Protein AF-0000000074208676 (afdb_homodimer)

Radius of gyration: 27.22 Å; Cα contacts (8 Å, |Δi|>4): 2082; chains: 2; bounding box: 69×77×70 Å

Foldseek 3Di:
DKFFQDFAFFPDPRQWDWDDFPNKIWIWHQFFQAEIEIEIEDPPFQKKKKKKKFQAFQLNADVLQHQLQVLLQVQLCQDFPVGGNVRLVCLQVVQPKDWHWDGDLTMIMTMMMGGQVSVLVRLLSSLRSLLTGPLDQVVSVVVLVVLVVVVVVLVVDLQSVLVLVVLCQQQPPRSNNADRSHDNVSSVRRHSVSSVVVSVVTSANLRIYMYMYYNDDRVVSVVSNVVSNVVSVHDRHSRDTRDDAFAQAADRVRGDQAAEEAEAADADFKKKKKKWHKAHAPQDLLVLLVLLLQLQDFVDCNHPLNCPQPVPPNFFDDWGKDKAHHRNIIMTIIITIGGPVCVVVSVVSSLVSLVCCLVVFDDPVSLVVSLVVVLVVLVVQVVDRVSVRVLVVCCVRPHSMDDHNVRSSVSNVPDDSVSNNVSSNVRSPGRMYMYMYYNDDD/DKFFQDFAFFPDPRQWDWDDFPNKIWIWHQFFQAEIEIEIEDPPFQKKKKKKKFQAFQLNADVLQHQLQVLLQVQLCQDFPVGGNVRLVCLQVVQPKDWHWDGDLTMIMTMMMGGQVSVLVRLLSSLRSLLTGPLDQVVSVVVLVVLVVVVVVLVVDLQSVLVLVVLCQQQPPRSNNADRSHDNVSSVRRHSVSSVVVSVVTSANLRIYMFMYYNDDRVVSVVSNVVSNVVSVHDRHSRDTRDDAFAQAADRVRGDQAAEEAEAADADFKKKKKKWHKAHAPQPLLVLLVLLLQLQDFVDCNHPLNCPQPVPPNFFDDWGKDKAHHRNIIMTIIITIGGPVCVVVSVVSSLVSLVCCLVVFDDPVSLVVSLVVVLVVLVVQVVDRVSVRVLVVCCVRPHSMDDHNVRSSVSNVPDDSVSNNVSSNVRSPGRMYMYMYYNDDD

InterPro domains:
  IPR001431 Peptidase M16, zinc-binding site [PS00143] (57-80)
  IPR007863 Peptidase M16, C-terminal [PF05193] (190-373)
  IPR011249 Metalloenzyme, LuxS/M16 peptidase-like [SSF63411] (24-229)
  IPR011249 Metalloenzyme, LuxS/M16 peptidase-like [SSF63411] (260-441)
  IPR011765 Peptidase M16, N-terminal [PF00675] (36-183)
  IPR050361 Mitochondrial Processing Peptidase/Ubiquinol-cytochrome c Reductase Complex [PTHR11851] (26-440)

Sequence (884 aa):
MTWHLPLVPSGEPGAELTAGQDGATIRRSVLPGGVRVLTENMPGQLSATVGAWIGVGSRDETDGHFGSTHFLEHLLFKGTARRSAMDIAEAFDAVGGEANAATGKEHTCYYARVLDTDLPMAVDVIADMVTSARLDADELETERGVILEELAMNDDDPTDVVHEQFSAVVLGDHALGRPIGGTPETINAVPRDAVWDHYRWNYRPETLVVTAAGGIDHDKLVQQVTQALTDGGWDLDAATAPRDRRPSTEDRAGVPEAGAELTVKRPVEQANIIVGSTGISATDDRRFALSVLNAVLGGGMSSRLFQEIREKRGLAYSTYSFASAHGGLGTFGLYAGCASAKADQVTELLVEELEKLAHDGITEAELKRSVGQLSGGTVLGLEDSGSRMSRLGRAELVYGDLLSLAESLERIQAVTAADVQELAQDLAARPRSVVRVGPFDNMTWHLPLVPSGEPGAELTAGQDGATIRRSVLPGGVRVLTENMPGQLSATVGAWIGVGSRDETDGHFGSTHFLEHLLFKGTARRSAMDIAEAFDAVGGEANAATGKEHTCYYARVLDTDLPMAVDVIADMVTSARLDADELETERGVILEELAMNDDDPTDVVHEQFSAVVLGDHALGRPIGGTPETINAVPRDAVWDHYRWNYRPETLVVTAAGGIDHDKLVQQVTQALTDGGWDLDAATAPRDRRPSTEDRAGVPEAGAELTVKRPVEQANIIVGSTGISATDDRRFALSVLNAVLGGGMSSRLFQEIREKRGLAYSTYSFASAHGGLGTFGLYAGCASAKADQVTELLVEELEKLAHDGITEAELKRSVGQLSGGTVLGLEDSGSRMSRLGRAELVYGDLLSLAESLERIQAVTAADVQELAQDLAARPRSVVRVGPFDN

Organism: NCBI:txid88382

Solvent-accessible surface area (backbone atoms only — not comparable to full-atom values): 42890 Å² total; per-residue (Å²): 105,74,40,77,55,62,74,41,22,28,87,40,89,60,14,60,46,78,43,80,50,98,84,23,43,34,38,35,38,29,35,45,13,10,23,34,40,37,32,35,28,34,79,90,42,64,34,27,18,39,33,44,33,33,78,48,15,35,37,69,48,48,94,73,25,44,31,28,58,42,49,47,63,56,38,37,54,58,15,30,87,88,35,47,34,63,52,53,32,40,59,34,37,30,47,24,26,47,72,53,65,48,76,36,56,55,31,29,35,44,34,35,41,28,41,32,89,45,42,67,57,50,50,44,52,54,37,33,26,65,52,30,44,59,67,47,66,69,56,48,56,35,44,47,43,21,51,51,37,43,52,30,54,45,64,39,30,57,69,53,41,36,53,53,52,40,42,33,63,49,26,38,72,17,49,80,25,49,56,49,78,41,45,75,67,38,51,71,64,43,47,68,66,38,36,50,50,53,45,66,75,53,62,44,48,26,41,34,35,37,21,27,12,13,40,57,56,61,71,59,47,51,52,51,50,54,51,29,40,48,73,34,66,56,75,56,45,44,78,33,40,30,57,80,64,70,61,69,63,71,65,63,70,48,38,55,82,64,45,50,77,46,77,45,74,37,98,43,61,37,21,27,38,38,44,30,28,63,39,60,26,58,78,41,85,59,52,49,31,47,52,42,42,34,33,43,42,16,57,44,71,63,6,49,45,25,36,62,39,28,68,74,58,16,55,23,58,49,53,33,42,51,73,48,60,34,74,20,33,21,34,29,37,36,39,38,38,21,43,57,91,46,44,67,63,53,51,50,51,56,52,47,56,48,49,44,31,29,73,73,34,63,54,71,66,54,50,54,31,27,42,28,20,52,48,28,36,52,58,59,45,62,74,36,33,60,53,46,16,50,52,53,46,44,21,64,55,67,65,35,38,43,68,33,72,67,44,50,46,49,52,45,65,65,53,45,57,64,53,32,18,53,51,31,38,54,54,64,68,42,48,55,26,40,31,38,29,16,58,60,80,130,104,76,40,77,55,63,74,38,22,30,87,41,89,60,15,60,46,77,44,81,50,96,86,23,43,34,38,35,39,29,36,47,13,9,24,34,40,37,32,33,27,33,79,89,42,65,34,25,17,40,31,44,33,33,79,48,16,35,39,69,48,47,93,73,26,45,32,29,58,43,48,46,64,56,36,35,56,59,17,31,87,85,34,48,34,62,52,54,32,40,61,33,38,30,48,24,25,49,70,53,63,48,76,35,58,56,30,28,36,44,32,35,39,29,43,33,89,44,42,68,59,52,51,42,51,53,36,34,26,64,53,29,44,58,68,46,65,69,56,49,57,36,44,47,43,21,51,50,37,44,52,32,52,46,64,38,30,58,70,53,42,37,54,53,51,39,42,31,64,49,26,36,72,16,50,79,24,49,56,48,77,41,46,75,66,38,52,71,62,41,48,68,65,36,36,49,49,54,44,66,75,52,62,45,48,27,42,34,36,37,19,27,13,13,40,58,56,63,71,59,48,53,52,51,51,52,50,30,40,49,74,33,65,55,75,56,44,45,79,34,39,30,58,80,63,71,59,68,62,74,64,62,70,51,39,55,83,63,44,51,80,45,78,44,72,38,97,45,59,36,22,28,37,37,43,32,27,63,38,59,27,59,80,42,85,60,51,48,30,47,53,41,43,34,33,43,41,14,58,45,70,63,6,50,45,24,38,62,37,27,68,75,59,16,56,24,57,48,55,32,42,50,73,48,60,33,74,20,34,21,34,31,37,35,40,38,38,21,44,58,91,46,42,67,62,52,52,51,51,56,52,46,56,47,48,44,31,29,74,71,35,64,53,70,66,51,50,53,30,27,42,28,18,53,47,29,36,51,58,62,46,63,72,36,35,60,53,45,18,50,52,53,46,45,21,64,54,68,66,36,40,42,68,34,70,68,43,50,45,47,52,44,66,65,53,46,55,65,54,31,18,53,52,31,39,54,55,65,69,42,48,55,27,40,28,38,29,16,58,60,81,130

Secondary structure (DSSP, 8-state):
-PEE-----TTSTTSEEEEEETTEEEEEEEPGGG-EEEEEE-TT-SEEEEEEEES--GGG--TT-TTHHHHHHHHTTSBBSS-BHHHHHHHHHTTT-EEEEEE-SS-EEEEEEEEGGGHHHHHHHHHHHHHHB---HHHHHHHHHHHHHHHHHHHT-HHHHHHHHHHHHHHTTSGGGS-TT--HHHHHH--HHHHHHHHHHH-SGGGEEEEEEES--HHHHHHHHHHHHHHTT----TTPPPPPPPP-S---TT--SS--EEEEE---SEEEEEEEEEE--TT-TTHHHHHHHHHHHHSSTTSHHIIIIIITT--EEEEEEEEEE-SS-EEEEEEEEEEGGGHHHHHHHHHHHHHHHHHH---HHHHHHHHHHHHHHHHHHTT-HHHHHHHHHHIIIIISEE--HHHHHHHHHT--HHHHHHHHHHHHHSPPEEEEEE----/-PEE-----TTSTTSEEEEEETTEEEEEEEPGGG-EEEEEE-TT-SEEEEEEEES--GGG--TT-TTHHHHHHHHTTSBBSS-BHHHHHHHHHTTT-EEEEEE-SS-EEEEEEEEGGGHHHHHHHHHHHHHHB---HHHHHHHHHHHHHHHHHHHT-HHHHHHHHHHHHHHTTSGGGS-TT--HHHHHH--HHHHHHHHHHH-SGGGEEEEEEES--HHHHHHHHHHHHHHTT----TTPPPPPPPP-S---TT--SS--EEEEE---SEEEEEEEEEE--TT-TTHHHHHHHHHHHHSSTTSHHIIIIIITT--EEEEEEEEEE-SS-EEEEEEEEEEGGGHHHHHHHHHHHHHHHHHH---HHHHHHHHHHHHHHHHHHTT-HHHHHHHHHHIIIIISEE--HHHHHHHHHT--HHHHHHHHHHHHHSPPEEEEEE----

pLDDT: mean 95.35, std 5.3, range [49.09, 98.88]

Nearest PDB structures (foldseek):
  8ab7-assembly1_A  TM=8.848E-01  e=9.089E-39  Yarrowia lipolytica
  1hr8-assembly2_D  TM=8.895E-01  e=1.390E-37  Saccharomyces cerevisiae
  1hr6-assembly4_H  TM=8.774E-01  e=7.341E-38  Saccharomyces cerevisiae
  1bcc-assembly1_A  TM=9.014E-01  e=1.819E-35  Gallus gallus
  8pw5-assembly1_L  TM=8.900E-01  e=3.249E-35  Mus musculus

Structure (mmCIF, N/CA/C/O backbone):
data_AF-0000000074208676-model_v1
#
loop_
_entity.id
_entity.type
_entity.pdbx_description
1 polymer 'Putative Zn-dependent peptidase'
#
loop_
_atom_site.group_PDB
_atom_site.id
_atom_site.type_symbol
_atom_site.label_atom_id
_atom_site.label_alt_id
_atom_site.label_comp_id
_atom_site.label_asym_id
_atom_site.label_entity_id
_atom_site.label_seq_id
_atom_site.pdbx_PDB_ins_code
_atom_site.Cartn_x
_atom_site.Cartn_y
_atom_site.Cartn_z
_atom_site.occupancy
_at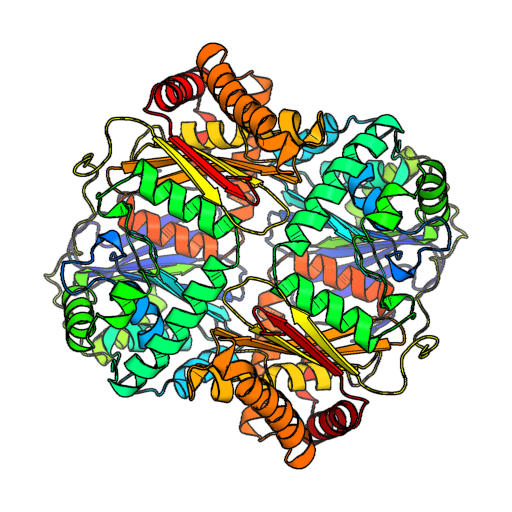om_site.B_iso_or_equiv
_atom_site.auth_seq_id
_atom_site.auth_comp_id
_atom_site.auth_asym_id
_atom_site.auth_atom_id
_atom_site.pdbx_PDB_model_num
ATOM 1 N N . MET A 1 1 ? -11.68 2.494 29.812 1 68.88 1 MET A N 1
ATOM 2 C CA . MET A 1 1 ? -11.688 3.852 30.359 1 68.88 1 MET A CA 1
ATOM 3 C C . MET A 1 1 ? -11.188 4.852 29.328 1 68.88 1 MET A C 1
ATOM 5 O O . MET A 1 1 ? -10.164 4.621 28.672 1 68.88 1 MET A O 1
ATOM 9 N N . THR A 1 2 ? -12 5.836 29.062 1 84 2 THR A N 1
ATOM 10 C CA . THR A 1 2 ? -11.625 6.945 28.188 1 84 2 THR A CA 1
ATOM 11 C C . THR A 1 2 ? -10.727 7.934 28.922 1 84 2 THR A C 1
ATOM 13 O O . THR A 1 2 ? -11.023 8.328 30.047 1 84 2 THR A O 1
ATOM 16 N N . TRP A 1 3 ? -9.617 8.203 28.328 1 87.88 3 TRP A N 1
ATOM 17 C CA . TRP A 1 3 ? -8.68 9.141 28.938 1 87.88 3 TRP A CA 1
ATOM 18 C C . TRP A 1 3 ? -8.812 10.523 28.297 1 87.88 3 TRP A C 1
ATOM 20 O O . TRP A 1 3 ? -8.594 10.68 27.094 1 87.88 3 TRP A O 1
ATOM 30 N N . HIS A 1 4 ? -9.086 11.469 29.156 1 91.44 4 HIS A N 1
ATOM 31 C CA . HIS A 1 4 ? -9.109 12.844 28.688 1 91.44 4 HIS A CA 1
ATOM 32 C C . HIS A 1 4 ? -7.699 13.406 28.531 1 91.44 4 HIS A C 1
ATOM 34 O O . HIS A 1 4 ? -6.82 13.102 29.344 1 91.44 4 HIS A O 1
ATOM 40 N N . LEU A 1 5 ? -7.52 14.195 27.5 1 94.75 5 LEU A N 1
ATOM 41 C CA . LEU A 1 5 ? -6.223 14.797 27.203 1 94.75 5 LEU A CA 1
ATOM 42 C C . LEU A 1 5 ? -6.285 16.312 27.344 1 94.75 5 LEU A C 1
ATOM 44 O O . LEU A 1 5 ? -6.293 17.031 26.344 1 94.75 5 LEU A O 1
ATOM 48 N N . PRO A 1 6 ? -6.234 16.75 28.562 1 94.38 6 PRO A N 1
ATOM 49 C CA . PRO A 1 6 ? -6.398 18.188 28.766 1 94.38 6 PRO A CA 1
ATOM 50 C C . PRO A 1 6 ? -5.227 19 28.219 1 94.38 6 PRO A C 1
ATOM 52 O O . PRO A 1 6 ? -4.09 18.531 28.219 1 94.38 6 PRO A O 1
ATOM 55 N N . LEU A 1 7 ? -5.512 20.203 27.766 1 96.19 7 LEU A N 1
ATOM 56 C CA . LEU A 1 7 ? -4.492 21.109 27.266 1 96.19 7 LEU A CA 1
ATOM 57 C C . LEU A 1 7 ? -4.043 22.078 28.359 1 96.19 7 LEU A C 1
ATOM 59 O O . LEU A 1 7 ? -4.496 23.219 28.406 1 96.19 7 LEU A O 1
ATOM 63 N N . VAL A 1 8 ? -3.141 21.594 29.188 1 96 8 VAL A N 1
ATOM 64 C CA . VAL A 1 8 ? -2.629 22.375 30.312 1 96 8 VAL A CA 1
ATOM 65 C C . VAL A 1 8 ? -1.111 22.5 30.188 1 96 8 VAL A C 1
ATOM 67 O O . VAL A 1 8 ? -0.458 21.688 29.531 1 96 8 VAL A O 1
ATOM 70 N N . PRO A 1 9 ? -0.547 23.5 30.766 1 95.81 9 PRO A N 1
ATOM 71 C CA . PRO A 1 9 ? 0.91 23.656 30.734 1 95.81 9 PRO A CA 1
ATOM 72 C C . PRO A 1 9 ? 1.631 22.531 31.469 1 95.81 9 PRO A C 1
ATOM 74 O O . PRO A 1 9 ? 1.009 21.781 32.25 1 95.81 9 PRO A O 1
ATOM 77 N N . SER A 1 10 ? 2.881 22.453 31.156 1 94.75 10 SER A N 1
ATOM 78 C CA . SER A 1 10 ? 3.732 21.484 31.812 1 94.75 10 SER A CA 1
ATOM 79 C C . SER A 1 10 ? 3.697 21.656 33.344 1 94.75 10 SER A C 1
ATOM 81 O O . SER A 1 10 ? 3.699 22.781 33.844 1 94.75 10 SER A O 1
ATOM 83 N N . GLY A 1 11 ? 3.635 20.547 34.031 1 91.69 11 GLY A N 1
ATOM 84 C CA . GLY A 1 11 ? 3.691 20.594 35.469 1 91.69 11 GLY A CA 1
ATOM 85 C C . GLY A 1 11 ? 2.324 20.688 36.125 1 91.69 11 GLY A C 1
ATOM 86 O O . GLY A 1 11 ? 2.184 20.469 37.344 1 91.69 11 GLY A O 1
ATOM 87 N N . GLU A 1 12 ? 1.377 21.047 35.438 1 93.12 12 GLU A N 1
ATOM 88 C CA . GLU A 1 12 ? 0.019 21.141 35.969 1 93.12 12 GLU A CA 1
ATOM 89 C C . GLU A 1 12 ? -0.651 19.766 36 1 93.12 12 GLU A C 1
ATOM 91 O O . GLU A 1 12 ? -0.229 18.844 35.312 1 93.12 12 GLU A O 1
ATOM 96 N N . PRO A 1 13 ? -1.647 19.688 36.844 1 90.62 13 PRO A N 1
ATOM 97 C CA . PRO A 1 13 ? -2.398 18.438 36.875 1 90.62 13 PRO A CA 1
ATOM 98 C C . PRO A 1 13 ? -2.98 18.078 35.5 1 90.62 13 PRO A C 1
ATOM 100 O O . PRO A 1 13 ? -3.539 18.938 34.812 1 90.62 13 PRO A O 1
ATOM 103 N N . GLY A 1 14 ? -2.719 16.859 35.094 1 90.44 14 GLY A N 1
ATOM 104 C CA . GLY A 1 14 ? -3.23 16.406 33.781 1 90.44 14 GLY A CA 1
ATOM 105 C C . GLY A 1 14 ? -2.189 16.453 32.688 1 90.44 14 GLY A C 1
ATOM 106 O O . GLY A 1 14 ? -2.422 15.945 31.594 1 90.44 14 GLY A O 1
ATOM 107 N N . ALA A 1 15 ? -1.084 17.016 33 1 92.81 15 ALA A N 1
ATOM 108 C CA . ALA A 1 15 ? -0.018 17.125 32 1 92.81 15 ALA A CA 1
ATOM 109 C C . ALA A 1 15 ? 0.672 15.781 31.797 1 92.81 15 ALA A C 1
ATOM 111 O O . ALA A 1 15 ? 1.381 15.594 30.797 1 92.81 15 ALA A O 1
ATOM 112 N N . GLU A 1 16 ? 0.538 14.93 32.719 1 93.88 16 GLU A N 1
ATOM 113 C CA . GLU A 1 16 ? 1.08 13.578 32.656 1 93.88 16 GLU A CA 1
ATOM 114 C C . GLU A 1 16 ? -0.026 12.531 32.75 1 93.88 16 GLU A C 1
ATOM 116 O O . GLU A 1 16 ? -0.906 12.648 33.625 1 93.88 16 GLU A O 1
ATOM 121 N N . LEU A 1 17 ? 0.012 11.672 31.797 1 92.38 17 LEU A N 1
ATOM 122 C CA . LEU A 1 17 ? -0.969 10.586 31.812 1 92.38 17 LEU A CA 1
ATOM 123 C C . LEU A 1 17 ? -0.3 9.242 31.547 1 92.38 17 LEU A C 1
ATOM 125 O O . LEU A 1 17 ? 0.606 9.148 30.719 1 92.38 17 LEU A O 1
ATOM 129 N N . THR A 1 18 ? -0.652 8.211 32.25 1 91.12 18 THR A N 1
ATOM 130 C CA . THR A 1 18 ? -0.232 6.828 32.031 1 91.12 18 THR A CA 1
ATOM 131 C C . THR A 1 18 ? -1.439 5.895 32 1 91.12 18 THR A C 1
ATOM 133 O O . THR A 1 18 ? -2.332 5.992 32.844 1 91.12 18 THR A O 1
ATOM 136 N N . ALA A 1 19 ? -1.42 5.207 30.922 1 84.56 19 ALA A N 1
ATOM 137 C CA . ALA A 1 19 ? -2.506 4.238 30.797 1 84.56 19 ALA A CA 1
ATOM 138 C C . ALA A 1 19 ? -1.981 2.891 30.312 1 84.56 19 ALA A C 1
ATOM 140 O O . ALA A 1 19 ? -1.011 2.83 29.547 1 84.56 19 ALA A O 1
ATOM 141 N N . GLY A 1 20 ? -2.479 1.798 30.953 1 75.94 20 GLY A N 1
ATOM 142 C CA . GLY A 1 20 ? -2.139 0.458 30.5 1 75.94 20 GLY A CA 1
ATOM 143 C C . GLY A 1 20 ? -3.209 -0.165 29.625 1 75.94 20 GLY A C 1
ATOM 144 O O . GLY A 1 20 ? -4.402 0.07 29.828 1 75.94 20 GLY A O 1
ATOM 145 N N . GLN A 1 21 ? -2.842 -0.708 28.5 1 66.19 21 GLN A N 1
ATOM 146 C CA . GLN A 1 21 ? -3.768 -1.45 27.656 1 66.19 21 GLN A CA 1
ATOM 147 C C . GLN A 1 21 ? -3.107 -2.701 27.078 1 66.19 21 GLN A C 1
ATOM 149 O O . GLN A 1 21 ? -2.107 -2.611 26.359 1 66.19 21 GLN A O 1
ATOM 154 N N . ASP A 1 22 ? -3.775 -3.855 27.266 1 59.88 22 ASP A N 1
ATOM 155 C CA . ASP A 1 22 ? -3.434 -5.113 26.609 1 59.88 22 ASP A CA 1
ATOM 156 C C . ASP A 1 22 ? -1.922 -5.316 26.562 1 59.88 22 ASP A C 1
ATOM 158 O O . ASP A 1 22 ? -1.362 -5.621 25.516 1 59.88 22 ASP A O 1
ATOM 162 N N . GLY A 1 23 ? -1.234 -5.035 27.672 1 64.62 23 GLY A N 1
ATOM 163 C CA . GLY A 1 23 ? 0.195 -5.301 27.719 1 64.62 23 GLY A CA 1
ATOM 164 C C . GLY A 1 23 ? 1.031 -4.133 27.219 1 64.62 23 GLY A C 1
ATOM 165 O O . GLY A 1 23 ? 2.26 -4.156 27.328 1 64.62 23 GLY A O 1
ATOM 166 N N . ALA A 1 24 ? 0.344 -3.172 26.594 1 76.75 24 ALA A N 1
ATOM 167 C CA . ALA A 1 24 ? 1.045 -1.963 26.172 1 76.75 24 ALA A CA 1
ATOM 168 C C . ALA A 1 24 ? 0.778 -0.806 27.125 1 76.75 24 ALA A C 1
ATOM 170 O O . ALA A 1 24 ? -0.25 -0.781 27.812 1 76.75 24 ALA A O 1
ATOM 171 N N . THR A 1 25 ? 1.76 -0.037 27.328 1 89.75 25 THR A N 1
ATOM 172 C CA . THR A 1 25 ? 1.631 1.137 28.172 1 89.75 25 THR A CA 1
ATOM 173 C C . THR A 1 25 ? 1.639 2.416 27.344 1 89.75 25 THR A C 1
ATOM 175 O O . THR A 1 25 ? 2.521 2.613 26.516 1 89.75 25 THR A O 1
ATOM 178 N N . ILE A 1 26 ? 0.594 3.174 27.516 1 94.06 26 ILE A N 1
ATOM 179 C CA . ILE A 1 26 ? 0.515 4.477 26.859 1 94.06 26 ILE A CA 1
ATOM 180 C C . ILE A 1 26 ? 0.831 5.578 27.875 1 94.06 26 ILE A C 1
ATOM 182 O O . ILE A 1 26 ? 0.331 5.562 29 1 94.06 26 ILE A O 1
ATOM 186 N N . ARG A 1 27 ? 1.686 6.434 27.484 1 96.75 27 ARG A N 1
ATOM 187 C CA . ARG A 1 27 ? 2.021 7.574 28.328 1 96.75 27 ARG A CA 1
ATOM 188 C C . ARG A 1 27 ? 1.941 8.883 27.547 1 96.75 27 ARG A C 1
ATOM 190 O O . ARG A 1 27 ? 2.164 8.898 26.328 1 96.75 27 ARG A O 1
ATOM 197 N N . ARG A 1 28 ? 1.562 9.898 28.219 1 97.56 28 ARG A N 1
ATOM 198 C CA . ARG A 1 28 ? 1.505 11.25 27.672 1 97.56 28 ARG A CA 1
ATOM 199 C C . ARG A 1 28 ? 2.184 12.25 28.594 1 97.56 28 ARG A C 1
ATOM 201 O O . ARG A 1 28 ? 2.031 12.172 29.812 1 97.56 28 ARG A O 1
ATOM 208 N N . SER A 1 29 ? 2.941 13.156 28.078 1 98.12 29 SER A N 1
ATOM 209 C CA . SER A 1 29 ? 3.533 14.273 28.797 1 98.12 29 SER A CA 1
ATOM 210 C C . SER A 1 29 ? 3.346 15.586 28.031 1 98.12 29 SER A C 1
ATOM 212 O O . SER A 1 29 ? 3.508 15.625 26.812 1 98.12 29 SER A O 1
ATOM 214 N N . VAL A 1 30 ? 2.891 16.594 28.734 1 98.19 30 VAL A N 1
ATOM 215 C CA . VAL A 1 30 ? 2.996 17.953 28.203 1 98.19 30 VAL A CA 1
ATOM 216 C C . VAL A 1 30 ? 4.312 18.578 28.656 1 98.19 30 VAL A C 1
ATOM 218 O O . VAL A 1 30 ? 4.551 18.75 29.859 1 98.19 30 VAL A O 1
ATOM 221 N N . LEU A 1 31 ? 5.145 18.891 27.719 1 98.12 31 LEU A N 1
ATOM 222 C CA . LEU A 1 31 ? 6.465 19.469 28 1 98.12 31 LEU A CA 1
ATOM 223 C C . LEU A 1 31 ? 6.402 20.984 28.031 1 98.12 31 LEU A C 1
ATOM 225 O O . LEU A 1 31 ? 5.414 21.578 27.609 1 98.12 31 LEU A O 1
ATOM 229 N N . PRO A 1 32 ? 7.5 21.641 28.625 1 97.19 32 PRO A N 1
ATOM 230 C CA . PRO A 1 32 ? 7.574 23.109 28.484 1 97.19 32 PRO A CA 1
ATOM 231 C C . PRO A 1 32 ? 7.422 23.578 27.047 1 97.19 32 PRO A C 1
ATOM 233 O O . PRO A 1 32 ? 7.898 22.906 26.125 1 97.19 32 PRO A O 1
ATOM 236 N N . GLY A 1 33 ? 6.77 24.703 26.875 1 97.56 33 GLY A N 1
ATOM 237 C CA . GLY A 1 33 ? 6.457 25.203 25.547 1 97.56 33 GLY A CA 1
ATOM 238 C C . GLY A 1 33 ? 5.129 24.703 25.016 1 97.56 33 GLY A C 1
ATOM 239 O O . GLY A 1 33 ? 4.672 25.125 23.953 1 97.56 33 GLY A O 1
ATOM 240 N N . GLY A 1 34 ? 4.512 23.766 25.797 1 97.88 34 GLY A N 1
ATOM 241 C CA . GLY A 1 34 ? 3.232 23.203 25.391 1 97.88 34 GLY A CA 1
ATOM 242 C C . GLY A 1 34 ? 3.365 22.031 24.453 1 97.88 34 GLY A C 1
ATOM 243 O O . GLY A 1 34 ? 2.383 21.594 23.844 1 97.88 34 GLY A O 1
ATOM 244 N N . VAL A 1 35 ? 4.574 21.5 24.281 1 98.44 35 VAL A N 1
ATOM 245 C CA . VAL A 1 35 ? 4.812 20.328 23.438 1 98.44 35 VAL A CA 1
ATOM 246 C C . VAL A 1 35 ? 4.18 19.094 24.078 1 98.44 35 VAL A C 1
ATOM 248 O O . VAL A 1 35 ? 4.289 18.875 25.281 1 98.44 35 VAL A O 1
ATOM 251 N N . ARG A 1 36 ? 3.453 18.312 23.297 1 98.5 36 ARG A N 1
ATOM 252 C CA . ARG A 1 36 ? 2.871 17.078 23.812 1 98.5 36 ARG A CA 1
ATOM 253 C C . ARG A 1 36 ? 3.613 15.859 23.281 1 98.5 36 ARG A C 1
ATOM 255 O O . ARG A 1 36 ? 3.902 15.781 22.078 1 98.5 36 ARG A O 1
ATOM 262 N N . VAL A 1 37 ? 3.936 14.906 24.094 1 98.69 37 VAL A N 1
ATOM 263 C CA . VAL A 1 37 ? 4.574 13.648 23.719 1 98.69 37 VAL A CA 1
ATOM 264 C C . VAL A 1 37 ? 3.719 12.477 24.203 1 98.69 37 VAL A C 1
ATOM 266 O O . VAL A 1 37 ? 3.371 12.391 25.375 1 98.69 37 VAL A O 1
ATOM 269 N N . LEU A 1 38 ? 3.309 11.664 23.281 1 98.12 38 LEU A N 1
ATOM 270 C CA . LEU A 1 38 ? 2.58 10.445 23.594 1 98.12 38 LEU A CA 1
ATOM 271 C C . LEU A 1 38 ? 3.326 9.219 23.094 1 98.12 38 LEU A C 1
ATOM 273 O O . LEU A 1 38 ? 3.828 9.211 21.969 1 98.12 38 LEU A O 1
ATOM 277 N N . THR A 1 39 ? 3.41 8.172 23.906 1 97.56 39 THR A N 1
ATOM 278 C CA . THR A 1 39 ? 4.086 6.945 23.5 1 97.56 39 THR A CA 1
ATOM 279 C C . THR A 1 39 ? 3.232 5.723 23.812 1 97.56 39 THR A C 1
ATOM 281 O O . THR A 1 39 ? 2.414 5.762 24.734 1 97.56 39 THR A O 1
ATOM 284 N N . GLU A 1 40 ? 3.316 4.805 23.016 1 95.12 40 GLU A N 1
ATOM 285 C CA . GLU A 1 40 ? 2.809 3.467 23.297 1 95.12 40 GLU A CA 1
ATOM 286 C C . GLU A 1 40 ? 3.92 2.424 23.219 1 95.12 40 GLU A C 1
ATOM 288 O O . GLU A 1 40 ? 4.422 2.133 22.125 1 95.12 40 GLU A O 1
ATOM 293 N N . ASN A 1 41 ? 4.23 1.905 24.375 1 94.5 41 ASN A N 1
ATOM 294 C CA . ASN A 1 41 ? 5.227 0.841 24.422 1 94.5 41 ASN A CA 1
ATOM 295 C C . ASN A 1 41 ? 4.637 -0.5 24 1 94.5 41 ASN A C 1
ATOM 297 O O . ASN A 1 41 ? 3.639 -0.952 24.562 1 94.5 41 ASN A O 1
ATOM 301 N N . MET A 1 42 ? 5.184 -1.098 22.922 1 86.94 42 MET A N 1
ATOM 302 C CA . MET A 1 42 ? 4.77 -2.396 22.391 1 86.94 42 MET A CA 1
ATOM 303 C C . MET A 1 42 ? 5.82 -3.461 22.703 1 86.94 42 MET A C 1
ATOM 305 O O . MET A 1 42 ? 6.773 -3.631 21.938 1 86.94 42 MET A O 1
ATOM 309 N N . PRO A 1 43 ? 5.551 -4.191 23.688 1 80.75 43 PRO A N 1
ATOM 310 C CA . PRO A 1 43 ? 6.562 -5.176 24.078 1 80.75 43 PRO A CA 1
ATOM 311 C C . PRO A 1 43 ? 6.891 -6.164 22.969 1 80.75 43 PRO A C 1
ATOM 313 O O . PRO A 1 43 ? 5.992 -6.609 22.25 1 80.75 43 PRO A O 1
ATOM 316 N N . GLY A 1 44 ? 8.211 -6.43 22.781 1 75.5 44 GLY A N 1
ATOM 317 C CA . GLY A 1 44 ? 8.656 -7.434 21.812 1 75.5 44 GLY A CA 1
ATOM 318 C C . GLY A 1 44 ? 8.93 -6.863 20.438 1 75.5 44 GLY A C 1
ATOM 319 O O . GLY A 1 44 ? 9.5 -7.539 19.578 1 75.5 44 GLY A O 1
ATOM 320 N N . GLN A 1 45 ? 8.422 -5.676 20.203 1 83.38 45 GLN A N 1
ATOM 321 C CA . GLN A 1 45 ? 8.719 -5.055 18.922 1 83.38 45 GLN A CA 1
ATOM 322 C C . GLN A 1 45 ? 10.172 -4.594 18.844 1 83.38 45 GLN A C 1
ATOM 324 O O . GLN A 1 45 ? 10.711 -4.078 19.828 1 83.38 45 GLN A O 1
ATOM 329 N N . LEU A 1 46 ? 10.773 -4.84 17.703 1 85.25 46 LEU A N 1
ATOM 330 C CA . LEU A 1 46 ? 12.164 -4.438 17.5 1 85.25 46 LEU A CA 1
ATOM 331 C C . LEU A 1 46 ? 12.242 -3.059 16.859 1 85.25 46 LEU A C 1
ATOM 333 O O . LEU A 1 46 ? 13.297 -2.428 16.859 1 85.25 46 LEU A O 1
ATOM 337 N N . SER A 1 47 ? 11.148 -2.621 16.375 1 92.38 47 SER A N 1
ATOM 338 C CA . SER A 1 47 ? 11.109 -1.349 15.664 1 92.38 47 SER A CA 1
ATOM 339 C C . SER A 1 47 ? 10.266 -0.322 16.406 1 92.38 47 SER A C 1
ATOM 341 O O . SER A 1 47 ? 9.586 -0.656 17.375 1 92.38 47 SER A O 1
ATOM 343 N N . ALA A 1 48 ? 10.445 0.872 16.031 1 95.56 48 ALA A N 1
ATOM 344 C CA . ALA A 1 48 ? 9.633 1.98 16.531 1 95.56 48 ALA A CA 1
ATOM 345 C C . ALA A 1 48 ? 9.289 2.953 15.406 1 95.56 48 ALA A C 1
ATOM 347 O O . ALA A 1 48 ? 10.07 3.135 14.469 1 95.56 48 ALA A O 1
ATOM 348 N N . THR A 1 49 ? 8.102 3.449 15.508 1 97.56 49 THR A N 1
ATOM 349 C CA . THR A 1 49 ? 7.66 4.516 14.609 1 97.56 49 THR A CA 1
ATOM 350 C C . THR A 1 49 ? 7.441 5.812 15.391 1 97.56 49 THR A C 1
ATOM 352 O O . THR A 1 49 ? 6.781 5.816 16.422 1 97.56 49 THR A O 1
ATOM 355 N N . VAL A 1 50 ? 8.055 6.855 14.914 1 98.62 50 VAL A N 1
ATOM 356 C CA . VAL A 1 50 ? 7.902 8.164 15.547 1 98.62 50 VAL A CA 1
ATOM 357 C C . VAL A 1 50 ? 7.363 9.172 14.531 1 98.62 50 VAL A C 1
ATOM 359 O O . VAL A 1 50 ? 7.715 9.117 13.352 1 98.62 50 VAL A O 1
ATOM 362 N N . GLY A 1 51 ? 6.469 9.992 15.039 1 98.75 51 GLY A N 1
ATOM 363 C CA . GLY A 1 51 ? 5.906 11.031 14.195 1 98.75 51 GLY A CA 1
ATOM 364 C C . GLY A 1 51 ? 5.832 12.383 14.875 1 98.75 51 GLY A C 1
ATOM 365 O O . GLY A 1 51 ? 5.52 12.469 16.062 1 98.75 51 GLY A O 1
ATOM 366 N N . ALA A 1 52 ? 6.238 13.414 14.195 1 98.88 52 ALA A N 1
ATOM 367 C CA . ALA A 1 52 ? 6.023 14.797 14.586 1 98.88 52 ALA A CA 1
ATOM 368 C C . ALA A 1 52 ? 4.824 15.398 13.852 1 98.88 52 ALA A C 1
ATOM 370 O O . ALA A 1 52 ? 4.867 15.594 12.641 1 98.88 52 ALA A O 1
ATOM 371 N N . TRP A 1 53 ? 3.822 15.711 14.656 1 98.62 53 TRP A N 1
ATOM 372 C CA . TRP A 1 53 ? 2.568 16.203 14.102 1 98.62 53 TRP A CA 1
ATOM 373 C C . TRP A 1 53 ? 2.439 17.719 14.305 1 98.62 53 TRP A C 1
ATOM 375 O O . TRP A 1 53 ? 2.695 18.219 15.398 1 98.62 53 TRP A O 1
ATOM 385 N N . ILE A 1 54 ? 2.076 18.391 13.219 1 97.94 54 ILE A N 1
ATOM 386 C CA . ILE A 1 54 ? 1.682 19.797 13.266 1 97.94 54 ILE A CA 1
ATOM 387 C C . ILE A 1 54 ? 0.213 19.922 12.867 1 97.94 54 ILE A C 1
ATOM 389 O O . ILE A 1 54 ? -0.193 19.469 11.797 1 97.94 54 ILE A O 1
ATOM 393 N N . GLY A 1 55 ? -0.626 20.531 13.719 1 95.94 55 GLY A N 1
ATOM 394 C CA . GLY A 1 55 ? -2.051 20.672 13.477 1 95.94 55 GLY A CA 1
ATOM 395 C C . GLY A 1 55 ? -2.365 21.703 12.398 1 95.94 55 GLY A C 1
ATOM 396 O O . GLY A 1 55 ? -3.184 22.594 12.609 1 95.94 55 GLY A O 1
ATOM 397 N N . VAL A 1 56 ? -1.683 21.625 11.281 1 95.81 56 VAL A N 1
ATOM 398 C CA . VAL A 1 56 ? -1.892 22.5 10.141 1 95.81 56 VAL A CA 1
ATOM 399 C C . VAL A 1 56 ? -1.965 21.688 8.859 1 95.81 56 VAL A C 1
ATOM 401 O O . VAL A 1 56 ? -1.174 20.75 8.656 1 95.81 56 VAL A O 1
ATOM 404 N N . GLY A 1 57 ? -2.967 21.859 8.031 1 96.62 57 GLY A N 1
ATOM 405 C CA . GLY A 1 57 ? -3.139 21.234 6.73 1 96.62 57 GLY A CA 1
ATOM 406 C C . GLY A 1 57 ? -3.574 22.219 5.652 1 96.62 57 GLY A C 1
ATOM 407 O O . GLY A 1 57 ? -3.436 23.422 5.812 1 96.62 57 GLY A O 1
ATOM 408 N N . SER A 1 58 ? -4.004 21.766 4.57 1 96.62 58 SER A N 1
ATOM 409 C CA . SER A 1 58 ? -4.348 22.609 3.424 1 96.62 58 SER A CA 1
ATOM 410 C C . SER A 1 58 ? -5.477 23.562 3.762 1 96.62 58 SER A C 1
ATOM 412 O O . SER A 1 58 ? -5.527 24.688 3.236 1 96.62 58 SER A O 1
ATOM 414 N N . ARG A 1 59 ? -6.363 23.188 4.652 1 95.06 59 ARG A N 1
ATOM 415 C CA . ARG A 1 59 ? -7.5 24.047 4.965 1 95.06 59 ARG A CA 1
ATOM 416 C C . ARG A 1 59 ? -7.059 25.281 5.742 1 95.06 59 ARG A C 1
ATOM 418 O O . ARG A 1 59 ? -7.781 26.266 5.805 1 95.06 59 ARG A O 1
ATOM 425 N N . ASP A 1 60 ? -5.875 25.25 6.305 1 95.62 60 ASP A N 1
ATOM 426 C CA . ASP A 1 60 ? -5.398 26.312 7.176 1 95.62 60 ASP A CA 1
ATOM 427 C C . ASP A 1 60 ? -4.629 27.359 6.383 1 95.62 60 ASP A C 1
ATOM 429 O O . ASP A 1 60 ? -4.195 28.375 6.941 1 95.62 60 ASP A O 1
ATOM 433 N N . GLU A 1 61 ? -4.461 27.125 5.148 1 96.38 61 GLU A N 1
ATOM 434 C CA . GLU A 1 61 ? -3.773 28.094 4.301 1 96.38 61 GLU A CA 1
ATOM 435 C C . GLU A 1 61 ? -4.629 29.344 4.082 1 96.38 61 GLU A C 1
ATOM 437 O O . GLU A 1 61 ? -5.855 29.25 4.004 1 96.38 61 GLU A O 1
ATOM 442 N N . THR A 1 62 ? -3.949 30.484 3.953 1 93.31 62 THR A N 1
ATOM 443 C CA . THR A 1 62 ? -4.637 31.75 3.736 1 93.31 62 THR A CA 1
ATOM 444 C C . THR A 1 62 ? -4.289 32.312 2.365 1 93.31 62 THR A C 1
ATOM 446 O O . THR A 1 62 ? -3.41 31.812 1.674 1 93.31 62 THR A O 1
ATOM 449 N N . ASP A 1 63 ? -5 33.406 2.051 1 92 63 ASP A N 1
ATOM 450 C CA . ASP A 1 63 ? -4.77 34.031 0.762 1 92 63 ASP A CA 1
ATOM 451 C C . ASP A 1 63 ? -3.311 34.469 0.608 1 92 63 ASP A C 1
ATOM 453 O O . ASP A 1 63 ? -2.721 35.031 1.531 1 92 63 ASP A O 1
ATOM 457 N N . GLY A 1 64 ? -2.785 34.094 -0.464 1 93.25 64 GLY A N 1
ATOM 458 C CA . GLY A 1 64 ? -1.385 34.375 -0.732 1 93.25 64 GLY A CA 1
ATOM 459 C C . GLY A 1 64 ? -0.453 33.281 -0.285 1 93.25 64 GLY A C 1
ATOM 460 O O . GLY A 1 64 ? 0.735 33.281 -0.614 1 93.25 64 GLY A O 1
ATOM 461 N N . HIS A 1 65 ? -1.002 32.281 0.41 1 95.75 65 HIS A N 1
ATOM 462 C CA . HIS A 1 65 ? -0.162 31.234 0.973 1 95.75 65 HIS A CA 1
ATOM 463 C C . HIS A 1 65 ? -0.615 29.859 0.503 1 95.75 65 HIS A C 1
ATOM 465 O O . HIS A 1 65 ? -0.199 28.844 1.06 1 95.75 65 HIS A O 1
ATOM 471 N N . PHE A 1 66 ? -1.489 29.828 -0.491 1 96.62 66 PHE A N 1
ATOM 472 C CA . PHE A 1 66 ? -1.989 28.547 -0.969 1 96.62 66 PHE A CA 1
ATOM 473 C C . PHE A 1 66 ? -0.855 27.703 -1.54 1 96.62 66 PHE A C 1
ATOM 475 O O . PHE A 1 66 ? -0.048 28.188 -2.332 1 96.62 66 PHE A O 1
ATOM 482 N N . GLY A 1 67 ? -0.788 26.422 -1.096 1 96.44 67 GLY A N 1
ATOM 483 C CA . GLY A 1 67 ? 0.269 25.516 -1.505 1 96.44 67 GLY A CA 1
ATOM 484 C C . GLY A 1 67 ? 1.396 25.406 -0.495 1 96.44 67 GLY A C 1
ATOM 485 O O . GLY A 1 67 ? 2.219 24.5 -0.562 1 96.44 67 GLY A O 1
ATOM 486 N N . SER A 1 68 ? 1.377 26.25 0.501 1 97.75 68 SER A N 1
ATOM 487 C CA . SER A 1 68 ? 2.492 26.359 1.438 1 97.75 68 SER A CA 1
ATOM 488 C C . SER A 1 68 ? 2.646 25.078 2.264 1 97.75 68 SER A C 1
ATOM 490 O O . SER A 1 68 ? 3.766 24.641 2.537 1 97.75 68 SER A O 1
ATOM 492 N N . THR A 1 69 ? 1.547 24.484 2.701 1 97.56 69 THR A N 1
ATOM 493 C CA . THR A 1 69 ? 1.628 23.281 3.527 1 97.56 69 THR A CA 1
ATOM 494 C C . THR A 1 69 ? 2.32 22.156 2.773 1 97.56 69 THR A C 1
ATOM 496 O O . THR A 1 69 ? 3.164 21.453 3.334 1 97.56 69 THR A O 1
ATOM 499 N N . HIS A 1 70 ? 1.912 22 1.553 1 97.06 70 HIS A N 1
ATOM 500 C CA . HIS A 1 70 ? 2.518 20.953 0.731 1 97.06 70 HIS A CA 1
ATOM 501 C C . HIS A 1 70 ? 3.986 21.25 0.453 1 97.06 70 HIS A C 1
ATOM 503 O O . HIS A 1 70 ? 4.824 20.344 0.467 1 97.06 70 HIS A O 1
ATOM 509 N N . PHE A 1 71 ? 4.316 22.531 0.153 1 97.88 71 PHE A N 1
ATOM 510 C CA . PHE A 1 71 ? 5.711 22.922 -0.014 1 97.88 71 PHE A CA 1
ATOM 511 C C . PHE A 1 71 ? 6.527 22.562 1.221 1 97.88 71 PHE A C 1
ATOM 513 O O . PHE A 1 71 ? 7.641 22.047 1.105 1 97.88 71 PHE A O 1
ATOM 520 N N . LEU A 1 72 ? 5.996 22.875 2.359 1 98.31 72 LEU A N 1
ATOM 521 C CA . LEU A 1 72 ? 6.723 22.594 3.592 1 98.31 72 LEU A CA 1
ATOM 522 C C . LEU A 1 72 ? 6.973 21.094 3.748 1 98.31 72 LEU A C 1
ATOM 524 O O . LEU A 1 72 ? 8.047 20.688 4.191 1 98.31 72 LEU A O 1
ATOM 528 N N . GLU A 1 73 ? 5.965 20.266 3.436 1 97.69 73 GLU A N 1
ATOM 529 C CA . GLU A 1 73 ? 6.133 18.812 3.492 1 97.69 73 GLU A CA 1
ATOM 530 C C . GLU A 1 73 ? 7.383 18.375 2.736 1 97.69 73 GLU A C 1
ATOM 532 O O . GLU A 1 73 ? 8.125 17.516 3.203 1 97.69 73 GLU A O 1
ATOM 537 N N . HIS A 1 74 ? 7.629 18.984 1.598 1 97.25 74 HIS A N 1
ATOM 538 C CA . HIS A 1 74 ? 8.797 18.672 0.78 1 97.25 74 HIS A CA 1
ATOM 539 C C . HIS A 1 74 ? 10.055 19.344 1.33 1 97.25 74 HIS A C 1
ATOM 541 O O . HIS A 1 74 ? 11.094 18.703 1.463 1 97.25 74 HIS A O 1
ATOM 547 N N . LEU A 1 75 ? 9.992 20.625 1.663 1 98.12 75 LEU A N 1
ATOM 548 C CA . LEU A 1 75 ? 11.148 21.469 1.916 1 98.12 75 LEU A CA 1
ATOM 549 C C . LEU A 1 75 ? 11.805 21.125 3.246 1 98.12 75 LEU A C 1
ATOM 551 O O . LEU A 1 75 ? 13 21.359 3.438 1 98.12 75 LEU A O 1
ATOM 555 N N . LEU A 1 76 ? 11.039 20.516 4.156 1 98.38 76 LEU A N 1
ATOM 556 C CA . LEU A 1 76 ? 11.641 20.156 5.438 1 98.38 76 LEU A CA 1
ATOM 557 C C . LEU A 1 76 ? 12.641 19.031 5.27 1 98.38 76 LEU A C 1
ATOM 559 O O . LEU A 1 76 ? 13.469 18.797 6.152 1 98.38 76 LEU A O 1
ATOM 563 N N . PHE A 1 77 ? 12.594 18.328 4.164 1 97.62 77 PHE A N 1
ATOM 564 C CA . PHE A 1 77 ? 13.555 17.281 3.873 1 97.62 77 PHE A CA 1
ATOM 565 C C . PHE A 1 77 ? 14.773 17.844 3.145 1 97.62 77 PHE A C 1
ATOM 567 O O . PHE A 1 77 ? 15.727 17.125 2.869 1 97.62 77 PHE A O 1
ATOM 574 N N . LYS A 1 78 ? 14.742 19.125 2.848 1 97.12 78 LYS A N 1
ATOM 575 C CA . LYS A 1 78 ? 15.742 19.672 1.934 1 97.12 78 LYS A CA 1
ATOM 576 C C . LYS A 1 78 ? 16.875 20.344 2.699 1 97.12 78 LYS A C 1
ATOM 578 O O . LYS A 1 78 ? 17.75 20.984 2.1 1 97.12 78 LYS A O 1
ATOM 583 N N . GLY A 1 79 ? 16.891 20.234 3.988 1 96.62 79 GLY A N 1
ATOM 584 C CA . GLY A 1 79 ? 18.062 20.672 4.746 1 96.62 79 GLY A CA 1
ATOM 585 C C . GLY A 1 79 ? 17.703 21.562 5.926 1 96.62 79 GLY A C 1
ATOM 586 O O . GLY A 1 79 ? 16.641 22.188 5.938 1 96.62 79 GLY A O 1
ATOM 587 N N . THR A 1 80 ? 18.531 21.516 6.887 1 97.62 80 THR A N 1
ATOM 588 C CA . THR A 1 80 ? 18.469 22.328 8.102 1 97.62 80 THR A CA 1
ATOM 589 C C . THR A 1 80 ? 19.766 23.094 8.305 1 97.62 80 THR A C 1
ATOM 591 O O . THR A 1 80 ? 20.641 23.109 7.426 1 97.62 80 THR A O 1
ATOM 594 N N . ALA A 1 81 ? 19.875 23.812 9.398 1 95.19 81 ALA A N 1
ATOM 595 C CA . ALA A 1 81 ? 21.109 24.5 9.734 1 95.19 81 ALA A CA 1
ATOM 596 C C . ALA A 1 81 ? 22.25 23.5 9.961 1 95.19 81 ALA A C 1
ATOM 598 O O . ALA A 1 81 ? 23.406 23.797 9.672 1 95.19 81 ALA A O 1
ATOM 599 N N . ARG A 1 82 ? 21.922 22.281 10.289 1 96.62 82 ARG A N 1
ATOM 600 C CA . ARG A 1 82 ? 22.922 21.297 10.688 1 96.62 82 ARG A CA 1
ATOM 601 C C . ARG A 1 82 ? 23.094 20.234 9.602 1 96.62 82 ARG A C 1
ATOM 603 O O . ARG A 1 82 ? 24.109 19.516 9.586 1 96.62 82 ARG A O 1
ATOM 610 N N . ARG A 1 83 ? 22.125 20.062 8.773 1 97.69 83 ARG A N 1
ATOM 611 C CA . ARG A 1 83 ? 22.109 18.922 7.867 1 97.69 83 ARG A CA 1
ATOM 612 C C . ARG A 1 83 ? 21.734 19.359 6.453 1 97.69 83 ARG A C 1
ATOM 614 O O . ARG A 1 83 ? 20.844 20.188 6.273 1 97.69 83 ARG A O 1
ATOM 621 N N . SER A 1 84 ? 22.422 18.781 5.453 1 96.94 84 SER A N 1
ATOM 622 C CA . SER A 1 84 ? 21.969 18.891 4.066 1 96.94 84 SER A CA 1
ATOM 623 C C . SER A 1 84 ? 20.859 17.891 3.771 1 96.94 84 SER A C 1
ATOM 625 O O . SER A 1 84 ? 20.547 17.016 4.598 1 96.94 84 SER A O 1
ATOM 627 N N . ALA A 1 85 ? 20.234 18.094 2.613 1 95.75 85 ALA A N 1
ATOM 628 C CA . ALA A 1 85 ? 19.234 17.109 2.172 1 95.75 85 ALA A CA 1
ATOM 629 C C . ALA A 1 85 ? 19.828 15.711 2.127 1 95.75 85 ALA A C 1
ATOM 631 O O . ALA A 1 85 ? 19.188 14.742 2.547 1 95.75 85 ALA A O 1
ATOM 632 N N . MET A 1 86 ? 21.016 15.578 1.674 1 95.75 86 MET A N 1
ATOM 633 C CA . MET A 1 86 ? 21.688 14.289 1.58 1 95.75 86 MET A CA 1
ATOM 634 C C . MET A 1 86 ? 21.953 13.711 2.967 1 95.75 86 MET A C 1
ATOM 636 O O . MET A 1 86 ? 21.797 12.508 3.178 1 95.75 86 MET A O 1
ATOM 640 N N . ASP A 1 87 ? 22.344 14.562 3.893 1 96.81 87 ASP A N 1
ATOM 641 C CA . ASP A 1 87 ? 22.562 14.109 5.266 1 96.81 87 ASP A CA 1
ATOM 642 C C . ASP A 1 87 ? 21.281 13.492 5.84 1 96.81 87 ASP A C 1
ATOM 644 O O . ASP A 1 87 ? 21.344 12.453 6.496 1 96.81 87 ASP A O 1
ATOM 648 N N . ILE A 1 88 ? 20.188 14.141 5.625 1 96.88 88 ILE A N 1
ATOM 649 C CA . ILE A 1 88 ? 18.891 13.672 6.133 1 96.88 88 ILE A CA 1
ATOM 650 C C . ILE A 1 88 ? 18.547 12.328 5.496 1 96.88 88 ILE A C 1
ATOM 652 O O . ILE A 1 88 ? 18.203 11.375 6.195 1 96.88 88 ILE A O 1
ATOM 656 N N . ALA A 1 89 ? 18.656 12.219 4.195 1 95.62 89 ALA A N 1
ATOM 657 C CA . ALA A 1 89 ? 18.359 10.992 3.463 1 95.62 89 ALA A CA 1
ATOM 658 C C . ALA A 1 89 ? 19.234 9.836 3.938 1 95.62 89 ALA A C 1
ATOM 660 O O . ALA A 1 89 ? 18.734 8.734 4.188 1 95.62 89 ALA A O 1
ATOM 661 N N . GLU A 1 90 ? 20.5 10.086 4.086 1 96.31 90 GLU A N 1
ATOM 662 C CA . GLU A 1 90 ? 21.469 9.055 4.449 1 96.31 90 GLU A CA 1
ATOM 663 C C . GLU A 1 90 ? 21.25 8.562 5.871 1 96.31 90 GLU A C 1
ATOM 665 O O . GLU A 1 90 ? 21.469 7.383 6.164 1 96.31 90 GLU A O 1
ATOM 670 N N . ALA A 1 91 ? 20.828 9.477 6.699 1 96.69 91 ALA A N 1
ATOM 671 C CA . ALA A 1 91 ? 20.609 9.102 8.094 1 96.69 91 ALA A CA 1
ATOM 672 C C . ALA A 1 91 ? 19.594 7.957 8.203 1 96.69 91 ALA A C 1
ATOM 674 O O . ALA A 1 91 ? 19.844 6.98 8.922 1 96.69 91 ALA A O 1
ATOM 675 N N . PHE A 1 92 ? 18.547 8.039 7.504 1 96.25 92 PHE A N 1
ATOM 676 C CA . PHE A 1 92 ? 17.5 7.023 7.59 1 96.25 92 PHE A CA 1
ATOM 677 C C . PHE A 1 92 ? 17.844 5.805 6.746 1 96.25 92 PHE A C 1
ATOM 679 O O . PHE A 1 92 ? 17.672 4.668 7.188 1 96.25 92 PHE A O 1
ATOM 686 N N . ASP A 1 93 ? 18.375 6.02 5.543 1 95.25 93 ASP A N 1
ATOM 687 C CA . ASP A 1 93 ? 18.719 4.91 4.656 1 95.25 93 ASP A CA 1
ATOM 688 C C . ASP A 1 93 ? 19.766 4.004 5.297 1 95.25 93 ASP A C 1
ATOM 690 O O . ASP A 1 93 ? 19.688 2.777 5.199 1 95.25 93 ASP A O 1
ATOM 694 N N . ALA A 1 94 ? 20.703 4.547 5.969 1 94.94 94 ALA A N 1
ATOM 695 C CA . ALA A 1 94 ? 21.859 3.82 6.508 1 94.94 94 ALA A CA 1
ATOM 696 C C . ALA A 1 94 ? 21.406 2.807 7.562 1 94.94 94 ALA A C 1
ATOM 698 O O . ALA A 1 94 ? 22.078 1.786 7.766 1 94.94 94 ALA A O 1
ATOM 699 N N . VAL A 1 95 ? 20.281 3.033 8.141 1 94.06 95 VAL A N 1
ATOM 700 C CA . VAL A 1 95 ? 19.844 2.135 9.203 1 94.06 95 VAL A CA 1
ATOM 701 C C . VAL A 1 95 ? 18.641 1.313 8.727 1 94.06 95 VAL A C 1
ATOM 703 O O . VAL A 1 95 ? 18 0.631 9.523 1 94.06 95 VAL A O 1
ATOM 706 N N . GLY A 1 96 ? 18.344 1.459 7.484 1 93.75 96 GLY A N 1
ATOM 707 C CA . GLY A 1 96 ? 17.234 0.719 6.914 1 93.75 96 GLY A CA 1
ATOM 708 C C . GLY A 1 96 ? 15.883 1.252 7.344 1 93.75 96 GLY A C 1
ATOM 709 O O . GLY A 1 96 ? 14.875 0.554 7.238 1 93.75 96 GLY A O 1
ATOM 710 N N . GLY A 1 97 ? 15.938 2.445 7.871 1 94.25 97 GLY A N 1
ATOM 711 C CA . GLY A 1 97 ? 14.695 3.098 8.273 1 94.25 97 GLY A CA 1
ATOM 712 C C . GLY A 1 97 ? 13.977 3.773 7.121 1 94.25 97 GLY A C 1
ATOM 713 O O . GLY A 1 97 ? 14.523 3.881 6.02 1 94.25 97 GLY A O 1
ATOM 714 N N . GLU A 1 98 ? 12.742 4.043 7.367 1 94.19 98 GLU A N 1
ATOM 715 C CA . GLU A 1 98 ? 11.922 4.809 6.438 1 94.19 98 GLU A CA 1
ATOM 716 C C . GLU A 1 98 ? 11.469 6.129 7.055 1 94.19 98 GLU A C 1
ATOM 718 O O . GLU A 1 98 ? 11.086 6.172 8.227 1 94.19 98 GLU A O 1
ATOM 723 N N . ALA A 1 99 ? 11.664 7.129 6.332 1 96.19 99 ALA A N 1
ATOM 724 C CA . ALA A 1 99 ? 11.148 8.438 6.719 1 96.19 99 ALA A CA 1
ATOM 725 C C . ALA A 1 99 ? 10.258 9.023 5.625 1 96.19 99 ALA A C 1
ATOM 727 O O . ALA A 1 99 ? 10.547 8.875 4.438 1 96.19 99 ALA A O 1
ATOM 728 N N . ASN A 1 100 ? 9.242 9.555 6.09 1 96.94 100 ASN A N 1
ATOM 729 C CA . ASN A 1 100 ? 8.273 10.148 5.168 1 96.94 100 ASN A CA 1
ATOM 730 C C . ASN A 1 100 ? 7.449 11.234 5.84 1 96.94 100 ASN A C 1
ATOM 732 O O . ASN A 1 100 ? 7.738 11.633 6.973 1 96.94 100 ASN A O 1
ATOM 736 N N . ALA A 1 101 ? 6.672 11.859 5.09 1 97.81 101 ALA A N 1
ATOM 737 C CA . ALA A 1 101 ? 5.719 12.836 5.609 1 97.81 101 ALA A CA 1
ATOM 738 C C . ALA A 1 101 ? 4.355 12.68 4.941 1 97.81 101 ALA A C 1
ATOM 740 O O . ALA A 1 101 ? 4.25 12.094 3.861 1 97.81 101 ALA A O 1
ATOM 741 N N . ALA A 1 102 ? 3.375 13.047 5.645 1 97.25 102 ALA A N 1
ATOM 742 C CA . ALA A 1 102 ? 2.01 13.055 5.129 1 97.25 102 ALA A CA 1
ATOM 743 C C . ALA A 1 102 ? 1.298 14.359 5.469 1 97.25 102 ALA A C 1
ATOM 745 O O . ALA A 1 102 ? 1.229 14.75 6.637 1 97.25 102 ALA A O 1
ATOM 746 N N . THR A 1 103 ? 0.782 15.008 4.422 1 97.25 103 THR A N 1
ATOM 747 C CA . THR A 1 103 ? -0.01 16.219 4.594 1 97.25 103 THR A CA 1
ATOM 748 C C . THR A 1 103 ? -1.497 15.922 4.422 1 97.25 103 THR A C 1
ATOM 750 O O . THR A 1 103 ? -1.894 15.25 3.469 1 97.25 103 THR A O 1
ATOM 753 N N . GLY A 1 104 ? -2.289 16.312 5.375 1 97.06 104 GLY A N 1
ATOM 754 C CA . GLY A 1 104 ? -3.736 16.219 5.285 1 97.06 104 GLY A CA 1
ATOM 755 C C . GLY A 1 104 ? -4.426 17.562 5.242 1 97.06 104 GLY A C 1
ATOM 756 O O . GLY A 1 104 ? -3.785 18.594 4.996 1 97.06 104 GLY A O 1
ATOM 757 N N . LYS A 1 105 ? -5.754 17.578 5.383 1 96.94 105 LYS A N 1
ATOM 758 C CA . LYS A 1 105 ? -6.555 18.797 5.387 1 96.94 105 LYS A CA 1
ATOM 759 C C . LYS A 1 105 ? -6.348 19.594 6.672 1 96.94 105 LYS A C 1
ATOM 761 O O . LYS A 1 105 ? -6.492 20.812 6.68 1 96.94 105 LYS A O 1
ATOM 766 N N . GLU A 1 106 ? -5.887 18.828 7.73 1 96.12 106 GLU A N 1
ATOM 767 C CA . GLU A 1 106 ? -5.898 19.531 9.016 1 96.12 106 GLU A CA 1
ATOM 768 C C . GLU A 1 106 ? -4.598 19.297 9.781 1 96.12 106 GLU A C 1
ATOM 770 O O . GLU A 1 106 ? -4.387 19.875 10.844 1 96.12 106 GLU A O 1
ATOM 775 N N . HIS A 1 107 ? -3.752 18.453 9.297 1 96.62 107 HIS A N 1
ATOM 776 C CA . HIS A 1 107 ? -2.486 18.203 9.977 1 96.62 107 HIS A CA 1
ATOM 777 C C . HIS A 1 107 ? -1.431 17.688 9.008 1 96.62 107 HIS A C 1
ATOM 779 O O . HIS A 1 107 ? -1.764 17.172 7.945 1 96.62 107 HIS A O 1
ATOM 785 N N . THR A 1 108 ? -0.242 17.922 9.305 1 98.12 108 THR A N 1
ATOM 786 C CA . THR A 1 108 ? 0.944 17.406 8.633 1 98.12 108 THR A CA 1
ATOM 787 C C . THR A 1 108 ? 1.803 16.578 9.594 1 98.12 108 THR A C 1
ATOM 789 O O . THR A 1 108 ? 2.02 17 10.734 1 98.12 108 THR A O 1
ATOM 792 N N . CYS A 1 109 ? 2.205 15.391 9.219 1 98.62 109 CYS A N 1
ATOM 793 C CA . CYS A 1 109 ? 3 14.508 10.07 1 98.62 109 CYS A CA 1
ATOM 794 C C . CYS A 1 109 ? 4.312 14.141 9.391 1 98.62 109 CYS A C 1
ATOM 796 O O . CYS A 1 109 ? 4.32 13.695 8.242 1 98.62 109 CYS A O 1
ATOM 798 N N . TYR A 1 110 ? 5.445 14.414 10.016 1 98.69 110 TYR A N 1
ATOM 799 C CA . TYR A 1 110 ? 6.754 13.891 9.641 1 98.69 110 TYR A CA 1
ATOM 800 C C . TYR A 1 110 ? 7.125 12.68 10.492 1 98.69 110 TYR A C 1
ATOM 802 O O . TYR A 1 110 ? 7.219 12.781 11.719 1 98.69 110 TYR A O 1
ATOM 810 N N . TYR A 1 111 ? 7.301 11.562 9.836 1 98.5 111 TYR A N 1
ATOM 811 C CA . TYR A 1 111 ? 7.438 10.352 10.641 1 98.5 111 TYR A CA 1
ATOM 812 C C . TYR A 1 111 ? 8.555 9.461 10.102 1 98.5 111 TYR A C 1
ATOM 814 O O . TYR A 1 111 ? 9.031 9.664 8.984 1 98.5 111 TYR A O 1
ATOM 822 N N . ALA A 1 112 ? 8.969 8.547 10.977 1 98.12 112 ALA A N 1
ATOM 823 C CA . ALA A 1 112 ? 10 7.574 10.633 1 98.12 112 ALA A CA 1
ATOM 824 C C . ALA A 1 112 ? 9.773 6.25 11.352 1 98.12 112 ALA A C 1
ATOM 826 O O . ALA A 1 112 ? 9.312 6.23 12.5 1 98.12 112 ALA A O 1
ATOM 827 N N . ARG A 1 113 ? 9.961 5.227 10.688 1 97.06 113 ARG A N 1
ATOM 828 C CA . ARG A 1 113 ? 10.023 3.887 11.258 1 97.06 113 ARG A CA 1
ATOM 829 C C . ARG A 1 113 ? 11.445 3.344 11.219 1 97.06 113 ARG A C 1
ATOM 831 O O . ARG A 1 113 ? 12.055 3.25 10.148 1 97.06 113 ARG A O 1
ATOM 838 N N . VAL A 1 114 ? 12.039 2.998 12.375 1 97.25 114 VAL A N 1
ATOM 839 C CA . VAL A 1 114 ? 13.422 2.547 12.5 1 97.25 114 VAL A CA 1
ATOM 840 C C . VAL A 1 114 ? 13.516 1.44 13.555 1 97.25 114 VAL A C 1
ATOM 842 O O . VAL A 1 114 ? 12.539 1.162 14.25 1 97.25 114 VAL A O 1
ATOM 845 N N . LEU A 1 115 ? 14.672 0.77 13.531 1 94.5 115 LEU A N 1
ATOM 846 C CA . LEU A 1 115 ? 14.945 -0.074 14.695 1 94.5 115 LEU A CA 1
ATOM 847 C C . LEU A 1 115 ? 14.938 0.748 15.977 1 94.5 115 LEU A C 1
ATOM 849 O O . LEU A 1 115 ? 15.312 1.922 15.969 1 94.5 115 LEU A O 1
ATOM 853 N N . ASP A 1 116 ? 14.5 0.096 17.016 1 93.69 116 ASP A N 1
ATOM 854 C CA . ASP A 1 116 ? 14.375 0.819 18.281 1 93.69 116 ASP A CA 1
ATOM 855 C C . ASP A 1 116 ? 15.719 1.406 18.719 1 93.69 116 ASP A C 1
ATOM 857 O O . ASP A 1 116 ? 15.773 2.48 19.312 1 93.69 116 ASP A O 1
ATOM 861 N N . THR A 1 117 ? 16.859 0.811 18.328 1 94.5 117 THR A N 1
ATOM 862 C CA . THR A 1 117 ? 18.203 1.281 18.656 1 94.5 117 THR A CA 1
ATOM 863 C C . THR A 1 117 ? 18.516 2.574 17.922 1 94.5 117 THR A C 1
ATOM 865 O O . THR A 1 117 ? 19.422 3.316 18.328 1 94.5 117 THR A O 1
ATOM 868 N N . ASP A 1 118 ? 17.781 2.83 16.859 1 96.81 118 ASP A N 1
ATOM 869 C CA . ASP A 1 118 ? 18.078 3.998 16.031 1 96.81 118 ASP A CA 1
ATOM 870 C C . ASP A 1 118 ? 17.062 5.109 16.281 1 96.81 118 ASP A C 1
ATOM 872 O O . ASP A 1 118 ? 17.078 6.137 15.594 1 96.81 118 ASP A O 1
ATOM 876 N N . LEU A 1 119 ? 16.203 4.934 17.266 1 96.75 119 LEU A N 1
ATOM 877 C CA . LEU A 1 119 ? 15.148 5.902 17.562 1 96.75 119 LEU A CA 1
ATOM 878 C C . LEU A 1 119 ? 15.75 7.258 17.922 1 96.75 119 LEU A C 1
ATOM 880 O O . LEU A 1 119 ? 15.266 8.297 17.469 1 96.75 119 LEU A O 1
ATOM 884 N N . PRO A 1 120 ? 16.891 7.312 18.734 1 97.69 120 PRO A N 1
ATOM 885 C CA . PRO A 1 120 ? 17.469 8.617 19.047 1 97.69 120 PRO A CA 1
ATOM 886 C C . PRO A 1 120 ? 17.875 9.398 17.812 1 97.69 120 PRO A C 1
ATOM 888 O O . PRO A 1 120 ? 17.641 10.609 17.719 1 97.69 120 PRO A O 1
ATOM 891 N N . MET A 1 121 ? 18.422 8.688 16.875 1 97.62 121 MET A N 1
ATOM 892 C CA . MET A 1 121 ? 18.797 9.328 15.617 1 97.62 121 MET A CA 1
ATOM 893 C C . MET A 1 121 ? 17.578 9.867 14.883 1 97.62 121 MET A C 1
ATOM 895 O O . MET A 1 121 ? 17.578 11.008 14.414 1 97.62 121 MET A O 1
ATOM 899 N N . ALA A 1 122 ? 16.5 9.086 14.805 1 98.31 122 ALA A N 1
ATOM 900 C CA . ALA A 1 122 ? 15.289 9.477 14.109 1 98.31 122 ALA A CA 1
ATOM 901 C C . ALA A 1 122 ? 14.664 10.711 14.75 1 98.31 122 ALA A C 1
ATOM 903 O O . ALA A 1 122 ? 14.25 11.641 14.055 1 98.31 122 ALA A O 1
ATOM 904 N N . VAL A 1 123 ? 14.656 10.719 16.062 1 98.38 123 VAL A N 1
ATOM 905 C CA . VAL A 1 123 ? 14.086 11.836 16.797 1 98.38 123 VAL A CA 1
ATOM 906 C C . VAL A 1 123 ? 14.906 13.102 16.531 1 98.38 123 VAL A C 1
ATOM 908 O O . VAL A 1 123 ? 14.344 14.172 16.281 1 98.38 123 VAL A O 1
ATOM 911 N N . ASP A 1 124 ? 16.188 12.953 16.578 1 98.44 124 ASP A N 1
ATOM 912 C CA . ASP A 1 124 ? 17.062 14.094 16.344 1 98.44 124 ASP A CA 1
ATOM 913 C C . ASP A 1 124 ? 16.875 14.672 14.945 1 98.44 124 ASP A C 1
ATOM 915 O O . ASP A 1 124 ? 16.734 15.891 14.789 1 98.44 124 ASP A O 1
ATOM 919 N N . VAL A 1 125 ? 16.797 13.812 13.945 1 98.44 125 VAL A N 1
ATOM 920 C CA . VAL A 1 125 ? 16.672 14.266 12.562 1 98.44 125 VAL A CA 1
ATOM 921 C C . VAL A 1 125 ? 15.305 14.906 12.344 1 98.44 125 VAL A C 1
ATOM 923 O O . VAL A 1 125 ? 15.211 16.016 11.805 1 98.44 125 VAL A O 1
ATOM 926 N N . ILE A 1 126 ? 14.234 14.281 12.773 1 98.56 126 ILE A N 1
ATOM 927 C CA . ILE A 1 126 ? 12.883 14.781 12.555 1 98.56 126 ILE A CA 1
ATOM 928 C C . ILE A 1 126 ? 12.695 16.109 13.297 1 98.56 126 ILE A C 1
ATOM 930 O O . ILE A 1 126 ? 12.133 17.062 12.742 1 98.56 126 ILE A O 1
ATOM 934 N N . ALA A 1 127 ? 13.195 16.141 14.539 1 98.38 127 ALA A N 1
ATOM 935 C CA . ALA A 1 127 ? 13.078 17.391 15.297 1 98.38 127 ALA A CA 1
ATOM 936 C C . ALA A 1 127 ? 13.875 18.5 14.641 1 98.38 127 ALA A C 1
ATOM 938 O O . ALA A 1 127 ? 13.422 19.656 14.594 1 98.38 127 ALA A O 1
ATOM 939 N N . ASP A 1 128 ? 15.055 18.156 14.18 1 98.44 128 ASP A N 1
ATOM 940 C CA . ASP A 1 128 ? 15.875 19.141 13.477 1 98.44 128 ASP A CA 1
ATOM 941 C C . ASP A 1 128 ? 15.156 19.672 12.242 1 98.44 128 ASP A C 1
ATOM 943 O O . ASP A 1 128 ? 15.172 20.875 11.984 1 98.44 128 ASP A O 1
ATOM 947 N N . MET A 1 129 ? 14.5 18.828 11.508 1 98.38 129 MET A N 1
ATOM 948 C CA . MET A 1 129 ? 13.727 19.203 10.32 1 98.38 129 MET A CA 1
ATOM 949 C C . MET A 1 129 ? 12.602 20.156 10.695 1 98.38 129 MET A C 1
ATOM 951 O O . MET A 1 129 ? 12.414 21.188 10.055 1 98.38 129 MET A O 1
ATOM 955 N N . VAL A 1 130 ? 11.953 19.859 11.773 1 98.19 130 VAL A N 1
ATOM 956 C CA . VAL A 1 130 ? 10.75 20.594 12.164 1 98.19 130 VAL A CA 1
ATOM 957 C C . VAL A 1 130 ? 11.141 21.938 12.75 1 98.19 130 VAL A C 1
ATOM 959 O O . VAL A 1 130 ? 10.445 22.938 12.539 1 98.19 130 VAL A O 1
ATOM 962 N N . THR A 1 131 ? 12.312 22.078 13.422 1 98.06 131 THR A N 1
ATOM 963 C CA . THR A 1 131 ? 12.648 23.281 14.188 1 98.06 131 THR A CA 1
ATOM 964 C C . THR A 1 131 ? 13.539 24.203 13.367 1 98.06 131 THR A C 1
ATOM 966 O O . THR A 1 131 ? 13.562 25.422 13.602 1 98.06 131 THR A O 1
ATOM 969 N N . SER A 1 132 ? 14.258 23.625 12.414 1 97.81 132 SER A N 1
ATOM 970 C CA . SER A 1 132 ? 15.367 24.406 11.883 1 97.81 132 SER A CA 1
ATOM 971 C C . SER A 1 132 ? 15.469 24.266 10.367 1 97.81 132 SER A C 1
ATOM 973 O O . SER A 1 132 ? 16.578 24.266 9.812 1 97.81 132 SER A O 1
ATOM 975 N N . ALA A 1 133 ? 14.383 24.062 9.727 1 97.56 133 ALA A N 1
ATOM 976 C CA . ALA A 1 133 ? 14.406 23.953 8.266 1 97.56 133 ALA A CA 1
ATOM 977 C C . ALA A 1 133 ? 14.922 25.25 7.637 1 97.56 133 ALA A C 1
ATOM 979 O O . ALA A 1 133 ? 14.578 26.344 8.094 1 97.56 133 ALA A O 1
ATOM 980 N N . ARG A 1 134 ? 15.711 25.156 6.586 1 96.88 134 ARG A N 1
ATOM 981 C CA . ARG A 1 134 ? 16.328 26.312 5.969 1 96.88 134 ARG A CA 1
ATOM 982 C C . ARG A 1 134 ? 15.383 26.969 4.965 1 96.88 134 ARG A C 1
ATOM 984 O O . ARG A 1 134 ? 15.406 28.188 4.781 1 96.88 134 ARG A O 1
ATOM 991 N N . LEU A 1 135 ? 14.555 26.203 4.293 1 97.62 135 LEU A N 1
ATOM 992 C CA . LEU A 1 135 ? 13.672 26.641 3.217 1 97.62 135 LEU A CA 1
ATOM 993 C C . LEU A 1 135 ? 14.43 27.484 2.201 1 97.62 135 LEU A C 1
ATOM 995 O O . LEU A 1 135 ? 14 28.594 1.873 1 97.62 135 LEU A O 1
ATOM 999 N N . ASP A 1 136 ? 15.523 26.969 1.709 1 96.81 136 ASP A N 1
ATOM 1000 C CA . ASP A 1 136 ? 16.375 27.656 0.74 1 96.81 136 ASP A CA 1
ATOM 1001 C C . ASP A 1 136 ? 15.594 27.969 -0.539 1 96.81 136 ASP A C 1
ATOM 1003 O O . ASP A 1 136 ? 14.844 27.125 -1.038 1 96.81 136 ASP A O 1
ATOM 1007 N N . ALA A 1 137 ? 15.812 29.172 -1.068 1 96.56 137 ALA A N 1
ATOM 1008 C CA . ALA A 1 137 ? 15.062 29.625 -2.236 1 96.56 137 ALA A CA 1
ATOM 1009 C C . ALA A 1 137 ? 15.32 28.734 -3.439 1 96.56 137 ALA A C 1
ATOM 1011 O O . ALA A 1 137 ? 14.398 28.391 -4.18 1 96.56 137 ALA A O 1
ATOM 1012 N N . ASP A 1 138 ? 16.531 28.422 -3.65 1 96.25 138 ASP A N 1
ATOM 1013 C CA . ASP A 1 138 ? 16.875 27.562 -4.781 1 96.25 138 ASP A CA 1
ATOM 1014 C C . ASP A 1 138 ? 16.25 26.172 -4.625 1 96.25 138 ASP A C 1
ATOM 1016 O O . ASP A 1 138 ? 15.781 25.594 -5.602 1 96.25 138 ASP A O 1
ATOM 1020 N N . GLU A 1 139 ? 16.297 25.688 -3.391 1 96.19 139 GLU A N 1
ATOM 1021 C CA . GLU A 1 139 ? 15.672 24.391 -3.119 1 96.19 139 GLU A CA 1
ATOM 1022 C C . GLU A 1 139 ? 14.164 24.438 -3.348 1 96.19 139 GLU A C 1
ATOM 1024 O O . GLU A 1 139 ? 13.57 23.484 -3.828 1 96.19 139 GLU A O 1
ATOM 1029 N N . LEU A 1 140 ? 13.578 25.547 -2.963 1 97.25 140 LEU A N 1
ATOM 1030 C CA . LEU A 1 140 ? 12.148 25.703 -3.188 1 97.25 140 LEU A CA 1
ATOM 1031 C C . LEU A 1 140 ? 11.812 25.625 -4.676 1 97.25 140 LEU A C 1
ATOM 1033 O O . LEU A 1 140 ? 10.859 24.953 -5.066 1 97.25 140 LEU A O 1
ATOM 1037 N N . GLU A 1 141 ? 12.594 26.312 -5.48 1 97.06 141 GLU A N 1
ATOM 1038 C CA . GLU A 1 141 ? 12.32 26.297 -6.918 1 97.06 141 GLU A CA 1
ATOM 1039 C C . GLU A 1 141 ? 12.508 24.891 -7.5 1 97.06 141 GLU A C 1
ATOM 1041 O O . GLU A 1 141 ? 11.734 24.469 -8.359 1 97.06 141 GLU A O 1
ATOM 1046 N N . THR A 1 142 ? 13.523 24.203 -7.043 1 96.62 142 THR A N 1
ATOM 1047 C CA . THR A 1 142 ? 13.703 22.812 -7.465 1 96.62 142 THR A CA 1
ATOM 1048 C C . THR A 1 142 ? 12.5 21.969 -7.074 1 96.62 142 THR A C 1
ATOM 1050 O O . THR A 1 142 ? 11.984 21.203 -7.891 1 96.62 142 THR A O 1
ATOM 1053 N N . GLU A 1 143 ? 12.055 22.156 -5.852 1 97.12 143 GLU A N 1
ATOM 1054 C CA . GLU A 1 143 ? 10.945 21.359 -5.34 1 97.12 143 GLU A CA 1
ATOM 1055 C C . GLU A 1 143 ? 9.633 21.734 -6.027 1 97.12 143 GLU A C 1
ATOM 1057 O O . GLU A 1 143 ? 8.734 20.906 -6.16 1 97.12 143 GLU A O 1
ATOM 1062 N N . ARG A 1 144 ? 9.531 23.031 -6.441 1 97.5 144 ARG A N 1
ATOM 1063 C CA . ARG A 1 144 ? 8.367 23.438 -7.23 1 97.5 144 ARG A CA 1
ATOM 1064 C C . ARG A 1 144 ? 8.18 22.516 -8.43 1 97.5 144 ARG A C 1
ATOM 1066 O O . ARG A 1 144 ? 7.07 22.047 -8.695 1 97.5 144 ARG A O 1
ATOM 1073 N N . GLY A 1 145 ? 9.305 22.234 -9.109 1 96.19 145 GLY A N 1
ATOM 1074 C CA . GLY A 1 145 ? 9.258 21.312 -10.227 1 96.19 145 GLY A CA 1
ATOM 1075 C C . GLY A 1 145 ? 8.812 19.906 -9.82 1 96.19 145 GLY A C 1
ATOM 1076 O O . GLY A 1 145 ? 7.996 19.297 -10.508 1 96.19 145 GLY A O 1
ATOM 1077 N N . VAL A 1 146 ? 9.297 19.406 -8.711 1 97.44 146 VAL A N 1
ATOM 1078 C CA . VAL A 1 146 ? 8.977 18.078 -8.219 1 97.44 146 VAL A CA 1
ATOM 1079 C C . VAL A 1 146 ? 7.488 18 -7.879 1 97.44 146 VAL A C 1
ATOM 1081 O O . VAL A 1 146 ? 6.82 17.016 -8.219 1 97.44 146 VAL A O 1
ATOM 1084 N N . ILE A 1 147 ? 6.992 19.047 -7.176 1 97.75 147 ILE A N 1
ATOM 1085 C CA . ILE A 1 147 ? 5.59 19.078 -6.77 1 97.75 147 ILE A CA 1
ATOM 1086 C C . ILE A 1 147 ? 4.695 19.094 -8.008 1 97.75 147 ILE A C 1
ATOM 1088 O O . ILE A 1 147 ? 3.67 18.406 -8.039 1 97.75 147 ILE A O 1
ATOM 1092 N N . LEU A 1 148 ? 5.09 19.844 -9.016 1 97.19 148 LEU A N 1
ATOM 1093 C CA . LEU A 1 148 ? 4.305 19.906 -10.242 1 97.19 148 LEU A CA 1
ATOM 1094 C C . LEU A 1 148 ? 4.277 18.547 -10.938 1 97.19 148 LEU A C 1
ATOM 1096 O O . LEU A 1 148 ? 3.252 18.156 -11.5 1 97.19 148 LEU A O 1
ATOM 1100 N N . GLU A 1 149 ? 5.398 17.828 -10.898 1 96.25 149 GLU A N 1
ATOM 1101 C CA . GLU A 1 149 ? 5.422 16.469 -11.438 1 96.25 149 GLU A CA 1
ATOM 1102 C C . GLU A 1 149 ? 4.504 15.547 -10.641 1 96.25 149 GLU A C 1
ATOM 1104 O O . GLU A 1 149 ? 3.838 14.68 -11.219 1 96.25 149 GLU A O 1
ATOM 1109 N N . GLU A 1 150 ? 4.484 15.68 -9.359 1 96.44 150 GLU A N 1
ATOM 1110 C CA . GLU A 1 150 ? 3.594 14.906 -8.5 1 96.44 150 GLU A CA 1
ATOM 1111 C C . GLU A 1 150 ? 2.131 15.172 -8.836 1 96.44 150 GLU A C 1
ATOM 1113 O O . GLU A 1 150 ? 1.327 14.242 -8.914 1 96.44 150 GLU A O 1
ATOM 1118 N N . LEU A 1 151 ? 1.81 16.453 -8.961 1 97 151 LEU A N 1
ATOM 1119 C CA . LEU A 1 151 ? 0.447 16.828 -9.328 1 97 151 LEU A CA 1
ATOM 1120 C C . LEU A 1 151 ? 0.067 16.219 -10.68 1 97 151 LEU A C 1
ATOM 1122 O O . LEU A 1 151 ? -1.049 15.727 -10.852 1 97 151 LEU A O 1
ATOM 1126 N N . ALA A 1 152 ? 0.995 16.219 -11.594 1 95.88 152 ALA A N 1
ATOM 1127 C CA . ALA A 1 152 ? 0.766 15.633 -12.906 1 95.88 152 ALA A CA 1
ATOM 1128 C C . ALA A 1 152 ? 0.548 14.125 -12.805 1 95.88 152 ALA A C 1
ATOM 1130 O O . ALA A 1 152 ? -0.309 13.57 -13.492 1 95.88 152 ALA A O 1
ATOM 1131 N N . MET A 1 153 ? 1.342 13.531 -11.984 1 94.88 153 MET A N 1
ATOM 1132 C CA . MET A 1 153 ? 1.196 12.094 -11.742 1 94.88 153 MET A CA 1
ATOM 1133 C C . MET A 1 153 ? -0.194 11.773 -11.211 1 94.88 153 MET A C 1
ATOM 1135 O O . MET A 1 153 ? -0.846 10.836 -11.68 1 94.88 153 MET A O 1
ATOM 1139 N N . ASN A 1 154 ? -0.649 12.516 -10.242 1 95.31 154 ASN A N 1
ATOM 1140 C CA . ASN A 1 154 ? -1.975 12.328 -9.664 1 95.31 154 ASN A CA 1
ATOM 1141 C C . ASN A 1 154 ? -3.076 12.578 -10.695 1 95.31 154 ASN A C 1
ATOM 1143 O O . ASN A 1 154 ? -4.094 11.883 -10.695 1 95.31 154 ASN A O 1
ATOM 1147 N N . ASP A 1 155 ? -2.877 13.547 -11.562 1 95.19 155 ASP A N 1
ATOM 1148 C CA . ASP A 1 155 ? -3.848 13.891 -12.594 1 95.19 155 ASP A CA 1
ATOM 1149 C C . ASP A 1 155 ? -3.959 12.773 -13.633 1 95.19 155 ASP A C 1
ATOM 1151 O O . ASP A 1 155 ? -4.973 12.664 -14.328 1 95.19 155 ASP A O 1
ATOM 1155 N N . ASP A 1 156 ? -2.941 11.977 -13.703 1 95.38 156 ASP A N 1
ATOM 1156 C CA . ASP A 1 156 ? -2.939 10.875 -14.664 1 95.38 156 ASP A CA 1
ATOM 1157 C C . ASP A 1 156 ? -3.709 9.672 -14.125 1 95.38 156 ASP A C 1
ATOM 1159 O O . ASP A 1 156 ? -3.98 8.719 -14.852 1 95.38 156 ASP A O 1
ATOM 1163 N N . ASP A 1 157 ? -4.078 9.625 -12.891 1 96 157 ASP A N 1
ATOM 1164 C CA . ASP A 1 157 ? -4.875 8.57 -12.281 1 96 157 ASP A CA 1
ATOM 1165 C C . ASP A 1 157 ? -6.344 8.969 -12.188 1 96 157 ASP A C 1
ATOM 1167 O O . ASP A 1 157 ? -6.715 9.805 -11.352 1 96 157 ASP A O 1
ATOM 1171 N N . PRO A 1 158 ? -7.191 8.32 -12.938 1 96.38 158 PRO A N 1
ATOM 1172 C CA . PRO A 1 158 ? -8.594 8.734 -12.953 1 96.38 158 PRO A CA 1
ATOM 1173 C C . PRO A 1 158 ? -9.281 8.562 -11.602 1 96.38 158 PRO A C 1
ATOM 1175 O O . PRO A 1 158 ? -10.211 9.305 -11.281 1 96.38 158 PRO A O 1
ATOM 1178 N N . THR A 1 159 ? -8.836 7.582 -10.836 1 96.94 159 THR A N 1
ATOM 1179 C CA . THR A 1 159 ? -9.406 7.41 -9.508 1 96.94 159 THR A CA 1
ATOM 1180 C C . THR A 1 159 ? -9.086 8.617 -8.617 1 96.94 159 THR A C 1
ATOM 1182 O O . THR A 1 159 ? -9.938 9.078 -7.863 1 96.94 159 THR A O 1
ATOM 1185 N N . ASP A 1 160 ? -7.871 9.141 -8.742 1 96.81 160 ASP A N 1
ATOM 1186 C CA . ASP A 1 160 ? -7.512 10.344 -7.992 1 96.81 160 ASP A CA 1
ATOM 1187 C C . ASP A 1 160 ? -8.328 11.547 -8.469 1 96.81 160 ASP A C 1
ATOM 1189 O O . ASP A 1 160 ? -8.781 12.352 -7.66 1 96.81 160 ASP A O 1
ATOM 1193 N N . VAL A 1 161 ? -8.492 11.648 -9.734 1 97.25 161 VAL A N 1
ATOM 1194 C CA . VAL A 1 161 ? -9.188 12.781 -10.32 1 97.25 161 VAL A CA 1
ATOM 1195 C C . VAL A 1 161 ? -10.641 12.805 -9.852 1 97.25 161 VAL A C 1
ATOM 1197 O O . VAL A 1 161 ? -11.156 13.852 -9.453 1 97.25 161 VAL A O 1
ATOM 1200 N N . VAL A 1 162 ? -11.297 11.664 -9.867 1 98.31 162 VAL A N 1
ATOM 1201 C CA . VAL A 1 162 ? -12.711 11.633 -9.516 1 98.31 162 VAL A CA 1
ATOM 1202 C C . VAL A 1 162 ? -12.883 12 -8.039 1 98.31 162 VAL A C 1
ATOM 1204 O O . VAL A 1 162 ? -13.852 12.672 -7.672 1 98.31 162 VAL A O 1
ATOM 1207 N N . HIS A 1 163 ? -12.008 11.57 -7.195 1 98.25 163 HIS A N 1
ATOM 1208 C CA . HIS A 1 163 ? -12.094 11.898 -5.777 1 98.25 163 HIS A CA 1
ATOM 1209 C C . HIS A 1 163 ? -11.859 13.383 -5.543 1 98.25 163 HIS A C 1
ATOM 1211 O O . HIS A 1 163 ? -12.547 14.008 -4.727 1 98.25 163 HIS A O 1
ATOM 1217 N N . GLU A 1 164 ? -10.906 13.969 -6.219 1 97.25 164 GLU A N 1
ATOM 1218 C CA . GLU A 1 164 ? -10.641 15.398 -6.086 1 97.25 164 GLU A CA 1
ATOM 1219 C C . GLU A 1 164 ? -11.828 16.234 -6.562 1 97.25 164 GLU A C 1
ATOM 1221 O O . GLU A 1 164 ? -12.219 17.203 -5.906 1 97.25 164 GLU A O 1
ATOM 1226 N N . GLN A 1 165 ? -12.352 15.859 -7.703 1 97.81 165 GLN A N 1
ATOM 1227 C CA . GLN A 1 165 ? -13.508 16.562 -8.242 1 97.81 165 GLN A CA 1
ATOM 1228 C C . GLN A 1 165 ? -14.719 16.422 -7.324 1 97.81 165 GLN A C 1
ATOM 1230 O O . GLN A 1 165 ? -15.492 17.359 -7.156 1 97.81 165 GLN A O 1
ATOM 1235 N N . PHE A 1 166 ? -14.859 15.289 -6.758 1 98.38 166 PHE A N 1
ATOM 1236 C CA . PHE A 1 166 ? -15.953 15.047 -5.82 1 98.38 166 PHE A CA 1
ATOM 1237 C C . PHE A 1 166 ? -15.859 15.992 -4.629 1 98.38 166 PHE A C 1
ATOM 1239 O O . PHE A 1 166 ? -16.844 16.641 -4.258 1 98.38 166 PHE A O 1
ATOM 1246 N N . SER A 1 167 ? -14.711 16.047 -4.051 1 97.44 167 SER A N 1
ATOM 1247 C CA . SER A 1 167 ? -14.5 16.953 -2.926 1 97.44 167 SER A CA 1
ATOM 1248 C C . SER A 1 167 ? -14.805 18.406 -3.314 1 97.44 167 SER A C 1
ATOM 1250 O O . SER A 1 167 ? -15.438 19.141 -2.555 1 97.44 167 SER A O 1
ATOM 1252 N N . ALA A 1 168 ? -14.391 18.797 -4.469 1 96.56 168 ALA A N 1
ATOM 1253 C CA . ALA A 1 168 ? -14.594 20.156 -4.945 1 96.56 168 ALA A CA 1
ATOM 1254 C C . ALA A 1 168 ? -16.078 20.469 -5.125 1 96.56 168 ALA A C 1
ATOM 1256 O O . ALA A 1 168 ? -16.531 21.562 -4.789 1 96.56 168 ALA A O 1
ATOM 1257 N N . VAL A 1 169 ? -16.766 19.453 -5.625 1 97.62 169 VAL A N 1
ATOM 1258 C CA . VAL A 1 169 ? -18.188 19.656 -5.934 1 97.62 169 VAL A CA 1
ATOM 1259 C C . VAL A 1 169 ? -19 19.688 -4.637 1 97.62 169 VAL A C 1
ATOM 1261 O O . VAL A 1 169 ? -19.906 20.5 -4.496 1 97.62 169 VAL A O 1
ATOM 1264 N N . VAL A 1 170 ? -18.688 18.891 -3.68 1 98.19 170 VAL A N 1
ATOM 1265 C CA . VAL A 1 170 ? -19.469 18.719 -2.461 1 98.19 170 VAL A CA 1
ATOM 1266 C C . VAL A 1 170 ? -19.141 19.844 -1.478 1 98.19 170 VAL A C 1
ATOM 1268 O O . VAL A 1 170 ? -20.031 20.344 -0.786 1 98.19 170 VAL A O 1
ATOM 1271 N N . LEU A 1 171 ? -17.875 20.297 -1.467 1 97.62 171 LEU A N 1
ATOM 1272 C CA . LEU A 1 171 ? -17.453 21.25 -0.438 1 97.62 171 LEU A CA 1
ATOM 1273 C C . LEU A 1 171 ? -17.344 22.656 -1.001 1 97.62 171 LEU A C 1
ATOM 1275 O O . LEU A 1 171 ? -17.281 23.625 -0.244 1 97.62 171 LEU A O 1
ATOM 1279 N N . GLY A 1 172 ? -17.391 22.797 -2.361 1 96.31 172 GLY A N 1
ATOM 1280 C CA . GLY A 1 172 ? -17.391 24.094 -3.002 1 96.31 172 GLY A CA 1
ATOM 1281 C C . GLY A 1 172 ? -16.234 24.984 -2.574 1 96.31 172 GLY A C 1
ATOM 1282 O O . GLY A 1 172 ? -15.078 24.547 -2.623 1 96.31 172 GLY A O 1
ATOM 1283 N N . ASP A 1 173 ? -16.516 26.109 -2.023 1 95 173 ASP A N 1
ATOM 1284 C CA . ASP A 1 173 ? -15.5 27.094 -1.678 1 95 173 ASP A CA 1
ATOM 1285 C C . ASP A 1 173 ? -15.062 26.953 -0.224 1 95 173 ASP A C 1
ATOM 1287 O O . ASP A 1 173 ? -14.258 27.75 0.273 1 95 173 ASP A O 1
ATOM 1291 N N . HIS A 1 174 ? -15.648 26.016 0.449 1 95.81 174 HIS A N 1
ATOM 1292 C CA . HIS A 1 174 ? -15.188 25.75 1.811 1 95.81 174 HIS A CA 1
ATOM 1293 C C . HIS A 1 174 ? -13.703 25.422 1.841 1 95.81 174 HIS A C 1
ATOM 1295 O O . HIS A 1 174 ? -13.188 24.781 0.922 1 95.81 174 HIS A O 1
ATOM 1301 N N . ALA A 1 175 ? -12.992 25.781 2.889 1 95 175 ALA A N 1
ATOM 1302 C CA . ALA A 1 175 ? -11.547 25.594 3.006 1 95 175 ALA A CA 1
ATOM 1303 C C . ALA A 1 175 ? -11.188 24.109 2.877 1 95 175 ALA A C 1
ATOM 1305 O O . ALA A 1 175 ? -10.125 23.766 2.352 1 95 175 ALA A O 1
ATOM 1306 N N . LEU A 1 176 ? -12.047 23.219 3.328 1 95.56 176 LEU A N 1
ATOM 1307 C CA . LEU A 1 176 ? -11.812 21.766 3.25 1 95.56 176 LEU A CA 1
ATOM 1308 C C . LEU A 1 176 ? -11.852 21.297 1.804 1 95.56 176 LEU A C 1
ATOM 1310 O O . LEU A 1 176 ? -11.414 20.188 1.502 1 95.56 176 LEU A O 1
ATOM 1314 N N . GLY A 1 177 ? -12.398 22.094 0.939 1 95.25 177 GLY A N 1
ATOM 1315 C CA . GLY A 1 177 ? -12.477 21.734 -0.467 1 95.25 177 GLY A CA 1
ATOM 1316 C C . GLY A 1 177 ? -11.18 21.953 -1.217 1 95.25 177 GLY A C 1
ATOM 1317 O O . GLY A 1 177 ? -11.008 21.453 -2.332 1 95.25 177 GLY A O 1
ATOM 1318 N N . ARG A 1 178 ? -10.258 22.688 -0.646 1 94.69 178 ARG A N 1
ATOM 1319 C CA . ARG A 1 178 ? -8.977 22.938 -1.29 1 94.69 178 ARG A CA 1
ATOM 1320 C C . ARG A 1 178 ? -8.133 21.672 -1.368 1 94.69 178 ARG A C 1
ATOM 1322 O O . ARG A 1 178 ? -7.988 20.953 -0.375 1 94.69 178 ARG A O 1
ATOM 1329 N N . PRO A 1 179 ? -7.594 21.375 -2.557 1 95.94 179 PRO A N 1
ATOM 1330 C CA . PRO A 1 179 ? -6.758 20.172 -2.666 1 95.94 179 PRO A CA 1
ATOM 1331 C C . PRO A 1 179 ? -5.531 20.219 -1.761 1 95.94 179 PRO A C 1
ATOM 1333 O O . PRO A 1 179 ? -4.906 21.281 -1.624 1 95.94 179 PRO A O 1
ATOM 1336 N N . ILE A 1 180 ? -5.156 19.125 -1.149 1 96.25 180 ILE A N 1
ATOM 1337 C CA . ILE A 1 180 ? -4.027 19.031 -0.235 1 96.25 180 ILE A CA 1
ATOM 1338 C C . ILE A 1 180 ? -2.74 19.406 -0.963 1 96.25 180 ILE A C 1
ATOM 1340 O O . ILE A 1 180 ? -1.913 20.156 -0.427 1 96.25 180 ILE A O 1
ATOM 1344 N N . GLY A 1 181 ? -2.586 19 -2.221 1 95.06 181 GLY A N 1
ATOM 1345 C CA . GLY A 1 181 ? -1.374 19.25 -2.982 1 95.06 181 GLY A CA 1
ATOM 1346 C C . GLY A 1 181 ? -1.343 20.625 -3.613 1 95.06 181 GLY A C 1
ATOM 1347 O O . GLY A 1 181 ? -0.309 21.047 -4.133 1 95.06 181 GLY A O 1
ATOM 1348 N N . GLY A 1 182 ? -2.43 21.391 -3.562 1 95.19 182 GLY A N 1
ATOM 1349 C CA . GLY A 1 182 ? -2.553 22.641 -4.316 1 95.19 182 GLY A CA 1
ATOM 1350 C C . GLY A 1 182 ? -2.895 22.406 -5.777 1 95.19 182 GLY A C 1
ATOM 1351 O O . GLY A 1 182 ? -3.266 21.312 -6.172 1 95.19 182 GLY A O 1
ATOM 1352 N N . THR A 1 183 ? -2.965 23.484 -6.484 1 95.81 183 THR A N 1
ATOM 1353 C CA . THR A 1 183 ? -3.133 23.469 -7.934 1 95.81 183 THR A CA 1
ATOM 1354 C C . THR A 1 183 ? -1.868 23.969 -8.633 1 95.81 183 THR A C 1
ATOM 1356 O O . THR A 1 183 ? -1.038 24.641 -8.016 1 95.81 183 THR A O 1
ATOM 1359 N N . PRO A 1 184 ? -1.707 23.516 -9.875 1 96.62 184 PRO A N 1
ATOM 1360 C CA . PRO A 1 184 ? -0.549 24.062 -10.594 1 96.62 184 PRO A CA 1
ATOM 1361 C C . PRO A 1 184 ? -0.471 25.578 -10.523 1 96.62 184 PRO A C 1
ATOM 1363 O O . PRO A 1 184 ? 0.617 26.141 -10.375 1 96.62 184 PRO A O 1
ATOM 1366 N N . GLU A 1 185 ? -1.565 26.25 -10.539 1 96.81 185 GLU A N 1
ATOM 1367 C CA . GLU A 1 185 ? -1.611 27.719 -10.477 1 96.81 185 GLU A CA 1
ATOM 1368 C C . GLU A 1 185 ? -1.096 28.219 -9.133 1 96.81 185 GLU A C 1
ATOM 1370 O O . GLU A 1 185 ? -0.253 29.125 -9.086 1 96.81 185 GLU A O 1
ATOM 1375 N N . THR A 1 186 ? -1.603 27.656 -8.07 1 96.25 186 THR A N 1
ATOM 1376 C CA . THR A 1 186 ? -1.211 28.125 -6.75 1 96.25 186 THR A CA 1
ATOM 1377 C C . THR A 1 186 ? 0.248 27.781 -6.461 1 96.25 186 THR A C 1
ATOM 1379 O O . THR A 1 186 ? 0.959 28.562 -5.824 1 96.25 186 THR A O 1
ATOM 1382 N N . ILE A 1 187 ? 0.714 26.625 -6.914 1 97.06 187 ILE A N 1
ATOM 1383 C CA . ILE A 1 187 ? 2.09 26.203 -6.691 1 97.06 187 ILE A CA 1
ATOM 1384 C C . ILE A 1 187 ? 3.047 27.125 -7.449 1 97.06 187 ILE A C 1
ATOM 1386 O O . ILE A 1 187 ? 4.109 27.484 -6.934 1 97.06 187 ILE A O 1
ATOM 1390 N N . ASN A 1 188 ? 2.674 27.5 -8.617 1 97 188 ASN A N 1
ATOM 1391 C CA . ASN A 1 188 ? 3.518 28.391 -9.406 1 97 188 ASN A CA 1
ATOM 1392 C C . ASN A 1 188 ? 3.516 29.812 -8.828 1 97 188 ASN A C 1
ATOM 1394 O O . ASN A 1 188 ? 4.504 30.531 -8.961 1 97 188 ASN A O 1
ATOM 1398 N N . ALA A 1 189 ? 2.516 30.141 -8.148 1 96.56 189 ALA A N 1
ATOM 1399 C CA . ALA A 1 189 ? 2.322 31.531 -7.727 1 96.56 189 ALA A CA 1
ATOM 1400 C C . ALA A 1 189 ? 2.939 31.766 -6.348 1 96.56 189 ALA A C 1
ATOM 1402 O O . ALA A 1 189 ? 3.359 32.875 -6.039 1 96.56 189 ALA A O 1
ATOM 1403 N N . VAL A 1 190 ? 2.986 30.797 -5.484 1 96.5 190 VAL A N 1
ATOM 1404 C CA . VAL A 1 190 ? 3.322 31.016 -4.082 1 96.5 190 VAL A CA 1
ATOM 1405 C C . VAL A 1 190 ? 4.812 31.328 -3.947 1 96.5 190 VAL A C 1
ATOM 1407 O O . VAL A 1 190 ? 5.656 30.547 -4.375 1 96.5 190 VAL A O 1
ATOM 1410 N N . PRO A 1 191 ? 5.148 32.438 -3.383 1 96.56 191 PRO A N 1
ATOM 1411 C CA . PRO A 1 191 ? 6.562 32.781 -3.209 1 96.56 191 PRO A CA 1
ATOM 1412 C C . PRO A 1 191 ? 7.176 32.156 -1.957 1 96.56 191 PRO A C 1
ATOM 1414 O O . PRO A 1 191 ? 6.453 31.812 -1.019 1 96.56 191 PRO A O 1
ATOM 1417 N N . ARG A 1 192 ? 8.477 32.062 -1.965 1 97.56 192 ARG A N 1
ATOM 1418 C CA . ARG A 1 192 ? 9.219 31.469 -0.847 1 97.56 192 ARG A CA 1
ATOM 1419 C C . ARG A 1 192 ? 8.867 32.188 0.461 1 97.56 192 ARG A C 1
ATOM 1421 O O . ARG A 1 192 ? 8.75 31.531 1.506 1 97.56 192 ARG A O 1
ATOM 1428 N N . ASP A 1 193 ? 8.688 33.469 0.403 1 97.75 193 ASP A N 1
ATOM 1429 C CA . ASP A 1 193 ? 8.406 34.25 1.609 1 97.75 193 ASP A CA 1
ATOM 1430 C C . ASP A 1 193 ? 7.07 33.844 2.227 1 97.75 193 ASP A C 1
ATOM 1432 O O . ASP A 1 193 ? 6.926 33.812 3.451 1 97.75 193 ASP A O 1
ATOM 1436 N N . ALA A 1 194 ? 6.117 33.594 1.432 1 97.94 194 ALA A N 1
ATOM 1437 C CA . ALA A 1 194 ? 4.82 33.156 1.934 1 97.94 194 ALA A CA 1
ATOM 1438 C C . ALA A 1 194 ? 4.941 31.781 2.629 1 97.94 194 ALA A C 1
ATOM 1440 O O . ALA A 1 194 ? 4.316 31.562 3.666 1 97.94 194 ALA A O 1
ATOM 1441 N N . VAL A 1 195 ? 5.746 30.906 2.045 1 98.25 195 VAL A N 1
ATOM 1442 C CA . VAL A 1 195 ? 5.973 29.594 2.65 1 98.25 195 VAL A CA 1
ATOM 1443 C C . VAL A 1 195 ? 6.695 29.75 3.984 1 98.25 195 VAL A C 1
ATOM 1445 O O . VAL A 1 195 ? 6.359 29.094 4.969 1 98.25 195 VAL A O 1
ATOM 1448 N N . TRP A 1 196 ? 7.648 30.641 3.984 1 98 196 TRP A N 1
ATOM 1449 C CA . TRP A 1 196 ? 8.398 30.938 5.203 1 98 196 TRP A CA 1
ATOM 1450 C C . TRP A 1 196 ? 7.473 31.469 6.297 1 98 196 TRP A C 1
ATOM 1452 O O . TRP A 1 196 ? 7.566 31.047 7.453 1 98 196 TRP A O 1
ATOM 1462 N N . ASP A 1 197 ? 6.605 32.375 5.906 1 98 197 ASP A N 1
ATOM 1463 C CA . ASP A 1 197 ? 5.637 32.906 6.855 1 98 197 ASP A CA 1
ATOM 1464 C C . ASP A 1 197 ? 4.754 31.797 7.426 1 98 197 ASP A C 1
ATOM 1466 O O . ASP A 1 197 ? 4.547 31.719 8.641 1 98 197 ASP A O 1
ATOM 1470 N N . HIS A 1 198 ? 4.25 31.016 6.531 1 98 198 HIS A N 1
ATOM 1471 C CA . HIS A 1 198 ? 3.402 29.906 6.941 1 98 198 HIS A CA 1
ATOM 1472 C C . HIS A 1 198 ? 4.129 28.984 7.918 1 98 198 HIS A C 1
ATOM 1474 O O . HIS A 1 198 ? 3.549 28.531 8.906 1 98 198 HIS A O 1
ATOM 1480 N N . TYR A 1 199 ? 5.414 28.734 7.695 1 97.94 199 TYR A N 1
ATOM 1481 C CA . TYR A 1 199 ? 6.266 27.922 8.57 1 97.94 199 TYR A CA 1
ATOM 1482 C C . TYR A 1 199 ? 6.398 28.578 9.945 1 97.94 199 TYR A C 1
ATOM 1484 O O . TYR A 1 199 ? 6.125 27.953 10.969 1 97.94 199 TYR A O 1
ATOM 1492 N N . ARG A 1 200 ? 6.664 29.797 9.945 1 96.88 200 ARG A N 1
ATOM 1493 C CA . ARG A 1 200 ? 6.902 30.531 11.188 1 96.88 200 ARG A CA 1
ATOM 1494 C C . ARG A 1 200 ? 5.629 30.625 12.016 1 96.88 200 ARG A C 1
ATOM 1496 O O . ARG A 1 200 ? 5.676 30.578 13.25 1 96.88 200 ARG A O 1
ATOM 1503 N N . TRP A 1 201 ? 4.527 30.75 11.32 1 96.56 201 TRP A N 1
ATOM 1504 C CA . TRP A 1 201 ? 3.252 30.906 12.008 1 96.56 201 TRP A CA 1
ATOM 1505 C C . TRP A 1 201 ? 2.828 29.625 12.695 1 96.56 201 TRP A C 1
ATOM 1507 O O . TRP A 1 201 ? 2.189 29.641 13.75 1 96.56 201 TRP A O 1
ATOM 1517 N N . ASN A 1 202 ? 3.215 28.469 12.125 1 96.81 202 ASN A N 1
ATOM 1518 C CA . ASN A 1 202 ? 2.529 27.25 12.516 1 96.81 202 ASN A CA 1
ATOM 1519 C C . ASN A 1 202 ? 3.486 26.25 13.164 1 96.81 202 ASN A C 1
ATOM 1521 O O . ASN A 1 202 ? 3.059 25.359 13.906 1 96.81 202 ASN A O 1
ATOM 1525 N N . TYR A 1 203 ? 4.707 26.266 12.875 1 97.75 203 TYR A N 1
ATOM 1526 C CA . TYR A 1 203 ? 5.684 25.328 13.445 1 97.75 203 TYR A CA 1
ATOM 1527 C C . TYR A 1 203 ? 6.324 25.922 14.695 1 97.75 203 TYR A C 1
ATOM 1529 O O . TYR A 1 203 ? 7.426 26.469 14.633 1 97.75 203 TYR A O 1
ATOM 1537 N N . ARG A 1 204 ? 5.629 25.75 15.773 1 97.44 204 ARG A N 1
ATOM 1538 C CA . ARG A 1 204 ? 5.965 26.266 17.094 1 97.44 204 ARG A CA 1
ATOM 1539 C C . ARG A 1 204 ? 5.801 25.188 18.156 1 97.44 204 ARG A C 1
ATOM 1541 O O . ARG A 1 204 ? 5.113 24.188 17.938 1 97.44 204 ARG A O 1
ATOM 1548 N N . PRO A 1 205 ? 6.426 25.422 19.328 1 97.88 205 PRO A N 1
ATOM 1549 C CA . PRO A 1 205 ? 6.363 24.391 20.359 1 97.88 205 PRO A CA 1
ATOM 1550 C C . PRO A 1 205 ? 4.93 24.031 20.734 1 97.88 205 PRO A C 1
ATOM 1552 O O . PRO A 1 205 ? 4.59 22.844 20.812 1 97.88 205 PRO A O 1
ATOM 1555 N N . GLU A 1 206 ? 4.039 25 20.875 1 97.56 206 GLU A N 1
ATOM 1556 C CA . GLU A 1 206 ? 2.695 24.75 21.391 1 97.56 206 GLU A CA 1
ATOM 1557 C C . GLU A 1 206 ? 1.839 24.031 20.344 1 97.56 206 GLU A C 1
ATOM 1559 O O . GLU A 1 206 ? 0.75 23.547 20.656 1 97.56 206 GLU A O 1
ATOM 1564 N N . THR A 1 207 ? 2.33 23.922 19.109 1 97.38 207 THR A N 1
ATOM 1565 C CA . THR A 1 207 ? 1.586 23.25 18.047 1 97.38 207 THR A CA 1
ATOM 1566 C C . THR A 1 207 ? 2.102 21.828 17.828 1 97.38 207 THR A C 1
ATOM 1568 O O . THR A 1 207 ? 1.456 21.031 17.156 1 97.38 207 THR A O 1
ATOM 1571 N N . LEU A 1 208 ? 3.205 21.438 18.422 1 98.44 208 LEU A N 1
ATOM 1572 C CA . LEU A 1 208 ? 3.887 20.188 18.109 1 98.44 208 LEU A CA 1
ATOM 1573 C C . LEU A 1 208 ? 3.361 19.062 18.984 1 98.44 208 LEU A C 1
ATOM 1575 O O . LEU A 1 208 ? 3.262 19.203 20.203 1 98.44 208 LEU A O 1
ATOM 1579 N N . VAL A 1 209 ? 2.992 17.969 18.375 1 98.69 209 VAL A N 1
ATOM 1580 C CA . VAL A 1 209 ? 2.693 16.703 19.031 1 98.69 209 VAL A CA 1
ATOM 1581 C C . VAL A 1 209 ? 3.652 15.625 18.531 1 98.69 209 VAL A C 1
ATOM 1583 O O . VAL A 1 209 ? 3.744 15.383 17.328 1 98.69 209 VAL A O 1
ATOM 1586 N N . VAL A 1 210 ? 4.398 15.008 19.391 1 98.88 210 VAL A N 1
ATOM 1587 C CA . VAL A 1 210 ? 5.273 13.891 19.047 1 98.88 210 VAL A CA 1
ATOM 1588 C C . VAL A 1 210 ? 4.676 12.586 19.562 1 98.88 210 VAL A C 1
ATOM 1590 O O . VAL A 1 210 ? 4.387 12.461 20.766 1 98.88 210 VAL A O 1
ATOM 1593 N N . THR A 1 211 ? 4.434 11.695 18.656 1 98.75 211 THR A N 1
ATOM 1594 C CA . THR A 1 211 ? 3.936 10.383 19.047 1 98.75 211 THR A CA 1
ATOM 1595 C C . THR A 1 211 ? 4.906 9.289 18.609 1 98.75 211 THR A C 1
ATOM 1597 O O . THR A 1 211 ? 5.613 9.43 17.609 1 98.75 211 THR A O 1
ATOM 1600 N N . ALA A 1 212 ? 4.941 8.219 19.344 1 98.44 212 ALA A N 1
ATOM 1601 C CA . ALA A 1 212 ? 5.789 7.078 19.016 1 98.44 212 ALA A CA 1
ATOM 1602 C C . ALA A 1 212 ? 5.191 5.777 19.547 1 98.44 212 ALA A C 1
ATOM 1604 O O . ALA A 1 212 ? 4.562 5.762 20.609 1 98.44 212 ALA A O 1
ATOM 1605 N N . ALA A 1 213 ? 5.336 4.785 18.766 1 96.38 213 ALA A N 1
ATOM 1606 C CA . ALA A 1 213 ? 4.879 3.453 19.172 1 96.38 213 ALA A CA 1
ATOM 1607 C C . ALA A 1 213 ? 5.898 2.387 18.781 1 96.38 213 ALA A C 1
ATOM 1609 O O . ALA A 1 213 ? 6.551 2.494 17.734 1 96.38 213 ALA A O 1
ATOM 1610 N N . GLY A 1 214 ? 6.055 1.339 19.5 1 93.88 214 GLY A N 1
ATOM 1611 C CA . GLY A 1 214 ? 7.012 0.266 19.297 1 93.88 214 GLY A CA 1
ATOM 1612 C C . GLY A 1 214 ? 7.883 0.004 20.516 1 93.88 214 GLY A C 1
ATOM 1613 O O . GLY A 1 214 ? 7.406 0.044 21.641 1 93.88 214 GLY A O 1
ATOM 1614 N N . GLY A 1 215 ? 9.148 -0.423 20.328 1 92.38 215 GLY A N 1
ATOM 1615 C CA . GLY A 1 215 ? 10.109 -0.555 21.406 1 92.38 215 GLY A CA 1
ATOM 1616 C C . GLY A 1 215 ? 10.625 0.779 21.906 1 92.38 215 GLY A C 1
ATOM 1617 O O . GLY A 1 215 ? 11.766 1.159 21.609 1 92.38 215 GLY A O 1
ATOM 1618 N N . ILE A 1 216 ? 9.789 1.379 22.734 1 94.5 216 ILE A N 1
ATOM 1619 C CA . ILE A 1 216 ? 10.086 2.766 23.078 1 94.5 216 ILE A CA 1
ATOM 1620 C C . ILE A 1 216 ? 10.031 2.945 24.594 1 94.5 216 ILE A C 1
ATOM 1622 O O . ILE A 1 216 ? 9.211 2.312 25.266 1 94.5 216 ILE A O 1
ATOM 1626 N N . ASP A 1 217 ? 10.914 3.699 25.156 1 95.31 217 ASP A N 1
ATOM 1627 C CA . ASP A 1 217 ? 10.875 4.215 26.516 1 95.31 217 ASP A CA 1
ATOM 1628 C C . ASP A 1 217 ? 10.414 5.672 26.531 1 95.31 217 ASP A C 1
ATOM 1630 O O . ASP A 1 217 ? 11.078 6.547 25.984 1 95.31 217 ASP A O 1
ATOM 1634 N N . HIS A 1 218 ? 9.32 5.91 27.266 1 97.12 218 HIS A N 1
ATOM 1635 C CA . HIS A 1 218 ? 8.688 7.223 27.25 1 97.12 218 HIS A CA 1
ATOM 1636 C C . HIS A 1 218 ? 9.625 8.289 27.812 1 97.12 218 HIS A C 1
ATOM 1638 O O . HIS A 1 218 ? 9.781 9.359 27.203 1 97.12 218 HIS A O 1
ATOM 1644 N N . ASP A 1 219 ? 10.266 8.023 28.922 1 97.88 219 ASP A N 1
ATOM 1645 C CA . ASP A 1 219 ? 11.102 9.023 29.578 1 97.88 219 ASP A CA 1
ATOM 1646 C C . ASP A 1 219 ? 12.32 9.367 28.719 1 97.88 219 ASP A C 1
ATOM 1648 O O . ASP A 1 219 ? 12.703 10.531 28.625 1 97.88 219 ASP A O 1
ATOM 1652 N N . LYS A 1 220 ? 12.836 8.344 28.094 1 98 220 LYS A N 1
ATOM 1653 C CA . LYS A 1 220 ? 13.953 8.586 27.203 1 98 220 LYS A CA 1
ATOM 1654 C C . LYS A 1 220 ? 13.531 9.43 26 1 98 220 LYS A C 1
ATOM 1656 O O . LYS A 1 220 ? 14.25 10.344 25.594 1 98 220 LYS A O 1
ATOM 1661 N N . LEU A 1 221 ? 12.383 9.125 25.484 1 98.38 221 LEU A N 1
ATOM 1662 C CA . LEU A 1 221 ? 11.891 9.891 24.344 1 98.38 221 LEU A CA 1
ATOM 1663 C C . LEU A 1 221 ? 11.656 11.352 24.719 1 98.38 221 LEU A C 1
ATOM 1665 O O . LEU A 1 221 ? 12.008 12.258 23.969 1 98.38 221 LEU A O 1
ATOM 1669 N N . VAL A 1 222 ? 11.086 11.578 25.891 1 98.31 222 VAL A N 1
ATOM 1670 C CA . VAL A 1 222 ? 10.812 12.93 26.375 1 98.31 222 VAL A CA 1
ATOM 1671 C C . VAL A 1 222 ? 12.125 13.711 26.469 1 98.31 222 VAL A C 1
ATOM 1673 O O . VAL A 1 222 ? 12.195 14.867 26.047 1 98.31 222 VAL A O 1
ATOM 1676 N N . GLN A 1 223 ? 13.117 13.07 26.984 1 98.38 223 GLN A N 1
ATOM 1677 C CA . GLN A 1 223 ? 14.422 13.711 27.109 1 98.38 223 GLN A CA 1
ATOM 1678 C C . GLN A 1 223 ? 15 14.047 25.734 1 98.38 223 GLN A C 1
ATOM 1680 O O . GLN A 1 223 ? 15.523 15.148 25.531 1 98.38 223 GLN A O 1
ATOM 1685 N N . GLN A 1 224 ? 14.898 13.102 24.844 1 98.25 224 GLN A N 1
ATOM 1686 C CA . GLN A 1 224 ? 15.422 13.281 23.5 1 98.25 224 GLN A CA 1
ATOM 1687 C C . GLN A 1 224 ? 14.703 14.422 22.781 1 98.25 224 GLN A C 1
ATOM 1689 O O . GLN A 1 224 ? 15.336 15.266 22.141 1 98.25 224 GLN A O 1
ATOM 1694 N N . VAL A 1 225 ? 13.398 14.453 22.891 1 98.56 225 VAL A N 1
ATOM 1695 C CA . VAL A 1 225 ? 12.594 15.484 22.234 1 98.56 225 VAL A CA 1
ATOM 1696 C C . VAL A 1 225 ? 12.93 16.844 22.828 1 98.56 225 VAL A C 1
ATOM 1698 O O . VAL A 1 225 ? 13.156 17.812 22.078 1 98.56 225 VAL A O 1
ATOM 1701 N N . THR A 1 226 ? 13.008 16.922 24.156 1 98.12 226 THR A N 1
ATOM 1702 C CA . THR A 1 226 ? 13.312 18.188 24.828 1 98.12 226 THR A CA 1
ATOM 1703 C C . THR A 1 226 ? 14.672 18.719 24.391 1 98.12 226 THR A C 1
ATOM 1705 O O . THR A 1 226 ? 14.805 19.891 24.031 1 98.12 226 THR A O 1
ATOM 1708 N N . GLN A 1 227 ? 15.617 17.844 24.359 1 97.94 227 GLN A N 1
ATOM 1709 C CA . GLN A 1 227 ? 16.953 18.234 23.953 1 97.94 227 GLN A CA 1
ATOM 1710 C C . GLN A 1 227 ? 16.969 18.703 22.484 1 97.94 227 GLN A C 1
ATOM 1712 O O . GLN A 1 227 ? 17.578 19.719 22.172 1 97.94 227 GLN A O 1
ATOM 1717 N N . ALA A 1 228 ? 16.328 17.953 21.641 1 97.62 228 ALA A N 1
ATOM 1718 C CA . ALA A 1 228 ? 16.328 18.25 20.203 1 97.62 228 ALA A CA 1
ATOM 1719 C C . ALA A 1 228 ? 15.656 19.594 19.938 1 97.62 228 ALA A C 1
ATOM 1721 O O . ALA A 1 228 ? 16.125 20.359 19.094 1 97.62 228 ALA A O 1
ATOM 1722 N N . LEU A 1 229 ? 14.562 19.875 20.625 1 97.94 229 LEU A N 1
ATOM 1723 C CA . LEU A 1 229 ? 13.844 21.125 20.422 1 97.94 229 LEU A CA 1
ATOM 1724 C C . LEU A 1 229 ? 14.656 22.312 20.938 1 97.94 229 LEU A C 1
ATOM 1726 O O . LEU A 1 229 ? 14.672 23.375 20.312 1 97.94 229 LEU A O 1
ATOM 1730 N N . THR A 1 230 ? 15.328 22.078 22.062 1 97.19 230 THR A N 1
ATOM 1731 C CA . THR A 1 230 ? 16.219 23.109 22.594 1 97.19 230 THR A CA 1
ATOM 1732 C C . THR A 1 230 ? 17.375 23.391 21.641 1 97.19 230 THR A C 1
ATOM 1734 O O . THR A 1 230 ? 17.672 24.547 21.344 1 97.19 230 THR A O 1
ATOM 1737 N N . ASP A 1 231 ? 17.906 22.328 21.156 1 96.69 231 ASP A N 1
ATOM 1738 C CA . ASP A 1 231 ? 18.984 22.453 20.188 1 96.69 231 ASP A CA 1
ATOM 1739 C C . ASP A 1 231 ? 18.516 23.188 18.922 1 96.69 231 ASP A C 1
ATOM 1741 O O . ASP A 1 231 ? 19.312 23.875 18.281 1 96.69 231 ASP A O 1
ATOM 1745 N N . GLY A 1 232 ? 17.266 23.047 18.641 1 96.31 232 GLY A N 1
ATOM 1746 C CA . GLY A 1 232 ? 16.703 23.688 17.469 1 96.31 232 GLY A CA 1
ATOM 1747 C C . GLY A 1 232 ? 16.359 25.141 17.688 1 96.31 232 GLY A C 1
ATOM 1748 O O . GLY A 1 232 ? 15.953 25.844 16.75 1 96.31 232 GLY A O 1
ATOM 1749 N N . GLY A 1 233 ? 16.5 25.594 18.891 1 95.88 233 GLY A N 1
ATOM 1750 C CA . GLY A 1 233 ? 16.344 27 19.188 1 95.88 233 GLY A CA 1
ATOM 1751 C C . GLY A 1 233 ? 14.945 27.375 19.625 1 95.88 233 GLY A C 1
ATOM 1752 O O . GLY A 1 233 ? 14.602 28.562 19.656 1 95.88 233 GLY A O 1
ATOM 1753 N N . TRP A 1 234 ? 14.078 26.391 19.859 1 96.94 234 TRP A N 1
ATOM 1754 C CA . TRP A 1 234 ? 12.719 26.719 20.266 1 96.94 234 TRP A CA 1
ATOM 1755 C C . TRP A 1 234 ? 12.688 27.188 21.719 1 96.94 234 TRP A C 1
ATOM 1757 O O . TRP A 1 234 ? 13.422 26.656 22.562 1 96.94 234 TRP A O 1
ATOM 1767 N N . ASP A 1 235 ? 11.891 28.188 21.969 1 94.31 235 ASP A N 1
ATOM 1768 C CA . ASP A 1 235 ? 11.648 28.656 23.328 1 94.31 235 ASP A CA 1
ATOM 1769 C C . ASP A 1 235 ? 10.625 27.766 24.047 1 94.31 235 ASP A C 1
ATOM 1771 O O . ASP A 1 235 ? 9.445 27.75 23.672 1 94.31 235 ASP A O 1
ATOM 1775 N N . LEU A 1 236 ? 11.062 27.125 25.094 1 96.56 236 LEU A N 1
ATOM 1776 C CA . LEU A 1 236 ? 10.211 26.188 25.812 1 96.56 236 LEU A CA 1
ATOM 1777 C C . LEU A 1 236 ? 9.789 26.75 27.156 1 96.56 236 LEU A C 1
ATOM 1779 O O . LEU A 1 236 ? 10.141 26.203 28.203 1 96.56 236 LEU A O 1
ATOM 1783 N N . ASP A 1 237 ? 8.938 27.719 27.109 1 95.75 237 ASP A N 1
ATOM 1784 C CA . ASP A 1 237 ? 8.398 28.328 28.328 1 95.75 237 ASP A CA 1
ATOM 1785 C C . ASP A 1 237 ? 7.422 27.375 29.016 1 95.75 237 ASP A C 1
ATOM 1787 O O . ASP A 1 237 ? 6.387 27.016 28.453 1 95.75 237 ASP A O 1
ATOM 1791 N N . ALA A 1 238 ? 7.68 27.125 30.234 1 93.19 238 ALA A N 1
ATOM 1792 C CA . ALA A 1 238 ? 6.891 26.141 31 1 93.19 238 ALA A CA 1
ATOM 1793 C C . ALA A 1 238 ? 5.461 26.641 31.188 1 93.19 238 ALA A C 1
ATOM 1795 O O . ALA A 1 238 ? 4.555 25.828 31.453 1 93.19 238 ALA A O 1
ATOM 1796 N N . ALA A 1 239 ? 5.266 27.875 31.031 1 94.81 239 ALA A N 1
ATOM 1797 C CA . ALA A 1 239 ? 3.941 28.438 31.266 1 94.81 239 ALA A CA 1
ATOM 1798 C C . ALA A 1 239 ? 3.057 28.312 30.031 1 94.81 239 ALA A C 1
ATOM 1800 O O . ALA A 1 239 ? 1.84 28.5 30.109 1 94.81 239 ALA A O 1
ATOM 1801 N N . THR A 1 240 ? 3.637 28 28.969 1 96.25 240 THR A N 1
ATOM 1802 C CA . THR A 1 240 ? 2.887 27.922 27.719 1 96.25 240 THR A CA 1
ATOM 1803 C C . THR A 1 240 ? 2.07 26.641 27.656 1 96.25 240 THR A C 1
ATOM 1805 O O . THR A 1 240 ? 2.604 25.547 27.859 1 96.25 240 THR A O 1
ATOM 1808 N N . ALA A 1 241 ? 0.784 26.766 27.422 1 97 241 ALA A N 1
ATOM 1809 C CA . ALA A 1 241 ? -0.096 25.609 27.203 1 97 241 ALA A CA 1
ATOM 1810 C C . ALA A 1 241 ? -0.108 25.203 25.734 1 97 241 ALA A C 1
ATOM 1812 O O . ALA A 1 241 ? 0.227 26 24.859 1 97 241 ALA A O 1
ATOM 1813 N N . PRO A 1 242 ? -0.427 23.891 25.469 1 97.38 242 PRO A N 1
ATOM 1814 C CA . PRO A 1 242 ? -0.608 23.484 24.062 1 97.38 242 PRO A CA 1
ATOM 1815 C C . PRO A 1 242 ? -1.663 24.312 23.344 1 97.38 242 PRO A C 1
ATOM 1817 O O . PRO A 1 242 ? -2.609 24.797 23.969 1 97.38 242 PRO A O 1
ATOM 1820 N N . ARG A 1 243 ? -1.464 24.5 22.062 1 96.12 243 ARG A N 1
ATOM 1821 C CA . ARG A 1 243 ? -2.473 25.188 21.25 1 96.12 243 ARG A CA 1
ATOM 1822 C C . ARG A 1 243 ? -3.801 24.438 21.297 1 96.12 243 ARG A C 1
ATOM 1824 O O . ARG A 1 243 ? -3.826 23.203 21.297 1 96.12 243 ARG A O 1
ATOM 1831 N N . ASP A 1 244 ? -4.895 25.188 21.188 1 94.81 244 ASP A N 1
ATOM 1832 C CA . ASP A 1 244 ? -6.234 24.609 21.219 1 94.81 244 ASP A CA 1
ATOM 1833 C C . ASP A 1 244 ? -6.461 23.703 20 1 94.81 244 ASP A C 1
ATOM 1835 O O . ASP A 1 244 ? -5.895 23.922 18.938 1 94.81 244 ASP A O 1
ATOM 1839 N N . ARG A 1 245 ? -7.34 22.703 20.219 1 93.69 245 ARG A N 1
ATOM 1840 C CA . ARG A 1 245 ? -7.812 21.875 19.125 1 93.69 245 ARG A CA 1
ATOM 1841 C C . ARG A 1 245 ? -8.82 22.625 18.266 1 93.69 245 ARG A C 1
ATOM 1843 O O . ARG A 1 245 ? -9.367 23.641 18.688 1 93.69 245 ARG A O 1
ATOM 1850 N N . ARG A 1 246 ? -9 22.109 17.047 1 90.5 246 ARG A N 1
ATOM 1851 C CA . ARG A 1 246 ? -10.016 22.688 16.188 1 90.5 246 ARG A CA 1
ATOM 1852 C C . ARG A 1 246 ? -11.406 22.547 16.797 1 90.5 246 ARG A C 1
ATOM 1854 O O . ARG A 1 246 ? -11.734 21.516 17.375 1 90.5 246 ARG A O 1
ATOM 1861 N N . PRO A 1 247 ? -12.188 23.594 16.594 1 85.69 247 PRO A N 1
ATOM 1862 C CA . PRO A 1 247 ? -13.547 23.5 17.125 1 85.69 247 PRO A CA 1
ATOM 1863 C C . PRO A 1 247 ? -14.367 22.391 16.453 1 85.69 247 PRO A C 1
ATOM 1865 O O . PRO A 1 247 ? -14.211 22.141 15.258 1 85.69 247 PRO A O 1
ATOM 1868 N N . SER A 1 248 ? -15.242 21.844 17.188 1 85.5 248 SER A N 1
ATOM 1869 C CA . SER A 1 248 ? -16.109 20.781 16.719 1 85.5 248 SER A CA 1
ATOM 1870 C C . SER A 1 248 ? -17.375 21.344 16.062 1 85.5 248 SER A C 1
ATOM 1872 O O . SER A 1 248 ? -18.125 20.609 15.422 1 85.5 248 SER A O 1
ATOM 1874 N N . THR A 1 249 ? -17.547 22.625 16.172 1 88 249 THR A N 1
ATOM 1875 C CA . THR A 1 249 ? -18.75 23.25 15.641 1 88 249 THR A CA 1
ATOM 1876 C C . THR A 1 249 ? -18.766 23.188 14.117 1 88 249 THR A C 1
ATOM 1878 O O . THR A 1 249 ? -17.734 23.391 13.469 1 88 249 THR A O 1
ATOM 1881 N N . GLU A 1 250 ? -19.953 22.891 13.68 1 89.75 250 GLU A N 1
ATOM 1882 C CA . GLU A 1 250 ? -20.109 22.781 12.234 1 89.75 250 GLU A CA 1
ATOM 1883 C C . GLU A 1 250 ? -19.906 24.125 11.555 1 89.75 250 GLU A C 1
ATOM 1885 O O . GLU A 1 250 ? -20.406 25.156 12.039 1 89.75 250 GLU A O 1
ATOM 1890 N N . ASP A 1 251 ? -19.094 24.094 10.539 1 87.94 251 ASP A N 1
ATOM 1891 C CA . ASP A 1 251 ? -18.906 25.234 9.656 1 87.94 251 ASP A CA 1
ATOM 1892 C C . ASP A 1 251 ? -19.234 24.875 8.211 1 87.94 251 ASP A C 1
ATOM 1894 O O . ASP A 1 251 ? -18.516 24.094 7.582 1 87.94 251 ASP A O 1
ATOM 1898 N N . ARG A 1 252 ? -20.297 25.5 7.688 1 91.38 252 ARG A N 1
ATOM 1899 C CA . ARG A 1 252 ? -20.734 25.156 6.336 1 91.38 252 ARG A CA 1
ATOM 1900 C C . ARG A 1 252 ? -20.547 26.344 5.395 1 91.38 252 ARG A C 1
ATOM 1902 O O . ARG A 1 252 ? -21.125 26.375 4.305 1 91.38 252 ARG A O 1
ATOM 1909 N N . ALA A 1 253 ? -19.844 27.281 5.844 1 90.81 253 ALA A N 1
ATOM 1910 C CA . ALA A 1 253 ? -19.609 28.438 4.969 1 90.81 253 ALA A CA 1
ATOM 1911 C C . ALA A 1 253 ? -18.906 28 3.686 1 90.81 253 ALA A C 1
ATOM 1913 O O . ALA A 1 253 ? -17.828 27.391 3.732 1 90.81 253 ALA A O 1
ATOM 1914 N N . GLY A 1 254 ? -19.562 28.266 2.584 1 94.25 254 GLY A N 1
ATOM 1915 C CA . GLY A 1 254 ? -18.969 27.922 1.299 1 94.25 254 GLY A CA 1
ATOM 1916 C C . GLY A 1 254 ? -19.438 26.594 0.757 1 94.25 254 GLY A C 1
ATOM 1917 O O . GLY A 1 254 ? -19.141 26.234 -0.386 1 94.25 254 GLY A O 1
ATOM 1918 N N . VAL A 1 255 ? -20.156 25.797 1.542 1 97.25 255 VAL A N 1
ATOM 1919 C CA . VAL A 1 255 ? -20.641 24.484 1.113 1 97.25 255 VAL A CA 1
ATOM 1920 C C . VAL A 1 255 ? -21.922 24.656 0.302 1 97.25 255 VAL A C 1
ATOM 1922 O O . VAL A 1 255 ? -22.875 25.312 0.751 1 97.25 255 VAL A O 1
ATOM 1925 N N . PRO A 1 256 ? -21.984 24.078 -0.852 1 97.06 256 PRO A N 1
ATOM 1926 C CA . PRO A 1 256 ? -23.203 24.188 -1.662 1 97.06 256 PRO A CA 1
ATOM 1927 C C . PRO A 1 256 ? -24.422 23.594 -0.973 1 97.06 256 PRO A C 1
ATOM 1929 O O . PRO A 1 256 ? -24.312 22.562 -0.294 1 97.06 256 PRO A O 1
ATOM 1932 N N . GLU A 1 257 ? -25.547 24.219 -1.214 1 95.5 257 GLU A N 1
ATOM 1933 C CA . GLU A 1 257 ? -26.797 23.75 -0.606 1 95.5 257 GLU A CA 1
ATOM 1934 C C . GLU A 1 257 ? -27.422 22.625 -1.427 1 95.5 257 GLU A C 1
ATOM 1936 O O . GLU A 1 257 ? -28.141 21.781 -0.885 1 95.5 257 GLU A O 1
ATOM 1941 N N . ALA A 1 258 ? -27.141 22.688 -2.707 1 96.56 258 ALA A N 1
ATOM 1942 C CA . ALA A 1 258 ? -27.703 21.688 -3.605 1 96.56 258 ALA A CA 1
ATOM 1943 C C . ALA A 1 258 ? -26.625 20.734 -4.121 1 96.56 258 ALA A C 1
ATOM 1945 O O . ALA A 1 258 ? -25.453 21.109 -4.223 1 96.56 258 ALA A O 1
ATOM 1946 N N . GLY A 1 259 ? -27.062 19.516 -4.352 1 97.25 259 GLY A N 1
ATOM 1947 C CA . GLY A 1 259 ? -26.188 18.594 -5.039 1 97.25 259 GLY A CA 1
ATOM 1948 C C . GLY A 1 259 ? -25.938 18.969 -6.484 1 97.25 259 GLY A C 1
ATOM 1949 O O . GLY A 1 259 ? -26.656 19.781 -7.055 1 97.25 259 GLY A O 1
ATOM 1950 N N . ALA A 1 260 ? -24.875 18.375 -7.039 1 97.44 260 ALA A N 1
ATOM 1951 C CA . ALA A 1 260 ? -24.531 18.672 -8.43 1 97.44 260 ALA A CA 1
ATOM 1952 C C . ALA A 1 260 ? -24.078 17.406 -9.164 1 97.44 260 ALA A C 1
ATOM 1954 O O . ALA A 1 260 ? -23.641 16.438 -8.531 1 97.44 260 ALA A O 1
ATOM 1955 N N . GLU A 1 261 ? -24.25 17.453 -10.461 1 97.69 261 GLU A N 1
ATOM 1956 C CA . GLU A 1 261 ? -23.688 16.438 -11.344 1 97.69 261 GLU A CA 1
ATOM 1957 C C . GLU A 1 261 ? -22.547 17 -12.188 1 97.69 261 GLU A C 1
ATOM 1959 O O . GLU A 1 261 ? -22.688 18.062 -12.797 1 97.69 261 GLU A O 1
ATOM 1964 N N . LEU A 1 262 ? -21.438 16.328 -12.109 1 97.88 262 LEU A N 1
ATOM 1965 C CA . LEU A 1 262 ? -20.281 16.734 -12.891 1 97.88 262 LEU A CA 1
ATOM 1966 C C . LEU A 1 262 ? -19.719 15.555 -13.688 1 97.88 262 LEU A C 1
ATOM 1968 O O . LEU A 1 262 ? -19.516 14.477 -13.133 1 97.88 262 LEU A O 1
ATOM 1972 N N . THR A 1 263 ? -19.547 15.719 -14.969 1 97.25 263 THR A N 1
ATOM 1973 C CA . THR A 1 263 ? -18.891 14.75 -15.836 1 97.25 263 THR A CA 1
ATOM 1974 C C . THR A 1 263 ? -17.609 15.336 -16.422 1 97.25 263 THR A C 1
ATOM 1976 O O . THR A 1 263 ? -17.656 16.359 -17.109 1 97.25 263 THR A O 1
ATOM 1979 N N . VAL A 1 264 ? -16.547 14.703 -16.078 1 96.12 264 VAL A N 1
ATOM 1980 C CA . VAL A 1 264 ? -15.25 15.086 -16.641 1 96.12 264 VAL A CA 1
ATOM 1981 C C . VAL A 1 264 ? -14.836 14.086 -17.703 1 96.12 264 VAL A C 1
ATOM 1983 O O . VAL A 1 264 ? -14.641 12.898 -17.422 1 96.12 264 VAL A O 1
ATOM 1986 N N . LYS A 1 265 ? -14.625 14.562 -18.906 1 95.06 265 LYS A N 1
ATOM 1987 C CA . LYS A 1 265 ? -14.227 13.695 -20 1 95.06 265 LYS A CA 1
ATOM 1988 C C . LYS A 1 265 ? -12.711 13.469 -20 1 95.06 265 LYS A C 1
ATOM 1990 O O . LYS A 1 265 ? -11.938 14.422 -19.938 1 95.06 265 LYS A O 1
ATOM 1995 N N . ARG A 1 266 ? -12.352 12.219 -19.969 1 93 266 ARG A N 1
ATOM 1996 C CA . ARG A 1 266 ? -10.961 11.781 -20.078 1 93 266 ARG A CA 1
ATOM 1997 C C . ARG A 1 266 ? -10.844 10.555 -20.969 1 93 266 ARG A C 1
ATOM 1999 O O . ARG A 1 266 ? -11.719 9.688 -20.953 1 93 266 ARG A O 1
ATOM 2006 N N . PRO A 1 267 ? -9.758 10.492 -21.75 1 91.19 267 PRO A N 1
ATOM 2007 C CA . PRO A 1 267 ? -9.57 9.344 -22.641 1 91.19 267 PRO A CA 1
ATOM 2008 C C . PRO A 1 267 ? -9.016 8.117 -21.922 1 91.19 267 PRO A C 1
ATOM 2010 O O . PRO A 1 267 ? -7.93 7.641 -22.25 1 91.19 267 PRO A O 1
ATOM 2013 N N . VAL A 1 268 ? -9.75 7.539 -21 1 93.44 268 VAL A N 1
ATOM 2014 C CA . VAL A 1 268 ? -9.383 6.367 -20.219 1 93.44 268 VAL A CA 1
ATOM 2015 C C . VAL A 1 268 ? -10.32 5.207 -20.562 1 93.44 268 VAL A C 1
ATOM 2017 O O . VAL A 1 268 ? -11.305 5.387 -21.281 1 93.44 268 VAL A O 1
ATOM 2020 N N . GLU A 1 269 ? -9.984 4.094 -20.078 1 92.88 269 GLU A N 1
ATOM 2021 C CA . GLU A 1 269 ? -10.75 2.891 -20.391 1 92.88 269 GLU A CA 1
ATOM 2022 C C . GLU A 1 269 ? -11.984 2.787 -19.5 1 92.88 269 GLU A C 1
ATOM 2024 O O . GLU A 1 269 ? -13.047 2.354 -19.969 1 92.88 269 GLU A O 1
ATOM 2029 N N . GLN A 1 270 ? -11.875 3.178 -18.25 1 96.06 270 GLN A N 1
ATOM 2030 C CA . GLN A 1 270 ? -12.969 2.994 -17.312 1 96.06 270 GLN A CA 1
ATOM 2031 C C . GLN A 1 270 ? -13.641 4.324 -16.984 1 96.06 270 GLN A C 1
ATOM 2033 O O . GLN A 1 270 ? -13.023 5.383 -17.094 1 96.06 270 GLN A O 1
ATOM 2038 N N . ALA A 1 271 ? -14.891 4.191 -16.656 1 97.88 271 ALA A N 1
ATOM 2039 C CA . ALA A 1 271 ? -15.586 5.266 -15.953 1 97.88 271 ALA A CA 1
ATOM 2040 C C . ALA A 1 271 ? -15.406 5.148 -14.438 1 97.88 271 ALA A C 1
ATOM 2042 O O . ALA A 1 271 ? -15.586 4.066 -13.875 1 97.88 271 ALA A O 1
ATOM 2043 N N . ASN A 1 272 ? -15.008 6.195 -13.836 1 98.62 272 ASN A N 1
ATOM 2044 C CA . ASN A 1 272 ? -14.93 6.305 -12.391 1 98.62 272 ASN A CA 1
ATOM 2045 C C . ASN A 1 272 ? -16.047 7.184 -11.828 1 98.62 272 ASN A C 1
ATOM 2047 O O . ASN A 1 272 ? -16.188 8.336 -12.227 1 98.62 272 ASN A O 1
ATOM 2051 N N . ILE A 1 273 ? -16.781 6.645 -10.875 1 98.81 273 ILE A N 1
ATOM 2052 C CA . ILE A 1 273 ? -18 7.309 -10.438 1 98.81 273 ILE A CA 1
ATOM 2053 C C . ILE A 1 273 ? -18 7.434 -8.914 1 98.81 273 ILE A C 1
ATOM 2055 O O . ILE A 1 273 ? -17.672 6.477 -8.203 1 98.81 273 ILE A O 1
ATOM 2059 N N . ILE A 1 274 ? -18.344 8.586 -8.398 1 98.88 274 ILE A N 1
ATOM 2060 C CA . ILE A 1 274 ? -18.641 8.773 -6.98 1 98.88 274 ILE A CA 1
ATOM 2061 C C . ILE A 1 274 ? -20.016 9.398 -6.809 1 98.88 274 ILE A C 1
ATOM 2063 O O . ILE A 1 274 ? -20.344 10.383 -7.469 1 98.88 274 ILE A O 1
ATOM 2067 N N . VAL A 1 275 ? -20.812 8.781 -6.066 1 98.81 275 VAL A N 1
ATOM 2068 C CA . VAL A 1 275 ? -22.062 9.336 -5.559 1 98.81 275 VAL A CA 1
ATOM 2069 C C . VAL A 1 275 ? -21.922 9.664 -4.074 1 98.81 275 VAL A C 1
ATOM 2071 O O . VAL A 1 275 ? -21.547 8.797 -3.275 1 98.81 275 VAL A O 1
ATOM 2074 N N . GLY A 1 276 ? -22.188 10.891 -3.721 1 98.56 276 GLY A N 1
ATOM 2075 C CA . GLY A 1 276 ? -22.016 11.172 -2.305 1 98.56 276 GLY A CA 1
ATOM 2076 C C . GLY A 1 276 ? -22.469 12.555 -1.903 1 98.56 276 GLY A C 1
ATOM 2077 O O . GLY A 1 276 ? -23.25 13.188 -2.623 1 98.56 276 GLY A O 1
ATOM 2078 N N . SER A 1 277 ? -22.172 12.992 -0.711 1 98.5 277 SER A N 1
ATOM 2079 C CA . SER A 1 277 ? -22.609 14.227 -0.077 1 98.5 277 SER A CA 1
ATOM 2080 C C . SER A 1 277 ? -21.672 14.633 1.054 1 98.5 277 SER A C 1
ATOM 2082 O O . SER A 1 277 ? -20.594 14.031 1.222 1 98.5 277 SER A O 1
ATOM 2084 N N . THR A 1 278 ? -22.016 15.68 1.734 1 98.06 278 THR A N 1
ATOM 2085 C CA . THR A 1 278 ? -21.359 15.945 3.014 1 98.06 278 THR A CA 1
ATOM 2086 C C . THR A 1 278 ? -21.625 14.805 3.994 1 98.06 278 THR A C 1
ATOM 2088 O O . THR A 1 278 ? -22.547 14.016 3.816 1 98.06 278 THR A O 1
ATOM 2091 N N . GLY A 1 279 ? -20.703 14.633 4.898 1 97.31 279 GLY A N 1
ATOM 2092 C CA . GLY A 1 279 ? -20.797 13.625 5.945 1 97.31 279 GLY A CA 1
ATOM 2093 C C . GLY A 1 279 ? -20.781 14.219 7.344 1 97.31 279 GLY A C 1
ATOM 2094 O O . GLY A 1 279 ? -21.094 15.391 7.531 1 97.31 279 GLY A O 1
ATOM 2095 N N . ILE A 1 280 ? -20.5 13.383 8.281 1 96.44 280 ILE A N 1
ATOM 2096 C CA . ILE A 1 280 ? -20.5 13.844 9.672 1 96.44 280 ILE A CA 1
ATOM 2097 C C . ILE A 1 280 ? -19.078 14.25 10.078 1 96.44 280 ILE A C 1
ATOM 2099 O O . ILE A 1 280 ? -18.109 13.828 9.461 1 96.44 280 ILE A O 1
ATOM 2103 N N . SER A 1 281 ? -19 15.109 11.086 1 95.5 281 SER A N 1
ATOM 2104 C CA . SER A 1 281 ? -17.719 15.602 11.562 1 95.5 281 SER A CA 1
ATOM 2105 C C . SER A 1 281 ? -16.953 14.516 12.32 1 95.5 281 SER A C 1
ATOM 2107 O O . SER A 1 281 ? -17.531 13.492 12.688 1 95.5 281 SER A O 1
ATOM 2109 N N . ALA A 1 282 ? -15.695 14.711 12.539 1 94.38 282 ALA A N 1
ATOM 2110 C CA . ALA A 1 282 ? -14.797 13.75 13.172 1 94.38 282 ALA A CA 1
ATOM 2111 C C . ALA A 1 282 ? -15.203 13.5 14.625 1 94.38 282 ALA A C 1
ATOM 2113 O O . ALA A 1 282 ? -14.969 12.422 15.164 1 94.38 282 ALA A O 1
ATOM 2114 N N . THR A 1 283 ? -15.828 14.438 15.266 1 93.19 283 THR A N 1
ATOM 2115 C CA . THR A 1 283 ? -16.141 14.32 16.688 1 93.19 283 THR A CA 1
ATOM 2116 C C . THR A 1 283 ? -17.625 13.984 16.891 1 93.19 283 THR A C 1
ATOM 2118 O O . THR A 1 283 ? -18.125 14.047 18.016 1 93.19 283 THR A O 1
ATOM 2121 N N . ASP A 1 284 ? -18.344 13.797 15.766 1 95.12 284 ASP A N 1
ATOM 2122 C CA . ASP A 1 284 ? -19.734 13.375 15.867 1 95.12 284 ASP A CA 1
ATOM 2123 C C . ASP A 1 284 ? -19.859 12.023 16.578 1 95.12 284 ASP A C 1
ATOM 2125 O O . ASP A 1 284 ? -19.109 11.094 16.281 1 95.12 284 ASP A O 1
ATOM 2129 N N . ASP A 1 285 ? -20.766 11.875 17.516 1 93.5 285 ASP A N 1
ATOM 2130 C CA . ASP A 1 285 ? -20.938 10.656 18.297 1 93.5 285 ASP A CA 1
ATOM 2131 C C . ASP A 1 285 ? -21.359 9.484 17.422 1 93.5 285 ASP A C 1
ATOM 2133 O O . ASP A 1 285 ? -21.172 8.328 17.797 1 93.5 285 ASP A O 1
ATOM 2137 N N . ARG A 1 286 ? -21.906 9.781 16.312 1 97.31 286 ARG A N 1
ATOM 2138 C CA . ARG A 1 286 ? -22.391 8.75 15.414 1 97.31 286 ARG A CA 1
ATOM 2139 C C . ARG A 1 286 ? -21.25 8.125 14.617 1 97.31 286 ARG A C 1
ATOM 2141 O O . ARG A 1 286 ? -21.484 7.324 13.711 1 97.31 286 ARG A O 1
ATOM 2148 N N . ARG A 1 287 ? -19.953 8.422 14.938 1 96.62 287 ARG A N 1
ATOM 2149 C CA . ARG A 1 287 ? -18.812 7.949 14.172 1 96.62 287 ARG A CA 1
ATOM 2150 C C . ARG A 1 287 ? -18.703 6.43 14.234 1 96.62 287 ARG A C 1
ATOM 2152 O O . ARG A 1 287 ? -18.25 5.797 13.273 1 96.62 287 ARG A O 1
ATOM 2159 N N . PHE A 1 288 ? -19.109 5.797 15.289 1 97.31 288 PHE A N 1
ATOM 2160 C CA . PHE A 1 288 ? -19.062 4.34 15.391 1 97.31 288 PHE A CA 1
ATOM 2161 C C . PHE A 1 288 ? -20.141 3.713 14.516 1 97.31 288 PHE A C 1
ATOM 2163 O O . PHE A 1 288 ? -19.906 2.688 13.867 1 97.31 288 PHE A O 1
ATOM 2170 N N . ALA A 1 289 ? -21.312 4.324 14.461 1 98.5 289 ALA A N 1
ATOM 2171 C CA . ALA A 1 289 ? -22.359 3.881 13.539 1 98.5 289 ALA A CA 1
ATOM 2172 C C . ALA A 1 289 ? -21.906 4.02 12.094 1 98.5 289 ALA A C 1
ATOM 2174 O O . ALA A 1 289 ? -22.25 3.182 11.25 1 98.5 289 ALA A O 1
ATOM 2175 N N . LEU A 1 290 ? -21.203 5.086 11.836 1 98.44 290 LEU A N 1
ATOM 2176 C CA . LEU A 1 290 ? -20.672 5.289 10.492 1 98.44 290 LEU A CA 1
ATOM 2177 C C . LEU A 1 290 ? -19.719 4.16 10.109 1 98.44 290 LEU A C 1
ATOM 2179 O O . LEU A 1 290 ? -19.719 3.705 8.961 1 98.44 290 LEU A O 1
ATOM 2183 N N . SER A 1 291 ? -18.859 3.756 11.062 1 97.69 291 SER A N 1
ATOM 2184 C CA . SER A 1 291 ? -17.953 2.646 10.797 1 97.69 291 SER A CA 1
ATOM 2185 C C . SER A 1 291 ? -18.719 1.382 10.422 1 97.69 291 SER A C 1
ATOM 2187 O O . SER A 1 291 ? -18.344 0.687 9.477 1 97.69 291 SER A O 1
ATOM 2189 N N . VAL A 1 292 ? -19.75 1.099 11.148 1 98.31 292 VAL A N 1
ATOM 2190 C CA . VAL A 1 292 ? -20.562 -0.08 10.867 1 98.31 292 VAL A CA 1
ATOM 2191 C C . VAL A 1 292 ? -21.281 0.088 9.531 1 98.31 292 VAL A C 1
ATOM 2193 O O . VAL A 1 292 ? -21.312 -0.841 8.719 1 98.31 292 VAL A O 1
ATOM 2196 N N . LEU A 1 293 ? -21.828 1.29 9.336 1 98.75 293 LEU A N 1
ATOM 2197 C CA . LEU A 1 293 ? -22.5 1.59 8.07 1 98.75 293 LEU A CA 1
ATOM 2198 C C . LEU A 1 293 ? -21.562 1.353 6.891 1 98.75 293 LEU A C 1
ATOM 2200 O O . LEU A 1 293 ? -21.938 0.708 5.91 1 98.75 293 LEU A O 1
ATOM 2204 N N . ASN A 1 294 ? -20.375 1.85 6.992 1 98.19 294 ASN A N 1
ATOM 2205 C CA . ASN A 1 294 ? -19.375 1.677 5.934 1 98.19 294 ASN A CA 1
ATOM 2206 C C . ASN A 1 294 ? -19.031 0.206 5.727 1 98.19 294 ASN A C 1
ATOM 2208 O O . ASN A 1 294 ? -18.812 -0.233 4.598 1 98.19 294 ASN A O 1
ATOM 2212 N N . ALA A 1 295 ? -18.891 -0.514 6.828 1 97.69 295 ALA A N 1
ATOM 2213 C CA . ALA A 1 295 ? -18.594 -1.941 6.738 1 97.69 295 ALA A CA 1
ATOM 2214 C C . ALA A 1 295 ? -19.688 -2.686 5.98 1 97.69 295 ALA A C 1
ATOM 2216 O O . ALA A 1 295 ? -19.406 -3.543 5.141 1 97.69 295 ALA A O 1
ATOM 2217 N N . VAL A 1 296 ? -20.953 -2.342 6.207 1 98.19 296 VAL A N 1
ATOM 2218 C CA . VAL A 1 296 ? -22.094 -3.004 5.594 1 98.19 296 VAL A CA 1
ATOM 2219 C C . VAL A 1 296 ? -22.203 -2.607 4.121 1 98.19 296 VAL A C 1
ATOM 2221 O O . VAL A 1 296 ? -22.453 -3.453 3.258 1 98.19 296 VAL A O 1
ATOM 2224 N N . LEU A 1 297 ? -21.953 -1.386 3.834 1 98.06 297 LEU A N 1
ATOM 2225 C CA . LEU A 1 297 ? -22.234 -0.824 2.52 1 98.06 297 LEU A CA 1
ATOM 2226 C C . LEU A 1 297 ? -21.125 -1.138 1.534 1 98.06 297 LEU A C 1
ATOM 2228 O O . LEU A 1 297 ? -21.375 -1.603 0.421 1 98.06 297 LEU A O 1
ATOM 2232 N N . GLY A 1 298 ? -19.922 -0.877 2.004 1 96.81 298 GLY A N 1
ATOM 2233 C CA . GLY A 1 298 ? -18.828 -1.036 1.055 1 96.81 298 GLY A CA 1
ATOM 2234 C C . GLY A 1 298 ? -17.5 -1.391 1.713 1 96.81 298 GLY A C 1
ATOM 2235 O O . GLY A 1 298 ? -16.438 -1.029 1.211 1 96.81 298 GLY A O 1
ATOM 2236 N N . GLY A 1 299 ? -17.406 -2.051 2.863 1 92.44 299 GLY A N 1
ATOM 2237 C CA . GLY A 1 299 ? -16.203 -2.24 3.654 1 92.44 299 GLY A CA 1
ATOM 2238 C C . GLY A 1 299 ? -15.516 -3.561 3.377 1 92.44 299 GLY A C 1
ATOM 2239 O O . GLY A 1 299 ? -14.469 -3.852 3.961 1 92.44 299 GLY A O 1
ATOM 2240 N N . GLY A 1 300 ? -15.992 -4.398 2.51 1 91.94 300 GLY A N 1
ATOM 2241 C CA . GLY A 1 300 ? -15.383 -5.688 2.244 1 91.94 300 GLY A CA 1
ATOM 2242 C C . GLY A 1 300 ? -16.094 -6.48 1.168 1 91.94 300 GLY A C 1
ATOM 2243 O O . GLY A 1 300 ? -16.953 -5.941 0.46 1 91.94 300 GLY A O 1
ATOM 2244 N N . MET A 1 301 ? -15.711 -7.719 1.128 1 94.12 301 MET A N 1
ATOM 2245 C CA . MET A 1 301 ? -16.219 -8.555 0.042 1 94.12 301 MET A CA 1
ATOM 2246 C C . MET A 1 301 ? -17.672 -8.938 0.289 1 94.12 301 MET A C 1
ATOM 2248 O O . MET A 1 301 ? -18.391 -9.297 -0.645 1 94.12 301 MET A O 1
ATOM 2252 N N . SER A 1 302 ? -18.109 -8.961 1.541 1 96 302 SER A N 1
ATOM 2253 C CA . SER A 1 302 ? -19.484 -9.336 1.856 1 96 302 SER A CA 1
ATOM 2254 C C . SER A 1 302 ? -20.406 -8.117 1.88 1 96 302 SER A C 1
ATOM 2256 O O . SER A 1 302 ? -21.594 -8.234 2.162 1 96 302 SER A O 1
ATOM 2258 N N . SER A 1 303 ? -19.859 -6.945 1.624 1 97.75 303 SER A N 1
ATOM 2259 C CA . SER A 1 303 ? -20.641 -5.707 1.673 1 97.75 303 SER A CA 1
ATOM 2260 C C . SER A 1 303 ? -21.672 -5.656 0.551 1 97.75 303 SER A C 1
ATOM 2262 O O . SER A 1 303 ? -21.547 -6.375 -0.442 1 97.75 303 SER A O 1
ATOM 2264 N N . ARG A 1 304 ? -22.609 -4.793 0.687 1 98.56 304 ARG A N 1
ATOM 2265 C CA . ARG A 1 304 ? -23.734 -4.699 -0.256 1 98.56 304 ARG A CA 1
ATOM 2266 C C . ARG A 1 304 ? -23.25 -4.242 -1.628 1 98.56 304 ARG A C 1
ATOM 2268 O O . ARG A 1 304 ? -23.625 -4.812 -2.65 1 98.56 304 ARG A O 1
ATOM 2275 N N . LEU A 1 305 ? -22.422 -3.207 -1.655 1 98.62 305 LEU A N 1
ATOM 2276 C CA . LEU A 1 305 ? -21.922 -2.707 -2.936 1 98.62 305 LEU A CA 1
ATOM 2277 C C . LEU A 1 305 ? -21.125 -3.777 -3.666 1 98.62 305 LEU A C 1
ATOM 2279 O O . LEU A 1 305 ? -21.297 -3.984 -4.867 1 98.62 305 LEU A O 1
ATOM 2283 N N . PHE A 1 306 ? -20.25 -4.465 -2.936 1 97.88 306 PHE A N 1
ATOM 2284 C CA . PHE A 1 306 ? -19.453 -5.523 -3.551 1 97.88 306 PHE A CA 1
ATOM 2285 C C . PHE A 1 306 ? -20.359 -6.625 -4.094 1 97.88 306 PHE A C 1
ATOM 2287 O O . PHE A 1 306 ? -20.172 -7.078 -5.227 1 97.88 306 PHE A O 1
ATOM 2294 N N . GLN A 1 307 ? -21.297 -7.062 -3.305 1 97.44 307 GLN A N 1
ATOM 2295 C CA . GLN A 1 307 ? -22.188 -8.156 -3.691 1 97.44 307 GLN A CA 1
ATOM 2296 C C . GLN A 1 307 ? -23.047 -7.766 -4.887 1 97.44 307 GLN A C 1
ATOM 2298 O O . GLN A 1 307 ? -23.109 -8.492 -5.879 1 97.44 307 GLN A O 1
ATOM 2303 N N . GLU A 1 308 ? -23.609 -6.594 -4.863 1 98 308 GLU A N 1
ATOM 2304 C CA . GLU A 1 308 ? -24.609 -6.207 -5.859 1 98 308 GLU A CA 1
ATOM 2305 C C . GLU A 1 308 ? -23.953 -5.758 -7.156 1 98 308 GLU A C 1
ATOM 2307 O O . GLU A 1 308 ? -24.484 -5.977 -8.242 1 98 308 GLU A O 1
ATOM 2312 N N . ILE A 1 309 ? -22.781 -5.145 -7.062 1 98.25 309 ILE A N 1
ATOM 2313 C CA . ILE A 1 309 ? -22.188 -4.523 -8.25 1 98.25 309 ILE A CA 1
ATOM 2314 C C . ILE A 1 309 ? -21.125 -5.445 -8.844 1 98.25 309 ILE A C 1
ATOM 2316 O O . ILE A 1 309 ? -21.078 -5.637 -10.062 1 98.25 309 ILE A O 1
ATOM 2320 N N . ARG A 1 310 ? -20.344 -6.062 -8.062 1 96.88 310 ARG A N 1
ATOM 2321 C CA . ARG A 1 310 ? -19.219 -6.84 -8.57 1 96.88 310 ARG A CA 1
ATOM 2322 C C . ARG A 1 310 ? -19.516 -8.336 -8.547 1 96.88 310 ARG A C 1
ATOM 2324 O O . ARG A 1 310 ? -19.453 -9 -9.586 1 96.88 310 ARG A O 1
ATOM 2331 N N . GLU A 1 311 ? -19.969 -8.867 -7.422 1 95.19 311 GLU A N 1
ATOM 2332 C CA . GLU A 1 311 ? -20.109 -10.312 -7.258 1 95.19 311 GLU A CA 1
ATOM 2333 C C . GLU A 1 311 ? -21.25 -10.859 -8.109 1 95.19 311 GLU A C 1
ATOM 2335 O O . GLU A 1 311 ? -21.047 -11.781 -8.906 1 95.19 311 GLU A O 1
ATOM 2340 N N . LYS A 1 312 ? -22.422 -10.328 -8.008 1 95.69 312 LYS A N 1
ATOM 2341 C CA . LYS A 1 312 ? -23.609 -10.852 -8.664 1 95.69 312 LYS A CA 1
ATOM 2342 C C . LYS A 1 312 ? -23.672 -10.43 -10.133 1 95.69 312 LYS A C 1
ATOM 2344 O O . LYS A 1 312 ? -24.109 -11.203 -10.992 1 95.69 312 LYS A O 1
ATOM 2349 N N . ARG A 1 313 ? -23.141 -9.172 -10.414 1 96.75 313 ARG A N 1
ATOM 2350 C CA . ARG A 1 313 ? -23.422 -8.625 -11.742 1 96.75 313 ARG A CA 1
ATOM 2351 C C . ARG A 1 313 ? -22.141 -8.453 -12.547 1 96.75 313 ARG A C 1
ATOM 2353 O O . ARG A 1 313 ? -22.188 -8.219 -13.758 1 96.75 313 ARG A O 1
ATOM 2360 N N . GLY A 1 314 ? -21 -8.492 -11.898 1 96.31 314 GLY A N 1
ATOM 2361 C CA . GLY A 1 314 ? -19.719 -8.375 -12.594 1 96.31 314 GLY A CA 1
ATOM 2362 C C . GLY A 1 314 ? -19.531 -7.035 -13.281 1 96.31 314 GLY A C 1
ATOM 2363 O O . GLY A 1 314 ? -18.891 -6.949 -14.328 1 96.31 314 GLY A O 1
ATOM 2364 N N . LEU A 1 315 ? -20.047 -5.938 -12.711 1 97.06 315 LEU A N 1
ATOM 2365 C CA . LEU A 1 315 ? -20.094 -4.648 -13.398 1 97.06 315 LEU A CA 1
ATOM 2366 C C . LEU A 1 315 ? -18.844 -3.838 -13.133 1 97.06 315 LEU A C 1
ATOM 2368 O O . LEU A 1 315 ? -18.531 -2.895 -13.867 1 97.06 315 LEU A O 1
ATOM 2372 N N . ALA A 1 316 ? -18.141 -4.129 -12.031 1 96.25 316 ALA A N 1
ATOM 2373 C CA . ALA A 1 316 ? -16.969 -3.346 -11.633 1 96.25 316 ALA A CA 1
ATOM 2374 C C . ALA A 1 316 ? -15.938 -4.227 -10.93 1 96.25 316 ALA A C 1
ATOM 2376 O O . ALA A 1 316 ? -16.297 -5.234 -10.312 1 96.25 316 ALA A O 1
ATOM 2377 N N . TYR A 1 317 ? -14.742 -3.828 -11.102 1 92.44 317 TYR A N 1
ATOM 2378 C CA . TYR A 1 317 ? -13.695 -4.469 -10.312 1 92.44 317 TYR A CA 1
ATOM 2379 C C . TYR A 1 317 ? -13.57 -3.82 -8.945 1 92.44 317 TYR A C 1
ATOM 2381 O O . TYR A 1 317 ? -13.445 -4.512 -7.93 1 92.44 317 TYR A O 1
ATOM 2389 N N . SER A 1 318 ? -13.562 -2.537 -8.938 1 96.94 318 SER A N 1
ATOM 2390 C CA . SER A 1 318 ? -13.445 -1.812 -7.676 1 96.94 318 SER A CA 1
ATOM 2391 C C . SER A 1 318 ? -14.734 -1.087 -7.324 1 96.94 318 SER A C 1
ATOM 2393 O O . SER A 1 318 ? -15.266 -0.323 -8.133 1 96.94 318 SER A O 1
ATOM 2395 N N . THR A 1 319 ? -15.234 -1.272 -6.117 1 98.25 319 THR A N 1
ATOM 2396 C CA . THR A 1 319 ? -16.391 -0.575 -5.559 1 98.25 319 THR A CA 1
ATOM 2397 C C . THR A 1 319 ? -16.328 -0.557 -4.035 1 98.25 319 THR A C 1
ATOM 2399 O O . THR A 1 319 ? -15.93 -1.546 -3.414 1 98.25 319 THR A O 1
ATOM 2402 N N . TYR A 1 320 ? -16.578 0.616 -3.475 1 98.44 320 TYR A N 1
ATOM 2403 C CA . TYR A 1 320 ? -16.531 0.755 -2.025 1 98.44 320 TYR A CA 1
ATOM 2404 C C . TYR A 1 320 ? -17.234 2.031 -1.571 1 98.44 320 TYR A C 1
ATOM 2406 O O . TYR A 1 320 ? -17.609 2.867 -2.396 1 98.44 320 TYR A O 1
ATOM 2414 N N . SER A 1 321 ? -17.469 2.084 -0.301 1 98.69 321 SER A N 1
ATOM 2415 C CA . SER A 1 321 ? -17.906 3.32 0.346 1 98.69 321 SER A CA 1
ATOM 2416 C C . SER A 1 321 ? -16.766 3.934 1.163 1 98.69 321 SER A C 1
ATOM 2418 O O . SER A 1 321 ? -15.852 3.229 1.594 1 98.69 321 SER A O 1
ATOM 2420 N N . PHE A 1 322 ? -16.828 5.219 1.235 1 98.25 322 PHE A N 1
ATOM 2421 C CA . PHE A 1 322 ? -15.797 5.898 2.01 1 98.25 322 PHE A CA 1
ATOM 2422 C C . PHE A 1 322 ? -16.375 7.113 2.73 1 98.25 322 PHE A C 1
ATOM 2424 O O . PHE A 1 322 ? -17.453 7.602 2.375 1 98.25 322 PHE A O 1
ATOM 2431 N N . ALA A 1 323 ? -15.633 7.5 3.791 1 97.88 323 ALA A N 1
ATOM 2432 C CA . ALA A 1 323 ? -15.953 8.703 4.547 1 97.88 323 ALA A CA 1
ATOM 2433 C C . ALA A 1 323 ? -14.688 9.438 4.977 1 97.88 323 ALA A C 1
ATOM 2435 O O . ALA A 1 323 ? -13.688 8.805 5.316 1 97.88 323 ALA A O 1
ATOM 2436 N N . SER A 1 324 ? -14.727 10.688 4.863 1 96.31 324 SER A N 1
ATOM 2437 C CA . SER A 1 324 ? -13.688 11.57 5.379 1 96.31 324 SER A CA 1
ATOM 2438 C C . SER A 1 324 ? -14.25 12.539 6.414 1 96.31 324 SER A C 1
ATOM 2440 O O . SER A 1 324 ? -15.141 13.336 6.105 1 96.31 324 SER A O 1
ATOM 2442 N N . ALA A 1 325 ? -13.703 12.469 7.598 1 95 325 ALA A N 1
ATOM 2443 C CA . ALA A 1 325 ? -14.234 13.289 8.688 1 95 325 ALA A CA 1
ATOM 2444 C C . ALA A 1 325 ? -13.195 14.305 9.156 1 95 325 ALA A C 1
ATOM 2446 O O . ALA A 1 325 ? -12.016 13.977 9.305 1 95 325 ALA A O 1
ATOM 2447 N N . HIS A 1 326 ? -13.625 15.539 9.336 1 94.5 326 HIS A N 1
ATOM 2448 C CA . HIS A 1 326 ? -12.805 16.656 9.805 1 94.5 326 HIS A CA 1
ATOM 2449 C C . HIS A 1 326 ? -13.523 17.453 10.875 1 94.5 326 HIS A C 1
ATOM 2451 O O . HIS A 1 326 ? -14.609 17.078 11.32 1 94.5 326 HIS A O 1
ATOM 2457 N N . GLY A 1 327 ? -12.742 18.438 11.375 1 91.62 327 GLY A N 1
ATOM 2458 C CA . GLY A 1 327 ? -13.391 19.328 12.328 1 91.62 327 GLY A CA 1
ATOM 2459 C C . GLY A 1 327 ? -14.594 20.031 11.75 1 91.62 327 GLY A C 1
ATOM 2460 O O . GLY A 1 327 ? -14.469 20.781 10.781 1 91.62 327 GLY A O 1
ATOM 2461 N N . GLY A 1 328 ? -15.781 19.734 12.258 1 91.38 328 GLY A N 1
ATOM 2462 C CA . GLY A 1 328 ? -17.016 20.469 11.953 1 91.38 328 GLY A CA 1
ATOM 2463 C C . GLY A 1 328 ? -17.719 19.953 10.719 1 91.38 328 GLY A C 1
ATOM 2464 O O . GLY A 1 328 ? -18.859 20.328 10.445 1 91.38 328 GLY A O 1
ATOM 2465 N N . LEU A 1 329 ? -17 19.188 9.922 1 94.31 329 LEU A N 1
ATOM 2466 C CA . LEU A 1 329 ? -17.594 18.766 8.664 1 94.31 329 LEU A CA 1
ATOM 2467 C C . LEU A 1 329 ? -16.922 17.5 8.125 1 94.31 329 LEU A C 1
ATOM 2469 O O . LEU A 1 329 ? -15.781 17.203 8.492 1 94.31 329 LEU A O 1
ATOM 2473 N N . GLY A 1 330 ? -17.625 16.703 7.383 1 95.88 330 GLY A N 1
ATOM 2474 C CA . GLY A 1 330 ? -17.094 15.547 6.684 1 95.88 330 GLY A CA 1
ATOM 2475 C C . GLY A 1 330 ? -17.734 15.32 5.328 1 95.88 330 GLY A C 1
ATOM 2476 O O . GLY A 1 330 ? -18.578 16.094 4.898 1 95.88 330 GLY A O 1
ATOM 2477 N N . THR A 1 331 ? -17.203 14.398 4.574 1 98.06 331 THR A N 1
ATOM 2478 C CA . THR A 1 331 ? -17.812 13.945 3.328 1 98.06 331 THR A CA 1
ATOM 2479 C C . THR A 1 331 ? -18.062 12.438 3.371 1 98.06 331 THR A C 1
ATOM 2481 O O . THR A 1 331 ? -17.438 11.719 4.16 1 98.06 331 THR A O 1
ATOM 2484 N N . PHE A 1 332 ? -19.031 12 2.688 1 98.5 332 PHE A N 1
ATOM 2485 C CA . PHE A 1 332 ? -19.391 10.602 2.516 1 98.5 332 PHE A CA 1
ATOM 2486 C C . PHE A 1 332 ? -19.672 10.281 1.05 1 98.5 332 PHE A C 1
ATOM 2488 O O . PHE A 1 332 ? -20.297 11.078 0.345 1 98.5 332 PHE A O 1
ATOM 2495 N N . GLY A 1 333 ? -19.078 9.086 0.589 1 98.75 333 GLY A N 1
ATOM 2496 C CA . GLY A 1 333 ? -19.297 8.781 -0.817 1 98.75 333 GLY A CA 1
ATOM 2497 C C . GLY A 1 333 ? -19.234 7.293 -1.118 1 98.75 333 GLY A C 1
ATOM 2498 O O . GLY A 1 333 ? -18.766 6.504 -0.298 1 98.75 333 GLY A O 1
ATOM 2499 N N . LEU A 1 334 ? -19.828 6.914 -2.246 1 98.88 334 LEU A N 1
ATOM 2500 C CA . LEU A 1 334 ? -19.797 5.586 -2.846 1 98.88 334 LEU A CA 1
ATOM 2501 C C . LEU A 1 334 ? -19.062 5.605 -4.184 1 98.88 334 LEU A C 1
ATOM 2503 O O . LEU A 1 334 ? -19.375 6.426 -5.051 1 98.88 334 LEU A O 1
ATOM 2507 N N . TYR A 1 335 ? -18.141 4.723 -4.324 1 98.81 335 TYR A N 1
ATOM 2508 C CA . TYR A 1 335 ? -17.297 4.707 -5.516 1 98.81 335 TYR A CA 1
ATOM 2509 C C . TYR A 1 335 ? -17.484 3.408 -6.293 1 98.81 335 TYR A C 1
ATOM 2511 O O . TYR A 1 335 ? -17.672 2.342 -5.703 1 98.81 335 TYR A O 1
ATOM 2519 N N . ALA A 1 336 ? -17.359 3.545 -7.648 1 98.75 336 ALA A N 1
ATOM 2520 C CA . ALA A 1 336 ? -17.188 2.375 -8.508 1 98.75 336 ALA A CA 1
ATOM 2521 C C . ALA A 1 336 ? -16.422 2.729 -9.773 1 98.75 336 ALA A C 1
ATOM 2523 O O . ALA A 1 336 ? -16.625 3.803 -10.352 1 98.75 336 ALA A O 1
ATOM 2524 N N . GLY A 1 337 ? -15.516 1.923 -10.172 1 98.19 337 GLY A N 1
ATOM 2525 C CA . GLY A 1 337 ? -14.891 1.965 -11.484 1 98.19 337 GLY A CA 1
ATOM 2526 C C . GLY A 1 337 ? -15.414 0.896 -12.43 1 98.19 337 GLY A C 1
ATOM 2527 O O . GLY A 1 337 ? -15.375 -0.293 -12.109 1 98.19 337 GLY A O 1
ATOM 2528 N N . CYS A 1 338 ? -15.969 1.274 -13.609 1 98 338 CYS A N 1
ATOM 2529 C CA . CYS A 1 338 ? -16.594 0.329 -14.523 1 98 338 CYS A CA 1
ATOM 2530 C C . CYS A 1 338 ? -16.453 0.79 -15.969 1 98 338 CYS A C 1
ATOM 2532 O O . CYS A 1 338 ? -15.945 1.88 -16.234 1 98 338 CYS A O 1
ATOM 2534 N N . ALA A 1 339 ? -16.859 -0.077 -16.859 1 96.38 339 ALA A N 1
ATOM 2535 C CA . ALA A 1 339 ? -16.938 0.325 -18.266 1 96.38 339 ALA A CA 1
ATOM 2536 C C . ALA A 1 339 ? -17.922 1.473 -18.453 1 96.38 339 ALA A C 1
ATOM 2538 O O . ALA A 1 339 ? -18.953 1.528 -17.781 1 96.38 339 ALA A O 1
ATOM 2539 N N . SER A 1 340 ? -17.562 2.281 -19.422 1 95.44 340 SER A N 1
ATOM 2540 C CA . SER A 1 340 ? -18.375 3.473 -19.641 1 95.44 340 SER A CA 1
ATOM 2541 C C . SER A 1 340 ? -19.812 3.105 -20 1 95.44 340 SER A C 1
ATOM 2543 O O . SER A 1 340 ? -20.75 3.814 -19.625 1 95.44 340 SER A O 1
ATOM 2545 N N . ALA A 1 341 ? -19.984 2.008 -20.656 1 94.94 341 ALA A N 1
ATOM 2546 C CA . ALA A 1 341 ? -21.297 1.564 -21.094 1 94.94 341 ALA A CA 1
ATOM 2547 C C . ALA A 1 341 ? -22.172 1.174 -19.891 1 94.94 341 ALA A C 1
ATOM 2549 O O . ALA A 1 341 ? -23.391 1.149 -20 1 94.94 341 ALA A O 1
ATOM 2550 N N . LYS A 1 342 ? -21.547 0.881 -18.797 1 96.75 342 LYS A N 1
ATOM 2551 C CA . LYS A 1 342 ? -22.266 0.415 -17.625 1 96.75 342 LYS A CA 1
ATOM 2552 C C . LYS A 1 342 ? -22.422 1.533 -16.594 1 96.75 342 LYS A C 1
ATOM 2554 O O . LYS A 1 342 ? -23 1.327 -15.523 1 96.75 342 LYS A O 1
ATOM 2559 N N . ALA A 1 343 ? -21.969 2.693 -16.875 1 97.44 343 ALA A N 1
ATOM 2560 C CA . ALA A 1 343 ? -21.859 3.783 -15.906 1 97.44 343 ALA A CA 1
ATOM 2561 C C . ALA A 1 343 ? -23.219 4.141 -15.312 1 97.44 343 ALA A C 1
ATOM 2563 O O . ALA A 1 343 ? -23.328 4.328 -14.094 1 97.44 343 ALA A O 1
ATOM 2564 N N . ASP A 1 344 ? -24.234 4.227 -16.125 1 97.56 344 ASP A N 1
ATOM 2565 C CA . ASP A 1 344 ? -25.562 4.605 -15.648 1 97.56 344 ASP A CA 1
ATOM 2566 C C . ASP A 1 344 ? -26.125 3.543 -14.711 1 97.56 344 ASP A C 1
ATOM 2568 O O . ASP A 1 344 ? -26.656 3.863 -13.641 1 97.56 344 ASP A O 1
ATOM 2572 N N . GLN A 1 345 ? -26.016 2.342 -15.156 1 98.31 345 GLN A N 1
ATOM 2573 C CA . GLN A 1 345 ? -26.516 1.242 -14.336 1 98.31 345 GLN A CA 1
ATOM 2574 C C . GLN A 1 345 ? -25.812 1.2 -12.984 1 98.31 345 GLN A C 1
ATOM 2576 O O . GLN A 1 345 ? -26.453 1.028 -11.945 1 98.31 345 GLN A O 1
ATOM 2581 N N . VAL A 1 346 ? -24.516 1.313 -12.977 1 98.62 346 VAL A N 1
ATOM 2582 C CA . VAL A 1 346 ? -23.703 1.263 -11.758 1 98.62 346 VAL A CA 1
ATOM 2583 C C . VAL A 1 346 ? -24.078 2.438 -10.852 1 98.62 346 VAL A C 1
ATOM 2585 O O . VAL A 1 346 ? -24.203 2.273 -9.633 1 98.62 346 VAL A O 1
ATOM 2588 N N . THR A 1 347 ? -24.234 3.629 -11.453 1 98.62 347 THR A N 1
ATOM 2589 C CA . THR A 1 347 ? -24.641 4.797 -10.672 1 98.62 347 THR A CA 1
ATOM 2590 C C . THR A 1 347 ? -25.969 4.547 -9.961 1 98.62 347 THR A C 1
ATOM 2592 O O . THR A 1 347 ? -26.094 4.852 -8.773 1 98.62 347 THR A O 1
ATOM 2595 N N . GLU A 1 348 ? -26.891 3.986 -10.664 1 98.62 348 GLU A N 1
ATOM 2596 C CA . GLU A 1 348 ? -28.203 3.68 -10.094 1 98.62 348 GLU A CA 1
ATOM 2597 C C . GLU A 1 348 ? -28.078 2.689 -8.938 1 98.62 348 GLU A C 1
ATOM 2599 O O . GLU A 1 348 ? -28.75 2.838 -7.914 1 98.62 348 GLU A O 1
ATOM 2604 N N . LEU A 1 349 ? -27.234 1.714 -9.117 1 98.69 349 LEU A N 1
ATOM 2605 C CA . LEU A 1 349 ? -27.047 0.699 -8.078 1 98.69 349 LEU A CA 1
ATOM 2606 C C . LEU A 1 349 ? -26.422 1.301 -6.832 1 98.69 349 LEU A C 1
ATOM 2608 O O . LEU A 1 349 ? -26.766 0.921 -5.711 1 98.69 349 LEU A O 1
ATOM 2612 N N . LEU A 1 350 ? -25.453 2.213 -7.02 1 98.81 350 LEU A N 1
ATOM 2613 C CA . LEU A 1 350 ? -24.859 2.908 -5.883 1 98.81 350 LEU A CA 1
ATOM 2614 C C . LEU A 1 350 ? -25.922 3.637 -5.07 1 98.81 350 LEU A C 1
ATOM 2616 O O . LEU A 1 350 ? -26 3.484 -3.85 1 98.81 350 LEU A O 1
ATOM 2620 N N . VAL A 1 351 ? -26.75 4.371 -5.77 1 98.69 351 VAL A N 1
ATOM 2621 C CA . VAL A 1 351 ? -27.812 5.145 -5.121 1 98.69 351 VAL A CA 1
ATOM 2622 C C . VAL A 1 351 ? -28.812 4.203 -4.461 1 98.69 351 VAL A C 1
ATOM 2624 O O . VAL A 1 351 ? -29.203 4.41 -3.312 1 98.69 351 VAL A O 1
ATOM 2627 N N . GLU A 1 352 ? -29.156 3.191 -5.164 1 98.69 352 GLU A N 1
ATOM 2628 C CA . GLU A 1 352 ? -30.172 2.242 -4.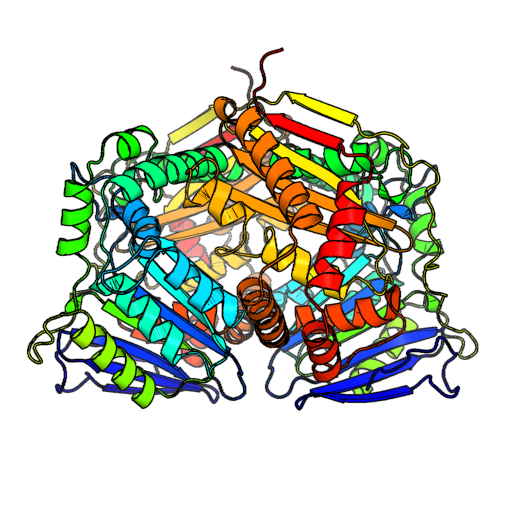691 1 98.69 352 GLU A CA 1
ATOM 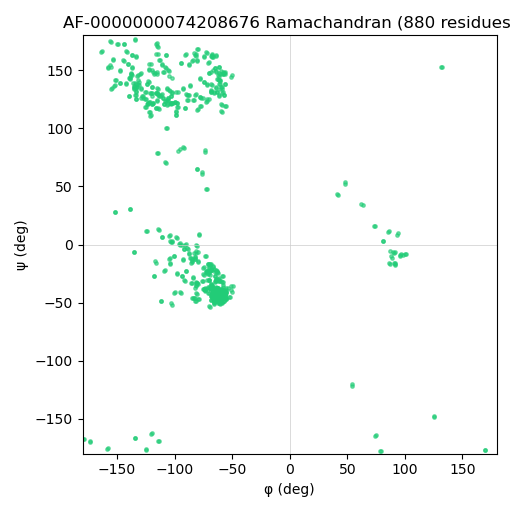2629 C C . GLU A 1 352 ? -29.734 1.591 -3.379 1 98.69 352 GLU A C 1
ATOM 2631 O O . GLU A 1 352 ? -30.547 1.432 -2.467 1 98.69 352 GLU A O 1
ATOM 2636 N N . GLU A 1 353 ? -28.516 1.178 -3.26 1 98.62 353 GLU A N 1
ATOM 2637 C CA . GLU A 1 353 ? -28.062 0.487 -2.059 1 98.62 353 GLU A CA 1
ATOM 2638 C C . GLU A 1 353 ? -28.047 1.42 -0.852 1 98.62 353 GLU A C 1
ATOM 2640 O O . GLU A 1 353 ? -28.328 0.993 0.27 1 98.62 353 GLU A O 1
ATOM 2645 N N . LEU A 1 354 ? -27.703 2.689 -1.073 1 98.56 354 LEU A N 1
ATOM 2646 C CA . LEU A 1 354 ? -27.781 3.654 0.017 1 98.56 354 LEU A CA 1
ATOM 2647 C C . LEU A 1 354 ? -29.234 3.877 0.436 1 98.56 354 LEU A C 1
ATOM 2649 O O . LEU A 1 354 ? -29.547 3.916 1.63 1 98.56 354 LEU A O 1
ATOM 2653 N N . GLU A 1 355 ? -30.156 4.004 -0.523 1 98.62 355 GLU A N 1
ATOM 2654 C CA . GLU A 1 355 ? -31.578 4.23 -0.241 1 98.62 355 GLU A CA 1
ATOM 2655 C C . GLU A 1 355 ? -32.188 3.023 0.45 1 98.62 355 GLU A C 1
ATOM 2657 O O . GLU A 1 355 ? -33.031 3.178 1.345 1 98.62 355 GLU A O 1
ATOM 2662 N N . LYS A 1 356 ? -31.781 1.85 -0.004 1 98.62 356 LYS A N 1
ATOM 2663 C CA . LYS A 1 356 ? -32.25 0.63 0.644 1 98.62 356 LYS A CA 1
ATOM 2664 C C . LYS A 1 356 ? -31.828 0.583 2.107 1 98.62 356 LYS A C 1
ATOM 2666 O O . LYS A 1 356 ? -32.594 0.176 2.975 1 98.62 356 LYS A O 1
ATOM 2671 N N . LEU A 1 357 ? -30.625 0.939 2.346 1 98.44 357 LEU A N 1
ATOM 2672 C CA . LEU A 1 357 ? -30.109 0.96 3.715 1 98.44 357 LEU A CA 1
ATOM 2673 C C . LEU A 1 357 ? -30.891 1.971 4.559 1 98.44 357 LEU A C 1
ATOM 2675 O O . LEU A 1 357 ? -31.203 1.704 5.723 1 98.44 357 LEU A O 1
ATOM 2679 N N . ALA A 1 358 ? -31.156 3.139 3.994 1 98.56 358 ALA A N 1
ATOM 2680 C CA . ALA A 1 358 ? -31.906 4.188 4.691 1 98.56 358 ALA A CA 1
ATOM 2681 C C . ALA A 1 358 ? -33.344 3.752 4.973 1 98.56 358 ALA A C 1
ATOM 2683 O O . ALA A 1 358 ? -33.875 4.008 6.055 1 98.56 358 ALA A O 1
ATOM 2684 N N . HIS A 1 359 ? -33.938 3.107 4.027 1 98.38 359 HIS A N 1
ATOM 2685 C CA . HIS A 1 359 ? -35.344 2.76 4.113 1 98.38 359 HIS A CA 1
ATOM 2686 C C . HIS A 1 359 ? -35.562 1.484 4.922 1 98.38 359 HIS A C 1
ATOM 2688 O O . HIS A 1 359 ? -36.438 1.438 5.809 1 98.38 359 HIS A O 1
ATOM 2694 N N . ASP A 1 360 ? -34.719 0.405 4.637 1 98.31 360 ASP A N 1
ATOM 2695 C CA . ASP A 1 360 ? -35 -0.927 5.176 1 98.31 360 ASP A CA 1
ATOM 2696 C C . ASP A 1 360 ? -34.062 -1.248 6.332 1 98.31 360 ASP A C 1
ATOM 2698 O O . ASP A 1 360 ? -34.281 -2.193 7.086 1 98.31 360 ASP A O 1
ATOM 2702 N N . GLY A 1 361 ? -32.969 -0.499 6.473 1 98.31 361 GLY A N 1
ATOM 2703 C CA . GLY A 1 361 ? -31.984 -0.788 7.5 1 98.31 361 GLY A CA 1
ATOM 2704 C C . GLY A 1 361 ? -31.125 -1.992 7.172 1 98.31 361 GLY A C 1
ATOM 2705 O O . GLY A 1 361 ? -30.969 -2.352 6.004 1 98.31 361 GLY A O 1
ATOM 2706 N N . ILE A 1 362 ? -30.453 -2.484 8.203 1 98.38 362 ILE A N 1
ATOM 2707 C CA . ILE A 1 362 ? -29.594 -3.646 8.023 1 98.38 362 ILE A CA 1
ATOM 2708 C C . ILE A 1 362 ? -30.156 -4.832 8.797 1 98.38 362 ILE A C 1
ATOM 2710 O O . ILE A 1 362 ? -30.969 -4.66 9.703 1 98.38 362 ILE A O 1
ATOM 2714 N N . THR A 1 363 ? -29.781 -6.016 8.414 1 97.62 363 THR A N 1
ATOM 2715 C CA . THR A 1 363 ? -30.203 -7.234 9.102 1 97.62 363 THR A CA 1
ATOM 2716 C C . THR A 1 363 ? -29.312 -7.496 10.32 1 97.62 363 THR A C 1
ATOM 2718 O O . THR A 1 363 ? -28.234 -6.926 10.445 1 97.62 363 THR A O 1
ATOM 2721 N N . GLU A 1 364 ? -29.781 -8.367 11.188 1 97.06 364 GLU A N 1
ATOM 2722 C CA . GLU A 1 364 ? -29 -8.773 12.352 1 97.06 364 GLU A CA 1
ATOM 2723 C C . GLU A 1 364 ? -27.703 -9.477 11.922 1 97.06 364 GLU A C 1
ATOM 2725 O O . GLU A 1 364 ? -26.672 -9.312 12.562 1 97.06 364 GLU A O 1
ATOM 2730 N N . ALA A 1 365 ? -27.828 -10.219 10.922 1 96.38 365 ALA A N 1
ATOM 2731 C CA . ALA A 1 365 ? -26.656 -10.914 10.406 1 96.38 365 ALA A CA 1
ATOM 2732 C C . ALA A 1 365 ? -25.609 -9.93 9.898 1 96.38 365 ALA A C 1
ATOM 2734 O O . ALA A 1 365 ? -24.406 -10.102 10.148 1 96.38 365 ALA A O 1
ATOM 2735 N N . GLU A 1 366 ? -26.047 -8.914 9.195 1 97.56 366 GLU A N 1
ATOM 2736 C CA . GLU A 1 366 ? -25.141 -7.871 8.719 1 97.56 366 GLU A CA 1
ATOM 2737 C C . GLU A 1 366 ? -24.484 -7.129 9.883 1 97.56 366 GLU A C 1
ATOM 2739 O O . GLU A 1 366 ? -23.297 -6.82 9.844 1 97.56 366 GLU A O 1
ATOM 2744 N N . LEU A 1 367 ? -25.281 -6.828 10.867 1 98.12 367 LEU A N 1
ATOM 2745 C CA . LEU A 1 367 ? -24.75 -6.133 12.039 1 98.12 367 LEU A CA 1
ATOM 2746 C C . LEU A 1 367 ? -23.688 -6.973 12.734 1 98.12 367 LEU A C 1
ATOM 2748 O O . LEU A 1 367 ? -22.594 -6.48 13.016 1 98.12 367 LEU A O 1
ATOM 2752 N N . LYS A 1 368 ? -24.047 -8.219 12.969 1 96.81 368 LYS A N 1
ATOM 2753 C CA . LYS A 1 368 ? -23.109 -9.117 13.656 1 96.81 368 LYS A CA 1
ATOM 2754 C C . LYS A 1 368 ? -21.812 -9.258 12.875 1 96.81 368 LYS A C 1
ATOM 2756 O O . LYS A 1 368 ? -20.719 -9.188 13.453 1 96.81 368 LYS A O 1
ATOM 2761 N N . ARG A 1 369 ? -21.922 -9.43 11.641 1 96.38 369 ARG A N 1
ATOM 2762 C CA . ARG A 1 369 ? -20.75 -9.578 10.773 1 96.38 369 ARG A CA 1
ATOM 2763 C C . ARG A 1 369 ? -19.906 -8.305 10.773 1 96.38 369 ARG A C 1
ATOM 2765 O O . ARG A 1 369 ? -18.688 -8.367 10.852 1 96.38 369 ARG A O 1
ATOM 2772 N N . SER A 1 370 ? -20.531 -7.184 10.617 1 97.31 370 SER A N 1
ATOM 2773 C CA . SER A 1 370 ? -19.828 -5.91 10.555 1 97.31 370 SER A CA 1
ATOM 2774 C C . SER A 1 370 ? -19.125 -5.598 11.867 1 97.31 370 SER A C 1
ATOM 2776 O O . SER A 1 370 ? -18.016 -5.078 11.875 1 97.31 370 SER A O 1
ATOM 2778 N N . VAL A 1 371 ? -19.797 -5.883 12.953 1 97 371 VAL A N 1
ATOM 2779 C CA . VAL A 1 371 ? -19.188 -5.688 14.258 1 97 371 VAL A CA 1
ATOM 2780 C C . VAL A 1 371 ? -17.969 -6.605 14.406 1 97 371 VAL A C 1
ATOM 2782 O O . VAL A 1 371 ? -16.922 -6.184 14.898 1 97 371 VAL A O 1
ATOM 2785 N N . GLY A 1 372 ? -18.141 -7.844 14.023 1 94.81 372 GLY A N 1
ATOM 2786 C CA . GLY A 1 372 ? -17.016 -8.758 14.016 1 94.81 372 GLY A CA 1
ATOM 2787 C C . GLY A 1 372 ? -15.859 -8.266 13.156 1 94.81 372 GLY A C 1
ATOM 2788 O O . GLY A 1 372 ? -14.695 -8.328 13.57 1 94.81 372 GLY A O 1
ATOM 2789 N N . GLN A 1 373 ? -16.203 -7.773 11.969 1 96.06 373 GLN A N 1
ATOM 2790 C CA . GLN A 1 373 ? -15.211 -7.242 11.031 1 96.06 373 GLN A CA 1
ATOM 2791 C C . GLN A 1 373 ? -14.43 -6.086 11.648 1 96.06 373 GLN A C 1
ATOM 2793 O O . GLN A 1 373 ? -13.203 -6.078 11.617 1 96.06 373 GLN A O 1
ATOM 2798 N N . LEU A 1 374 ? -15.133 -5.16 12.203 1 96.38 374 LEU A N 1
ATOM 2799 C CA . LEU A 1 374 ? -14.508 -3.971 12.781 1 96.38 374 LEU A CA 1
ATOM 2800 C C . LEU A 1 374 ? -13.703 -4.324 14.023 1 96.38 374 LEU A C 1
ATOM 2802 O O . LEU A 1 374 ? -12.609 -3.789 14.234 1 96.38 374 LEU A O 1
ATOM 2806 N N . SER A 1 375 ? -14.227 -5.254 14.797 1 94.06 375 SER A N 1
ATOM 2807 C CA . SER A 1 375 ? -13.516 -5.688 15.992 1 94.06 375 SER A CA 1
ATOM 2808 C C . SER A 1 375 ? -12.219 -6.402 15.648 1 94.06 375 SER A C 1
ATOM 2810 O O . SER A 1 375 ? -11.156 -6.074 16.188 1 94.06 375 SER A O 1
ATOM 2812 N N . GLY A 1 376 ? -12.312 -7.352 14.766 1 91.38 376 GLY A N 1
ATOM 2813 C CA . GLY A 1 376 ? -11.117 -8.039 14.32 1 91.38 376 GLY A CA 1
ATOM 2814 C C . GLY A 1 376 ? -10.109 -7.109 13.656 1 91.38 376 GLY A C 1
ATOM 2815 O O . GLY A 1 376 ? -8.906 -7.188 13.938 1 91.38 376 GLY A O 1
ATOM 2816 N N . GLY A 1 377 ? -10.617 -6.234 12.773 1 92.25 377 GLY A N 1
ATOM 2817 C CA . GLY A 1 377 ? -9.766 -5.273 12.102 1 92.25 377 GLY A CA 1
ATOM 2818 C C . GLY A 1 377 ? -9.023 -4.355 13.055 1 92.25 377 GLY A C 1
ATOM 2819 O O . GLY A 1 377 ? -7.871 -3.998 12.82 1 92.25 377 GLY A O 1
ATOM 2820 N N . THR A 1 378 ? -9.688 -3.988 14.07 1 88.94 378 THR A N 1
ATOM 2821 C CA . THR A 1 378 ? -9.078 -3.131 15.078 1 88.94 378 THR A CA 1
ATOM 2822 C C . THR A 1 378 ? -7.914 -3.846 15.766 1 88.94 378 THR A C 1
ATOM 2824 O O . THR A 1 378 ? -6.836 -3.27 15.938 1 88.94 378 THR A O 1
ATOM 2827 N N . VAL A 1 379 ? -8.094 -5.066 16.047 1 83.44 379 VAL A N 1
ATOM 2828 C CA . VAL A 1 379 ? -7.062 -5.84 16.734 1 83.44 379 VAL A CA 1
ATOM 2829 C C . VAL A 1 379 ? -5.887 -6.082 15.789 1 83.44 379 VAL A C 1
ATOM 2831 O O . VAL A 1 379 ? -4.727 -5.918 16.172 1 83.44 379 VAL A O 1
ATOM 2834 N N . LEU A 1 380 ? -6.145 -6.395 14.57 1 85.69 380 LEU A N 1
ATOM 2835 C CA . LEU A 1 380 ? -5.102 -6.641 13.586 1 85.69 380 LEU A CA 1
ATOM 2836 C C . LEU A 1 380 ? -4.297 -5.375 13.312 1 85.69 380 LEU A C 1
ATOM 2838 O O . LEU A 1 380 ? -3.078 -5.434 13.133 1 85.69 380 LEU A O 1
ATOM 2842 N N . GLY A 1 381 ? -4.973 -4.262 13.219 1 83.19 381 GLY A N 1
ATOM 2843 C CA . GLY A 1 381 ? -4.316 -2.986 12.977 1 83.19 381 GLY A CA 1
ATOM 2844 C C . GLY A 1 381 ? -3.363 -2.582 14.086 1 83.19 381 GLY A C 1
ATOM 2845 O O . GLY A 1 381 ? -2.391 -1.863 13.844 1 83.19 381 GLY A O 1
ATOM 2846 N N . LEU A 1 382 ? -3.574 -3.078 15.25 1 77.12 382 LEU A N 1
ATOM 2847 C CA . LEU A 1 382 ? -2.807 -2.666 16.422 1 77.12 382 LEU A CA 1
ATOM 2848 C C . LEU A 1 382 ? -1.463 -3.387 16.469 1 77.12 382 LEU A C 1
ATOM 2850 O O . LEU A 1 382 ? -0.608 -3.059 17.297 1 77.12 382 LEU A O 1
ATOM 2854 N N . GLU A 1 383 ? -1.185 -4.219 15.531 1 81.44 383 GLU A N 1
ATOM 2855 C CA . GLU A 1 383 ? 0.119 -4.871 15.469 1 81.44 383 GLU A CA 1
ATOM 2856 C C . GLU A 1 383 ? 1.134 -4.008 14.727 1 81.44 383 GLU A C 1
ATOM 2858 O O . GLU A 1 383 ? 2.34 -4.25 14.805 1 81.44 383 GLU A O 1
ATOM 2863 N N . ASP A 1 384 ? 0.687 -3.021 14.094 1 87.12 384 ASP A N 1
ATOM 2864 C CA . ASP A 1 384 ? 1.525 -2.117 13.32 1 87.12 384 ASP A CA 1
ATOM 2865 C C . ASP A 1 384 ? 1.867 -0.86 14.117 1 87.12 384 ASP A C 1
ATOM 2867 O O . ASP A 1 384 ? 0.977 -0.094 14.484 1 87.12 384 ASP A O 1
ATOM 2871 N N . SER A 1 385 ? 3.146 -0.624 14.297 1 91.56 385 SER A N 1
ATOM 2872 C CA . SER A 1 385 ? 3.574 0.507 15.109 1 91.56 385 SER A CA 1
ATOM 2873 C C . SER A 1 385 ? 3.172 1.833 14.477 1 91.56 385 SER A C 1
ATOM 2875 O O . SER A 1 385 ? 2.912 2.812 15.18 1 91.56 385 SER A O 1
ATOM 2877 N N . GLY A 1 386 ? 3.131 1.895 13.133 1 94.38 386 GLY A N 1
ATOM 2878 C CA . GLY A 1 386 ? 2.686 3.104 12.453 1 94.38 386 GLY A CA 1
ATOM 2879 C C . GLY A 1 386 ? 1.236 3.447 12.742 1 94.38 386 GLY A C 1
ATOM 2880 O O . GLY A 1 386 ? 0.904 4.613 12.977 1 94.38 386 GLY A O 1
ATOM 2881 N N . SER A 1 387 ? 0.386 2.443 12.727 1 92.69 387 SER A N 1
ATOM 2882 C CA . SER A 1 387 ? -1.026 2.646 13.031 1 92.69 387 SER A CA 1
ATOM 2883 C C . SER A 1 387 ? -1.22 3.117 14.469 1 92.69 387 SER A C 1
ATOM 2885 O O . SER A 1 387 ? -2.039 4 14.734 1 92.69 387 SER A O 1
ATOM 2887 N N . ARG A 1 388 ? -0.458 2.533 15.383 1 92.75 388 ARG A N 1
ATOM 2888 C CA . ARG A 1 388 ? -0.558 2.924 16.781 1 92.75 388 ARG A CA 1
ATOM 2889 C C . ARG A 1 388 ? -0.061 4.352 16.984 1 92.75 388 ARG A C 1
ATOM 2891 O O . ARG A 1 388 ? -0.684 5.133 17.719 1 92.75 388 ARG A O 1
ATOM 2898 N N . MET A 1 389 ? 1.062 4.629 16.375 1 96.56 389 MET A N 1
ATOM 2899 C CA . MET A 1 389 ? 1.608 5.98 16.453 1 96.56 389 MET A CA 1
ATOM 2900 C C . MET A 1 389 ? 0.604 7.004 15.93 1 96.56 389 MET A C 1
ATOM 2902 O O . MET A 1 389 ? 0.385 8.039 16.562 1 96.56 389 MET A O 1
ATOM 2906 N N . SER A 1 390 ? -0.078 6.707 14.828 1 96.25 390 SER A N 1
ATOM 2907 C CA . SER A 1 390 ? -1.028 7.625 14.203 1 96.25 390 SER A CA 1
ATOM 2908 C C . SER A 1 390 ? -2.283 7.777 15.055 1 96.25 390 SER A C 1
ATOM 2910 O O . SER A 1 390 ? -2.867 8.859 15.117 1 96.25 390 SER A O 1
ATOM 2912 N N . ARG A 1 391 ? -2.699 6.695 15.672 1 93.62 391 ARG A N 1
ATOM 2913 C CA . ARG A 1 391 ? -3.848 6.742 16.578 1 93.62 391 ARG A CA 1
ATOM 2914 C C . ARG A 1 391 ? -3.619 7.734 17.703 1 93.62 391 ARG A C 1
ATOM 2916 O O . ARG A 1 391 ? -4.52 8.5 18.062 1 93.62 391 ARG A O 1
ATOM 2923 N N . LEU A 1 392 ? -2.432 7.746 18.281 1 96.06 392 LEU A N 1
ATOM 2924 C CA . LEU A 1 392 ? -2.09 8.68 19.344 1 96.06 392 LEU A CA 1
ATOM 2925 C C . LEU A 1 392 ? -2.15 10.117 18.859 1 96.06 392 LEU A C 1
ATOM 2927 O O . LEU A 1 392 ? -2.67 11 19.547 1 96.06 392 LEU A O 1
ATOM 2931 N N . GLY A 1 393 ? -1.614 10.312 17.656 1 97.19 393 GLY A N 1
ATOM 2932 C CA . GLY A 1 393 ? -1.628 11.648 17.078 1 97.19 393 GLY A CA 1
ATOM 2933 C C . GLY A 1 393 ? -3.029 12.188 16.859 1 97.19 393 GLY A C 1
ATOM 2934 O O . GLY A 1 393 ? -3.324 13.328 17.219 1 97.19 393 GLY A O 1
ATOM 2935 N N . ARG A 1 394 ? -3.889 11.383 16.359 1 94.62 394 ARG A N 1
ATOM 2936 C CA . ARG A 1 394 ? -5.266 11.797 16.109 1 94.62 394 ARG A CA 1
ATOM 2937 C C . ARG A 1 394 ? -6.012 12.055 17.406 1 94.62 394 ARG A C 1
ATOM 2939 O O . ARG A 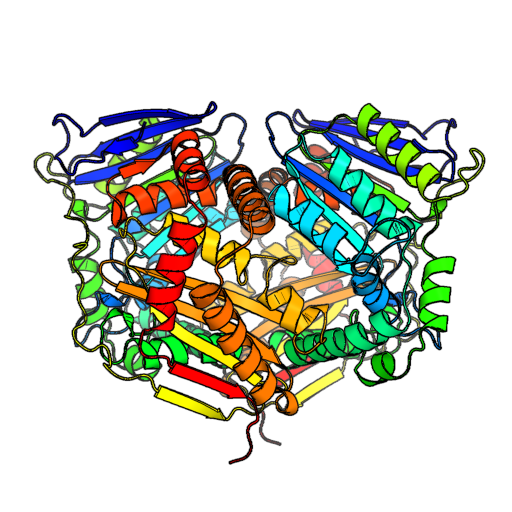1 394 ? -6.789 13.008 17.516 1 94.62 394 ARG A O 1
ATOM 2946 N N . ALA A 1 395 ? -5.809 11.188 18.359 1 94.56 395 ALA A N 1
ATOM 2947 C CA . ALA A 1 395 ? -6.441 11.383 19.672 1 94.56 395 ALA A CA 1
ATOM 2948 C C . ALA A 1 395 ? -6.09 12.75 20.25 1 94.56 395 ALA A C 1
ATOM 2950 O O . ALA A 1 395 ? -6.957 13.445 20.781 1 94.56 395 ALA A O 1
ATOM 2951 N N . GLU A 1 396 ? -4.848 13.133 20.109 1 96.31 396 GLU A N 1
ATOM 2952 C CA . GLU A 1 396 ? -4.363 14.375 20.703 1 96.31 396 GLU A CA 1
ATOM 2953 C C . GLU A 1 396 ? -4.848 15.586 19.906 1 96.31 396 GLU A C 1
ATOM 2955 O O . GLU A 1 396 ? -5.23 16.609 20.484 1 96.31 396 GLU A O 1
ATOM 2960 N N . LEU A 1 397 ? -4.875 15.461 18.578 1 95.69 397 LEU A N 1
ATOM 2961 C CA . LEU A 1 397 ? -5.09 16.641 17.75 1 95.69 397 LEU A CA 1
ATOM 2962 C C . LEU A 1 397 ? -6.574 16.812 17.422 1 95.69 397 LEU A C 1
ATOM 2964 O O . LEU A 1 397 ? -7.039 17.938 17.219 1 95.69 397 LEU A O 1
ATOM 2968 N N . VAL A 1 398 ? -7.289 15.703 17.406 1 93.19 398 VAL A N 1
ATOM 2969 C CA . VAL A 1 398 ? -8.648 15.773 16.875 1 93.19 398 VAL A CA 1
ATOM 2970 C C . VAL A 1 398 ? -9.648 15.562 18.016 1 93.19 398 VAL A C 1
ATOM 2972 O O . VAL A 1 398 ? -10.523 16.406 18.234 1 93.19 398 VAL A O 1
ATOM 2975 N N . TYR A 1 399 ? -9.492 14.57 18.828 1 92.75 399 TYR A N 1
ATOM 2976 C CA . TYR A 1 399 ? -10.562 14.133 19.719 1 92.75 399 TYR A CA 1
ATOM 2977 C C . TYR A 1 399 ? -10.422 14.773 21.094 1 92.75 399 TYR A C 1
ATOM 2979 O O . TYR A 1 399 ? -11.422 15.117 21.734 1 92.75 399 TYR A O 1
ATOM 2987 N N . GLY A 1 400 ? -9.219 14.836 21.562 1 93.69 400 GLY A N 1
ATOM 2988 C CA . GLY A 1 400 ? -8.984 15.273 22.938 1 93.69 400 GLY A CA 1
ATOM 2989 C C . GLY A 1 400 ? -9.203 14.18 23.969 1 93.69 400 GLY A C 1
ATOM 2990 O O . GLY A 1 400 ? -9.117 14.43 25.172 1 93.69 400 GLY A O 1
ATOM 2991 N N . ASP A 1 401 ? -9.508 13.008 23.469 1 93.38 401 ASP A N 1
ATOM 2992 C CA . ASP A 1 401 ? -9.688 11.812 24.281 1 93.38 401 ASP A CA 1
ATOM 2993 C C . ASP A 1 401 ? -9.023 10.602 23.625 1 93.38 401 ASP A C 1
ATOM 2995 O O . ASP A 1 401 ? -8.938 10.523 22.391 1 93.38 401 ASP A O 1
ATOM 2999 N N . LEU A 1 402 ? -8.523 9.766 24.453 1 92.44 402 LEU A N 1
ATOM 3000 C CA . LEU A 1 402 ? -7.961 8.5 24 1 92.44 402 LEU A CA 1
ATOM 3001 C C . LEU A 1 402 ? -8.789 7.324 24.5 1 92.44 402 LEU A C 1
ATOM 3003 O O . LEU A 1 402 ? -8.945 7.152 25.719 1 92.44 402 LEU A O 1
ATOM 3007 N N . LEU A 1 403 ? -9.359 6.598 23.562 1 90.56 403 LEU A N 1
ATOM 3008 C CA . LEU A 1 403 ? -10.102 5.395 23.938 1 90.56 403 LEU A CA 1
ATOM 3009 C C . LEU A 1 403 ? -9.164 4.195 24.031 1 90.56 403 LEU A C 1
ATOM 3011 O O . LEU A 1 403 ? -8.273 4.027 23.203 1 90.56 403 LEU A O 1
ATOM 3015 N N . SER A 1 404 ? -9.383 3.43 25.078 1 87.12 404 SER A N 1
ATOM 3016 C CA . SER A 1 404 ? -8.711 2.137 25.109 1 87.12 404 SER A CA 1
ATOM 3017 C C . SER A 1 404 ? -9.25 1.209 24.016 1 87.12 404 SER A C 1
ATOM 3019 O O . SER A 1 404 ? -10.312 1.459 23.453 1 87.12 404 SER A O 1
ATOM 3021 N N . LEU A 1 405 ? -8.453 0.208 23.734 1 83.69 405 LEU A N 1
ATOM 3022 C CA . LEU A 1 405 ? -8.938 -0.78 22.766 1 83.69 405 LEU A CA 1
ATOM 3023 C C . LEU A 1 405 ? -10.266 -1.371 23.219 1 83.69 405 LEU A C 1
ATOM 3025 O O . LEU A 1 405 ? -11.195 -1.509 22.422 1 83.69 405 LEU A O 1
ATOM 3029 N N . ALA A 1 406 ? -10.344 -1.684 24.5 1 86.94 406 ALA A N 1
ATOM 3030 C CA . ALA A 1 406 ? -11.562 -2.27 25.047 1 86.94 406 ALA A CA 1
ATOM 3031 C C . ALA A 1 406 ? -12.742 -1.318 24.906 1 86.94 406 ALA A C 1
ATOM 3033 O O . ALA A 1 406 ? -13.844 -1.741 24.531 1 86.94 406 ALA A O 1
ATOM 3034 N N . GLU A 1 407 ? -12.5 -0.101 25.156 1 90.44 407 GLU A N 1
ATOM 3035 C CA . GLU A 1 407 ? -13.57 0.888 25.031 1 90.44 407 GLU A CA 1
ATOM 3036 C C . GLU A 1 407 ? -13.984 1.072 23.578 1 90.44 407 GLU A C 1
ATOM 3038 O O . GLU A 1 407 ? -15.172 1.216 23.281 1 90.44 407 GLU A O 1
ATOM 3043 N N . SER A 1 408 ? -12.977 1.157 22.75 1 90.38 408 SER A N 1
ATOM 3044 C CA . SER A 1 408 ? -13.289 1.266 21.328 1 90.38 408 SER A CA 1
ATOM 3045 C C . SER A 1 408 ? -14.148 0.1 20.859 1 90.38 408 SER A C 1
ATOM 3047 O O . SER A 1 408 ? -15.125 0.297 20.125 1 90.38 408 SER A O 1
ATOM 3049 N N . LEU A 1 409 ? -13.812 -1.074 21.312 1 91.94 409 LEU A N 1
ATOM 3050 C CA . LEU A 1 409 ? -14.562 -2.271 20.938 1 91.94 409 LEU A CA 1
ATOM 3051 C C . LEU A 1 409 ? -15.961 -2.252 21.531 1 91.94 409 LEU A C 1
ATOM 3053 O O . LEU A 1 409 ? -16.922 -2.656 20.891 1 91.94 409 LEU A O 1
ATOM 3057 N N . GLU A 1 410 ? -16.078 -1.752 22.703 1 95.12 410 GLU A N 1
ATOM 3058 C CA . GLU A 1 410 ? -17.391 -1.629 23.359 1 95.12 410 GLU A CA 1
ATOM 3059 C C . GLU A 1 410 ? -18.297 -0.669 22.594 1 95.12 410 GLU A C 1
ATOM 3061 O O . GLU A 1 410 ? -19.5 -0.92 22.453 1 95.12 410 GLU A O 1
ATOM 3066 N N . ARG A 1 411 ? -17.688 0.404 22.141 1 95.69 411 ARG A N 1
ATOM 3067 C CA . ARG A 1 411 ? -18.453 1.387 21.391 1 95.69 411 ARG A CA 1
ATOM 3068 C C . ARG A 1 411 ? -18.953 0.799 20.078 1 95.69 411 ARG A C 1
ATOM 3070 O O . ARG A 1 411 ? -20.078 1.095 19.641 1 95.69 411 ARG A O 1
ATOM 3077 N N . ILE A 1 412 ? -18.172 0.051 19.438 1 96.06 412 ILE A N 1
ATOM 3078 C CA . ILE A 1 412 ? -18.562 -0.598 18.188 1 96.06 412 ILE A CA 1
ATOM 3079 C C . ILE A 1 412 ? -19.656 -1.624 18.453 1 96.06 412 ILE A C 1
ATOM 3081 O O . ILE A 1 412 ? -20.656 -1.69 17.734 1 96.06 412 ILE A O 1
ATOM 3085 N N . GLN A 1 413 ? -19.531 -2.393 19.531 1 96.69 413 GLN A N 1
ATOM 3086 C CA . GLN A 1 413 ? -20.484 -3.445 19.875 1 96.69 413 GLN A CA 1
ATOM 3087 C C . GLN A 1 413 ? -21.812 -2.857 20.312 1 96.69 413 GLN A C 1
ATOM 3089 O O . GLN A 1 413 ? -22.844 -3.521 20.219 1 96.69 413 GLN A O 1
ATOM 3094 N N . ALA A 1 414 ? -21.766 -1.659 20.734 1 97.62 414 ALA A N 1
ATOM 3095 C CA . ALA A 1 414 ? -22.969 -1.01 21.25 1 97.62 414 ALA A CA 1
ATOM 3096 C C . ALA A 1 414 ? -23.828 -0.455 20.109 1 97.62 414 ALA A C 1
ATOM 3098 O O . ALA A 1 414 ? -24.984 -0.095 20.312 1 97.62 414 ALA A O 1
ATOM 3099 N N . VAL A 1 415 ? -23.297 -0.39 18.922 1 98.38 415 VAL A N 1
ATOM 3100 C CA . VAL A 1 415 ? -24.031 0.129 17.781 1 98.38 415 VAL A CA 1
ATOM 3101 C C . VAL A 1 415 ? -25.234 -0.782 17.484 1 98.38 415 VAL A C 1
ATOM 3103 O O . VAL A 1 415 ? -25.094 -2.008 17.516 1 98.38 415 VAL A O 1
ATOM 3106 N N . THR A 1 416 ? -26.406 -0.218 17.25 1 98.38 416 THR A N 1
ATOM 3107 C CA . THR A 1 416 ? -27.609 -0.977 16.906 1 98.38 416 THR A CA 1
ATOM 3108 C C . THR A 1 416 ? -27.969 -0.792 15.438 1 98.38 416 THR A C 1
ATOM 3110 O O . THR A 1 416 ? -27.484 0.143 14.789 1 98.38 416 THR A O 1
ATOM 3113 N N . ALA A 1 417 ? -28.797 -1.699 14.977 1 98.56 417 ALA A N 1
ATOM 3114 C CA . ALA A 1 417 ? -29.312 -1.562 13.609 1 98.56 417 ALA A CA 1
ATOM 3115 C C . ALA A 1 417 ? -30.047 -0.236 13.43 1 98.56 417 ALA A C 1
ATOM 3117 O O . ALA A 1 417 ? -29.969 0.375 12.359 1 98.56 417 ALA A O 1
ATOM 3118 N N . ALA A 1 418 ? -30.688 0.159 14.477 1 98.56 418 ALA A N 1
ATOM 3119 C CA . ALA A 1 418 ? -31.422 1.421 14.422 1 98.56 418 ALA A CA 1
ATOM 3120 C C . ALA A 1 418 ? -30.469 2.604 14.273 1 98.56 418 ALA A C 1
ATOM 3122 O O . ALA A 1 418 ? -30.766 3.559 13.555 1 98.56 418 ALA A O 1
ATOM 3123 N N . ASP A 1 419 ? -29.312 2.592 15.008 1 98.62 419 ASP A N 1
ATOM 3124 C CA . ASP A 1 419 ? -28.297 3.637 14.875 1 98.62 419 ASP A CA 1
ATOM 3125 C C . ASP A 1 419 ? -27.828 3.762 13.43 1 98.62 419 ASP A C 1
ATOM 3127 O O . ASP A 1 419 ? -27.703 4.871 12.906 1 98.62 419 ASP A O 1
ATOM 3131 N N . VAL A 1 420 ? -27.594 2.633 12.805 1 98.75 420 VAL A N 1
ATOM 3132 C CA . VAL A 1 420 ? -27.078 2.588 11.445 1 98.75 420 VAL A CA 1
ATOM 3133 C C . VAL A 1 420 ? -28.125 3.113 10.469 1 98.75 420 VAL A C 1
ATOM 3135 O O . VAL A 1 420 ? -27.812 3.898 9.57 1 98.75 420 VAL A O 1
ATOM 3138 N N . GLN A 1 421 ? -29.344 2.697 10.633 1 98.75 421 GLN A N 1
ATOM 3139 C CA . GLN A 1 421 ? -30.406 3.137 9.742 1 98.75 421 GLN A CA 1
ATOM 3140 C C . GLN A 1 421 ? -30.656 4.641 9.867 1 98.75 421 GLN A C 1
ATOM 3142 O O . GLN A 1 421 ? -30.859 5.328 8.867 1 98.75 421 GLN A O 1
ATOM 3147 N N . GLU A 1 422 ? -30.656 5.121 11.078 1 98.69 422 GLU A N 1
ATOM 3148 C CA . GLU A 1 422 ? -30.844 6.551 11.305 1 98.69 422 GLU A CA 1
ATOM 3149 C C . GLU A 1 422 ? -29.781 7.367 10.586 1 98.69 422 GLU A C 1
ATOM 3151 O O . GLU A 1 422 ? -30.078 8.383 9.961 1 98.69 422 GLU A O 1
ATOM 3156 N N . LEU A 1 423 ? -28.547 6.93 10.727 1 98.75 423 LEU A N 1
ATOM 3157 C CA . LEU A 1 423 ? -27.453 7.629 10.055 1 98.75 423 LEU A CA 1
ATOM 3158 C C . LE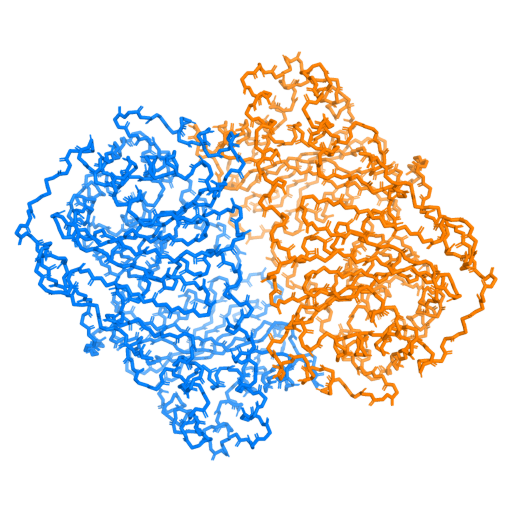U A 1 423 ? -27.594 7.523 8.539 1 98.75 423 LEU A C 1
ATOM 3160 O O . LEU A 1 423 ? -27.344 8.492 7.816 1 98.75 423 LEU A O 1
ATOM 3164 N N . ALA A 1 424 ? -27.969 6.352 8.047 1 98.81 424 ALA A N 1
ATOM 3165 C CA . ALA A 1 424 ? -28.188 6.172 6.617 1 98.81 424 ALA A CA 1
ATOM 3166 C C . ALA A 1 424 ? -29.266 7.121 6.102 1 98.81 424 ALA A C 1
ATOM 3168 O O . ALA A 1 424 ? -29.141 7.676 5.008 1 98.81 424 ALA A O 1
ATOM 3169 N N . GLN A 1 425 ? -30.344 7.266 6.855 1 98.81 425 GLN A N 1
ATOM 3170 C CA . GLN A 1 425 ? -31.422 8.188 6.492 1 98.81 425 GLN A CA 1
ATOM 3171 C C . GLN A 1 425 ? -30.906 9.625 6.402 1 98.81 425 GLN A C 1
ATOM 3173 O O . GLN A 1 425 ? -31.25 10.352 5.469 1 98.81 425 GLN A O 1
ATOM 3178 N N . ASP A 1 426 ? -30.109 9.969 7.359 1 98.62 426 ASP A N 1
ATOM 3179 C CA . ASP A 1 426 ? -29.531 11.305 7.359 1 98.62 426 ASP A CA 1
ATOM 3180 C C . ASP A 1 426 ? -28.656 11.523 6.121 1 98.62 426 ASP A C 1
ATOM 3182 O O . ASP A 1 426 ? -28.828 12.523 5.414 1 98.62 426 ASP A O 1
ATOM 3186 N N . LEU A 1 427 ? -27.734 10.602 5.824 1 98.5 427 LEU A N 1
ATOM 3187 C CA . LEU A 1 427 ? -26.828 10.719 4.699 1 98.5 427 LEU A CA 1
ATOM 3188 C C . LEU A 1 427 ? -27.578 10.711 3.377 1 98.5 427 LEU A C 1
ATOM 3190 O O . LEU A 1 427 ? -27.266 11.477 2.467 1 98.5 427 LEU A O 1
ATOM 3194 N N . ALA A 1 428 ? -28.641 9.867 3.275 1 98.38 428 ALA A N 1
ATOM 3195 C CA . ALA A 1 428 ? -29.422 9.742 2.043 1 98.38 428 ALA A CA 1
ATOM 3196 C C . ALA A 1 428 ? -30.234 11 1.778 1 98.38 428 ALA A C 1
ATOM 3198 O O . ALA A 1 428 ? -30.578 11.297 0.629 1 98.38 428 ALA A O 1
ATOM 3199 N N . ALA A 1 429 ? -30.562 11.719 2.801 1 97.94 429 ALA A N 1
ATOM 3200 C CA . ALA A 1 429 ? -31.422 12.883 2.68 1 97.94 429 ALA A CA 1
ATOM 3201 C C . ALA A 1 429 ? -30.625 14.125 2.305 1 97.94 429 ALA A C 1
ATOM 3203 O O . ALA A 1 429 ? -31.188 15.141 1.897 1 97.94 429 ALA A O 1
ATOM 3204 N N . ARG A 1 430 ? -29.312 14.07 2.447 1 97.75 430 ARG A N 1
ATOM 3205 C CA . ARG A 1 430 ? -28.453 15.219 2.145 1 97.75 430 ARG A CA 1
ATOM 3206 C C . ARG A 1 430 ? -28.406 15.477 0.643 1 97.75 430 ARG A C 1
ATOM 3208 O O . ARG A 1 430 ? -28.656 14.57 -0.156 1 97.75 430 ARG A O 1
ATOM 3215 N N . PRO A 1 431 ? -28.078 16.734 0.253 1 97.81 431 PRO A N 1
ATOM 3216 C CA . PRO A 1 431 ? -27.922 17.016 -1.176 1 97.81 431 PRO A CA 1
ATOM 3217 C C . PRO A 1 431 ? -26.891 16.094 -1.841 1 97.81 431 PRO A C 1
ATOM 3219 O O . PRO A 1 431 ? -25.703 16.141 -1.493 1 97.81 431 PRO A O 1
ATOM 3222 N N . ARG A 1 432 ? -27.312 15.367 -2.77 1 98.31 432 ARG A N 1
ATOM 3223 C CA . ARG A 1 432 ? -26.5 14.344 -3.404 1 98.31 432 ARG A CA 1
ATOM 3224 C C . ARG A 1 432 ? -25.797 14.891 -4.641 1 98.31 432 ARG A C 1
ATOM 3226 O O . ARG A 1 432 ? -26.406 15.578 -5.457 1 98.31 432 ARG A O 1
ATOM 3233 N N . SER A 1 433 ? -24.531 14.602 -4.742 1 98.81 433 SER A N 1
ATOM 3234 C CA . SER A 1 433 ? -23.75 14.93 -5.938 1 98.81 433 SER A CA 1
ATOM 3235 C C . SER A 1 433 ? -23.266 13.672 -6.645 1 98.81 433 SER A C 1
ATOM 3237 O O . SER A 1 433 ? -23.047 12.641 -6.008 1 98.81 433 SER A O 1
ATOM 3239 N N . VAL A 1 434 ? -23.156 13.68 -7.961 1 98.75 434 VAL A N 1
ATOM 3240 C CA . VAL A 1 434 ? -22.625 12.602 -8.789 1 98.75 434 VAL A CA 1
ATOM 3241 C C . VAL A 1 434 ? -21.484 13.133 -9.664 1 98.75 434 VAL A C 1
ATOM 3243 O O . VAL A 1 434 ? -21.688 14.062 -10.445 1 98.75 434 VAL A O 1
ATOM 3246 N N . VAL A 1 435 ? -20.328 12.555 -9.43 1 98.69 435 VAL A N 1
ATOM 3247 C CA . VAL A 1 435 ? -19.172 12.922 -10.234 1 98.69 435 VAL A CA 1
ATOM 3248 C C . VAL A 1 435 ? -18.703 11.727 -11.055 1 98.69 435 VAL A C 1
ATOM 3250 O O . VAL A 1 435 ? -18.562 10.625 -10.516 1 98.69 435 VAL A O 1
ATOM 3253 N N . ARG A 1 436 ? -18.5 11.898 -12.359 1 98.25 436 ARG A N 1
ATOM 3254 C CA . ARG A 1 436 ? -18.031 10.867 -13.289 1 98.25 436 ARG A CA 1
ATOM 3255 C C . ARG A 1 436 ? -16.781 11.336 -14.039 1 98.25 436 ARG A C 1
ATOM 3257 O O . ARG A 1 436 ? -16.719 12.477 -14.5 1 98.25 436 ARG A O 1
ATOM 3264 N N . VAL A 1 437 ? -15.812 10.469 -14.039 1 97.88 437 VAL A N 1
ATOM 3265 C CA . VAL A 1 437 ? -14.602 10.688 -14.836 1 97.88 437 VAL A CA 1
ATOM 3266 C C . VAL A 1 437 ? -14.398 9.516 -15.797 1 97.88 437 VAL A C 1
ATOM 3268 O O . VAL A 1 437 ? -14.297 8.367 -15.367 1 97.88 437 VAL A O 1
ATOM 3271 N N . GLY A 1 438 ? -14.344 9.695 -17.047 1 95.81 438 GLY A N 1
ATOM 3272 C CA . GLY A 1 438 ? -14.156 8.609 -18 1 95.81 438 GLY A CA 1
ATOM 3273 C C . GLY A 1 438 ? -14.383 9.031 -19.438 1 95.81 438 GLY A C 1
ATOM 3274 O O . GLY A 1 438 ? -14.445 10.227 -19.75 1 95.81 438 GLY A O 1
ATOM 3275 N N . PRO A 1 439 ? -14.297 8.078 -20.359 1 93.06 439 PRO A N 1
ATOM 3276 C CA . PRO A 1 439 ? -14.398 8.359 -21.781 1 93.06 439 PRO A CA 1
ATOM 3277 C C . PRO A 1 439 ? -15.836 8.609 -22.234 1 93.06 439 PRO A C 1
ATOM 3279 O O . PRO A 1 439 ? -16.359 7.871 -23.078 1 93.06 439 PRO A O 1
ATOM 3282 N N . PHE A 1 440 ? -16.453 9.633 -21.719 1 88.19 440 PHE A N 1
ATOM 3283 C CA . PHE A 1 440 ? -17.844 9.922 -22.031 1 88.19 440 PHE A CA 1
ATOM 3284 C C . PHE A 1 440 ? -17.938 10.828 -23.266 1 88.19 440 PHE A C 1
ATOM 3286 O O . PHE A 1 440 ? -17.062 11.656 -23.5 1 88.19 440 PHE A O 1
ATOM 3293 N N . ASP A 1 441 ? -18.719 10.383 -24.359 1 69.75 441 ASP A N 1
ATOM 3294 C CA . ASP A 1 441 ? -18.922 11.188 -25.547 1 69.75 441 ASP A CA 1
ATOM 3295 C C . ASP A 1 441 ? -19.625 12.5 -25.219 1 69.75 441 ASP A C 1
ATOM 3297 O O . ASP A 1 441 ? -20.422 12.562 -24.266 1 69.75 441 ASP A O 1
ATOM 3301 N N . ASN A 1 442 ? -19 13.633 -25.688 1 49.12 442 ASN A N 1
ATOM 3302 C CA 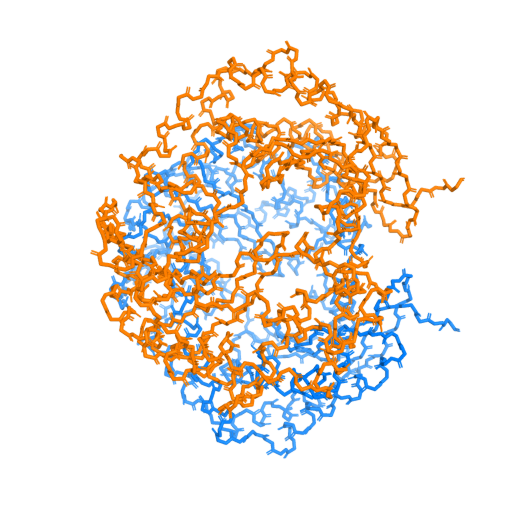. ASN A 1 442 ? -19.781 14.867 -25.625 1 49.12 442 ASN A CA 1
ATOM 3303 C C . ASN A 1 442 ? -21.141 14.695 -26.281 1 49.12 442 ASN A C 1
ATOM 3305 O O . ASN A 1 442 ? -21.281 13.977 -27.266 1 49.12 442 ASN A O 1
ATOM 3309 N N . MET B 1 1 ? 22.984 -20.703 9.758 1 68.88 1 MET B N 1
ATOM 3310 C CA . MET B 1 1 ? 22.953 -22.016 9.102 1 68.88 1 MET B CA 1
ATOM 3311 C C . MET B 1 1 ? 21.844 -22.062 8.047 1 68.88 1 MET B C 1
ATOM 3313 O O . MET B 1 1 ? 20.719 -21.656 8.297 1 68.88 1 MET B O 1
ATOM 3317 N N . THR B 1 2 ? 22.25 -22.391 6.844 1 83.94 2 THR B N 1
ATOM 3318 C CA . THR B 1 2 ? 21.328 -22.594 5.738 1 83.94 2 THR B CA 1
ATOM 3319 C C . THR B 1 2 ? 20.656 -23.969 5.848 1 83.94 2 THR B C 1
ATOM 3321 O O . THR B 1 2 ? 21.328 -24.969 6.074 1 83.94 2 THR B O 1
ATOM 3324 N N . TRP B 1 3 ? 19.359 -23.922 5.793 1 88.06 3 TRP B N 1
ATOM 3325 C CA . TRP B 1 3 ? 18.609 -25.172 5.879 1 88.06 3 TRP B CA 1
ATOM 3326 C C . TRP B 1 3 ? 18.172 -25.641 4.496 1 88.06 3 TRP B C 1
ATOM 3328 O O . TRP B 1 3 ? 17.422 -24.938 3.803 1 88.06 3 TRP B O 1
ATOM 3338 N N . HIS B 1 4 ? 18.609 -26.844 4.199 1 91.56 4 HIS B N 1
ATOM 3339 C CA . HIS B 1 4 ? 18.156 -27.438 2.949 1 91.56 4 HIS B CA 1
ATOM 3340 C C . HIS B 1 4 ? 16.734 -27.984 3.078 1 91.56 4 HIS B C 1
ATOM 3342 O O . HIS B 1 4 ? 16.375 -28.516 4.125 1 91.56 4 HIS B O 1
ATOM 3348 N N . LEU B 1 5 ? 15.984 -27.828 2.006 1 94.75 5 LEU B N 1
ATOM 3349 C CA . LEU B 1 5 ? 14.602 -28.297 1.975 1 94.75 5 LEU B CA 1
ATOM 3350 C C . LEU B 1 5 ? 14.414 -29.406 0.946 1 94.75 5 LEU B C 1
ATOM 3352 O O . LEU B 1 5 ? 13.859 -29.172 -0.128 1 94.75 5 LEU B O 1
ATOM 3356 N N . PRO B 1 6 ? 14.82 -30.562 1.338 1 94.44 6 PRO B N 1
ATOM 3357 C CA . PRO B 1 6 ? 14.766 -31.656 0.362 1 94.44 6 PRO B CA 1
ATOM 3358 C C . PRO B 1 6 ? 13.344 -32.031 -0.016 1 94.44 6 PRO B C 1
ATOM 3360 O O . PRO B 1 6 ? 12.43 -31.938 0.809 1 94.44 6 PRO B O 1
ATOM 3363 N N . LEU B 1 7 ? 13.156 -32.5 -1.233 1 96.12 7 LEU B N 1
ATOM 3364 C CA . LEU B 1 7 ? 11.867 -32.969 -1.727 1 96.12 7 LEU B CA 1
ATOM 3365 C C . LEU B 1 7 ? 11.75 -34.469 -1.604 1 96.12 7 LEU B C 1
ATOM 3367 O O . LEU B 1 7 ? 11.945 -35.188 -2.584 1 96.12 7 LEU B O 1
ATOM 3371 N N . VAL B 1 8 ? 11.422 -34.906 -0.403 1 96.06 8 VAL B N 1
ATOM 3372 C CA . VAL B 1 8 ? 11.297 -36.312 -0.103 1 96.06 8 VAL B CA 1
ATOM 3373 C C . VAL B 1 8 ? 9.883 -36.625 0.393 1 96.06 8 VAL B C 1
ATOM 3375 O O . VAL B 1 8 ? 9.188 -35.75 0.89 1 96.06 8 VAL B O 1
ATOM 3378 N N . PRO B 1 9 ? 9.438 -37.812 0.249 1 95.88 9 PRO B N 1
ATOM 3379 C CA . PRO B 1 9 ? 8.109 -38.188 0.76 1 95.88 9 PRO B CA 1
ATOM 3380 C C . PRO B 1 9 ? 8.016 -38.094 2.279 1 95.88 9 PRO B C 1
ATOM 3382 O O . PRO B 1 9 ? 9.039 -38 2.963 1 95.88 9 PRO B O 1
ATOM 3385 N N . SER B 1 10 ? 6.793 -38.062 2.678 1 94.81 10 SER B N 1
ATOM 3386 C CA . SER B 1 10 ? 6.523 -38.031 4.109 1 94.81 10 SER B CA 1
ATOM 3387 C C . SER B 1 10 ? 7.172 -39.219 4.82 1 94.81 10 SER B C 1
ATOM 3389 O O . SER B 1 10 ? 7.16 -40.344 4.305 1 94.81 10 SER B O 1
ATOM 3391 N N . GLY B 1 11 ? 7.742 -38.938 5.953 1 91.75 11 GLY B N 1
ATOM 3392 C CA . GLY B 1 11 ? 8.312 -40 6.766 1 91.75 11 GLY B CA 1
ATOM 3393 C C . GLY B 1 11 ? 9.773 -40.281 6.465 1 91.75 11 GLY B C 1
ATOM 3394 O O . GLY B 1 11 ? 10.461 -40.938 7.234 1 91.75 11 GLY B O 1
ATOM 3395 N N . GLU B 1 12 ? 10.242 -39.844 5.414 1 93.19 12 GLU B N 1
ATOM 3396 C CA . GLU B 1 12 ? 11.648 -40 5.059 1 93.19 12 GLU B CA 1
ATOM 3397 C C . GLU B 1 12 ? 12.523 -38.969 5.754 1 93.19 12 GLU B C 1
ATOM 3399 O O . GLU B 1 12 ? 12.039 -37.938 6.191 1 93.19 12 GLU B O 1
ATOM 3404 N N . PRO B 1 13 ? 13.781 -39.312 5.855 1 90.56 13 PRO B N 1
ATOM 3405 C CA . PRO B 1 13 ? 14.703 -38.344 6.422 1 90.56 13 PRO B CA 1
ATOM 3406 C C . PRO B 1 13 ? 14.695 -37 5.652 1 90.56 13 PRO B C 1
ATOM 3408 O O . PRO B 1 13 ? 14.719 -37 4.418 1 90.56 13 PRO B O 1
ATOM 3411 N N . GLY B 1 14 ? 14.523 -35.938 6.406 1 90.38 14 GLY B N 1
ATOM 3412 C CA . GLY B 1 14 ? 14.508 -34.625 5.777 1 90.38 14 GLY B CA 1
ATOM 3413 C C . GLY B 1 14 ? 13.109 -34.062 5.582 1 90.38 14 GLY B C 1
ATOM 3414 O O . GLY B 1 14 ? 12.938 -32.906 5.219 1 90.38 14 GLY B O 1
ATOM 3415 N N . ALA B 1 15 ? 12.156 -34.906 5.844 1 92.75 15 ALA B N 1
ATOM 3416 C CA . ALA B 1 15 ? 10.773 -34.469 5.668 1 92.75 15 ALA B CA 1
ATOM 3417 C C . ALA B 1 15 ? 10.336 -33.531 6.785 1 92.75 15 ALA B C 1
ATOM 3419 O O . ALA B 1 15 ? 9.328 -32.844 6.664 1 92.75 15 ALA B O 1
ATOM 3420 N N . GLU B 1 16 ? 11.023 -33.562 7.848 1 93.75 16 GLU B N 1
ATOM 3421 C CA . GLU B 1 16 ? 10.773 -32.688 8.984 1 93.75 16 GLU B CA 1
ATOM 3422 C C . GLU B 1 16 ? 12 -31.844 9.305 1 93.75 16 GLU B C 1
ATOM 3424 O O . GLU B 1 16 ? 13.133 -32.344 9.281 1 93.75 16 GLU B O 1
ATOM 3429 N N . LEU B 1 17 ? 11.727 -30.594 9.43 1 92.12 17 LEU B N 1
ATOM 3430 C CA . LEU B 1 17 ? 12.789 -29.656 9.773 1 92.12 17 LEU B CA 1
ATOM 3431 C C . LEU B 1 17 ? 12.344 -28.703 10.883 1 92.12 17 LEU B C 1
ATOM 3433 O O . LEU B 1 17 ? 11.195 -28.25 10.891 1 92.12 17 LEU B O 1
ATOM 3437 N N . THR B 1 18 ? 13.148 -28.453 11.875 1 91.12 18 THR B N 1
ATOM 3438 C CA . THR B 1 18 ? 12.953 -27.438 12.914 1 91.12 18 THR B CA 1
ATOM 3439 C C . THR B 1 18 ? 14.18 -26.547 13.031 1 91.12 18 THR B C 1
ATOM 3441 O O . THR B 1 18 ? 15.312 -27.031 13.055 1 91.12 18 THR B O 1
ATOM 3444 N N . ALA B 1 19 ? 13.836 -25.312 12.922 1 84.81 19 ALA B N 1
ATOM 3445 C CA . ALA B 1 19 ? 14.922 -24.344 13.055 1 84.81 19 ALA B CA 1
ATOM 3446 C C . ALA B 1 19 ? 14.516 -23.188 13.953 1 84.81 19 ALA B C 1
ATOM 3448 O O . ALA B 1 19 ? 13.344 -22.797 13.992 1 84.81 19 ALA B O 1
ATOM 3449 N N . GLY B 1 20 ? 15.445 -22.797 14.867 1 76.12 20 GLY B N 1
ATOM 3450 C CA . GLY B 1 20 ? 15.219 -21.625 15.688 1 76.12 20 GLY B CA 1
ATOM 3451 C C . GLY B 1 20 ? 15.891 -20.375 15.148 1 76.12 20 GLY B C 1
ATOM 3452 O O . GLY B 1 20 ? 16.984 -20.453 14.586 1 76.12 20 GLY B O 1
ATOM 3453 N N . GLN B 1 21 ? 15.18 -19.297 15.055 1 66.19 21 GLN B N 1
ATOM 3454 C CA . GLN B 1 21 ? 15.758 -18.016 14.656 1 66.19 21 GLN B CA 1
ATOM 3455 C C . GLN B 1 21 ? 15.18 -16.875 15.477 1 66.19 21 GLN B C 1
ATOM 3457 O O . GLN B 1 21 ? 13.977 -16.625 15.453 1 66.19 21 GLN B O 1
ATOM 3462 N N . ASP B 1 22 ? 16.094 -16.062 16.078 1 60.12 22 ASP B N 1
ATOM 3463 C CA . ASP B 1 22 ? 15.75 -14.797 16.703 1 60.12 22 ASP B CA 1
ATOM 3464 C C . ASP B 1 22 ? 14.461 -14.906 17.516 1 60.12 22 ASP B C 1
ATOM 3466 O O . ASP B 1 22 ? 13.562 -14.078 17.375 1 60.12 22 ASP B O 1
ATOM 3470 N N . GLY B 1 23 ? 14.305 -15.992 18.266 1 64.44 23 GLY B N 1
ATOM 3471 C CA . GLY B 1 23 ? 13.133 -16.109 19.125 1 64.44 23 GLY B CA 1
ATOM 3472 C C . GLY B 1 23 ? 11.938 -16.734 18.422 1 64.44 23 GLY B C 1
ATOM 3473 O O . GLY B 1 23 ? 10.914 -17.016 19.062 1 64.44 23 GLY B O 1
ATOM 3474 N N . ALA B 1 24 ? 12.086 -16.875 17.094 1 77.06 24 ALA B N 1
ATOM 3475 C CA . ALA B 1 24 ? 11.031 -17.547 16.344 1 77.06 24 ALA B CA 1
ATOM 3476 C C . ALA B 1 24 ? 11.453 -18.953 15.953 1 77.06 24 ALA B C 1
ATOM 3478 O O . ALA B 1 24 ? 12.641 -19.266 15.867 1 77.06 24 ALA B O 1
ATOM 3479 N N . THR B 1 25 ? 10.523 -19.812 15.945 1 89.88 25 THR B N 1
ATOM 3480 C CA . THR B 1 25 ? 10.773 -21.188 15.547 1 89.88 25 THR B CA 1
ATOM 3481 C C . THR B 1 25 ? 10.156 -21.484 14.18 1 89.88 25 THR B C 1
ATOM 3483 O O . THR B 1 25 ? 8.977 -21.188 13.953 1 89.88 25 THR B O 1
ATOM 3486 N N . ILE B 1 26 ? 11 -21.922 13.289 1 94.25 26 ILE B N 1
ATOM 3487 C CA . ILE B 1 26 ? 10.531 -22.328 11.969 1 94.25 26 ILE B CA 1
ATOM 3488 C C . ILE B 1 26 ? 10.469 -23.859 11.891 1 94.25 26 ILE B C 1
ATOM 3490 O O . ILE B 1 26 ? 11.391 -24.547 12.328 1 94.25 26 ILE B O 1
ATOM 3494 N N . ARG B 1 27 ? 9.383 -24.328 11.445 1 96.81 27 ARG B N 1
ATOM 3495 C CA . ARG B 1 27 ? 9.234 -25.766 11.258 1 96.81 27 ARG B CA 1
ATOM 3496 C C . ARG B 1 27 ? 8.711 -26.078 9.859 1 96.81 27 ARG B C 1
ATOM 3498 O O . ARG B 1 27 ? 7.996 -25.281 9.258 1 96.81 27 ARG B O 1
ATOM 3505 N N . ARG B 1 28 ? 9.133 -27.188 9.359 1 97.62 28 ARG B N 1
ATOM 3506 C CA . ARG B 1 28 ? 8.68 -27.703 8.07 1 97.62 28 ARG B CA 1
ATOM 3507 C C . ARG B 1 28 ? 8.289 -29.172 8.172 1 97.62 28 ARG B C 1
ATOM 3509 O O . ARG B 1 28 ? 8.969 -29.953 8.844 1 97.62 28 ARG B O 1
ATOM 3516 N N . SER B 1 29 ? 7.223 -29.562 7.562 1 98.19 29 SER B N 1
ATOM 3517 C CA . SER B 1 29 ? 6.793 -30.953 7.426 1 98.19 29 SER B CA 1
ATOM 3518 C C . SER B 1 29 ? 6.375 -31.266 5.992 1 98.19 29 SER B C 1
ATOM 3520 O O . SER B 1 29 ? 5.707 -30.453 5.348 1 98.19 29 SER B O 1
ATOM 3522 N N . VAL B 1 30 ? 6.879 -32.375 5.477 1 98.19 30 VAL B N 1
ATOM 3523 C CA . VAL B 1 30 ? 6.297 -32.938 4.266 1 98.19 30 VAL B CA 1
ATOM 3524 C C . VAL B 1 30 ? 5.207 -33.938 4.645 1 98.19 30 VAL B C 1
ATOM 3526 O O . VAL B 1 30 ? 5.484 -34.938 5.297 1 98.19 30 VAL B O 1
ATOM 3529 N N . LEU B 1 31 ? 4.012 -33.656 4.254 1 98.19 31 LEU B N 1
ATOM 3530 C CA . LEU B 1 31 ? 2.857 -34.5 4.574 1 98.19 31 LEU B CA 1
ATOM 3531 C C . LEU B 1 31 ? 2.631 -35.531 3.492 1 98.19 31 LEU B C 1
ATOM 3533 O O . LEU B 1 31 ? 3.199 -35.438 2.402 1 98.19 31 LEU B O 1
ATOM 3537 N N . PRO B 1 32 ? 1.798 -36.625 3.826 1 97.25 32 PRO B N 1
ATOM 3538 C CA . PRO B 1 32 ? 1.391 -37.531 2.752 1 97.25 32 PRO B CA 1
ATOM 3539 C C . PRO B 1 32 ? 0.811 -36.781 1.545 1 97.25 32 PRO B C 1
ATOM 3541 O O . PRO B 1 32 ? 0.125 -35.781 1.705 1 97.25 32 PRO B O 1
ATOM 3544 N N . GLY B 1 33 ? 1.084 -37.344 0.373 1 97.62 33 GLY B N 1
ATOM 3545 C CA . GLY B 1 33 ? 0.691 -36.688 -0.861 1 97.62 33 GLY B CA 1
ATOM 3546 C C . GLY B 1 33 ? 1.731 -35.688 -1.372 1 97.62 33 GLY B C 1
ATOM 3547 O O . GLY B 1 33 ? 1.592 -35.156 -2.469 1 97.62 33 GLY B O 1
ATOM 3548 N N . GLY B 1 34 ? 2.797 -35.469 -0.543 1 97.94 34 GLY B N 1
ATOM 3549 C CA . GLY B 1 34 ? 3.857 -34.562 -0.932 1 97.94 34 GLY B CA 1
ATOM 3550 C C . GLY B 1 34 ? 3.564 -33.125 -0.569 1 97.94 34 GLY B C 1
ATOM 3551 O O . GLY B 1 34 ? 4.246 -32.219 -1.038 1 97.94 34 GLY B O 1
ATOM 3552 N N . VAL B 1 35 ? 2.527 -32.875 0.246 1 98.5 35 VAL B N 1
ATOM 3553 C CA . VAL B 1 35 ? 2.18 -31.547 0.7 1 98.5 35 VAL B CA 1
ATOM 3554 C C . VAL B 1 35 ? 3.254 -31.031 1.653 1 98.5 35 VAL B C 1
ATOM 3556 O O . VAL B 1 35 ? 3.725 -31.75 2.527 1 98.5 35 VAL B O 1
ATOM 3559 N N . ARG B 1 36 ? 3.711 -29.797 1.447 1 98.5 36 ARG B N 1
ATOM 3560 C CA . ARG B 1 36 ? 4.688 -29.203 2.355 1 98.5 36 ARG B CA 1
ATOM 3561 C C . ARG B 1 36 ? 4.039 -28.141 3.236 1 98.5 36 ARG B C 1
ATOM 3563 O O . ARG B 1 36 ? 3.283 -27.297 2.75 1 98.5 36 ARG B O 1
ATOM 3570 N N . VAL B 1 37 ? 4.289 -28.141 4.512 1 98.69 37 VAL B N 1
ATOM 3571 C CA . VAL B 1 37 ? 3.814 -27.141 5.477 1 98.69 37 VAL B CA 1
ATOM 3572 C C . VAL B 1 37 ? 5 -26.516 6.203 1 98.69 37 VAL B C 1
ATOM 3574 O O . VAL B 1 37 ? 5.836 -27.234 6.77 1 98.69 37 VAL B O 1
ATOM 3577 N N . LEU B 1 38 ? 5.125 -25.234 6.082 1 98.12 38 LEU B N 1
ATOM 3578 C CA . LEU B 1 38 ? 6.145 -24.484 6.816 1 98.12 38 LEU B CA 1
ATOM 3579 C C . LEU B 1 38 ? 5.504 -23.438 7.719 1 98.12 38 LEU B C 1
ATOM 3581 O O . LEU B 1 38 ? 4.574 -22.734 7.309 1 98.12 38 LEU B O 1
ATOM 3585 N N . THR B 1 39 ? 5.977 -23.328 8.953 1 97.62 39 THR B N 1
ATOM 3586 C CA . THR B 1 39 ? 5.441 -22.328 9.883 1 97.62 39 THR B CA 1
ATOM 3587 C C . THR B 1 39 ? 6.574 -21.562 10.555 1 97.62 39 THR B C 1
ATOM 3589 O O . THR B 1 39 ? 7.688 -22.078 10.688 1 97.62 39 THR B O 1
ATOM 3592 N N . GLU B 1 40 ? 6.336 -20.391 10.789 1 95.19 40 GLU B N 1
ATOM 3593 C CA . GLU B 1 40 ? 7.172 -19.578 11.672 1 95.19 40 GLU B CA 1
ATOM 3594 C C . GLU B 1 40 ? 6.363 -19.016 12.836 1 95.19 40 GLU B C 1
ATOM 3596 O O . GLU B 1 40 ? 5.512 -18.156 12.648 1 95.19 40 GLU B O 1
ATOM 3601 N N . ASN B 1 41 ? 6.68 -19.547 13.992 1 94.56 41 ASN B N 1
ATOM 3602 C CA . ASN B 1 41 ? 6.035 -19.047 15.203 1 94.56 41 ASN B CA 1
ATOM 3603 C C . ASN B 1 41 ? 6.637 -17.719 15.648 1 94.56 41 ASN B C 1
ATOM 3605 O O . ASN B 1 41 ? 7.852 -17.625 15.852 1 94.56 41 ASN B O 1
ATOM 3609 N N . MET B 1 42 ? 5.82 -16.656 15.703 1 87 42 MET B N 1
ATOM 3610 C CA . MET B 1 42 ? 6.215 -15.328 16.141 1 87 42 MET B CA 1
ATOM 3611 C C . MET B 1 42 ? 5.633 -15.008 17.516 1 87 42 MET B C 1
ATOM 3613 O O . MET B 1 42 ? 4.496 -14.547 17.625 1 87 42 MET B O 1
ATOM 3617 N N . PRO B 1 43 ? 6.438 -15.156 18.469 1 80.69 43 PRO B N 1
ATOM 3618 C CA . PRO B 1 43 ? 5.918 -14.961 19.812 1 80.69 43 PRO B CA 1
ATOM 3619 C C . PRO B 1 43 ? 5.336 -13.562 20.031 1 80.69 43 PRO B C 1
ATOM 3621 O O . PRO B 1 43 ? 5.895 -12.578 19.547 1 80.69 43 PRO B O 1
ATOM 3624 N N . GLY B 1 44 ? 4.133 -13.5 20.688 1 75.5 44 GLY B N 1
ATOM 3625 C CA . GLY B 1 44 ? 3.521 -12.234 21.047 1 75.5 44 GLY B CA 1
ATOM 3626 C C . GLY B 1 44 ? 2.574 -11.703 19.984 1 75.5 44 GLY B C 1
ATOM 3627 O O . GLY B 1 44 ? 1.828 -10.758 20.219 1 75.5 44 GLY B O 1
ATOM 3628 N N . GLN B 1 45 ? 2.691 -12.258 18.797 1 83.44 45 GLN B N 1
ATOM 3629 C CA . GLN B 1 45 ? 1.753 -11.836 17.75 1 83.44 45 GLN B CA 1
ATOM 3630 C C . GLN B 1 45 ? 0.355 -12.391 18.031 1 83.44 45 GLN B C 1
ATOM 3632 O O . GLN B 1 45 ? 0.206 -13.531 18.453 1 83.44 45 GLN B O 1
ATOM 3637 N N . LEU B 1 46 ? -0.619 -11.531 17.828 1 85.25 46 LEU B N 1
ATOM 3638 C CA . LEU B 1 46 ? -2.006 -11.938 18.031 1 85.25 46 LEU B CA 1
ATOM 3639 C C . LEU B 1 46 ? -2.625 -12.43 16.734 1 85.25 46 LEU B C 1
ATOM 3641 O O . LEU B 1 46 ? -3.684 -13.062 16.75 1 85.25 46 LEU B O 1
ATOM 3645 N N . SER B 1 47 ? -1.96 -12.188 15.688 1 92.44 47 SER B N 1
ATOM 3646 C CA . SER B 1 47 ? -2.49 -12.539 14.375 1 92.44 47 SER B CA 1
ATOM 3647 C C . SER B 1 47 ? -1.624 -13.594 13.695 1 92.44 47 SER B C 1
ATOM 3649 O O . SER B 1 47 ? -0.54 -13.922 14.188 1 92.44 47 SER B O 1
ATOM 3651 N N . ALA B 1 48 ? -2.186 -14.18 12.719 1 95.62 48 ALA B N 1
ATOM 3652 C CA . ALA B 1 48 ? -1.476 -15.133 11.859 1 95.62 48 ALA B CA 1
ATOM 3653 C C . ALA B 1 48 ? -1.844 -14.93 10.398 1 95.62 48 ALA B C 1
ATOM 3655 O O . ALA B 1 48 ? -2.975 -14.547 10.078 1 95.62 48 ALA B O 1
ATOM 3656 N N . THR B 1 49 ? -0.845 -15.102 9.594 1 97.56 49 THR B N 1
ATOM 3657 C CA . THR B 1 49 ? -1.052 -15.109 8.148 1 97.56 49 THR B CA 1
ATOM 3658 C C . THR B 1 49 ? -0.776 -16.5 7.574 1 97.56 49 THR B C 1
ATOM 3660 O O . THR B 1 49 ? 0.253 -17.109 7.871 1 97.56 49 THR B O 1
ATOM 3663 N N . VAL B 1 50 ? -1.727 -16.984 6.832 1 98.62 50 VAL B N 1
ATOM 3664 C CA . VAL B 1 50 ? -1.573 -18.297 6.203 1 98.62 50 VAL B CA 1
ATOM 3665 C C . VAL B 1 50 ? -1.733 -18.156 4.688 1 98.62 50 VAL B C 1
ATOM 3667 O O . VAL B 1 50 ? -2.543 -17.359 4.215 1 98.62 50 VAL B O 1
ATOM 3670 N N . GLY B 1 51 ? -0.885 -18.906 4.004 1 98.75 51 GLY B N 1
ATOM 3671 C CA . GLY B 1 51 ? -0.955 -18.891 2.553 1 98.75 51 GLY B CA 1
ATOM 3672 C C . GLY B 1 51 ? -0.864 -20.281 1.948 1 98.75 51 GLY B C 1
ATOM 3673 O O . GLY B 1 51 ? -0.093 -21.125 2.42 1 98.75 51 GLY B O 1
ATOM 3674 N N . ALA B 1 52 ? -1.711 -20.578 1.013 1 98.88 52 ALA B N 1
ATOM 3675 C CA . ALA B 1 52 ? -1.625 -21.766 0.158 1 98.88 52 ALA B CA 1
ATOM 3676 C C . ALA B 1 52 ? -1.003 -21.422 -1.192 1 98.88 52 ALA B C 1
ATOM 3678 O O . ALA B 1 52 ? -1.607 -20.703 -1.997 1 98.88 52 ALA B O 1
ATOM 3679 N N . TRP B 1 53 ? 0.167 -22 -1.397 1 98.69 53 TRP B N 1
ATOM 3680 C CA . TRP B 1 53 ? 0.932 -21.688 -2.602 1 98.69 53 TRP B CA 1
ATOM 3681 C C . TRP B 1 53 ? 0.839 -22.844 -3.607 1 98.69 53 TRP B C 1
ATOM 3683 O O . TRP B 1 53 ? 0.986 -24 -3.242 1 98.69 53 TRP B O 1
ATOM 3693 N N . ILE B 1 54 ? 0.566 -22.469 -4.844 1 97.94 54 ILE B N 1
ATOM 3694 C CA . ILE B 1 54 ? 0.656 -23.375 -5.98 1 97.94 54 ILE B CA 1
ATOM 3695 C C . ILE B 1 54 ? 1.753 -22.906 -6.934 1 97.94 54 ILE B C 1
ATOM 3697 O O . ILE B 1 54 ? 1.742 -21.75 -7.383 1 97.94 54 ILE B O 1
ATOM 3701 N N . GLY B 1 55 ? 2.738 -23.75 -7.242 1 96 55 GLY B N 1
ATOM 3702 C CA . GLY B 1 55 ? 3.857 -23.406 -8.102 1 96 55 GLY B CA 1
ATOM 3703 C C . GLY B 1 55 ? 3.467 -23.281 -9.562 1 96 55 GLY B C 1
ATOM 3704 O O . GLY B 1 55 ? 4.102 -23.891 -10.438 1 96 55 GLY B O 1
ATOM 3705 N N . VAL B 1 56 ? 2.408 -22.562 -9.836 1 95.81 56 VAL B N 1
ATOM 3706 C CA . VAL B 1 56 ? 1.922 -22.328 -11.188 1 95.81 56 VAL B CA 1
ATOM 3707 C C . VAL B 1 56 ? 1.592 -20.844 -11.359 1 95.81 56 VAL B C 1
ATOM 3709 O O . VAL B 1 56 ? 0.986 -20.234 -10.477 1 95.81 56 VAL B O 1
ATOM 3712 N N . GLY B 1 57 ? 2.088 -20.188 -12.383 1 96.62 57 GLY B N 1
ATOM 3713 C CA . GLY B 1 57 ? 1.799 -18.812 -12.75 1 96.62 57 GLY B CA 1
ATOM 3714 C C . GLY B 1 57 ? 1.521 -18.641 -14.227 1 96.62 57 GLY B C 1
ATOM 3715 O O . GLY B 1 57 ? 1.227 -19.609 -14.93 1 96.62 57 GLY B O 1
ATOM 3716 N N . SER B 1 58 ? 1.51 -17.484 -14.711 1 96.62 58 SER B N 1
ATOM 3717 C CA . SER B 1 58 ? 1.149 -17.188 -16.094 1 96.62 58 SER B CA 1
ATOM 3718 C C . SER B 1 58 ? 2.104 -17.859 -17.078 1 96.62 58 SER B C 1
ATOM 3720 O O . SER B 1 58 ? 1.702 -18.234 -18.172 1 96.62 58 SER B O 1
ATOM 3722 N N . ARG B 1 59 ? 3.357 -18.047 -16.688 1 95.06 59 ARG B N 1
ATOM 3723 C CA . ARG B 1 59 ? 4.324 -18.625 -17.609 1 95.06 59 ARG B CA 1
ATOM 3724 C C . ARG B 1 59 ? 4.031 -20.094 -17.844 1 95.06 59 ARG B C 1
ATOM 3726 O O . ARG B 1 59 ? 4.504 -20.688 -18.828 1 95.06 59 ARG B O 1
ATOM 3733 N N . ASP B 1 60 ? 3.236 -20.719 -17 1 95.62 60 ASP B N 1
ATOM 3734 C CA . ASP B 1 60 ? 2.984 -22.156 -17.062 1 95.62 60 ASP B CA 1
ATOM 3735 C C . ASP B 1 60 ? 1.762 -22.453 -17.922 1 95.62 60 ASP B C 1
ATOM 3737 O O . ASP B 1 60 ? 1.423 -23.625 -18.125 1 95.62 60 ASP B O 1
ATOM 3741 N N . GLU B 1 61 ? 1.125 -21.453 -18.375 1 96.38 61 GLU B N 1
ATOM 3742 C CA . GLU B 1 61 ? -0.036 -21.641 -19.234 1 96.38 61 GLU B CA 1
ATOM 3743 C C . GLU B 1 61 ? 0.381 -22.172 -20.609 1 96.38 61 GLU B C 1
ATOM 3745 O O . GLU B 1 61 ? 1.452 -21.828 -21.109 1 96.38 61 GLU B O 1
ATOM 3750 N N . THR B 1 62 ? -0.495 -22.969 -21.188 1 93.12 62 THR B N 1
ATOM 3751 C CA . THR B 1 62 ? -0.232 -23.547 -22.5 1 93.12 62 THR B CA 1
ATOM 3752 C C . THR B 1 62 ? -1.246 -23.047 -23.531 1 93.12 62 THR B C 1
ATOM 3754 O O . THR B 1 62 ? -2.217 -22.375 -23.172 1 93.12 62 THR B O 1
ATOM 3757 N N . ASP B 1 63 ? -0.963 -23.422 -24.766 1 91.88 63 ASP B N 1
ATOM 3758 C CA . ASP B 1 63 ? -1.849 -22.984 -25.844 1 91.88 63 ASP B CA 1
ATOM 3759 C C . ASP B 1 63 ? -3.281 -23.453 -25.594 1 91.88 63 ASP B C 1
ATOM 3761 O O . ASP B 1 63 ? -3.514 -24.609 -25.234 1 91.88 63 ASP B O 1
ATOM 3765 N N . GLY B 1 64 ? -4.133 -22.547 -25.719 1 93.12 64 GLY B N 1
ATOM 3766 C CA . GLY B 1 64 ? -5.539 -22.812 -25.453 1 93.12 64 GLY B CA 1
ATOM 3767 C C . GLY B 1 64 ? -5.949 -22.562 -24.016 1 93.12 64 GLY B C 1
ATOM 3768 O O . GLY B 1 64 ? -7.137 -22.578 -23.703 1 93.12 64 GLY B O 1
ATOM 3769 N N . HIS B 1 65 ? -4.977 -22.281 -23.172 1 95.75 65 HIS B N 1
ATOM 3770 C CA . HIS B 1 65 ? -5.266 -22.125 -21.75 1 95.75 65 HIS B CA 1
ATOM 3771 C C . HIS B 1 65 ? -4.801 -20.766 -21.234 1 95.75 65 HIS B C 1
ATOM 3773 O O . HIS B 1 65 ? -4.727 -20.547 -20.016 1 95.75 65 HIS B O 1
ATOM 3779 N N . PHE B 1 66 ? -4.457 -19.875 -22.141 1 96.56 66 PHE B N 1
ATOM 3780 C CA . PHE B 1 66 ? -3.971 -18.578 -21.719 1 96.56 66 PHE B CA 1
ATOM 3781 C C . PHE B 1 66 ? -5.051 -17.812 -20.953 1 96.56 66 PHE B C 1
ATOM 3783 O O . PHE B 1 66 ? -6.199 -17.75 -21.391 1 96.56 66 PHE B O 1
ATOM 3790 N N . GLY B 1 67 ? -4.656 -17.266 -19.781 1 96.38 67 GLY B N 1
ATOM 3791 C CA . GLY B 1 67 ? -5.582 -16.562 -18.906 1 96.38 67 GLY B CA 1
ATOM 3792 C C . GLY B 1 67 ? -6.125 -17.438 -17.781 1 96.38 67 GLY B C 1
ATOM 3793 O O . GLY B 1 67 ? -6.699 -16.922 -16.828 1 96.38 67 GLY B O 1
ATOM 3794 N N . SER B 1 68 ? -5.844 -18.703 -17.828 1 97.69 68 SER B N 1
ATOM 3795 C CA . SER B 1 68 ? -6.449 -19.641 -16.906 1 97.69 68 SER B CA 1
ATOM 3796 C C . SER B 1 68 ? -5.98 -19.391 -15.469 1 97.69 68 SER B C 1
ATOM 3798 O O . SER B 1 68 ? -6.766 -19.516 -14.523 1 97.69 68 SER B O 1
ATOM 3800 N N . THR B 1 69 ? -4.707 -19.094 -15.273 1 97.56 69 THR B N 1
ATOM 3801 C CA . THR B 1 69 ? -4.188 -18.875 -13.93 1 97.56 69 THR B CA 1
ATOM 3802 C C . THR B 1 69 ? -4.898 -17.703 -13.258 1 97.56 69 THR B C 1
ATOM 3804 O O . THR B 1 69 ? -5.266 -17.797 -12.078 1 97.56 69 THR B O 1
ATOM 3807 N N . HIS B 1 70 ? -5.031 -16.656 -14 1 97.06 70 HIS B N 1
ATOM 3808 C CA . HIS B 1 70 ? -5.711 -15.477 -13.461 1 97.06 70 HIS B CA 1
ATOM 3809 C C . HIS B 1 70 ? -7.188 -15.766 -13.203 1 97.06 70 HIS B C 1
ATOM 3811 O O . HIS B 1 70 ? -7.738 -15.32 -12.195 1 97.06 70 HIS B O 1
ATOM 3817 N N . PHE B 1 71 ? -7.855 -16.5 -14.125 1 97.81 71 PHE B N 1
ATOM 3818 C CA . PHE B 1 71 ? -9.234 -16.922 -13.898 1 97.81 71 PHE B CA 1
ATOM 3819 C C . PHE B 1 71 ? -9.352 -17.703 -12.602 1 97.81 71 PHE B C 1
ATOM 3821 O O . PHE B 1 71 ? -10.281 -17.484 -11.812 1 97.81 71 PHE B O 1
ATOM 3828 N N . LEU B 1 72 ? -8.461 -18.609 -12.414 1 98.31 72 LEU B N 1
ATOM 3829 C CA . LEU B 1 72 ? -8.516 -19.438 -11.211 1 98.31 72 LEU B CA 1
ATOM 3830 C C . LEU B 1 72 ? -8.375 -18.578 -9.953 1 98.31 72 LEU B C 1
ATOM 3832 O O . LEU B 1 72 ? -9.055 -18.812 -8.953 1 98.31 72 LEU B O 1
ATOM 3836 N N . GLU B 1 73 ? -7.457 -17.594 -9.977 1 97.62 73 GLU B N 1
ATOM 3837 C CA . GLU B 1 73 ? -7.293 -16.688 -8.844 1 97.62 73 GLU B CA 1
ATOM 3838 C C . GLU B 1 73 ? -8.633 -16.094 -8.422 1 97.62 73 GLU B C 1
ATOM 3840 O O . GLU B 1 73 ? -8.914 -15.961 -7.227 1 97.62 73 GLU B O 1
ATOM 3845 N N . HIS B 1 74 ? -9.461 -15.766 -9.375 1 97.25 74 HIS B N 1
ATOM 3846 C CA . HIS B 1 74 ? -10.781 -15.195 -9.109 1 97.25 74 HIS B CA 1
ATOM 3847 C C . HIS B 1 74 ? -11.781 -16.281 -8.734 1 97.25 74 HIS B C 1
ATOM 3849 O O . HIS B 1 74 ? -12.516 -16.141 -7.754 1 97.25 74 HIS B O 1
ATOM 3855 N N . LEU B 1 75 ? -11.836 -17.375 -9.477 1 98.12 75 LEU B N 1
ATOM 3856 C CA . LEU B 1 75 ? -12.914 -18.359 -9.438 1 98.12 75 LEU B CA 1
ATOM 3857 C C . LEU B 1 75 ? -12.852 -19.188 -8.156 1 98.12 75 LEU B C 1
ATOM 3859 O O . LEU B 1 75 ? -13.867 -19.703 -7.707 1 98.12 75 LEU B O 1
ATOM 3863 N N . LEU B 1 76 ? -11.672 -19.266 -7.559 1 98.38 76 LEU B N 1
ATOM 3864 C CA . LEU B 1 76 ? -11.578 -20.047 -6.328 1 98.38 76 LEU B CA 1
ATOM 3865 C C . LEU B 1 76 ? -12.32 -19.359 -5.188 1 98.38 76 LEU B C 1
ATOM 3867 O O . LEU B 1 76 ? -12.625 -19.984 -4.172 1 98.38 76 LEU B O 1
ATOM 3871 N N . PHE B 1 77 ? -12.609 -18.094 -5.336 1 97.62 77 PHE B N 1
ATOM 3872 C CA . PHE B 1 77 ? -13.375 -17.359 -4.34 1 97.62 77 PHE B CA 1
ATOM 3873 C C . PHE B 1 77 ? -14.867 -17.469 -4.621 1 97.62 77 PHE B C 1
ATOM 3875 O O . PHE B 1 77 ? -15.695 -16.969 -3.848 1 97.62 77 PHE B O 1
ATOM 3882 N N . LYS B 1 78 ? -15.227 -18.109 -5.711 1 97.12 78 LYS B N 1
ATOM 3883 C CA . LYS B 1 78 ? -16.609 -18.031 -6.18 1 97.12 78 LYS B CA 1
ATOM 3884 C C . LYS B 1 78 ? -17.406 -19.25 -5.723 1 97.12 78 LYS B C 1
ATOM 3886 O O . LYS B 1 78 ? -18.562 -19.422 -6.121 1 97.12 78 LYS B O 1
ATOM 3891 N N . GLY B 1 79 ? -16.828 -20.094 -4.934 1 96.62 79 GLY B N 1
ATOM 3892 C CA . GLY B 1 79 ? -17.625 -21.156 -4.312 1 96.62 79 GLY B CA 1
ATOM 3893 C C . GLY B 1 79 ? -16.969 -22.516 -4.43 1 96.62 79 GLY B C 1
ATOM 3894 O O . GLY B 1 79 ? -16.172 -22.766 -5.332 1 96.62 79 GLY B O 1
ATOM 3895 N N . THR B 1 80 ? -17.281 -23.328 -3.508 1 97.62 80 THR B N 1
ATOM 3896 C CA . THR B 1 80 ? -16.859 -24.734 -3.428 1 97.62 80 THR B CA 1
ATOM 3897 C C . THR B 1 80 ? -18.078 -25.656 -3.293 1 97.62 80 THR B C 1
ATOM 3899 O O . THR B 1 80 ? -19.219 -25.203 -3.42 1 97.62 80 THR B O 1
ATOM 3902 N N . ALA B 1 81 ? -17.828 -26.938 -3.135 1 95.12 81 ALA B N 1
ATOM 3903 C CA . ALA B 1 81 ? -18.906 -27.875 -2.891 1 95.12 81 ALA B CA 1
ATOM 3904 C C . ALA B 1 81 ? -19.609 -27.578 -1.57 1 95.12 81 ALA B C 1
ATOM 3906 O O . ALA B 1 81 ? -20.828 -27.797 -1.438 1 95.12 81 ALA B O 1
ATOM 3907 N N . ARG B 1 82 ? -18.938 -26.922 -0.667 1 96.69 82 ARG B N 1
ATOM 3908 C CA . ARG B 1 82 ? -19.453 -26.719 0.686 1 96.69 82 ARG B CA 1
ATOM 3909 C C . ARG B 1 82 ? -19.875 -25.266 0.903 1 96.69 82 ARG B C 1
ATOM 3911 O O . ARG B 1 82 ? -20.609 -24.969 1.836 1 96.69 82 ARG B O 1
ATOM 3918 N N . ARG B 1 83 ? -19.359 -24.375 0.137 1 97.69 83 ARG B N 1
ATOM 3919 C CA . ARG B 1 83 ? -19.516 -22.953 0.428 1 97.69 83 ARG B CA 1
ATOM 3920 C C . ARG B 1 83 ? -19.859 -22.172 -0.833 1 97.69 83 ARG B C 1
ATOM 3922 O O . ARG B 1 83 ? -19.312 -22.438 -1.907 1 97.69 83 ARG B O 1
ATOM 3929 N N . SER B 1 84 ? -20.781 -21.219 -0.698 1 96.94 84 SER B N 1
ATOM 3930 C CA . SER B 1 84 ? -21 -20.219 -1.74 1 96.94 84 SER B CA 1
ATOM 3931 C C . SER B 1 84 ? -19.953 -19.109 -1.683 1 96.94 84 SER B C 1
ATOM 3933 O O . SER B 1 84 ? -19.156 -19.047 -0.736 1 96.94 84 SER B O 1
ATOM 3935 N N . ALA B 1 85 ? -19.953 -18.312 -2.734 1 95.75 85 ALA B N 1
ATOM 3936 C CA . ALA B 1 85 ? -19.078 -17.141 -2.727 1 95.75 85 ALA B CA 1
ATOM 3937 C C . ALA B 1 85 ? -19.328 -16.266 -1.503 1 95.75 85 ALA B C 1
ATOM 3939 O O . ALA B 1 85 ? -18.391 -15.781 -0.863 1 95.75 85 ALA B O 1
ATOM 3940 N N . MET B 1 86 ? -20.547 -16.094 -1.151 1 95.75 86 MET B N 1
ATOM 3941 C CA . MET B 1 86 ? -20.938 -15.281 0 1 95.75 86 MET B CA 1
ATOM 3942 C C . MET B 1 86 ? -20.453 -15.914 1.3 1 95.75 86 MET B C 1
ATOM 3944 O O . MET B 1 86 ? -20 -15.219 2.203 1 95.75 86 MET B O 1
ATOM 3948 N N . ASP B 1 87 ? -20.562 -17.234 1.387 1 96.88 87 ASP B N 1
ATOM 3949 C CA . ASP B 1 87 ? -20.078 -17.938 2.564 1 96.88 87 ASP B CA 1
ATOM 3950 C C . ASP B 1 87 ? -18.578 -17.672 2.777 1 96.88 87 ASP B C 1
ATOM 3952 O O . ASP B 1 87 ? -18.141 -17.438 3.904 1 96.88 87 ASP B O 1
ATOM 3956 N N . ILE B 1 88 ? -17.828 -17.75 1.719 1 96.88 88 ILE B N 1
ATOM 3957 C CA . ILE B 1 88 ? -16.391 -17.531 1.78 1 96.88 88 ILE B CA 1
ATOM 3958 C C . ILE B 1 88 ? -16.094 -16.109 2.227 1 96.88 88 ILE B C 1
ATOM 3960 O O . ILE B 1 88 ? -15.312 -15.883 3.148 1 96.88 88 ILE B O 1
ATOM 3964 N N . ALA B 1 89 ? -16.734 -15.133 1.622 1 95.75 89 ALA B N 1
ATOM 3965 C CA . ALA B 1 89 ? -16.547 -13.719 1.945 1 95.75 89 ALA B CA 1
ATOM 3966 C C . ALA B 1 89 ? -16.891 -13.438 3.406 1 95.75 89 ALA B C 1
ATOM 3968 O O . ALA B 1 89 ? -16.125 -12.773 4.109 1 95.75 89 ALA B O 1
ATOM 3969 N N . GLU B 1 90 ? -17.984 -13.969 3.863 1 96.38 90 GLU B N 1
ATOM 3970 C CA . GLU B 1 90 ? -18.484 -13.711 5.211 1 96.38 90 GLU B CA 1
ATOM 3971 C C . GLU B 1 90 ? -17.578 -14.336 6.262 1 96.38 90 GLU B C 1
ATOM 3973 O O . GLU B 1 90 ? -17.406 -13.789 7.355 1 96.38 90 GLU B O 1
ATOM 3978 N N . ALA B 1 91 ? -17.031 -15.461 5.898 1 96.75 91 ALA B N 1
ATOM 3979 C CA . ALA B 1 91 ? -16.156 -16.156 6.848 1 96.75 91 ALA B CA 1
ATOM 3980 C C . ALA B 1 91 ? -15 -15.258 7.285 1 96.75 91 ALA B C 1
ATOM 3982 O O . ALA B 1 91 ? -14.711 -15.148 8.477 1 96.75 91 ALA B O 1
ATOM 3983 N N . PHE B 1 92 ? -14.383 -14.609 6.383 1 96.25 92 PHE B N 1
ATOM 3984 C CA . PHE B 1 92 ? -13.227 -13.773 6.691 1 96.25 92 PHE B CA 1
ATOM 3985 C C . PHE B 1 92 ? -13.664 -12.422 7.234 1 96.25 92 PHE B C 1
ATOM 3987 O O . PHE B 1 92 ? -13.102 -11.922 8.211 1 96.25 92 PHE B O 1
ATOM 3994 N N . ASP B 1 93 ? -14.695 -11.812 6.633 1 95.31 93 ASP B N 1
ATOM 3995 C CA . ASP B 1 93 ? -15.164 -10.5 7.066 1 95.31 93 ASP B CA 1
ATOM 3996 C C . ASP B 1 93 ? -15.633 -10.547 8.523 1 95.31 93 ASP B C 1
ATOM 3998 O O . ASP B 1 93 ? -15.359 -9.625 9.297 1 95.31 93 ASP B O 1
ATOM 4002 N N . ALA B 1 94 ? -16.281 -11.57 8.922 1 95 94 ALA B N 1
ATOM 4003 C CA . ALA B 1 94 ? -16.906 -11.68 10.234 1 95 94 ALA B CA 1
ATOM 4004 C C . ALA B 1 94 ? -15.867 -11.656 11.352 1 95 94 ALA B C 1
ATOM 4006 O O . ALA B 1 94 ? -16.156 -11.234 12.469 1 95 94 ALA B O 1
ATOM 4007 N N . VAL B 1 95 ? -14.664 -11.992 11.023 1 94.06 95 VAL B N 1
ATOM 4008 C CA . VAL B 1 95 ? -13.648 -12.055 12.062 1 94.06 95 VAL B CA 1
ATOM 4009 C C . VAL B 1 95 ? -12.641 -10.93 11.867 1 94.06 95 VAL B C 1
ATOM 4011 O O . VAL B 1 95 ? -11.586 -10.898 12.516 1 94.06 95 VAL B O 1
ATOM 4014 N N . GLY B 1 96 ? -12.938 -10.086 10.938 1 93.69 96 GLY B N 1
ATOM 4015 C CA . GLY B 1 96 ? -12.055 -8.961 10.656 1 93.69 96 GLY B CA 1
ATOM 4016 C C . GLY B 1 96 ? -10.789 -9.367 9.938 1 93.69 96 GLY B C 1
ATOM 4017 O O . GLY B 1 96 ? -9.805 -8.625 9.93 1 93.69 96 GLY B O 1
ATOM 4018 N N . GLY B 1 97 ? -10.844 -10.562 9.414 1 94.19 97 GLY B N 1
ATOM 4019 C CA . GLY B 1 97 ? -9.719 -11.047 8.641 1 94.19 97 GLY B CA 1
ATOM 4020 C C . GLY B 1 97 ? -9.711 -10.547 7.207 1 94.19 97 GLY B C 1
ATOM 4021 O O . GLY B 1 97 ? -10.68 -9.945 6.754 1 94.19 97 GLY B O 1
ATOM 4022 N N . GLU B 1 98 ? -8.57 -10.664 6.621 1 94.25 98 GLU B N 1
ATOM 4023 C CA . GLU B 1 98 ? -8.398 -10.367 5.203 1 94.25 98 GLU B CA 1
ATOM 4024 C C . GLU B 1 98 ? -7.988 -11.609 4.422 1 94.25 98 GLU B C 1
ATOM 4026 O O . GLU B 1 98 ? -7.16 -12.391 4.887 1 94.25 98 GLU B O 1
ATOM 4031 N N . ALA B 1 99 ? -8.664 -11.82 3.387 1 96.25 99 ALA B N 1
ATOM 4032 C CA . ALA B 1 99 ? -8.297 -12.883 2.455 1 96.25 99 ALA B CA 1
ATOM 4033 C C . ALA B 1 99 ? -8.094 -12.336 1.046 1 96.25 99 ALA B C 1
ATOM 4035 O O . ALA B 1 99 ? -8.836 -11.453 0.607 1 96.25 99 ALA B O 1
ATOM 4036 N N . ASN B 1 100 ? -7.117 -12.836 0.492 1 97 100 ASN B N 1
ATOM 4037 C CA . ASN B 1 100 ? -6.781 -12.398 -0.859 1 97 100 ASN B CA 1
ATOM 4038 C C . ASN B 1 100 ? -5.969 -13.453 -1.605 1 97 100 ASN B C 1
ATOM 4040 O O . ASN B 1 100 ? -5.797 -14.57 -1.115 1 97 100 ASN B O 1
ATOM 4044 N N . ALA B 1 101 ? -5.727 -13.195 -2.805 1 97.81 101 ALA B N 1
ATOM 4045 C CA . ALA B 1 101 ? -4.852 -14.039 -3.617 1 97.81 101 ALA B CA 1
ATOM 4046 C C . ALA B 1 101 ? -3.91 -13.188 -4.465 1 97.81 101 ALA B C 1
ATOM 4048 O O . ALA B 1 101 ? -4.168 -12.008 -4.699 1 97.81 101 ALA B O 1
ATOM 4049 N N . ALA B 1 102 ? -2.816 -13.75 -4.758 1 97.25 102 ALA B N 1
ATOM 4050 C CA . ALA B 1 102 ? -1.839 -13.117 -5.641 1 97.25 102 ALA B CA 1
ATOM 4051 C C . ALA B 1 102 ? -1.321 -14.102 -6.68 1 97.25 102 ALA B C 1
ATOM 4053 O O . ALA B 1 102 ? -0.825 -15.18 -6.332 1 97.25 102 ALA B O 1
ATOM 4054 N N . THR B 1 103 ? -1.445 -13.711 -7.949 1 97.19 103 THR B N 1
ATOM 4055 C CA . THR B 1 103 ? -0.912 -14.5 -9.055 1 97.19 103 THR B CA 1
ATOM 4056 C C . THR B 1 103 ? 0.381 -13.883 -9.586 1 97.19 103 THR B C 1
ATOM 4058 O O . THR B 1 103 ? 0.456 -12.672 -9.797 1 97.19 103 THR B O 1
ATOM 4061 N N . GLY B 1 104 ? 1.407 -14.68 -9.672 1 97.06 104 GLY B N 1
ATOM 4062 C CA . GLY B 1 104 ? 2.664 -14.266 -10.273 1 97.06 104 GLY B CA 1
ATOM 4063 C C . GLY B 1 104 ? 2.996 -15.016 -11.547 1 97.06 104 GLY B C 1
ATOM 4064 O O . GLY B 1 104 ? 2.127 -15.672 -12.133 1 97.06 104 GLY B O 1
ATOM 4065 N N . LYS B 1 105 ? 4.227 -14.859 -12.039 1 96.94 105 LYS B N 1
ATOM 4066 C CA . LYS B 1 105 ? 4.699 -15.531 -13.25 1 96.94 105 LYS B CA 1
ATOM 4067 C C . LYS B 1 105 ? 4.918 -17.016 -13 1 96.94 105 LYS B C 1
ATOM 4069 O O . LYS B 1 105 ? 4.816 -17.828 -13.922 1 96.94 105 LYS B O 1
ATOM 4074 N N . GLU B 1 106 ? 5.121 -17.344 -11.672 1 96.12 106 GLU B N 1
ATOM 4075 C CA . GLU B 1 106 ? 5.551 -18.719 -11.445 1 96.12 106 GLU B CA 1
ATOM 4076 C C . GLU B 1 106 ? 4.781 -19.359 -10.289 1 96.12 106 GLU B C 1
ATOM 4078 O O . GLU B 1 106 ? 4.918 -20.547 -10.031 1 96.12 106 GLU B O 1
ATOM 4083 N N . HIS B 1 107 ? 3.992 -18.609 -9.602 1 96.62 107 HIS B N 1
ATOM 4084 C CA . HIS B 1 107 ? 3.221 -19.188 -8.5 1 96.62 107 HIS B CA 1
ATOM 4085 C C . HIS B 1 107 ? 1.978 -18.344 -8.219 1 96.62 107 HIS B C 1
ATOM 4087 O O . HIS B 1 107 ? 1.919 -17.172 -8.578 1 96.62 107 HIS B O 1
ATOM 4093 N N . THR B 1 108 ? 1.012 -18.922 -7.699 1 98.12 108 THR B N 1
ATOM 4094 C CA . THR B 1 108 ? -0.223 -18.328 -7.203 1 98.12 108 THR B CA 1
ATOM 4095 C C . THR B 1 108 ? -0.407 -18.625 -5.719 1 98.12 108 THR B C 1
ATOM 4097 O O . THR B 1 108 ? -0.187 -19.75 -5.273 1 98.12 108 THR B O 1
ATOM 4100 N N . CYS B 1 109 ? -0.689 -17.625 -4.902 1 98.62 109 CYS B N 1
ATOM 4101 C CA . CYS B 1 109 ? -0.851 -17.781 -3.463 1 98.62 109 CYS B CA 1
ATOM 4102 C C . CYS B 1 109 ? -2.229 -17.312 -3.014 1 98.62 109 CYS B C 1
ATOM 4104 O O . CYS B 1 109 ? -2.643 -16.188 -3.338 1 98.62 109 CYS B O 1
ATOM 4106 N N . TYR B 1 110 ? -3.008 -18.156 -2.373 1 98.69 110 TYR B N 1
ATOM 4107 C CA . TYR B 1 110 ? -4.223 -17.797 -1.65 1 98.69 110 TYR B CA 1
ATOM 4108 C C . TYR B 1 110 ? -3.945 -17.641 -0.16 1 98.69 110 TYR B C 1
ATOM 4110 O O . TYR B 1 110 ? -3.518 -18.594 0.5 1 98.69 110 TYR B O 1
ATOM 4118 N N . TYR B 1 111 ? -4.172 -16.453 0.337 1 98.5 111 TYR B N 1
ATOM 4119 C CA . TYR B 1 111 ? -3.711 -16.219 1.703 1 98.5 111 TYR B CA 1
ATOM 4120 C C . TYR B 1 111 ? -4.754 -15.461 2.512 1 98.5 111 TYR B C 1
ATOM 4122 O O . TYR B 1 111 ? -5.699 -14.906 1.948 1 98.5 111 TYR B O 1
ATOM 4130 N N . ALA B 1 112 ? -4.559 -15.539 3.832 1 98.12 112 ALA B N 1
ATOM 4131 C CA . ALA B 1 112 ? -5.43 -14.836 4.77 1 98.12 112 ALA B CA 1
ATOM 4132 C C . ALA B 1 112 ? -4.66 -14.398 6.012 1 98.12 112 ALA B C 1
ATOM 4134 O O . ALA B 1 112 ? -3.756 -15.102 6.469 1 98.12 112 ALA B O 1
ATOM 4135 N N . ARG B 1 113 ? -4.91 -13.273 6.445 1 97.06 113 ARG B N 1
ATOM 4136 C CA . ARG B 1 113 ? -4.461 -12.781 7.742 1 97.06 113 ARG B CA 1
ATOM 4137 C C . ARG B 1 113 ? -5.625 -12.656 8.719 1 97.06 113 ARG B C 1
ATOM 4139 O O . ARG B 1 113 ? -6.602 -11.953 8.445 1 97.06 113 ARG B O 1
ATOM 4146 N N . VAL B 1 114 ? -5.582 -13.352 9.867 1 97.25 114 VAL B N 1
ATOM 4147 C CA . VAL B 1 114 ? -6.656 -13.406 10.859 1 97.25 114 VAL B CA 1
ATOM 4148 C C . VAL B 1 114 ? -6.066 -13.406 12.266 1 97.25 114 VAL B C 1
ATOM 4150 O O . VAL B 1 114 ? -4.848 -13.523 12.43 1 97.25 114 VAL B O 1
ATOM 4153 N N . LEU B 1 115 ? -6.957 -13.156 13.219 1 94.5 115 LEU B N 1
ATOM 4154 C CA . LEU B 1 115 ? -6.531 -13.453 14.586 1 94.5 115 LEU B CA 1
ATOM 4155 C C . LEU B 1 115 ? -6.133 -14.922 14.719 1 94.5 115 LEU B C 1
ATOM 4157 O O . LEU B 1 115 ? -6.695 -15.789 14.047 1 94.5 115 LEU B O 1
ATOM 4161 N N . ASP B 1 116 ? -5.164 -15.133 15.57 1 93.69 116 ASP B N 1
ATOM 4162 C CA . ASP B 1 116 ? -4.652 -16.5 15.711 1 93.69 116 ASP B CA 1
ATOM 4163 C C . ASP B 1 116 ? -5.758 -17.469 16.125 1 93.69 116 ASP B C 1
ATOM 4165 O O . ASP B 1 116 ? -5.75 -18.625 15.719 1 93.69 116 ASP B O 1
ATOM 4169 N N . THR B 1 117 ? -6.809 -17 16.828 1 94.56 117 THR B N 1
ATOM 4170 C CA . THR B 1 117 ? -7.93 -17.828 17.266 1 94.56 117 THR B CA 1
ATOM 4171 C C . THR B 1 117 ? -8.789 -18.25 16.078 1 94.56 117 THR B C 1
ATOM 4173 O O . THR B 1 117 ? -9.547 -19.219 16.156 1 94.56 117 THR B O 1
ATOM 4176 N N . ASP B 1 118 ? -8.656 -17.531 14.984 1 96.88 118 ASP B N 1
ATOM 4177 C CA . ASP B 1 118 ? -9.492 -17.797 13.82 1 96.88 118 ASP B CA 1
ATOM 4178 C C . ASP B 1 118 ? -8.711 -18.531 12.727 1 96.88 118 ASP B C 1
ATOM 4180 O O . ASP B 1 118 ? -9.227 -18.75 11.633 1 96.88 118 ASP B O 1
ATOM 4184 N N . LEU B 1 119 ? -7.5 -18.953 13.031 1 96.75 119 LEU B N 1
ATOM 4185 C CA . LEU B 1 119 ? -6.641 -19.609 12.055 1 96.75 119 LEU B CA 1
ATOM 4186 C C . LEU B 1 119 ? -7.273 -20.906 11.562 1 96.75 119 LEU B C 1
ATOM 4188 O O . LEU B 1 119 ? -7.25 -21.188 10.359 1 96.75 119 LEU B O 1
ATOM 4192 N N . PRO B 1 120 ? -7.938 -21.734 12.461 1 97.69 120 PRO B N 1
ATOM 4193 C CA . PRO B 1 120 ? -8.57 -22.953 11.969 1 97.69 120 PRO B CA 1
ATOM 4194 C C . PRO B 1 120 ? -9.625 -22.688 10.898 1 97.69 120 PRO B C 1
ATOM 4196 O O . PRO B 1 120 ? -9.695 -23.406 9.898 1 97.69 120 PRO B O 1
ATOM 4199 N N . MET B 1 121 ? -10.359 -21.641 11.117 1 97.62 121 MET B N 1
ATOM 4200 C CA . MET B 1 121 ? -11.359 -21.266 10.125 1 97.62 121 MET B CA 1
ATOM 4201 C C . MET B 1 121 ? -10.703 -20.875 8.805 1 97.62 121 MET B C 1
ATOM 4203 O O . MET B 1 121 ? -11.133 -21.312 7.738 1 97.62 121 MET B O 1
ATOM 4207 N N . ALA B 1 122 ? -9.648 -20.078 8.852 1 98.31 122 ALA B N 1
ATOM 4208 C CA . ALA B 1 122 ? -8.953 -19.625 7.656 1 98.31 122 ALA B CA 1
ATOM 4209 C C . ALA B 1 122 ? -8.367 -20.797 6.875 1 98.31 122 ALA B C 1
ATOM 4211 O O . ALA B 1 122 ? -8.484 -20.844 5.648 1 98.31 122 ALA B O 1
ATOM 4212 N N . VAL B 1 123 ? -7.797 -21.719 7.598 1 98.44 123 VAL B N 1
ATOM 4213 C CA . VAL B 1 123 ? -7.199 -22.891 6.977 1 98.44 123 VAL B CA 1
ATOM 4214 C C . VAL B 1 123 ? -8.281 -23.719 6.289 1 98.44 123 VAL B C 1
ATOM 4216 O O . VAL B 1 123 ? -8.102 -24.156 5.148 1 98.44 123 VAL B O 1
ATOM 4219 N N . ASP B 1 124 ? -9.359 -23.906 6.969 1 98.44 124 ASP B N 1
ATOM 4220 C CA . ASP B 1 124 ? -10.461 -24.688 6.418 1 98.44 124 ASP B CA 1
ATOM 4221 C C . ASP B 1 124 ? -11 -24.047 5.141 1 98.44 124 ASP B C 1
ATOM 4223 O O . ASP B 1 124 ? -11.195 -24.734 4.133 1 98.44 124 ASP B O 1
ATOM 4227 N N . VAL B 1 125 ? -11.203 -22.75 5.152 1 98.44 125 VAL B N 1
ATOM 4228 C CA . VAL B 1 125 ? -11.781 -22.047 4.008 1 98.44 125 VAL B CA 1
ATOM 4229 C C . VAL B 1 125 ? -10.797 -22.062 2.842 1 98.44 125 VAL B C 1
ATOM 4231 O O . VAL B 1 125 ? -11.164 -22.422 1.719 1 98.44 125 VAL B O 1
ATOM 4234 N N . ILE B 1 126 ? -9.547 -21.734 3.059 1 98.56 126 ILE B N 1
ATOM 4235 C CA . ILE B 1 126 ? -8.547 -21.656 1.999 1 98.56 126 ILE B CA 1
ATOM 4236 C C . ILE B 1 126 ? -8.32 -23.031 1.395 1 98.56 126 ILE B C 1
ATOM 4238 O O . ILE B 1 126 ? -8.25 -23.188 0.172 1 98.56 126 ILE B O 1
ATOM 4242 N N . ALA B 1 127 ? -8.234 -24.031 2.279 1 98.38 127 ALA B N 1
ATOM 4243 C CA . ALA B 1 127 ? -8.039 -25.391 1.774 1 98.38 127 ALA B CA 1
ATOM 4244 C C . ALA B 1 127 ? -9.25 -25.844 0.959 1 98.38 127 ALA B C 1
ATOM 4246 O O . ALA B 1 127 ? -9.094 -26.5 -0.078 1 98.38 127 ALA B O 1
ATOM 4247 N N . ASP B 1 128 ? -10.414 -25.516 1.457 1 98.44 128 ASP B N 1
ATOM 4248 C CA . ASP B 1 128 ? -11.633 -25.844 0.725 1 98.44 128 ASP B CA 1
ATOM 4249 C C . ASP B 1 128 ? -11.641 -25.203 -0.658 1 98.44 128 ASP B C 1
ATOM 4251 O O . ASP B 1 128 ? -11.992 -25.844 -1.648 1 98.44 128 ASP B O 1
ATOM 4255 N N . MET B 1 129 ? -11.219 -23.969 -0.751 1 98.38 129 MET B N 1
ATOM 4256 C CA . MET B 1 129 ? -11.125 -23.25 -2.014 1 98.38 129 MET B CA 1
ATOM 4257 C C . MET B 1 129 ? -10.148 -23.938 -2.967 1 98.38 129 MET B C 1
ATOM 4259 O O . MET B 1 129 ? -10.469 -24.141 -4.141 1 98.38 129 MET B O 1
ATOM 4263 N N . VAL B 1 130 ? -9.055 -24.359 -2.438 1 98.19 130 VAL B N 1
ATOM 4264 C CA . VAL B 1 130 ? -7.969 -24.906 -3.256 1 98.19 130 VAL B CA 1
ATOM 4265 C C . VAL B 1 130 ? -8.32 -26.312 -3.715 1 98.19 130 VAL B C 1
ATOM 4267 O O . VAL B 1 130 ? -7.996 -26.703 -4.84 1 98.19 130 VAL B O 1
ATOM 4270 N N . THR B 1 131 ? -9.086 -27.109 -2.93 1 98.12 131 THR B N 1
ATOM 4271 C CA . THR B 1 131 ? -9.289 -28.516 -3.197 1 98.12 131 THR B CA 1
ATOM 4272 C C . THR B 1 131 ? -10.602 -28.75 -3.93 1 98.12 131 THR B C 1
ATOM 4274 O O . THR B 1 131 ? -10.758 -29.75 -4.645 1 98.12 131 THR B O 1
ATOM 4277 N N . SER B 1 132 ? -11.539 -27.812 -3.738 1 97.81 132 SER B N 1
ATOM 4278 C CA . SER B 1 132 ? -12.898 -28.203 -4.117 1 97.81 132 SER B CA 1
ATOM 4279 C C . SER B 1 132 ? -13.617 -27.047 -4.82 1 97.81 132 SER B C 1
ATOM 4281 O O . SER B 1 132 ? -14.828 -26.875 -4.652 1 97.81 132 SER B O 1
ATOM 4283 N N . ALA B 1 133 ? -12.898 -26.25 -5.496 1 97.56 133 ALA B N 1
ATOM 4284 C CA . ALA B 1 133 ? -13.531 -25.156 -6.23 1 97.56 133 ALA B CA 1
ATOM 4285 C C . ALA B 1 133 ? -14.508 -25.688 -7.273 1 97.56 133 ALA B C 1
ATOM 4287 O O . ALA B 1 133 ? -14.219 -26.688 -7.945 1 97.56 133 ALA B O 1
ATOM 4288 N N . ARG B 1 134 ? -15.633 -25.031 -7.457 1 96.81 134 ARG B N 1
ATOM 4289 C CA . ARG B 1 134 ? -16.672 -25.516 -8.367 1 96.81 134 ARG B CA 1
ATOM 4290 C C . ARG B 1 134 ? -16.406 -25.062 -9.797 1 96.81 134 ARG B C 1
ATOM 4292 O O . ARG B 1 134 ? -16.734 -25.766 -10.75 1 96.81 134 ARG B O 1
ATOM 4299 N N . LEU B 1 135 ? -15.828 -23.906 -9.992 1 97.62 135 LEU B N 1
ATOM 4300 C CA . LEU B 1 135 ? -15.602 -23.266 -11.281 1 97.62 135 LEU B CA 1
ATOM 4301 C C . LEU B 1 135 ? -16.875 -23.281 -12.117 1 97.62 135 LEU B C 1
ATOM 4303 O O . LEU B 1 135 ? -16.859 -23.703 -13.273 1 97.62 135 LEU B O 1
ATOM 4307 N N . ASP B 1 136 ? -17.953 -22.781 -11.547 1 96.75 136 ASP B N 1
ATOM 4308 C CA . ASP B 1 136 ? -19.25 -22.734 -12.219 1 96.75 136 ASP B CA 1
ATOM 4309 C C . ASP B 1 136 ? -19.188 -21.891 -13.484 1 96.75 136 ASP B C 1
ATOM 4311 O O . ASP B 1 136 ? -18.562 -20.828 -13.492 1 96.75 136 ASP B O 1
ATOM 4315 N N . ALA B 1 137 ? -19.844 -22.391 -14.547 1 96.56 137 ALA B N 1
ATOM 4316 C CA . ALA B 1 137 ? -19.781 -21.734 -15.844 1 96.56 137 ALA B CA 1
ATOM 4317 C C . ALA B 1 137 ? -20.344 -20.312 -15.773 1 96.56 137 ALA B C 1
ATOM 4319 O O . ALA B 1 137 ? -19.766 -19.391 -16.344 1 96.56 137 ALA B O 1
ATOM 4320 N N . ASP B 1 138 ? -21.422 -20.172 -15.148 1 96.25 138 ASP B N 1
ATOM 4321 C CA . ASP B 1 138 ? -22.031 -18.859 -15.031 1 96.25 138 ASP B CA 1
ATOM 4322 C C . ASP B 1 138 ? -21.141 -17.906 -14.234 1 96.25 138 ASP B C 1
ATOM 4324 O O . ASP B 1 138 ? -21.031 -16.719 -14.57 1 96.25 138 ASP B O 1
ATOM 4328 N N . GLU B 1 139 ? -20.562 -18.469 -13.172 1 96.19 139 GLU B N 1
ATOM 4329 C CA . GLU B 1 139 ? -19.641 -17.672 -12.375 1 96.19 139 GLU B CA 1
ATOM 4330 C C . GLU B 1 139 ? -18.422 -17.25 -13.195 1 96.19 139 GLU B C 1
ATOM 4332 O O . GLU B 1 139 ? -17.906 -16.141 -13.039 1 96.19 139 GLU B O 1
ATOM 4337 N N . LEU B 1 140 ? -17.953 -18.156 -14.008 1 97.31 140 LEU B N 1
ATOM 4338 C CA . LEU B 1 140 ? -16.812 -17.828 -14.867 1 97.31 140 LEU B CA 1
ATOM 4339 C C . LEU B 1 140 ? -17.156 -16.656 -15.789 1 97.31 140 LEU B C 1
ATOM 4341 O O . LEU B 1 140 ? -16.344 -15.742 -15.953 1 97.31 140 LEU B O 1
ATOM 4345 N N . GLU B 1 141 ? -18.312 -16.703 -16.391 1 97.06 141 GLU B N 1
ATOM 4346 C CA . GLU B 1 141 ? -18.688 -15.617 -17.297 1 97.06 141 GLU B CA 1
ATOM 4347 C C . GLU B 1 141 ? -18.828 -14.289 -16.547 1 97.06 141 GLU B C 1
ATOM 4349 O O . GLU B 1 141 ? -18.438 -13.242 -17.062 1 97.06 141 GLU B O 1
ATOM 4354 N N . THR B 1 142 ? -19.391 -14.344 -15.367 1 96.69 142 THR B N 1
ATOM 4355 C CA . THR B 1 142 ? -19.469 -13.141 -14.547 1 96.69 142 THR B CA 1
ATOM 4356 C C . THR B 1 142 ? -18.062 -12.609 -14.25 1 96.69 142 THR B C 1
ATOM 4358 O O . THR B 1 142 ? -17.812 -11.406 -14.391 1 96.69 142 THR B O 1
ATOM 4361 N N . GLU B 1 143 ? -17.188 -13.523 -13.891 1 97.19 143 GLU B N 1
ATOM 4362 C CA . GLU B 1 143 ? -15.836 -13.125 -13.523 1 97.19 143 GLU B CA 1
ATOM 4363 C C . GLU B 1 143 ? -15.055 -12.641 -14.742 1 97.19 143 GLU B C 1
ATOM 4365 O O . GLU B 1 143 ? -14.156 -11.805 -14.617 1 97.19 143 GLU B O 1
ATOM 4370 N N . ARG B 1 144 ? -15.398 -13.211 -15.93 1 97.56 144 ARG B N 1
ATOM 4371 C CA . ARG B 1 144 ? -14.789 -12.688 -17.156 1 97.56 144 ARG B CA 1
ATOM 4372 C C . ARG B 1 144 ? -14.961 -11.18 -17.25 1 97.56 144 ARG B C 1
ATOM 4374 O O . ARG B 1 144 ? -14.008 -10.461 -17.562 1 97.56 144 ARG B O 1
ATOM 4381 N N . GLY B 1 145 ? -16.188 -10.727 -16.953 1 96.31 145 GLY B N 1
ATOM 4382 C CA . GLY B 1 145 ? -16.438 -9.297 -16.938 1 96.31 145 GLY B CA 1
ATOM 4383 C C . GLY B 1 145 ? -15.609 -8.547 -15.914 1 96.31 145 GLY B C 1
ATOM 4384 O O . GLY B 1 145 ? -15.062 -7.48 -16.219 1 96.31 145 GLY B O 1
ATOM 4385 N N . VAL B 1 146 ? -15.453 -9.086 -14.727 1 97.44 146 VAL B N 1
ATOM 4386 C CA . VAL B 1 146 ? -14.703 -8.461 -13.648 1 97.44 146 VAL B CA 1
ATOM 4387 C C . VAL B 1 146 ? -13.227 -8.352 -14.039 1 97.44 146 VAL B C 1
ATOM 4389 O O . VAL B 1 146 ? -12.594 -7.316 -13.828 1 97.44 146 VAL B O 1
ATOM 4392 N N . ILE B 1 147 ? -12.688 -9.469 -14.617 1 97.81 147 ILE B N 1
ATOM 4393 C CA . ILE B 1 147 ? -11.289 -9.508 -15.023 1 97.81 147 ILE B CA 1
ATOM 4394 C C . ILE B 1 147 ? -11.039 -8.461 -16.109 1 97.81 147 ILE B C 1
ATOM 4396 O O . ILE B 1 147 ? -10.016 -7.77 -16.078 1 97.81 147 ILE B O 1
ATOM 4400 N N . LEU B 1 148 ? -11.969 -8.336 -17.031 1 97.31 148 LEU B N 1
ATOM 4401 C CA . LEU B 1 148 ? -11.82 -7.352 -18.109 1 97.31 148 LEU B CA 1
ATOM 4402 C C . LEU B 1 148 ? -11.828 -5.938 -17.547 1 97.31 148 LEU B C 1
ATOM 4404 O O . LEU B 1 148 ? -11.102 -5.066 -18.016 1 97.31 148 LEU B O 1
ATOM 4408 N N . GLU B 1 149 ? -12.672 -5.691 -16.531 1 96.38 149 GLU B N 1
ATOM 4409 C CA . GLU B 1 149 ? -12.656 -4.395 -15.852 1 96.38 149 GLU B CA 1
ATOM 4410 C C . GLU B 1 149 ? -11.328 -4.148 -15.156 1 96.38 149 GLU B C 1
ATOM 4412 O O . GLU B 1 149 ? -10.82 -3.023 -15.156 1 96.38 149 GLU B O 1
ATOM 4417 N N . GLU B 1 150 ? -10.781 -5.148 -14.539 1 96.56 150 GLU B N 1
ATOM 4418 C CA . GLU B 1 150 ? -9.477 -5.051 -13.898 1 96.56 150 GLU B CA 1
ATOM 4419 C C . GLU B 1 150 ? -8.383 -4.707 -14.906 1 96.56 150 GLU B C 1
ATOM 4421 O O . GLU B 1 150 ? -7.531 -3.857 -14.641 1 96.56 150 GLU B O 1
ATOM 4426 N N . LEU B 1 151 ? -8.398 -5.422 -16.031 1 97.06 151 LEU B N 1
ATOM 4427 C CA . LEU B 1 151 ? -7.426 -5.145 -17.078 1 97.06 151 LEU B CA 1
ATOM 4428 C C . LEU B 1 151 ? -7.562 -3.707 -17.578 1 97.06 151 LEU B C 1
ATOM 4430 O O . LEU B 1 151 ? -6.559 -3.029 -17.812 1 97.06 151 LEU B O 1
ATOM 4434 N N . ALA B 1 152 ? -8.781 -3.242 -17.688 1 96 152 ALA B N 1
ATOM 4435 C CA . ALA B 1 152 ? -9.031 -1.866 -18.109 1 96 152 ALA B CA 1
ATOM 4436 C C . ALA B 1 152 ? -8.5 -0.871 -17.078 1 96 152 ALA B C 1
ATOM 4438 O O . ALA B 1 152 ? -7.938 0.164 -17.453 1 96 152 ALA B O 1
ATOM 4439 N N . MET B 1 153 ? -8.719 -1.204 -15.852 1 94.94 153 MET B N 1
ATOM 4440 C CA . MET B 1 153 ? -8.203 -0.371 -14.773 1 94.94 153 MET B CA 1
ATOM 4441 C C . MET B 1 153 ? -6.684 -0.256 -14.844 1 94.94 153 MET B C 1
ATOM 4443 O O . MET B 1 153 ? -6.137 0.841 -14.734 1 94.94 153 MET B O 1
ATOM 4447 N N . ASN B 1 154 ? -6.008 -1.357 -15.039 1 95.31 154 ASN B N 1
ATOM 4448 C CA . ASN B 1 154 ? -4.555 -1.377 -15.156 1 95.31 154 ASN B CA 1
ATOM 4449 C C . ASN B 1 154 ? -4.082 -0.607 -16.391 1 95.31 154 ASN B C 1
ATOM 4451 O O . ASN B 1 154 ? -3.049 0.065 -16.344 1 95.31 154 ASN B O 1
ATOM 4455 N N . ASP B 1 155 ? -4.828 -0.69 -17.469 1 95.25 155 ASP B N 1
ATOM 4456 C CA . ASP B 1 155 ? -4.492 0.002 -18.703 1 95.25 155 ASP B CA 1
ATOM 4457 C C . ASP B 1 155 ? -4.621 1.515 -18.547 1 95.25 155 ASP B C 1
ATOM 4459 O O . ASP B 1 155 ? -4.012 2.279 -19.297 1 95.25 155 ASP B O 1
ATOM 4463 N N . ASP B 1 156 ? -5.395 1.909 -17.578 1 95.44 156 ASP B N 1
ATOM 4464 C CA . ASP B 1 156 ? -5.594 3.334 -17.344 1 95.44 156 ASP B CA 1
ATOM 4465 C C . ASP B 1 156 ? -4.449 3.916 -16.516 1 95.44 156 ASP B C 1
ATOM 4467 O O . ASP B 1 156 ? -4.34 5.137 -16.359 1 95.44 156 ASP B O 1
ATOM 4471 N N . ASP B 1 157 ? -3.588 3.15 -15.953 1 96 157 ASP B N 1
ATOM 4472 C CA . ASP B 1 157 ? -2.416 3.59 -15.203 1 96 157 ASP B CA 1
ATOM 4473 C C . ASP B 1 157 ? -1.157 3.539 -16.062 1 96 157 ASP B C 1
ATOM 4475 O O . ASP B 1 157 ? -0.636 2.459 -16.359 1 96 157 ASP B O 1
ATOM 4479 N N . PRO B 1 158 ? -0.601 4.676 -16.391 1 96.38 158 PRO B N 1
ATOM 4480 C CA . PRO B 1 158 ? 0.547 4.688 -17.297 1 96.38 158 PRO B CA 1
ATOM 4481 C C . PRO B 1 158 ? 1.768 3.979 -16.719 1 96.38 158 PRO B C 1
ATOM 4483 O O . PRO B 1 158 ? 2.58 3.426 -17.469 1 96.38 158 PRO B O 1
ATOM 4486 N N . THR B 1 159 ? 1.898 4.012 -15.406 1 97 159 THR B N 1
ATOM 4487 C CA . THR B 1 159 ? 3.006 3.295 -14.781 1 97 159 THR B CA 1
ATOM 4488 C C . THR B 1 159 ? 2.869 1.791 -14.992 1 97 159 THR B C 1
ATOM 4490 O O . THR B 1 159 ? 3.855 1.105 -15.266 1 97 159 THR B O 1
ATOM 4493 N N . ASP B 1 160 ? 1.646 1.283 -14.914 1 96.88 160 ASP B N 1
ATOM 4494 C CA . ASP B 1 160 ? 1.418 -0.132 -15.188 1 96.88 160 ASP B CA 1
ATOM 4495 C C . ASP B 1 160 ? 1.688 -0.455 -16.656 1 96.88 160 ASP B C 1
ATOM 4497 O O . ASP B 1 160 ? 2.283 -1.488 -16.969 1 96.88 160 ASP B O 1
ATOM 4501 N N . VAL B 1 161 ? 1.275 0.402 -17.516 1 97.25 161 VAL B N 1
ATOM 4502 C CA . VAL B 1 161 ? 1.41 0.181 -18.953 1 97.25 161 VAL B CA 1
ATOM 4503 C C . VAL B 1 161 ? 2.889 0.12 -19.328 1 97.25 161 VAL B C 1
ATOM 4505 O O . VAL B 1 161 ? 3.312 -0.777 -20.062 1 97.25 161 VAL B O 1
ATOM 4508 N N . VAL B 1 162 ? 3.678 1.037 -18.812 1 98.31 162 VAL B N 1
ATOM 4509 C CA . VAL B 1 162 ? 5.082 1.082 -19.203 1 98.31 162 VAL B CA 1
ATOM 4510 C C . VAL B 1 162 ? 5.797 -0.174 -18.703 1 98.31 162 VAL B C 1
ATOM 4512 O O . VAL B 1 162 ? 6.676 -0.704 -19.391 1 98.31 162 VAL B O 1
ATOM 4515 N N . HIS B 1 163 ? 5.477 -0.649 -17.547 1 98.25 163 HIS B N 1
ATOM 4516 C CA . HIS B 1 163 ? 6.102 -1.857 -17.031 1 98.25 163 HIS B CA 1
ATOM 4517 C C . HIS B 1 163 ? 5.703 -3.082 -17.844 1 98.25 163 HIS B C 1
ATOM 4519 O O . HIS B 1 163 ? 6.539 -3.947 -18.125 1 98.25 163 HIS B O 1
ATOM 4525 N N . GLU B 1 164 ? 4.465 -3.188 -18.219 1 97.25 164 GLU B N 1
ATOM 4526 C CA . GLU B 1 164 ? 4.004 -4.309 -19.031 1 97.25 164 GLU B CA 1
ATOM 4527 C C . GLU B 1 164 ? 4.684 -4.309 -20.406 1 97.25 164 GLU B C 1
ATOM 4529 O O . GLU B 1 164 ? 5.125 -5.355 -20.891 1 97.25 164 GLU B O 1
ATOM 4534 N N . GLN B 1 165 ? 4.727 -3.145 -21.016 1 97.81 165 GLN B N 1
ATOM 4535 C CA . GLN B 1 165 ? 5.371 -3.025 -22.312 1 97.81 165 GLN B CA 1
ATOM 4536 C C . GLN B 1 165 ? 6.859 -3.338 -22.219 1 97.81 165 GLN B C 1
ATOM 4538 O O . GLN B 1 165 ? 7.43 -3.949 -23.125 1 97.81 165 GLN B O 1
ATOM 4543 N N . PHE B 1 166 ? 7.457 -2.934 -21.156 1 98.38 166 PHE B N 1
ATOM 4544 C CA . PHE B 1 166 ? 8.867 -3.223 -20.938 1 98.38 166 PHE B CA 1
ATOM 4545 C C . PHE B 1 166 ? 9.109 -4.727 -20.891 1 98.38 166 PHE B C 1
ATOM 4547 O O . PHE B 1 166 ? 10.016 -5.23 -21.562 1 98.38 166 PHE B O 1
ATOM 4554 N N . SER B 1 167 ? 8.336 -5.402 -20.125 1 97.38 167 SER B N 1
ATOM 4555 C CA . SER B 1 167 ? 8.461 -6.852 -20.047 1 97.38 167 SER B CA 1
ATOM 4556 C C . SER B 1 167 ? 8.273 -7.5 -21.406 1 97.38 167 SER B C 1
ATOM 4558 O O . SER B 1 167 ? 9.023 -8.414 -21.781 1 97.38 167 SER B O 1
ATOM 4560 N N . ALA B 1 168 ? 7.34 -7.039 -22.141 1 96.56 168 ALA B N 1
ATOM 4561 C CA . ALA B 1 168 ? 7.043 -7.594 -23.469 1 96.56 168 ALA B CA 1
ATOM 4562 C C . ALA B 1 168 ? 8.211 -7.383 -24.422 1 96.56 168 ALA B C 1
ATOM 4564 O O . ALA B 1 168 ? 8.547 -8.273 -25.203 1 96.56 168 ALA B O 1
ATOM 4565 N N . VAL B 1 169 ? 8.805 -6.207 -24.297 1 97.62 169 VAL B N 1
ATOM 4566 C CA . VAL B 1 169 ? 9.883 -5.844 -25.219 1 97.62 169 VAL B CA 1
ATOM 4567 C C . VAL B 1 169 ? 11.141 -6.633 -24.859 1 97.62 169 VAL B C 1
ATOM 4569 O O . VAL B 1 169 ? 11.852 -7.109 -25.75 1 97.62 169 VAL B O 1
ATOM 4572 N N . VAL B 1 170 ? 11.438 -6.82 -23.625 1 98.19 170 VAL B N 1
ATOM 4573 C CA . VAL B 1 170 ? 12.688 -7.41 -23.172 1 98.19 170 VAL B CA 1
ATOM 4574 C C . VAL B 1 170 ? 12.609 -8.93 -23.266 1 98.19 170 VAL B C 1
ATOM 4576 O O . VAL B 1 170 ? 13.594 -9.594 -23.609 1 98.19 170 VAL B O 1
ATOM 4579 N N . LEU B 1 171 ? 11.406 -9.5 -23.047 1 97.62 171 LEU B N 1
ATOM 4580 C CA . LEU B 1 171 ? 11.297 -10.953 -22.953 1 97.62 171 LEU B CA 1
ATOM 4581 C C . LEU B 1 171 ? 10.688 -11.539 -24.219 1 97.62 171 LEU B C 1
ATOM 4583 O O . LEU B 1 171 ? 10.773 -12.742 -24.453 1 97.62 171 LEU B O 1
ATOM 4587 N N . GLY B 1 172 ? 10.117 -10.672 -25.094 1 96.38 172 GLY B N 1
ATOM 4588 C CA . GLY B 1 172 ? 9.586 -11.102 -26.375 1 96.38 172 GLY B CA 1
ATOM 4589 C C . GLY B 1 172 ? 8.578 -12.234 -26.25 1 96.38 172 GLY B C 1
ATOM 4590 O O . GLY B 1 172 ? 7.621 -12.133 -25.484 1 96.38 172 GLY B O 1
ATOM 4591 N N . ASP B 1 173 ? 8.836 -13.336 -26.875 1 94.94 173 ASP B N 1
ATOM 4592 C CA . ASP B 1 173 ? 7.898 -14.453 -26.938 1 94.94 173 ASP B CA 1
ATOM 4593 C C . ASP B 1 173 ? 8.172 -15.461 -25.828 1 94.94 173 ASP B C 1
ATOM 4595 O O . ASP B 1 173 ? 7.523 -16.516 -25.766 1 94.94 173 ASP B O 1
ATOM 4599 N N . HIS B 1 174 ? 9.164 -15.18 -25.047 1 95.75 174 HIS B N 1
ATOM 4600 C CA . HIS B 1 174 ? 9.398 -16.062 -23.891 1 95.75 174 HIS B CA 1
ATOM 4601 C C . HIS B 1 174 ? 8.172 -16.141 -23 1 95.75 174 HIS B C 1
ATOM 4603 O O . HIS B 1 174 ? 7.441 -15.164 -22.844 1 95.75 174 HIS B O 1
ATOM 4609 N N . ALA B 1 175 ? 7.93 -17.266 -22.359 1 94.94 175 ALA B N 1
ATOM 4610 C CA . ALA B 1 175 ? 6.75 -17.5 -21.531 1 94.94 175 ALA B CA 1
ATOM 4611 C C . ALA B 1 175 ? 6.66 -16.469 -20.406 1 94.94 175 ALA B C 1
ATOM 4613 O O . ALA B 1 175 ? 5.566 -16.078 -20 1 94.94 175 ALA B O 1
ATOM 4614 N N . LEU B 1 176 ? 7.785 -16 -19.906 1 95.56 176 LEU B N 1
ATOM 4615 C CA . LEU B 1 176 ? 7.828 -15.016 -18.828 1 95.56 176 LEU B CA 1
ATOM 4616 C C . LEU B 1 176 ? 7.328 -13.664 -19.312 1 95.56 176 LEU B C 1
ATOM 4618 O O . LEU B 1 176 ? 7.031 -12.781 -18.516 1 95.56 176 LEU B O 1
ATOM 4622 N N . GLY B 1 177 ? 7.277 -13.492 -20.609 1 95.25 177 GLY B N 1
ATOM 4623 C CA . GLY B 1 177 ? 6.812 -12.234 -21.172 1 95.25 177 GLY B CA 1
ATOM 4624 C C . GLY B 1 177 ? 5.301 -12.109 -21.188 1 95.25 177 GLY B C 1
ATOM 4625 O O . GLY B 1 177 ? 4.762 -11.023 -21.391 1 95.25 177 GLY B O 1
ATOM 4626 N N . ARG B 1 178 ? 4.602 -13.195 -20.984 1 94.62 178 ARG B N 1
ATOM 4627 C CA . ARG B 1 178 ? 3.141 -13.164 -20.969 1 94.62 178 ARG B CA 1
ATOM 4628 C C . ARG B 1 178 ? 2.619 -12.406 -19.75 1 94.62 178 ARG B C 1
ATOM 4630 O O . ARG B 1 178 ? 3.059 -12.656 -18.625 1 94.62 178 ARG B O 1
ATOM 4637 N N . PRO B 1 179 ? 1.677 -11.469 -19.969 1 95.94 179 PRO B N 1
ATOM 4638 C CA . PRO B 1 179 ? 1.131 -10.734 -18.812 1 95.94 179 PRO B CA 1
ATOM 4639 C C . PRO B 1 179 ? 0.432 -11.648 -17.812 1 95.94 179 PRO B C 1
ATOM 4641 O O . PRO B 1 179 ? -0.259 -12.594 -18.203 1 95.94 179 PRO B O 1
ATOM 4644 N N . ILE B 1 180 ? 0.581 -11.406 -16.531 1 96.25 180 ILE B N 1
ATOM 4645 C CA . ILE B 1 180 ? -0.002 -12.203 -15.461 1 96.25 180 ILE B CA 1
ATOM 4646 C C . ILE B 1 180 ? -1.524 -12.203 -15.586 1 96.25 180 ILE B C 1
ATOM 4648 O O . ILE B 1 180 ? -2.166 -13.25 -15.445 1 96.25 180 ILE B O 1
ATOM 4652 N N . GLY B 1 181 ? -2.121 -11.062 -15.922 1 95 181 GLY B N 1
ATOM 4653 C CA . GLY B 1 181 ? -3.568 -10.93 -16.016 1 95 181 GLY B CA 1
ATOM 4654 C C . GLY B 1 181 ? -4.137 -11.43 -17.328 1 95 181 GLY B C 1
ATOM 4655 O O . GLY B 1 181 ? -5.352 -11.547 -17.469 1 95 181 GLY B O 1
ATOM 4656 N N . GLY B 1 182 ? -3.301 -11.781 -18.297 1 95.19 182 GLY B N 1
ATOM 4657 C CA . GLY B 1 182 ? -3.758 -12.07 -19.656 1 95.19 182 GLY B CA 1
ATOM 4658 C C . GLY B 1 182 ? -4.039 -10.82 -20.469 1 95.19 182 GLY B C 1
ATOM 4659 O O . GLY B 1 182 ? -3.664 -9.711 -20.062 1 95.19 182 GLY B O 1
ATOM 4660 N N . THR B 1 183 ? -4.496 -11.047 -21.672 1 95.75 183 THR B N 1
ATOM 4661 C CA . THR B 1 183 ? -4.965 -9.977 -22.547 1 95.75 183 THR B CA 1
ATOM 4662 C C . THR B 1 183 ? -6.477 -10.062 -22.734 1 95.75 183 THR B C 1
ATOM 4664 O O . THR B 1 183 ? -7.082 -11.109 -22.516 1 95.75 183 THR B O 1
ATOM 4667 N N . PRO B 1 184 ? -7.062 -8.914 -23.062 1 96.69 184 PRO B N 1
ATOM 4668 C CA . PRO B 1 184 ? -8.5 -9 -23.344 1 96.69 184 PRO B CA 1
ATOM 4669 C C . PRO B 1 184 ? -8.836 -10.094 -24.344 1 96.69 184 PRO B C 1
ATOM 4671 O O . PRO B 1 184 ? -9.844 -10.789 -24.188 1 96.69 184 PRO B O 1
ATOM 4674 N N . GLU B 1 185 ? -8.008 -10.32 -25.297 1 96.81 185 GLU B N 1
ATOM 4675 C CA . GLU B 1 185 ? -8.227 -11.352 -26.312 1 96.81 185 GLU B CA 1
ATOM 4676 C C . GLU B 1 185 ? -8.203 -12.75 -25.703 1 96.81 185 GLU B C 1
ATOM 4678 O O . GLU B 1 185 ? -9.109 -13.555 -25.953 1 96.81 185 GLU B O 1
ATOM 4683 N N . THR B 1 186 ? -7.191 -13.016 -24.922 1 96.25 186 THR B N 1
ATOM 4684 C CA . THR B 1 186 ? -7.062 -14.352 -24.344 1 96.25 186 THR B CA 1
ATOM 4685 C C . THR B 1 186 ? -8.156 -14.602 -23.312 1 96.25 186 THR B C 1
ATOM 4687 O O . THR B 1 186 ? -8.664 -15.719 -23.188 1 96.25 186 THR B O 1
ATOM 4690 N N . ILE B 1 187 ? -8.539 -13.594 -22.531 1 97.06 187 ILE B N 1
ATOM 4691 C CA . ILE B 1 187 ? -9.57 -13.727 -21.516 1 97.06 187 ILE B CA 1
ATOM 4692 C C . ILE B 1 187 ? -10.922 -14 -22.172 1 97.06 187 ILE B C 1
ATOM 4694 O O . ILE B 1 187 ? -11.703 -14.812 -21.688 1 97.06 187 ILE B O 1
ATOM 4698 N N . ASN B 1 188 ? -11.164 -13.344 -23.266 1 97 188 ASN B N 1
ATOM 4699 C CA . ASN B 1 188 ? -12.422 -13.57 -23.984 1 97 188 ASN B CA 1
ATOM 4700 C C . ASN B 1 188 ? -12.453 -14.938 -24.656 1 97 188 ASN B C 1
ATOM 4702 O O . ASN B 1 188 ? -13.516 -15.531 -24.812 1 97 188 ASN B O 1
ATOM 4706 N N . ALA B 1 189 ? -11.344 -15.453 -24.953 1 96.56 189 ALA B N 1
ATOM 4707 C CA . ALA B 1 189 ? -11.266 -16.656 -25.766 1 96.56 189 ALA B CA 1
ATOM 4708 C C . ALA B 1 189 ? -11.266 -17.906 -24.906 1 96.56 189 ALA B C 1
ATOM 4710 O O . ALA B 1 189 ? -11.719 -18.969 -25.328 1 96.56 189 ALA B O 1
ATOM 4711 N N . VAL B 1 190 ? -10.742 -17.875 -23.719 1 96.44 190 VAL B N 1
ATOM 4712 C CA . VAL B 1 190 ? -10.477 -19.094 -22.938 1 96.44 190 VAL B CA 1
ATOM 4713 C C . VAL B 1 190 ? -11.797 -19.688 -22.438 1 96.44 190 VAL B C 1
ATOM 4715 O O . VAL B 1 190 ? -12.57 -19 -21.766 1 96.44 190 VAL B O 1
ATOM 4718 N N . PRO B 1 191 ? -12.062 -20.891 -22.75 1 96.56 191 PRO B N 1
ATOM 4719 C CA . PRO B 1 191 ? -13.297 -21.531 -22.297 1 96.56 191 PRO B CA 1
ATOM 4720 C C . PRO B 1 191 ? -13.18 -22.125 -20.891 1 96.56 191 PRO B C 1
ATOM 4722 O O . PRO B 1 191 ? -12.07 -22.406 -20.422 1 96.56 191 PRO B O 1
ATOM 4725 N N . ARG B 1 192 ? -14.305 -22.297 -20.25 1 97.56 192 ARG B N 1
ATOM 4726 C CA . ARG B 1 192 ? -14.359 -22.844 -18.906 1 97.56 192 ARG B CA 1
ATOM 4727 C C . ARG B 1 192 ? -13.633 -24.172 -18.812 1 97.56 192 ARG B C 1
ATOM 4729 O O . ARG B 1 192 ? -12.953 -24.453 -17.828 1 97.56 192 ARG B O 1
ATOM 4736 N N . ASP B 1 193 ? -13.734 -24.969 -19.844 1 97.75 193 ASP B N 1
ATOM 4737 C CA . ASP B 1 193 ? -13.117 -26.297 -19.844 1 97.75 193 ASP B CA 1
ATOM 4738 C C . ASP B 1 193 ? -11.594 -26.188 -19.766 1 97.75 193 ASP B C 1
ATOM 4740 O O . ASP B 1 193 ? -10.938 -27 -19.125 1 97.75 193 ASP B O 1
ATOM 4744 N N . ALA B 1 194 ? -11.055 -25.266 -20.453 1 97.94 194 ALA B N 1
ATOM 4745 C CA . ALA B 1 194 ? -9.609 -25.078 -20.406 1 97.94 194 ALA B CA 1
ATOM 4746 C C . ALA B 1 194 ? -9.156 -24.656 -19.016 1 97.94 194 ALA B C 1
ATOM 4748 O O . ALA B 1 194 ? -8.109 -25.125 -18.531 1 97.94 194 ALA B O 1
ATOM 4749 N N . VAL B 1 195 ? -9.938 -23.812 -18.359 1 98.19 195 VAL B N 1
ATOM 4750 C CA . VAL B 1 195 ? -9.617 -23.391 -17 1 98.19 195 VAL B CA 1
ATOM 4751 C C . VAL B 1 195 ? -9.719 -24.578 -16.062 1 98.19 195 VAL B C 1
ATOM 4753 O O . VAL B 1 195 ? -8.867 -24.766 -15.188 1 98.19 195 VAL B O 1
ATOM 4756 N N . TRP B 1 196 ? -10.734 -25.375 -16.266 1 98 196 TRP B N 1
ATOM 4757 C CA . TRP B 1 196 ? -10.922 -26.578 -15.469 1 98 196 TRP B CA 1
ATOM 4758 C C . TRP B 1 196 ? -9.742 -27.531 -15.625 1 98 196 TRP B C 1
ATOM 4760 O O . TRP B 1 196 ? -9.242 -28.078 -14.641 1 98 196 TRP B O 1
ATOM 4770 N N . ASP B 1 197 ? -9.328 -27.703 -16.859 1 98 197 ASP B N 1
ATOM 4771 C CA . ASP B 1 197 ? -8.172 -28.547 -17.125 1 98 197 ASP B CA 1
ATOM 4772 C C . ASP B 1 197 ? -6.934 -28.031 -16.391 1 98 197 ASP B C 1
ATOM 4774 O O . ASP B 1 197 ? -6.215 -28.797 -15.75 1 98 197 ASP B O 1
ATOM 4778 N N . HIS B 1 198 ? -6.715 -26.766 -16.578 1 98 198 HIS B N 1
ATOM 4779 C CA . HIS B 1 198 ? -5.57 -26.125 -15.922 1 98 198 HIS B CA 1
ATOM 4780 C C . HIS B 1 198 ? -5.613 -26.328 -14.414 1 98 198 HIS B C 1
ATOM 4782 O O . HIS B 1 198 ? -4.586 -26.625 -13.789 1 98 198 HIS B O 1
ATOM 4788 N N . TYR B 1 199 ? -6.797 -26.266 -13.797 1 97.94 199 TYR B N 1
ATOM 4789 C CA . TYR B 1 199 ? -7.012 -26.5 -12.375 1 97.94 199 TYR B CA 1
ATOM 4790 C C . TYR B 1 199 ? -6.664 -27.938 -12.008 1 97.94 199 TYR B C 1
ATOM 4792 O O . TYR B 1 199 ? -5.863 -28.172 -11.102 1 97.94 199 TYR B O 1
ATOM 4800 N N . ARG B 1 200 ? -7.129 -28.812 -12.742 1 96.81 200 ARG B N 1
ATOM 4801 C CA . ARG B 1 200 ? -6.949 -30.234 -12.461 1 96.81 200 ARG B CA 1
ATOM 4802 C C . ARG B 1 200 ? -5.488 -30.641 -12.617 1 96.81 200 ARG B C 1
ATOM 4804 O O . ARG B 1 200 ? -4.992 -31.484 -11.875 1 96.81 200 ARG B O 1
ATOM 4811 N N . TRP B 1 201 ? -4.844 -30.016 -13.57 1 96.56 201 TRP B N 1
ATOM 4812 C CA . TRP B 1 201 ? -3.459 -30.375 -13.852 1 96.56 201 TRP B CA 1
ATOM 4813 C C . TRP B 1 201 ? -2.535 -29.891 -12.742 1 96.56 201 TRP B C 1
ATOM 4815 O O . TRP B 1 201 ? -1.52 -30.531 -12.445 1 96.56 201 TRP B O 1
ATOM 4825 N N . ASN B 1 202 ? -2.895 -28.781 -12.086 1 96.75 202 ASN B N 1
ATOM 4826 C CA . ASN B 1 202 ? -1.879 -28.094 -11.297 1 96.75 202 ASN B CA 1
ATOM 4827 C C . ASN B 1 202 ? -2.246 -28.062 -9.82 1 96.75 202 ASN B C 1
ATOM 4829 O O . ASN B 1 202 ? -1.375 -27.906 -8.961 1 96.75 202 ASN B O 1
ATOM 4833 N N . TYR B 1 203 ? -3.449 -28.094 -9.461 1 97.75 203 TYR B N 1
ATOM 4834 C CA . TYR B 1 203 ? -3.881 -28.047 -8.062 1 97.75 203 TYR B CA 1
ATOM 4835 C C . TYR B 1 203 ? -4.02 -29.453 -7.5 1 97.75 203 TYR B C 1
ATOM 4837 O O . TYR B 1 203 ? -5.125 -30 -7.445 1 97.75 203 TYR B O 1
ATOM 4845 N N . ARG B 1 204 ? -2.902 -29.969 -7.078 1 97.44 204 ARG B N 1
ATOM 4846 C CA . ARG B 1 204 ? -2.725 -31.312 -6.559 1 97.44 204 ARG B CA 1
ATOM 4847 C C . ARG B 1 204 ? -1.909 -31.312 -5.27 1 97.44 204 ARG B C 1
ATOM 4849 O O . ARG B 1 204 ? -1.207 -30.328 -4.98 1 97.44 204 ARG B O 1
ATOM 4856 N N . PRO B 1 205 ? -2.012 -32.406 -4.52 1 97.88 205 PRO B N 1
ATOM 4857 C CA . PRO B 1 205 ? -1.307 -32.406 -3.234 1 97.88 205 PRO B CA 1
ATOM 4858 C C . PRO B 1 205 ? 0.192 -32.156 -3.381 1 97.88 205 PRO B C 1
ATOM 4860 O O . PRO B 1 205 ? 0.757 -31.344 -2.654 1 97.88 205 PRO B O 1
ATOM 4863 N N . GLU B 1 206 ? 0.841 -32.75 -4.379 1 97.56 206 GLU B N 1
ATOM 4864 C CA . GLU B 1 206 ? 2.295 -32.688 -4.496 1 97.56 206 GLU B CA 1
ATOM 4865 C C . GLU B 1 206 ? 2.744 -31.297 -4.941 1 97.56 206 GLU B C 1
ATOM 4867 O O . GLU B 1 206 ? 3.934 -30.969 -4.895 1 97.56 206 GLU B O 1
ATOM 4872 N N . THR B 1 207 ? 1.797 -30.422 -5.344 1 97.44 207 THR B N 1
ATOM 4873 C CA . THR B 1 207 ? 2.127 -29.078 -5.789 1 97.44 207 THR B CA 1
ATOM 4874 C C . THR B 1 207 ? 1.859 -28.062 -4.68 1 97.44 207 THR B C 1
ATOM 4876 O O . THR B 1 207 ? 2.295 -26.906 -4.762 1 97.44 207 THR B O 1
ATOM 4879 N N . LEU B 1 208 ? 1.22 -28.438 -3.6 1 98.44 208 LEU B N 1
ATOM 4880 C CA . LEU B 1 208 ? 0.729 -27.5 -2.592 1 98.44 208 LEU B CA 1
ATOM 4881 C C . LEU B 1 208 ? 1.788 -27.234 -1.527 1 98.44 208 LEU B C 1
ATOM 4883 O O . LEU B 1 208 ? 2.377 -28.188 -0.989 1 98.44 208 LEU B O 1
ATOM 4887 N N . VAL B 1 209 ? 2.061 -26 -1.267 1 98.69 209 VAL B N 1
ATOM 4888 C CA . VAL B 1 209 ? 2.854 -25.547 -0.131 1 98.69 209 VAL B CA 1
ATOM 4889 C C . VAL B 1 209 ? 2.006 -24.641 0.765 1 98.69 209 VAL B C 1
ATOM 4891 O O . VAL B 1 209 ? 1.459 -23.641 0.305 1 98.69 209 VAL B O 1
ATOM 4894 N N . VAL B 1 210 ? 1.834 -24.969 2.018 1 98.88 210 VAL B N 1
ATOM 4895 C CA . VAL B 1 210 ? 1.131 -24.141 2.99 1 98.88 210 VAL B CA 1
ATOM 4896 C C . VAL B 1 210 ? 2.135 -23.5 3.947 1 98.88 210 VAL B C 1
ATOM 4898 O O . VAL B 1 210 ? 2.93 -24.203 4.578 1 98.88 210 VAL B O 1
ATOM 4901 N N . THR B 1 211 ? 2.137 -22.219 3.955 1 98.75 211 THR B N 1
ATOM 4902 C CA . THR B 1 211 ? 3 -21.484 4.883 1 98.75 211 THR B CA 1
ATOM 4903 C C . THR B 1 211 ? 2.172 -20.625 5.836 1 98.75 211 THR B C 1
ATOM 4905 O O . THR B 1 211 ? 1.091 -20.156 5.477 1 98.75 211 THR B O 1
ATOM 4908 N N . ALA B 1 212 ? 2.658 -20.438 7.02 1 98.44 212 ALA B N 1
ATOM 4909 C CA . ALA B 1 212 ? 1.988 -19.594 8 1 98.44 212 ALA B CA 1
ATOM 4910 C C . ALA B 1 212 ? 2.996 -18.969 8.961 1 98.44 212 ALA B C 1
ATOM 4912 O O . ALA B 1 212 ? 4.008 -19.578 9.297 1 98.44 212 ALA B O 1
ATOM 4913 N N . ALA B 1 213 ? 2.736 -17.766 9.289 1 96.44 213 ALA B N 1
ATOM 4914 C CA . ALA B 1 213 ? 3.568 -17.047 10.258 1 96.44 213 ALA B CA 1
ATOM 4915 C C . ALA B 1 213 ? 2.713 -16.25 11.227 1 96.44 213 ALA B C 1
ATOM 4917 O O . ALA B 1 213 ? 1.667 -15.711 10.852 1 96.44 213 ALA B O 1
ATOM 4918 N N . GLY B 1 214 ? 3.09 -16.078 12.445 1 93.94 214 GLY B N 1
ATOM 4919 C CA . GLY B 1 214 ? 2.367 -15.391 13.5 1 93.94 214 GLY B CA 1
ATOM 4920 C C . GLY B 1 214 ? 2.176 -16.234 14.742 1 93.94 214 GLY B C 1
ATOM 4921 O O . GLY B 1 214 ? 3.084 -16.969 15.148 1 93.94 214 GLY B O 1
ATOM 4922 N N . GLY B 1 215 ? 1.074 -16.062 15.484 1 92.56 215 GLY B N 1
ATOM 4923 C CA . GLY B 1 215 ? 0.721 -16.922 16.594 1 92.56 215 GLY B CA 1
ATOM 4924 C C . GLY B 1 215 ? 0.216 -18.281 16.156 1 92.56 215 GLY B C 1
ATOM 4925 O O . GLY B 1 215 ? -0.987 -18.547 16.203 1 92.56 215 GLY B O 1
ATOM 4926 N N . ILE B 1 216 ? 1.194 -19.125 15.852 1 94.5 216 ILE B N 1
ATOM 4927 C CA . ILE B 1 216 ? 0.811 -20.375 15.195 1 94.5 216 ILE B CA 1
ATOM 4928 C C . ILE B 1 216 ? 1.48 -21.562 15.891 1 94.5 216 ILE B C 1
ATOM 4930 O O . ILE B 1 216 ? 2.613 -21.438 16.359 1 94.5 216 ILE B O 1
ATOM 4934 N N . ASP B 1 217 ? 0.795 -22.641 16.031 1 95.31 217 ASP B N 1
ATOM 4935 C CA . ASP B 1 217 ? 1.318 -23.938 16.422 1 95.31 217 ASP B CA 1
ATOM 4936 C C . ASP B 1 217 ? 1.449 -24.859 15.203 1 95.31 217 ASP B C 1
ATOM 4938 O O . ASP B 1 217 ? 0.453 -25.188 14.555 1 95.31 217 ASP B O 1
ATOM 4942 N N . HIS B 1 218 ? 2.68 -25.328 14.969 1 97.19 218 HIS B N 1
ATOM 4943 C CA . HIS B 1 218 ? 2.973 -26.078 13.758 1 97.19 218 HIS B CA 1
ATOM 4944 C C . HIS B 1 218 ? 2.182 -27.391 13.719 1 97.19 218 HIS B C 1
ATOM 4946 O O . HIS B 1 218 ? 1.573 -27.719 12.703 1 97.19 218 HIS B O 1
ATOM 4952 N N . ASP B 1 219 ? 2.156 -28.109 14.82 1 97.88 219 ASP B N 1
ATOM 4953 C CA . ASP B 1 219 ? 1.504 -29.422 14.844 1 97.88 219 ASP B CA 1
ATOM 4954 C C . ASP B 1 219 ? -0.003 -29.281 14.641 1 97.88 219 ASP B C 1
ATOM 4956 O O . ASP B 1 219 ? -0.613 -30.094 13.93 1 97.88 219 ASP B O 1
ATOM 4960 N N . LYS B 1 220 ? -0.529 -28.25 15.234 1 98 220 LYS B N 1
ATOM 4961 C CA . LYS B 1 220 ? -1.954 -28 15.047 1 98 220 LYS B CA 1
ATOM 4962 C C . LYS B 1 220 ? -2.26 -27.656 13.594 1 98 220 LYS B C 1
ATOM 4964 O O . LYS B 1 220 ? -3.25 -28.125 13.023 1 98 220 LYS B O 1
ATOM 4969 N N . LEU B 1 221 ? -1.42 -26.844 13.016 1 98.38 221 LEU B N 1
ATOM 4970 C CA . LEU B 1 221 ? -1.628 -26.469 11.625 1 98.38 221 LEU B CA 1
ATOM 4971 C C . LEU B 1 221 ? -1.54 -27.688 10.711 1 98.38 221 LEU B C 1
ATOM 4973 O O . LEU B 1 221 ? -2.355 -27.844 9.797 1 98.38 221 LEU B O 1
ATOM 4977 N N . VAL B 1 222 ? -0.575 -28.547 10.961 1 98.31 222 VAL B N 1
ATOM 4978 C CA . VAL B 1 222 ? -0.394 -29.75 10.156 1 98.31 222 VAL B CA 1
ATOM 4979 C C . VAL B 1 222 ? -1.654 -30.609 10.227 1 98.31 222 VAL B C 1
ATOM 4981 O O . VAL B 1 222 ? -2.133 -31.109 9.203 1 98.31 222 VAL B O 1
ATOM 4984 N N . GLN B 1 223 ? -2.188 -30.734 11.391 1 98.44 223 GLN B N 1
ATOM 4985 C CA . GLN B 1 223 ? -3.412 -31.516 11.57 1 98.44 223 GLN B CA 1
ATOM 4986 C C . GLN B 1 223 ? -4.574 -30.875 10.812 1 98.44 223 GLN B C 1
ATOM 4988 O O . GLN B 1 223 ? -5.336 -31.578 10.141 1 98.44 223 GLN B O 1
ATOM 4993 N N . GLN B 1 224 ? -4.688 -29.594 10.938 1 98.31 224 GLN B N 1
ATOM 4994 C CA . GLN B 1 224 ? -5.766 -28.859 10.281 1 98.31 224 GLN B CA 1
ATOM 4995 C C . GLN B 1 224 ? -5.66 -29 8.758 1 98.31 224 GLN B C 1
ATOM 4997 O O . GLN B 1 224 ? -6.66 -29.234 8.086 1 98.31 224 GLN B O 1
ATOM 5002 N N . VAL B 1 225 ? -4.469 -28.844 8.234 1 98.56 225 VAL B N 1
ATOM 5003 C CA . VAL B 1 225 ? -4.246 -28.906 6.797 1 98.56 225 VAL B CA 1
ATOM 5004 C C . VAL B 1 225 ? -4.551 -30.328 6.301 1 98.56 225 VAL B C 1
ATOM 5006 O O . VAL B 1 225 ? -5.262 -30.5 5.305 1 98.56 225 VAL B O 1
ATOM 5009 N N . THR B 1 226 ? -4.066 -31.328 7.031 1 98.19 226 THR B N 1
ATOM 5010 C CA . THR B 1 226 ? -4.289 -32.719 6.645 1 98.19 226 THR B CA 1
ATOM 5011 C C . THR B 1 226 ? -5.781 -33.031 6.605 1 98.19 226 THR B C 1
ATOM 5013 O O . THR B 1 226 ? -6.273 -33.594 5.633 1 98.19 226 THR B O 1
ATOM 5016 N N . GLN B 1 227 ? -6.445 -32.625 7.609 1 98 227 GLN B N 1
ATOM 5017 C CA . GLN B 1 227 ? -7.883 -32.844 7.68 1 98 227 GLN B CA 1
ATOM 5018 C C . GLN B 1 227 ? -8.617 -32.125 6.547 1 98 227 GLN B C 1
ATOM 5020 O O . GLN B 1 227 ? -9.484 -32.719 5.902 1 98 227 GLN B O 1
ATOM 5025 N N . ALA B 1 228 ? -8.281 -30.891 6.336 1 97.69 228 ALA B N 1
ATOM 5026 C CA . ALA B 1 228 ? -8.953 -30.094 5.32 1 97.69 228 ALA B CA 1
ATOM 5027 C C . ALA B 1 228 ? -8.742 -30.672 3.926 1 97.69 228 ALA B C 1
ATOM 5029 O O . ALA B 1 228 ? -9.664 -30.688 3.109 1 97.69 228 ALA B O 1
ATOM 5030 N N . LEU B 1 229 ? -7.535 -31.141 3.637 1 98 229 LEU B N 1
ATOM 5031 C CA . LEU B 1 229 ? -7.238 -31.703 2.326 1 98 229 LEU B CA 1
ATOM 5032 C C . LEU B 1 229 ? -7.965 -33.031 2.127 1 98 229 LEU B C 1
ATOM 5034 O O . LEU B 1 229 ? -8.453 -33.312 1.033 1 98 229 LEU B O 1
ATOM 5038 N N . THR B 1 230 ? -8.023 -33.812 3.219 1 97.25 230 THR B N 1
ATOM 5039 C CA . THR B 1 230 ? -8.773 -35.062 3.168 1 97.25 230 THR B CA 1
ATOM 5040 C C . THR B 1 230 ? -10.258 -34.781 2.936 1 97.25 230 THR B C 1
ATOM 5042 O O . THR B 1 230 ? -10.883 -35.438 2.084 1 97.25 230 THR B O 1
ATOM 5045 N N . ASP B 1 231 ? -10.727 -33.844 3.646 1 96.81 231 ASP B N 1
ATOM 5046 C CA . ASP B 1 231 ? -12.125 -33.438 3.482 1 96.81 231 ASP B CA 1
ATOM 5047 C C . ASP B 1 231 ? -12.398 -32.969 2.062 1 96.81 231 ASP B C 1
ATOM 5049 O O . ASP B 1 231 ? -13.508 -33.125 1.543 1 96.81 231 ASP B O 1
ATOM 5053 N N . GLY B 1 232 ? -11.391 -32.406 1.461 1 96.38 232 GLY B N 1
ATOM 5054 C CA . GLY B 1 232 ? -11.516 -31.906 0.106 1 96.38 232 GLY B CA 1
ATOM 5055 C C . GLY B 1 232 ? -11.406 -33 -0.954 1 96.38 232 GLY B C 1
ATOM 5056 O O . GLY B 1 232 ? -11.594 -32.719 -2.143 1 96.38 232 GLY B O 1
ATOM 5057 N N . GLY B 1 233 ? -11.102 -34.156 -0.539 1 95.94 233 GLY B N 1
ATOM 5058 C CA . GLY B 1 233 ? -11.125 -35.312 -1.438 1 95.94 233 GLY B CA 1
ATOM 5059 C C . GLY B 1 233 ? -9.773 -35.594 -2.062 1 95.94 233 GLY B C 1
ATOM 5060 O O . GLY B 1 233 ? -9.68 -36.344 -3.029 1 95.94 233 GLY B O 1
ATOM 5061 N N . TRP B 1 234 ? -8.703 -34.938 -1.606 1 97 234 TRP B N 1
ATOM 5062 C CA . TRP B 1 234 ? -7.395 -35.188 -2.191 1 97 234 TRP B CA 1
ATOM 5063 C C . TRP B 1 234 ? -6.836 -36.531 -1.72 1 97 234 TRP B C 1
ATOM 5065 O O . TRP B 1 234 ? -7.012 -36.906 -0.559 1 97 234 TRP B O 1
ATOM 5075 N N . ASP B 1 235 ? -6.223 -37.219 -2.617 1 94.44 235 ASP B N 1
ATOM 5076 C CA . ASP B 1 235 ? -5.508 -38.438 -2.297 1 94.44 235 ASP B CA 1
ATOM 5077 C C . ASP B 1 235 ? -4.129 -38.156 -1.719 1 94.44 235 ASP B C 1
ATOM 5079 O O . ASP B 1 235 ? -3.248 -37.656 -2.424 1 94.44 235 ASP B O 1
ATOM 5083 N N . LEU B 1 236 ? -3.934 -38.531 -0.487 1 96.69 236 LEU B N 1
ATOM 5084 C CA . LEU B 1 236 ? -2.691 -38.25 0.219 1 96.69 236 LEU B CA 1
ATOM 5085 C C . LEU B 1 236 ? -1.849 -39.5 0.393 1 96.69 236 LEU B C 1
ATOM 5087 O O . LEU B 1 236 ? -1.589 -39.938 1.521 1 96.69 236 LEU B O 1
ATOM 5091 N N . ASP B 1 237 ? -1.328 -39.969 -0.689 1 95.88 237 ASP B N 1
ATOM 5092 C CA . ASP B 1 237 ? -0.447 -41.125 -0.669 1 95.88 237 ASP B CA 1
ATOM 5093 C C . ASP B 1 237 ? 0.897 -40.781 -0.03 1 95.88 237 ASP B C 1
ATOM 5095 O O . ASP B 1 237 ? 1.633 -39.938 -0.534 1 95.88 237 ASP B O 1
ATOM 5099 N N . ALA B 1 238 ? 1.25 -41.531 0.947 1 93.5 238 ALA B N 1
ATOM 5100 C CA . ALA B 1 238 ? 2.459 -41.25 1.718 1 93.5 238 ALA B CA 1
ATOM 5101 C C . ALA B 1 238 ? 3.711 -41.438 0.867 1 93.5 238 ALA B C 1
ATOM 5103 O O . ALA B 1 238 ? 4.773 -40.906 1.185 1 93.5 238 ALA B O 1
ATOM 5104 N N . ALA B 1 239 ? 3.57 -42.125 -0.187 1 94.94 239 ALA B N 1
ATOM 5105 C CA . ALA B 1 239 ? 4.727 -42.438 -1.029 1 94.94 239 ALA B CA 1
ATOM 5106 C C . ALA B 1 239 ? 4.996 -41.281 -2.014 1 94.94 239 ALA B C 1
ATOM 5108 O O . ALA B 1 239 ? 6.062 -41.25 -2.631 1 94.94 239 ALA B O 1
ATOM 5109 N N . THR B 1 240 ? 4.082 -40.438 -2.15 1 96.31 240 THR B N 1
ATOM 5110 C CA . THR B 1 240 ? 4.219 -39.344 -3.121 1 96.31 240 THR B CA 1
ATOM 5111 C C . THR B 1 240 ? 5.168 -38.281 -2.598 1 96.31 240 THR B C 1
ATOM 5113 O O . THR B 1 240 ? 5.004 -37.781 -1.476 1 96.31 240 THR B O 1
ATOM 5116 N N . ALA B 1 241 ? 6.172 -37.938 -3.371 1 97.06 241 ALA B N 1
ATOM 5117 C CA . ALA B 1 241 ? 7.082 -36.844 -3.059 1 97.06 241 ALA B CA 1
ATOM 5118 C C . ALA B 1 241 ? 6.543 -35.5 -3.588 1 97.06 241 ALA B C 1
ATOM 5120 O O . ALA B 1 241 ? 5.711 -35.5 -4.5 1 97.06 241 ALA B O 1
ATOM 5121 N N . PRO B 1 242 ? 6.965 -34.375 -2.947 1 97.38 242 PRO B N 1
ATOM 5122 C CA . PRO B 1 242 ? 6.605 -33.062 -3.518 1 97.38 242 PRO B CA 1
ATOM 5123 C C . PRO B 1 242 ? 7.059 -32.906 -4.969 1 97.38 242 PRO B C 1
ATOM 5125 O O . PRO B 1 242 ? 8.062 -33.5 -5.371 1 97.38 242 PRO B O 1
ATOM 5128 N N . ARG B 1 243 ? 6.301 -32.188 -5.73 1 96.12 243 ARG B N 1
ATOM 5129 C CA . ARG B 1 243 ? 6.707 -31.859 -7.098 1 96.12 243 ARG B CA 1
ATOM 5130 C C . ARG B 1 243 ? 8.047 -31.125 -7.117 1 96.12 243 ARG B C 1
ATOM 5132 O O . ARG B 1 243 ? 8.305 -30.281 -6.258 1 96.12 243 ARG B O 1
ATOM 5139 N N . ASP B 1 244 ? 8.812 -31.344 -8.188 1 94.75 244 ASP B N 1
ATOM 5140 C CA . ASP B 1 244 ? 10.117 -30.703 -8.336 1 94.75 244 ASP B CA 1
ATOM 5141 C C . ASP B 1 244 ? 9.977 -29.188 -8.469 1 94.75 244 ASP B C 1
ATOM 5143 O O . ASP B 1 244 ? 8.961 -28.703 -8.977 1 94.75 244 ASP B O 1
ATOM 5147 N N . ARG B 1 245 ? 11.031 -28.5 -8.023 1 93.75 245 ARG B N 1
ATOM 5148 C CA . ARG B 1 245 ? 11.133 -27.078 -8.266 1 93.75 245 ARG B CA 1
ATOM 5149 C C . ARG B 1 245 ? 11.5 -26.781 -9.719 1 93.75 245 ARG B C 1
ATOM 5151 O O . ARG B 1 245 ? 11.961 -27.672 -10.43 1 93.75 245 ARG B O 1
ATOM 5158 N N . ARG B 1 246 ? 11.25 -25.531 -10.102 1 90.44 246 ARG B N 1
ATOM 5159 C CA . ARG B 1 246 ? 11.656 -25.125 -11.445 1 90.44 246 ARG B CA 1
ATOM 5160 C C . ARG B 1 246 ? 13.172 -25.188 -11.602 1 90.44 246 ARG B C 1
ATOM 5162 O O . ARG B 1 246 ? 13.906 -24.828 -10.688 1 90.44 246 ARG B O 1
ATOM 5169 N N . PRO B 1 247 ? 13.562 -25.609 -12.773 1 85.56 247 PRO B N 1
ATOM 5170 C CA . PRO B 1 247 ? 15.008 -25.656 -13 1 85.56 247 PRO B CA 1
ATOM 5171 C C . PRO B 1 247 ? 15.656 -24.281 -12.953 1 85.56 247 PRO B C 1
ATOM 5173 O O . PRO B 1 247 ? 15.055 -23.297 -13.383 1 85.56 247 PRO B O 1
ATOM 5176 N N . SER B 1 248 ? 16.844 -24.25 -12.523 1 85.25 248 SER B N 1
ATOM 5177 C CA . SER B 1 248 ? 17.609 -23.016 -12.414 1 85.25 248 SER B CA 1
ATOM 5178 C C . SER B 1 248 ? 18.328 -22.703 -13.719 1 85.25 248 SER B C 1
ATOM 5180 O O . SER B 1 248 ? 18.859 -21.594 -13.891 1 85.25 248 SER B O 1
ATOM 5182 N N . THR B 1 249 ? 18.281 -23.609 -14.641 1 87.81 249 THR B N 1
ATOM 5183 C CA . THR B 1 249 ? 18.984 -23.438 -15.906 1 87.81 249 THR B CA 1
ATOM 5184 C C . THR B 1 249 ? 18.359 -22.297 -16.719 1 87.81 249 THR B C 1
ATOM 5186 O O . THR B 1 249 ? 17.141 -22.188 -16.781 1 87.81 249 THR B O 1
ATOM 5189 N N . GLU B 1 250 ? 19.281 -21.547 -17.266 1 89.62 250 GLU B N 1
ATOM 5190 C CA . GLU B 1 250 ? 18.812 -20.422 -18.078 1 89.62 250 GLU B CA 1
ATOM 5191 C C . GLU B 1 250 ? 18.078 -20.906 -19.328 1 89.62 250 GLU B C 1
ATOM 5193 O O . GLU B 1 250 ? 18.516 -21.844 -19.984 1 89.62 250 GLU B O 1
ATOM 5198 N N . ASP B 1 251 ? 16.922 -20.328 -19.5 1 88 251 ASP B N 1
ATOM 5199 C CA . ASP B 1 251 ? 16.156 -20.516 -20.719 1 88 251 ASP B CA 1
ATOM 5200 C C . ASP B 1 251 ? 15.875 -19.188 -21.422 1 88 251 ASP B C 1
ATOM 5202 O O . ASP B 1 251 ? 15.133 -18.359 -20.906 1 88 251 ASP B O 1
ATOM 5206 N N . ARG B 1 252 ? 16.469 -19.031 -22.609 1 91.31 252 ARG B N 1
ATOM 5207 C CA . ARG B 1 252 ? 16.328 -17.766 -23.328 1 91.31 252 ARG B CA 1
ATOM 5208 C C . ARG B 1 252 ? 15.531 -17.938 -24.609 1 91.31 252 ARG B C 1
ATOM 5210 O O . ARG B 1 252 ? 15.562 -17.078 -25.484 1 91.31 252 ARG B O 1
ATOM 5217 N N . ALA B 1 253 ? 14.922 -19.031 -24.719 1 90.81 253 ALA B N 1
ATOM 5218 C CA . ALA B 1 253 ? 14.109 -19.25 -25.922 1 90.81 253 ALA B CA 1
ATOM 5219 C C . ALA B 1 253 ? 13.023 -18.172 -26.031 1 90.81 253 ALA B C 1
ATOM 5221 O O . ALA B 1 253 ? 12.211 -18.016 -25.125 1 90.81 253 ALA B O 1
ATOM 5222 N N . GLY B 1 254 ? 13.078 -17.453 -27.109 1 94.25 254 GLY B N 1
ATOM 5223 C CA . GLY B 1 254 ? 12.07 -16.438 -27.344 1 94.25 254 GLY B CA 1
ATOM 5224 C C . GLY B 1 254 ? 12.508 -15.047 -26.906 1 94.25 254 GLY B C 1
ATOM 5225 O O . GLY B 1 254 ? 11.828 -14.055 -27.188 1 94.25 254 GLY B O 1
ATOM 5226 N N . VAL B 1 255 ? 13.633 -14.922 -26.219 1 97.19 255 VAL B N 1
ATOM 5227 C CA . VAL B 1 255 ? 14.141 -13.633 -25.75 1 97.19 255 VAL B CA 1
ATOM 5228 C C . VAL B 1 255 ? 14.883 -12.93 -26.891 1 97.19 255 VAL B C 1
ATOM 5230 O O . VAL B 1 255 ? 15.773 -13.516 -27.516 1 97.19 255 VAL B O 1
ATOM 5233 N N . PRO B 1 256 ? 14.562 -11.703 -27.141 1 97.06 256 PRO B N 1
ATOM 5234 C CA . PRO B 1 256 ? 15.25 -10.969 -28.203 1 97.06 256 PRO B CA 1
ATOM 5235 C C . PRO B 1 256 ? 16.75 -10.812 -27.938 1 97.06 256 PRO B C 1
ATOM 5237 O O . PRO B 1 256 ? 17.156 -10.617 -26.797 1 97.06 256 PRO B O 1
ATOM 5240 N N . GLU B 1 257 ? 17.5 -10.844 -29 1 95.44 257 GLU B N 1
ATOM 5241 C CA . GLU B 1 257 ? 18.953 -10.719 -28.875 1 95.44 257 GLU B CA 1
ATOM 5242 C C . GLU B 1 257 ? 19.375 -9.25 -28.812 1 95.44 257 GLU B C 1
ATOM 5244 O O . GLU B 1 257 ? 20.406 -8.922 -28.234 1 95.44 257 GLU B O 1
ATOM 5249 N N . ALA B 1 258 ? 18.547 -8.445 -29.438 1 96.56 258 ALA B N 1
ATOM 5250 C CA . ALA B 1 258 ? 18.859 -7.016 -29.484 1 96.56 258 ALA B CA 1
ATOM 5251 C C . ALA B 1 258 ? 17.875 -6.215 -28.625 1 96.56 258 ALA B C 1
ATOM 5253 O O . ALA B 1 258 ? 16.719 -6.629 -28.453 1 96.56 258 ALA B O 1
ATOM 5254 N N . GLY B 1 259 ? 18.391 -5.145 -28.094 1 97.25 259 GLY B N 1
ATOM 5255 C CA . GLY B 1 259 ? 17.5 -4.203 -27.438 1 97.25 259 GLY B CA 1
ATOM 5256 C C . GLY B 1 259 ? 16.578 -3.484 -28.406 1 97.25 259 GLY B C 1
ATOM 5257 O O . GLY B 1 259 ? 16.812 -3.494 -29.625 1 97.25 259 GLY B O 1
ATOM 5258 N N . ALA B 1 260 ? 15.523 -2.9 -27.844 1 97.44 260 ALA B N 1
ATOM 5259 C CA . ALA B 1 260 ? 14.562 -2.184 -28.688 1 97.44 260 ALA B CA 1
ATOM 5260 C C . ALA B 1 260 ? 14.094 -0.898 -28 1 97.44 260 ALA B C 1
ATOM 5262 O O . ALA B 1 260 ? 14.172 -0.769 -26.781 1 97.44 260 ALA B O 1
ATOM 5263 N N . GLU B 1 261 ? 13.672 0.027 -28.844 1 97.69 261 GLU B N 1
ATOM 5264 C CA . GLU B 1 261 ? 13.008 1.239 -28.375 1 97.69 261 GLU B CA 1
ATOM 5265 C C . GLU B 1 261 ? 11.523 1.229 -28.75 1 97.69 261 GLU B C 1
ATOM 5267 O O . GLU B 1 261 ? 11.172 0.966 -29.891 1 97.69 261 GLU B O 1
ATOM 5272 N N . LEU B 1 262 ? 10.719 1.407 -27.75 1 97.88 262 LEU B N 1
ATOM 5273 C CA . LEU B 1 262 ? 9.273 1.459 -27.969 1 97.88 262 LEU B CA 1
ATOM 5274 C C . LEU B 1 262 ? 8.672 2.715 -27.344 1 97.88 262 LEU B C 1
ATOM 5276 O O . LEU B 1 262 ? 8.945 3.023 -26.188 1 97.88 262 LEU B O 1
ATOM 5280 N N . THR B 1 263 ? 7.93 3.469 -28.109 1 97.25 263 THR B N 1
ATOM 5281 C CA . THR B 1 263 ? 7.168 4.613 -27.625 1 97.25 263 THR B CA 1
ATOM 5282 C C . THR B 1 263 ? 5.672 4.391 -27.812 1 97.25 263 THR B C 1
ATOM 5284 O O . THR B 1 263 ? 5.211 4.164 -28.938 1 97.25 263 THR B O 1
ATOM 5287 N N . VAL B 1 264 ? 5.004 4.371 -26.719 1 96.12 264 VAL B N 1
ATOM 5288 C CA . VAL B 1 264 ? 3.551 4.254 -26.734 1 96.12 264 VAL B CA 1
ATOM 5289 C C . VAL B 1 264 ? 2.916 5.613 -26.453 1 96.12 264 VAL B C 1
ATOM 5291 O O . VAL B 1 264 ? 3.105 6.184 -25.375 1 96.12 264 VAL B O 1
ATOM 5294 N N . LYS B 1 265 ? 2.131 6.086 -27.375 1 95.06 265 LYS B N 1
ATOM 5295 C CA . LYS B 1 265 ? 1.467 7.375 -27.203 1 95.06 265 LYS B CA 1
ATOM 5296 C C . LYS B 1 265 ? 0.189 7.234 -26.391 1 95.06 265 LYS B C 1
ATOM 5298 O O . LYS B 1 265 ? -0.66 6.395 -26.688 1 95.06 265 LYS B O 1
ATOM 5303 N N . ARG B 1 266 ? 0.132 7.992 -25.328 1 92.94 266 ARG B N 1
ATOM 5304 C CA . ARG B 1 266 ? -1.049 8.094 -24.484 1 92.94 266 ARG B CA 1
ATOM 5305 C C . ARG B 1 266 ? -1.302 9.539 -24.062 1 92.94 266 ARG B C 1
ATOM 5307 O O . ARG B 1 266 ? -0.358 10.297 -23.828 1 92.94 266 ARG B O 1
ATOM 5314 N N . PRO B 1 267 ? -2.58 9.922 -23.969 1 91 267 PRO B N 1
ATOM 5315 C CA . PRO B 1 267 ? -2.906 11.297 -23.578 1 91 267 PRO B CA 1
ATOM 5316 C C . PRO B 1 267 ? -2.834 11.516 -22.078 1 91 267 PRO B C 1
ATOM 5318 O O . PRO B 1 267 ? -3.838 11.859 -21.453 1 91 267 PRO B O 1
ATOM 5321 N N . VAL B 1 268 ? -1.686 11.406 -21.469 1 93.31 268 VAL B N 1
ATOM 5322 C CA . VAL B 1 268 ? -1.43 11.578 -20.047 1 93.31 268 VAL B CA 1
ATOM 5323 C C . VAL B 1 268 ? -0.529 12.797 -19.828 1 93.31 268 VAL B C 1
ATOM 5325 O O . VAL B 1 268 ? -0.025 13.383 -20.781 1 93.31 268 VAL B O 1
ATOM 5328 N N . GLU B 1 269 ? -0.405 13.148 -18.625 1 92.62 269 GLU B N 1
ATOM 5329 C CA . GLU B 1 269 ? 0.371 14.336 -18.281 1 92.62 269 GLU B CA 1
ATOM 5330 C C . GLU B 1 269 ? 1.864 14.031 -18.234 1 92.62 269 GLU B C 1
ATOM 5332 O O . GLU B 1 269 ? 2.686 14.859 -18.641 1 92.62 269 GLU B O 1
ATOM 5337 N N . GLN B 1 270 ? 2.23 12.852 -17.781 1 95.94 270 GLN B N 1
ATOM 5338 C CA . GLN B 1 270 ? 3.639 12.523 -17.594 1 95.94 270 GLN B CA 1
ATOM 5339 C C . GLN B 1 270 ? 4.109 11.516 -18.641 1 95.94 270 GLN B C 1
ATOM 5341 O O . GLN B 1 270 ? 3.305 10.758 -19.172 1 95.94 270 GLN B O 1
ATOM 5346 N N . ALA B 1 271 ? 5.379 11.617 -18.891 1 97.88 271 ALA B N 1
ATOM 5347 C CA . ALA B 1 271 ? 6.078 10.523 -19.562 1 97.88 271 ALA B CA 1
ATOM 5348 C C . ALA B 1 271 ? 6.598 9.5 -18.547 1 97.88 271 ALA B C 1
ATOM 5350 O O . ALA B 1 271 ? 7.199 9.867 -17.547 1 97.88 271 ALA B O 1
ATOM 5351 N N . ASN B 1 272 ? 6.293 8.289 -18.781 1 98.56 272 ASN B N 1
ATOM 5352 C CA . ASN B 1 272 ? 6.832 7.168 -18.016 1 98.56 272 ASN B CA 1
ATOM 5353 C C . ASN B 1 272 ? 7.883 6.398 -18.812 1 98.56 272 ASN B C 1
ATOM 5355 O O . ASN B 1 272 ? 7.609 5.922 -19.906 1 98.56 272 ASN B O 1
ATOM 5359 N N . ILE B 1 273 ? 9.055 6.23 -18.219 1 98.75 273 ILE B N 1
ATOM 5360 C CA . ILE B 1 273 ? 10.195 5.707 -18.969 1 98.75 273 ILE B CA 1
ATOM 5361 C C . ILE B 1 273 ? 10.828 4.547 -18.203 1 98.75 273 ILE B C 1
ATOM 5363 O O . ILE B 1 273 ? 11.031 4.637 -16.984 1 98.75 273 ILE B O 1
ATOM 5367 N N . ILE B 1 274 ? 11.117 3.459 -18.875 1 98.88 274 ILE B N 1
ATOM 5368 C CA . ILE B 1 274 ? 11.945 2.389 -18.328 1 98.88 274 ILE B CA 1
ATOM 5369 C C . ILE B 1 274 ? 13.117 2.109 -19.281 1 98.88 274 ILE B C 1
ATOM 5371 O O . ILE B 1 274 ? 12.922 1.96 -20.484 1 98.88 274 ILE B O 1
ATOM 5375 N N . VAL B 1 275 ? 14.266 2.172 -18.766 1 98.81 275 VAL B N 1
ATOM 5376 C CA . VAL B 1 275 ? 15.477 1.677 -19.406 1 98.81 275 VAL B CA 1
ATOM 5377 C C . VAL B 1 275 ? 15.922 0.376 -18.75 1 98.81 275 VAL B C 1
ATOM 5379 O O . VAL B 1 275 ? 16.109 0.328 -17.531 1 98.81 275 VAL B O 1
ATOM 5382 N N . GLY B 1 276 ? 16.062 -0.661 -19.547 1 98.5 276 GLY B N 1
ATOM 5383 C CA . GLY B 1 276 ? 16.469 -1.884 -18.859 1 98.5 276 GLY B CA 1
ATOM 5384 C C . GLY B 1 276 ? 16.781 -3.023 -19.828 1 98.5 276 GLY B C 1
ATOM 5385 O O . GLY B 1 276 ? 17.016 -2.797 -21.016 1 98.5 276 GLY B O 1
ATOM 5386 N N . SER B 1 277 ? 16.953 -4.215 -19.328 1 98.5 277 SER B N 1
ATOM 5387 C CA . SER B 1 277 ? 17.359 -5.426 -20.031 1 98.5 277 SER B CA 1
ATOM 5388 C C . SER B 1 277 ? 16.938 -6.68 -19.266 1 98.5 277 SER B C 1
ATOM 5390 O O . SER B 1 277 ? 16.188 -6.598 -18.297 1 98.5 277 SER B O 1
ATOM 5392 N N . THR B 1 278 ? 17.344 -7.809 -19.781 1 98.06 278 THR B N 1
ATOM 5393 C CA . THR B 1 278 ? 17.266 -9.016 -18.969 1 98.06 278 THR B CA 1
ATOM 5394 C C . THR B 1 278 ? 18.141 -8.883 -17.719 1 98.06 278 THR B C 1
ATOM 5396 O O . THR B 1 278 ? 19.031 -8.047 -17.672 1 98.06 278 THR B O 1
ATOM 5399 N N . GLY B 1 279 ? 17.766 -9.586 -16.703 1 97.25 279 GLY B N 1
ATOM 5400 C CA . GLY B 1 279 ? 18.484 -9.625 -15.445 1 97.25 279 GLY B CA 1
ATOM 5401 C C . GLY B 1 279 ? 18.953 -11.016 -15.07 1 97.25 279 GLY B C 1
ATOM 5402 O O . GLY B 1 279 ? 19.094 -11.891 -15.93 1 97.25 279 GLY B O 1
ATOM 5403 N N . ILE B 1 280 ? 19.281 -11.172 -13.828 1 96.44 280 ILE B N 1
ATOM 5404 C CA . ILE B 1 280 ? 19.797 -12.461 -13.375 1 96.44 280 ILE B CA 1
ATOM 5405 C C . ILE B 1 280 ? 18.641 -13.305 -12.82 1 96.44 280 ILE B C 1
ATOM 5407 O O . ILE B 1 280 ? 17.594 -12.766 -12.438 1 96.44 280 ILE B O 1
ATOM 5411 N N . SER B 1 281 ? 18.844 -14.617 -12.828 1 95.56 281 SER B N 1
ATOM 5412 C CA . SER B 1 281 ? 17.812 -15.539 -12.344 1 95.56 281 SER B CA 1
ATOM 5413 C C . SER B 1 281 ? 17.688 -15.477 -10.828 1 95.56 281 SER B C 1
ATOM 5415 O O . SER B 1 281 ? 18.562 -14.938 -10.148 1 95.56 281 SER B O 1
ATOM 5417 N N . ALA B 1 282 ? 16.625 -16.016 -10.297 1 94.38 282 ALA B N 1
ATOM 5418 C CA . ALA B 1 282 ? 16.312 -15.984 -8.875 1 94.38 282 ALA B CA 1
ATOM 5419 C C . ALA B 1 282 ? 17.344 -16.766 -8.062 1 94.38 282 ALA B C 1
ATOM 5421 O O . ALA B 1 282 ? 17.578 -16.453 -6.895 1 94.38 282 ALA B O 1
ATOM 5422 N N . THR B 1 283 ? 17.984 -17.734 -8.633 1 93.19 283 THR B N 1
ATOM 5423 C CA . THR B 1 283 ? 18.891 -18.594 -7.891 1 93.19 283 THR B CA 1
ATOM 5424 C C . THR B 1 283 ? 20.344 -18.219 -8.18 1 93.19 283 THR B C 1
ATOM 5426 O O . THR B 1 283 ? 21.266 -18.953 -7.812 1 93.19 283 THR B O 1
ATOM 5429 N N . ASP B 1 284 ? 20.547 -17.172 -9 1 95.12 284 ASP B N 1
ATOM 5430 C CA . ASP B 1 284 ? 21.891 -16.672 -9.242 1 95.12 284 ASP B CA 1
ATOM 5431 C C . ASP B 1 284 ? 22.562 -16.234 -7.941 1 95.12 284 ASP B C 1
ATOM 5433 O O . ASP B 1 284 ? 21.953 -15.531 -7.133 1 95.12 284 ASP B O 1
ATOM 5437 N N . ASP B 1 285 ? 23.797 -16.609 -7.703 1 93.5 285 ASP B N 1
ATOM 5438 C CA . ASP B 1 285 ? 24.516 -16.312 -6.469 1 93.5 285 ASP B CA 1
ATOM 5439 C C . ASP B 1 285 ? 24.75 -14.812 -6.324 1 93.5 285 ASP B C 1
ATOM 5441 O O . ASP B 1 285 ? 24.969 -14.312 -5.215 1 93.5 285 ASP B O 1
ATOM 5445 N N . ARG B 1 286 ? 24.688 -14.125 -7.398 1 97.31 286 ARG B N 1
ATOM 5446 C CA . ARG B 1 286 ? 24.938 -12.688 -7.395 1 97.31 286 ARG B CA 1
ATOM 5447 C C . ARG B 1 286 ? 23.719 -11.922 -6.902 1 97.31 286 ARG B C 1
ATOM 5449 O O . ARG B 1 286 ? 23.688 -10.688 -6.949 1 97.31 286 ARG B O 1
ATOM 5456 N N . ARG B 1 287 ? 22.656 -12.602 -6.371 1 96.62 287 ARG B N 1
ATOM 5457 C CA . ARG B 1 287 ? 21.406 -11.961 -5.969 1 96.62 287 ARG B CA 1
ATOM 5458 C C . ARG B 1 287 ? 21.641 -10.984 -4.816 1 96.62 287 ARG B C 1
ATOM 5460 O O . ARG B 1 287 ? 20.953 -9.961 -4.715 1 96.62 287 ARG B O 1
ATOM 5467 N N . PHE B 1 288 ? 22.578 -11.219 -3.951 1 97.38 288 PHE B N 1
ATOM 5468 C CA . PHE B 1 288 ? 22.859 -10.305 -2.854 1 97.38 288 PHE B CA 1
ATOM 5469 C C . PHE B 1 288 ? 23.562 -9.055 -3.367 1 97.38 288 PHE B C 1
ATOM 5471 O O . PHE B 1 288 ? 23.281 -7.945 -2.902 1 97.38 288 PHE B O 1
ATOM 5478 N N . ALA B 1 289 ? 24.453 -9.203 -4.336 1 98.5 289 ALA B N 1
ATOM 5479 C CA . ALA B 1 289 ? 25.062 -8.047 -4.988 1 98.5 289 ALA B CA 1
ATOM 5480 C C . ALA B 1 289 ? 24.016 -7.207 -5.707 1 98.5 289 ALA B C 1
ATOM 5482 O O . ALA B 1 289 ? 24.109 -5.977 -5.734 1 98.5 289 ALA B O 1
ATOM 5483 N N . LEU B 1 290 ? 23.047 -7.891 -6.289 1 98.5 290 LEU B N 1
ATOM 5484 C CA . LEU B 1 290 ? 21.969 -7.184 -6.957 1 98.5 290 LEU B CA 1
ATOM 5485 C C . LEU B 1 290 ? 21.188 -6.328 -5.965 1 98.5 290 LEU B C 1
ATOM 5487 O O . LEU B 1 290 ? 20.781 -5.207 -6.289 1 98.5 290 LEU B O 1
ATOM 5491 N N . SER B 1 291 ? 20.922 -6.898 -4.766 1 97.69 291 SER B N 1
ATOM 5492 C CA . SER B 1 291 ? 20.234 -6.133 -3.738 1 97.69 291 SER B CA 1
ATOM 5493 C C . SER B 1 291 ? 20.984 -4.859 -3.387 1 97.69 291 SER B C 1
ATOM 5495 O O . SER B 1 291 ? 20.391 -3.787 -3.27 1 97.69 291 SER B O 1
ATOM 5497 N N . VAL B 1 292 ? 22.266 -4.973 -3.234 1 98.31 292 VAL B N 1
ATOM 5498 C CA . VAL B 1 292 ? 23.094 -3.816 -2.91 1 98.31 292 VAL B CA 1
ATOM 5499 C C . VAL B 1 292 ? 23.109 -2.844 -4.09 1 98.31 292 VAL B C 1
ATOM 5501 O O . VAL B 1 292 ? 22.984 -1.632 -3.904 1 98.31 292 VAL B O 1
ATOM 5504 N N . LEU B 1 293 ? 23.281 -3.416 -5.285 1 98.75 293 LEU B N 1
ATOM 5505 C CA . LEU B 1 293 ? 23.266 -2.598 -6.492 1 98.75 293 LEU B CA 1
ATOM 5506 C C . LEU B 1 293 ? 21.969 -1.784 -6.582 1 98.75 293 LEU B C 1
ATOM 5508 O O . LEU B 1 293 ? 22.016 -0.579 -6.84 1 98.75 293 LEU B O 1
ATOM 5512 N N . ASN B 1 294 ? 20.875 -2.432 -6.363 1 98.25 294 ASN B N 1
ATOM 5513 C CA . ASN B 1 294 ? 19.578 -1.762 -6.406 1 98.25 294 ASN B CA 1
ATOM 5514 C C . ASN B 1 294 ? 19.469 -0.683 -5.332 1 98.25 294 ASN B C 1
ATOM 5516 O O . ASN B 1 294 ? 18.875 0.374 -5.566 1 98.25 294 ASN B O 1
ATOM 5520 N N . ALA B 1 295 ? 19.969 -0.986 -4.145 1 97.69 295 ALA B N 1
ATOM 5521 C CA . ALA B 1 295 ? 19.953 -0.013 -3.057 1 97.69 295 ALA B CA 1
ATOM 5522 C C . ALA B 1 295 ? 20.734 1.244 -3.43 1 97.69 295 ALA B C 1
ATOM 5524 O O . ALA B 1 295 ? 20.281 2.363 -3.17 1 97.69 295 ALA B O 1
ATOM 5525 N N . VAL B 1 296 ? 21.859 1.097 -4.094 1 98.19 296 VAL B N 1
ATOM 5526 C CA . VAL B 1 296 ? 22.734 2.205 -4.469 1 98.19 296 VAL B CA 1
ATOM 5527 C C . VAL B 1 296 ? 22.109 2.992 -5.613 1 98.19 296 VAL B C 1
ATOM 5529 O O . VAL B 1 296 ? 22.125 4.227 -5.609 1 98.19 296 VAL B O 1
ATOM 5532 N N . LEU B 1 297 ? 21.531 2.318 -6.535 1 98.06 297 LEU B N 1
ATOM 5533 C CA . LEU B 1 297 ? 21.094 2.924 -7.789 1 98.06 297 LEU B CA 1
ATOM 5534 C C . LEU B 1 297 ? 19.75 3.619 -7.633 1 98.06 297 LEU B C 1
ATOM 5536 O O . LEU B 1 297 ? 19.594 4.773 -8.039 1 98.06 297 LEU B O 1
ATOM 5540 N N . GLY B 1 298 ? 18.844 2.869 -7.031 1 96.88 298 GLY B N 1
ATOM 5541 C CA . GLY B 1 298 ? 17.516 3.439 -6.977 1 96.88 298 GLY B CA 1
ATOM 5542 C C . GLY B 1 298 ? 16.703 2.959 -5.785 1 96.88 298 GLY B C 1
ATOM 5543 O O . GLY B 1 298 ? 15.477 2.865 -5.859 1 96.88 298 GLY B O 1
ATOM 5544 N N . GLY B 1 299 ? 17.25 2.576 -4.641 1 92.69 299 GLY B N 1
ATOM 5545 C CA . GLY B 1 299 ? 16.562 1.91 -3.543 1 92.69 299 GLY B CA 1
ATOM 5546 C C . GLY B 1 299 ? 16.094 2.867 -2.465 1 92.69 299 GLY B C 1
ATOM 5547 O O . GLY B 1 299 ? 15.516 2.447 -1.465 1 92.69 299 GLY B O 1
ATOM 5548 N N . GLY B 1 300 ? 16.297 4.145 -2.582 1 92.06 300 GLY B N 1
ATOM 5549 C CA . GLY B 1 300 ? 15.891 5.09 -1.556 1 92.06 300 GLY B CA 1
ATOM 5550 C C . GLY B 1 300 ? 16.219 6.527 -1.908 1 92.06 300 GLY B C 1
ATOM 5551 O O . GLY B 1 300 ? 16.562 6.828 -3.053 1 92.06 300 GLY B O 1
ATOM 5552 N N . MET B 1 301 ? 16.094 7.332 -0.892 1 94.12 301 MET B N 1
ATOM 5553 C CA . MET B 1 301 ? 16.25 8.766 -1.131 1 94.12 301 MET B CA 1
ATOM 5554 C C . MET B 1 301 ? 17.703 9.133 -1.348 1 94.12 301 MET B C 1
ATOM 5556 O O . MET B 1 301 ? 18.016 10.172 -1.932 1 94.12 301 MET B O 1
ATOM 5560 N N . SER B 1 302 ? 18.641 8.352 -0.809 1 95.94 302 SER B N 1
ATOM 5561 C CA . SER B 1 302 ? 20.062 8.656 -0.958 1 95.94 302 SER B CA 1
ATOM 5562 C C . SER B 1 302 ? 20.641 7.984 -2.201 1 95.94 302 SER B C 1
ATOM 5564 O O . SER B 1 302 ? 21.844 8.102 -2.473 1 95.94 302 SER B O 1
ATOM 5566 N N . SER B 1 303 ? 19.828 7.262 -2.947 1 97.75 303 SER B N 1
ATOM 5567 C CA . SER B 1 303 ? 20.281 6.531 -4.125 1 97.75 303 SER B CA 1
ATOM 5568 C C . SER B 1 303 ? 20.703 7.488 -5.238 1 97.75 303 SER B C 1
ATOM 5570 O O . SER B 1 303 ? 20.312 8.656 -5.238 1 97.75 303 SER B O 1
ATOM 5572 N N . ARG B 1 304 ? 21.422 6.988 -6.18 1 98.56 304 ARG B N 1
ATOM 5573 C CA . ARG B 1 304 ? 21.969 7.805 -7.254 1 98.56 304 ARG B CA 1
ATOM 5574 C C . ARG B 1 304 ? 20.875 8.367 -8.141 1 98.56 304 ARG B C 1
ATOM 5576 O O . ARG B 1 304 ? 20.875 9.555 -8.477 1 98.56 304 ARG B O 1
ATOM 5583 N N . LEU B 1 305 ? 19.938 7.52 -8.531 1 98.62 305 LEU B N 1
ATOM 5584 C CA . LEU B 1 305 ? 18.844 7.988 -9.391 1 98.62 305 LEU B CA 1
ATOM 5585 C C . LEU B 1 305 ? 18.031 9.078 -8.695 1 98.62 305 LEU B C 1
ATOM 5587 O O . LEU B 1 305 ? 17.719 10.102 -9.305 1 98.62 305 LEU B O 1
ATOM 5591 N N . PHE B 1 306 ? 17.719 8.859 -7.418 1 97.88 306 PHE B N 1
ATOM 5592 C CA . PHE B 1 306 ? 16.969 9.859 -6.672 1 97.88 306 PHE B CA 1
ATOM 5593 C C . PHE B 1 306 ? 17.734 11.172 -6.59 1 97.88 306 PHE B C 1
ATOM 5595 O O . PHE B 1 306 ? 17.172 12.25 -6.828 1 97.88 306 PHE B O 1
ATOM 5602 N N . GLN B 1 307 ? 19 11.102 -6.262 1 97.44 307 GLN B N 1
ATOM 5603 C CA . GLN B 1 307 ? 19.828 12.289 -6.09 1 97.44 307 GLN B CA 1
ATOM 5604 C C . GLN B 1 307 ? 20 13.039 -7.41 1 97.44 307 GLN B C 1
ATOM 5606 O O . GLN B 1 307 ? 19.781 14.25 -7.48 1 97.44 307 GLN B O 1
ATOM 5611 N N . GLU B 1 308 ? 20.266 12.328 -8.469 1 98 308 GLU B N 1
ATOM 5612 C CA . GLU B 1 308 ? 20.625 12.961 -9.734 1 98 308 GLU B CA 1
ATOM 5613 C C . GLU B 1 308 ? 19.406 13.438 -10.492 1 98 308 GLU B C 1
ATOM 5615 O O . GLU B 1 308 ? 19.453 14.453 -11.188 1 98 308 GLU B O 1
ATOM 5620 N N . ILE B 1 309 ? 18.297 12.734 -10.352 1 98.25 309 ILE B N 1
ATOM 5621 C CA . ILE B 1 309 ? 17.141 13.031 -11.203 1 98.25 309 ILE B CA 1
ATOM 5622 C C . ILE B 1 309 ? 16.141 13.875 -10.43 1 98.25 309 ILE B C 1
ATOM 5624 O O . ILE B 1 309 ? 15.609 14.859 -10.953 1 98.25 309 ILE B O 1
ATOM 5628 N N . ARG B 1 310 ? 15.906 13.586 -9.211 1 96.88 310 ARG B N 1
ATOM 5629 C CA . ARG B 1 310 ? 14.844 14.258 -8.461 1 96.88 310 ARG B CA 1
ATOM 5630 C C . ARG B 1 310 ? 15.422 15.32 -7.527 1 96.88 310 ARG B C 1
ATOM 5632 O O . ARG B 1 310 ? 15.047 16.484 -7.613 1 96.88 310 ARG B O 1
ATOM 5639 N N . GLU B 1 311 ? 16.391 14.984 -6.711 1 95.12 311 GLU B N 1
ATOM 5640 C CA . GLU B 1 311 ? 16.875 15.875 -5.66 1 95.12 311 GLU B CA 1
ATOM 5641 C C . GLU B 1 311 ? 17.609 17.062 -6.246 1 95.12 311 GLU B C 1
ATOM 5643 O O . GLU B 1 311 ? 17.281 18.219 -5.949 1 95.12 311 GLU B O 1
ATOM 5648 N N . LYS B 1 312 ? 18.594 16.859 -7.078 1 95.62 312 LYS B N 1
ATOM 5649 C CA . LYS B 1 312 ? 19.453 17.906 -7.594 1 95.62 312 LYS B CA 1
ATOM 5650 C C . LYS B 1 312 ? 18.797 18.672 -8.734 1 95.62 312 LYS B C 1
ATOM 5652 O O . LYS B 1 312 ? 18.953 19.891 -8.867 1 95.62 312 LYS B O 1
ATOM 5657 N N . ARG B 1 313 ? 17.953 17.906 -9.555 1 96.75 313 ARG B N 1
ATOM 5658 C CA . ARG B 1 313 ? 17.516 18.531 -10.805 1 96.75 313 ARG B CA 1
ATOM 5659 C C . ARG B 1 313 ? 16.016 18.719 -10.82 1 96.75 313 ARG B C 1
ATOM 5661 O O . ARG B 1 313 ? 15.484 19.438 -11.68 1 96.75 313 ARG B O 1
ATOM 5668 N N . GLY B 1 314 ? 15.289 18.078 -9.922 1 96.31 314 GLY B N 1
ATOM 5669 C CA . GLY B 1 314 ? 13.844 18.234 -9.852 1 96.31 314 GLY B CA 1
ATOM 5670 C C . GLY B 1 314 ? 13.125 17.781 -11.102 1 96.31 314 GLY B C 1
ATOM 5671 O O . GLY B 1 314 ? 12.094 18.344 -11.469 1 96.31 314 GLY B O 1
ATOM 5672 N N . LEU B 1 315 ? 13.609 16.734 -11.781 1 97 315 LEU B N 1
ATOM 5673 C CA . LEU B 1 315 ? 13.109 16.359 -13.102 1 97 315 LEU B CA 1
ATOM 5674 C C . LEU B 1 315 ? 11.953 15.375 -12.977 1 97 315 LEU B C 1
ATOM 5676 O O . LEU B 1 315 ? 11.18 15.195 -13.922 1 97 315 LEU B O 1
ATOM 5680 N N . ALA B 1 316 ? 11.867 14.656 -11.859 1 96.25 316 ALA B N 1
ATOM 5681 C CA . ALA B 1 316 ? 10.859 13.609 -11.68 1 96.25 316 ALA B CA 1
ATOM 5682 C C . ALA B 1 316 ? 10.422 13.508 -10.219 1 96.25 316 ALA B C 1
ATOM 5684 O O . ALA B 1 316 ? 11.203 13.812 -9.312 1 96.25 316 ALA B O 1
ATOM 5685 N N . TYR B 1 317 ? 9.219 13.125 -10.07 1 92.12 317 TYR B N 1
ATOM 5686 C CA . TYR B 1 317 ? 8.758 12.805 -8.727 1 92.12 317 TYR B CA 1
ATOM 5687 C C . TYR B 1 317 ? 9.117 11.375 -8.352 1 92.12 317 TYR B C 1
ATOM 5689 O O . TYR B 1 317 ? 9.562 11.109 -7.234 1 92.12 317 TYR B O 1
ATOM 5697 N N . SER B 1 318 ? 8.867 10.484 -9.258 1 96.94 318 SER B N 1
ATOM 5698 C CA . SER B 1 318 ? 9.156 9.078 -9 1 96.94 318 SER B CA 1
ATOM 5699 C C . SER B 1 318 ? 10.305 8.586 -9.875 1 96.94 318 SER B C 1
ATOM 5701 O O . SER B 1 318 ? 10.273 8.742 -11.102 1 96.94 318 SER B O 1
ATOM 5703 N N . THR B 1 319 ? 11.305 7.965 -9.289 1 98.25 319 THR B N 1
ATOM 5704 C CA . THR B 1 319 ? 12.422 7.316 -9.969 1 98.25 319 THR B CA 1
ATOM 5705 C C . THR B 1 319 ? 13.023 6.215 -9.094 1 98.25 319 THR B C 1
ATOM 5707 O O . THR B 1 319 ? 13.133 6.375 -7.879 1 98.25 319 THR B O 1
ATOM 5710 N N . TYR B 1 320 ? 13.266 5.07 -9.727 1 98.5 320 TYR B N 1
ATOM 5711 C CA . TYR B 1 320 ? 13.812 3.941 -8.984 1 98.5 320 TYR B CA 1
ATOM 5712 C C . TYR B 1 320 ? 14.375 2.889 -9.93 1 98.5 320 TYR B C 1
ATOM 5714 O O . TYR B 1 320 ? 14.188 2.975 -11.148 1 98.5 320 TYR B O 1
ATOM 5722 N N . SER B 1 321 ? 15.133 2.006 -9.359 1 98.69 321 SER B N 1
ATOM 5723 C CA . SER B 1 321 ? 15.547 0.789 -10.055 1 98.69 321 SER B CA 1
ATOM 5724 C C . SER B 1 321 ? 14.773 -0.425 -9.539 1 98.69 321 SER B C 1
ATOM 5726 O O . SER B 1 321 ? 14.297 -0.428 -8.406 1 98.69 321 SER B O 1
ATOM 5728 N N . PHE B 1 322 ? 14.602 -1.341 -10.438 1 98.25 322 PHE B N 1
ATOM 5729 C CA . PHE B 1 322 ? 13.898 -2.551 -10.039 1 98.25 322 PHE B CA 1
ATOM 5730 C C . PHE B 1 322 ? 14.477 -3.773 -10.742 1 98.25 322 PHE B C 1
ATOM 5732 O O . PHE B 1 322 ? 15.172 -3.646 -11.75 1 98.25 322 PHE B O 1
ATOM 5739 N N . ALA B 1 323 ? 14.211 -4.926 -10.094 1 97.88 323 ALA B N 1
ATOM 5740 C CA . ALA B 1 323 ? 14.578 -6.219 -10.664 1 97.88 323 ALA B CA 1
ATOM 5741 C C . ALA B 1 323 ? 13.508 -7.27 -10.383 1 97.88 323 ALA B C 1
ATOM 5743 O O . ALA B 1 323 ? 12.891 -7.27 -9.312 1 97.88 323 ALA B O 1
ATOM 5744 N N . SER B 1 324 ? 13.25 -8.039 -11.352 1 96.31 324 SER B N 1
ATOM 5745 C CA . SER B 1 324 ? 12.391 -9.203 -11.227 1 96.31 324 SER B CA 1
ATOM 5746 C C . SER B 1 324 ? 13.133 -10.484 -11.578 1 96.31 324 SER B C 1
AT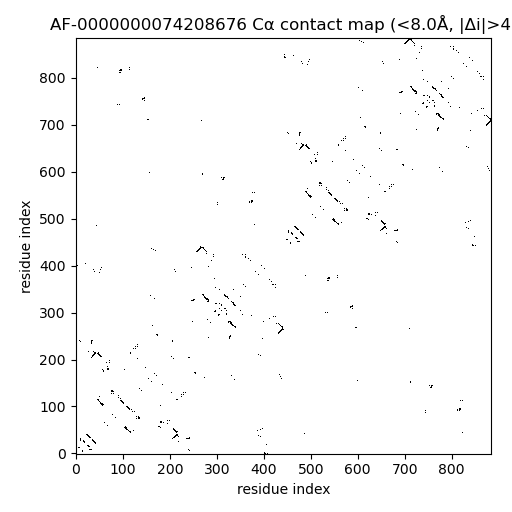OM 5748 O O . SER B 1 324 ? 13.625 -10.633 -12.703 1 96.31 324 SER B O 1
ATOM 5750 N N . ALA B 1 325 ? 13.188 -11.375 -10.625 1 95 325 ALA B N 1
ATOM 5751 C CA . ALA B 1 325 ? 13.961 -12.602 -10.82 1 95 325 ALA B CA 1
ATOM 5752 C C . ALA B 1 325 ? 13.055 -13.828 -10.828 1 95 325 ALA B C 1
ATOM 5754 O O . ALA B 1 325 ? 12.148 -13.938 -9.992 1 95 325 ALA B O 1
ATOM 5755 N N . HIS B 1 326 ? 13.266 -14.711 -11.789 1 94.5 326 HIS B N 1
ATOM 5756 C CA . HIS B 1 326 ? 12.523 -15.953 -11.953 1 94.5 326 HIS B CA 1
ATOM 5757 C C . HIS B 1 326 ? 13.461 -17.125 -12.234 1 94.5 326 HIS B C 1
ATOM 5759 O O . HIS B 1 326 ? 14.68 -16.969 -12.188 1 94.5 326 HIS B O 1
ATOM 5765 N N . GLY B 1 327 ? 12.797 -18.297 -12.312 1 91.69 327 GLY B N 1
ATOM 5766 C CA . GLY B 1 327 ? 13.609 -19.438 -12.68 1 91.69 327 GLY B CA 1
ATOM 5767 C C . GLY B 1 327 ? 14.273 -19.281 -14.039 1 91.69 327 GLY B C 1
ATOM 5768 O O . GLY B 1 327 ? 13.594 -19.125 -15.055 1 91.69 327 GLY B O 1
ATOM 5769 N N . GLY B 1 328 ? 15.594 -19.219 -14.055 1 91.44 328 GLY B N 1
ATOM 5770 C CA . GLY B 1 328 ? 16.406 -19.266 -15.266 1 91.44 328 GLY B CA 1
ATOM 5771 C C . GLY B 1 328 ? 16.594 -17.891 -15.898 1 91.44 328 GLY B C 1
ATOM 5772 O O . GLY B 1 328 ? 17.406 -17.734 -16.812 1 91.44 328 GLY B O 1
ATOM 5773 N N . LEU B 1 329 ? 15.766 -16.953 -15.484 1 94.25 329 LEU B N 1
ATOM 5774 C CA . LEU B 1 329 ? 15.844 -15.664 -16.156 1 94.25 329 LEU B CA 1
ATOM 5775 C C . LEU B 1 329 ? 15.266 -14.562 -15.273 1 94.25 329 LEU B C 1
ATOM 5777 O O . LEU B 1 329 ? 14.484 -14.836 -14.359 1 94.25 329 LEU B O 1
ATOM 5781 N N . GLY B 1 330 ? 15.711 -13.344 -15.43 1 95.88 330 GLY B N 1
ATOM 5782 C CA . GLY B 1 330 ? 15.164 -12.172 -14.773 1 95.88 330 GLY B CA 1
ATOM 5783 C C . GLY B 1 330 ? 15.188 -10.93 -15.648 1 95.88 330 GLY B C 1
ATOM 5784 O O . GLY B 1 330 ? 15.594 -11 -16.812 1 95.88 330 GLY B O 1
ATOM 5785 N N . THR B 1 331 ? 14.578 -9.875 -15.203 1 98.06 331 THR B N 1
ATOM 5786 C CA . THR B 1 331 ? 14.664 -8.57 -15.836 1 98.06 331 THR B CA 1
ATOM 5787 C C . THR B 1 331 ? 15.195 -7.523 -14.867 1 98.06 331 THR B C 1
ATOM 5789 O O . THR B 1 331 ? 15.125 -7.711 -13.648 1 98.06 331 THR B O 1
ATOM 5792 N N . PHE B 1 332 ? 15.844 -6.551 -15.352 1 98.5 332 PHE B N 1
ATOM 5793 C CA . PHE B 1 332 ? 16.359 -5.406 -14.625 1 98.5 332 PHE B CA 1
ATOM 5794 C C . PHE B 1 332 ? 16.031 -4.105 -15.344 1 98.5 332 PHE B C 1
ATOM 5796 O O . PHE B 1 332 ? 16.125 -4.027 -16.562 1 98.5 332 PHE B O 1
ATOM 5803 N N . GLY B 1 333 ? 15.555 -3.076 -14.508 1 98.75 333 GLY B N 1
ATOM 5804 C CA . GLY B 1 333 ? 15.188 -1.834 -15.172 1 98.75 333 GLY B CA 1
ATOM 5805 C C . GLY B 1 333 ? 15.305 -0.621 -14.266 1 98.75 333 GLY B C 1
ATOM 5806 O O . GLY B 1 333 ? 15.398 -0.757 -13.047 1 98.75 333 GLY B O 1
ATOM 5807 N N . LEU B 1 334 ? 15.414 0.547 -14.883 1 98.88 334 LEU B N 1
ATOM 5808 C CA . LEU B 1 334 ? 15.391 1.87 -14.273 1 98.88 334 LEU B CA 1
ATOM 5809 C C . LEU B 1 334 ? 14.164 2.66 -14.719 1 98.88 334 LEU B C 1
ATOM 5811 O O . LEU B 1 334 ? 13.906 2.781 -15.922 1 98.88 334 LEU B O 1
ATOM 5815 N N . TYR B 1 335 ? 13.469 3.176 -13.766 1 98.81 335 TYR B N 1
ATOM 5816 C CA . TYR B 1 335 ? 12.219 3.869 -14.055 1 98.81 335 TYR B CA 1
ATOM 5817 C C . TYR B 1 335 ? 12.297 5.336 -13.656 1 98.81 335 TYR B C 1
ATOM 5819 O O . TYR B 1 335 ? 12.922 5.68 -12.656 1 98.81 335 TYR B O 1
ATOM 5827 N N . ALA B 1 336 ? 11.562 6.172 -14.461 1 98.75 336 ALA B N 1
ATOM 5828 C CA . ALA B 1 336 ? 11.281 7.543 -14.047 1 98.75 336 ALA B CA 1
ATOM 5829 C C . ALA B 1 336 ? 9.984 8.047 -14.68 1 98.75 336 ALA B C 1
ATOM 5831 O O . ALA B 1 336 ? 9.695 7.758 -15.836 1 98.75 336 ALA B O 1
ATOM 5832 N N . GLY B 1 337 ? 9.172 8.703 -13.93 1 98.19 337 GLY B N 1
ATOM 5833 C CA . GLY B 1 337 ? 8.039 9.477 -14.43 1 98.19 337 GLY B CA 1
ATOM 5834 C C . GLY B 1 337 ? 8.305 10.977 -14.43 1 98.19 337 GLY B C 1
ATOM 5835 O O . GLY B 1 337 ? 8.641 11.555 -13.391 1 98.19 337 GLY B O 1
ATOM 5836 N N . CYS B 1 338 ? 8.211 11.664 -15.602 1 97.94 338 CYS B N 1
ATOM 5837 C CA . CYS B 1 338 ? 8.555 13.078 -15.719 1 97.94 338 CYS B CA 1
ATOM 5838 C C . CYS B 1 338 ? 7.719 13.758 -16.797 1 97.94 338 CYS B C 1
ATOM 5840 O O . CYS B 1 338 ? 6.941 13.102 -17.5 1 97.94 338 CYS B O 1
ATOM 5842 N N . ALA B 1 339 ? 7.848 15.047 -16.859 1 96.31 339 ALA B N 1
ATOM 5843 C CA . ALA B 1 339 ? 7.234 15.781 -17.953 1 96.31 339 ALA B CA 1
ATOM 5844 C C . ALA B 1 339 ? 7.797 15.32 -19.297 1 96.31 339 ALA B C 1
ATOM 5846 O O . ALA B 1 339 ? 8.984 15.016 -19.406 1 96.31 339 ALA B O 1
ATOM 5847 N N . SER B 1 340 ? 6.898 15.383 -20.25 1 95.38 340 SER B N 1
ATOM 5848 C CA . SER B 1 340 ? 7.289 14.875 -21.562 1 95.38 340 SER B CA 1
ATOM 5849 C C . SER B 1 340 ? 8.469 15.656 -22.141 1 95.38 340 SER B C 1
ATOM 5851 O O . SER B 1 340 ? 9.312 15.094 -22.844 1 95.38 340 SER B O 1
ATOM 5853 N N . ALA B 1 341 ? 8.547 16.906 -21.812 1 94.88 341 ALA B N 1
ATOM 5854 C CA . ALA B 1 341 ? 9.609 17.766 -22.312 1 94.88 341 ALA B CA 1
ATOM 5855 C C . ALA B 1 341 ? 10.969 17.359 -21.75 1 94.88 341 ALA B C 1
ATOM 5857 O O . ALA B 1 341 ? 12.008 17.672 -22.328 1 94.88 341 ALA B O 1
ATOM 5858 N N . LYS B 1 342 ? 10.961 16.672 -20.656 1 96.69 342 LYS B N 1
ATOM 5859 C CA . LYS B 1 342 ? 12.195 16.297 -19.984 1 96.69 342 LYS B CA 1
ATOM 5860 C C . LYS B 1 342 ? 12.555 14.836 -20.25 1 96.69 342 LYS B C 1
ATOM 5862 O O . LYS B 1 342 ? 13.57 14.336 -19.766 1 96.69 342 LYS B O 1
ATOM 5867 N N . ALA B 1 343 ? 11.805 14.148 -21.047 1 97.38 343 ALA B N 1
ATOM 5868 C CA . ALA B 1 343 ? 11.898 12.703 -21.219 1 97.38 343 ALA B CA 1
ATOM 5869 C C . ALA B 1 343 ? 13.281 12.305 -21.719 1 97.38 343 ALA B C 1
ATOM 5871 O O . ALA B 1 343 ? 13.883 11.344 -21.234 1 97.38 343 ALA B O 1
ATOM 5872 N N . ASP B 1 344 ? 13.805 13.016 -22.688 1 97.56 344 ASP B N 1
ATOM 5873 C CA . ASP B 1 344 ? 15.109 12.68 -23.266 1 97.56 344 ASP B CA 1
ATOM 5874 C C . ASP B 1 344 ? 16.219 12.859 -22.234 1 97.56 344 ASP B C 1
ATOM 5876 O O . ASP B 1 344 ? 17.078 11.984 -22.078 1 97.56 344 ASP B O 1
ATOM 5880 N N . GLN B 1 345 ? 16.172 13.969 -21.594 1 98.31 345 GLN B N 1
ATOM 5881 C CA . GLN B 1 345 ? 17.188 14.234 -20.562 1 98.31 345 GLN B CA 1
ATOM 5882 C C . GLN B 1 345 ? 17.156 13.18 -19.469 1 98.31 345 GLN B C 1
ATOM 5884 O O . GLN B 1 345 ? 18.203 12.688 -19.047 1 98.31 345 GLN B O 1
ATOM 5889 N N . VAL B 1 346 ? 15.992 12.836 -18.984 1 98.56 346 VAL B N 1
ATOM 5890 C CA . VAL B 1 346 ? 15.828 11.852 -17.906 1 98.56 346 VAL B CA 1
ATOM 5891 C C . VAL B 1 346 ? 16.312 10.484 -18.391 1 98.56 346 VAL B C 1
ATOM 5893 O O . VAL B 1 346 ? 16.984 9.766 -17.656 1 98.56 346 VAL B O 1
ATOM 5896 N N . THR B 1 347 ? 15.961 10.133 -19.641 1 98.62 347 THR B N 1
ATOM 5897 C CA . THR B 1 347 ? 16.422 8.867 -20.203 1 98.62 347 THR B CA 1
ATOM 5898 C C . THR B 1 347 ? 17.938 8.789 -20.188 1 98.62 347 THR B C 1
ATOM 5900 O O . THR B 1 347 ? 18.516 7.77 -19.797 1 98.62 347 THR B O 1
ATOM 5903 N N . GLU B 1 348 ? 18.562 9.844 -20.594 1 98.62 348 GLU B N 1
ATOM 5904 C CA . GLU B 1 348 ? 20.031 9.898 -20.625 1 98.62 348 GLU B CA 1
ATOM 5905 C C . GLU B 1 348 ? 20.609 9.734 -19.234 1 98.62 348 GLU B C 1
ATOM 5907 O O . GLU B 1 348 ? 21.625 9.047 -19.047 1 98.62 348 GLU B O 1
ATOM 5912 N N . LEU B 1 349 ? 19.984 10.367 -18.266 1 98.69 349 LEU B N 1
ATOM 5913 C CA . LEU B 1 349 ? 20.469 10.297 -16.891 1 98.69 349 LEU B CA 1
ATOM 5914 C C . LEU B 1 349 ? 20.328 8.883 -16.344 1 98.69 349 LEU B C 1
ATOM 5916 O O . LEU B 1 349 ? 21.188 8.414 -15.594 1 98.69 349 LEU B O 1
ATOM 5920 N N . LEU B 1 350 ? 19.219 8.203 -16.672 1 98.81 350 LEU B N 1
ATOM 5921 C CA . LEU B 1 350 ? 19.047 6.809 -16.266 1 98.81 350 LEU B CA 1
ATOM 5922 C C . LEU B 1 350 ? 20.203 5.945 -16.797 1 98.81 350 LEU B C 1
ATOM 5924 O O . LEU B 1 350 ? 20.812 5.203 -16.031 1 98.81 350 LEU B O 1
ATOM 5928 N N . VAL B 1 351 ? 20.484 6.098 -18.062 1 98.69 351 VAL B N 1
ATOM 5929 C CA . VAL B 1 351 ? 21.531 5.32 -18.703 1 98.69 351 VAL B CA 1
ATOM 5930 C C . VAL B 1 351 ? 22.891 5.691 -18.094 1 98.69 351 VAL B C 1
ATOM 5932 O O . VAL B 1 351 ? 23.688 4.816 -17.766 1 98.69 351 VAL B O 1
ATOM 5935 N N . GLU B 1 352 ? 23.094 6.941 -17.922 1 98.62 352 GLU B N 1
ATOM 5936 C CA . GLU B 1 352 ? 24.375 7.449 -17.438 1 98.62 352 GLU B CA 1
ATOM 5937 C C . GLU B 1 352 ? 24.688 6.887 -16.047 1 98.62 352 GLU B C 1
ATOM 5939 O O . GLU B 1 352 ? 25.828 6.512 -15.773 1 98.62 352 GLU B O 1
ATOM 5944 N N . GLU B 1 353 ? 23.734 6.848 -15.164 1 98.62 353 GLU B N 1
ATOM 5945 C CA . GLU B 1 353 ? 23.984 6.383 -13.805 1 98.62 353 GLU B CA 1
ATOM 5946 C C . GLU B 1 353 ? 24.328 4.895 -13.781 1 98.62 353 GLU B C 1
ATOM 5948 O O . GLU B 1 353 ? 25.141 4.453 -12.969 1 98.62 353 GLU B O 1
ATOM 5953 N N . LEU B 1 354 ? 23.672 4.117 -14.641 1 98.56 354 LEU B N 1
ATOM 5954 C CA . LEU B 1 354 ? 24.031 2.707 -14.742 1 98.56 354 LEU B CA 1
ATOM 5955 C C . LEU B 1 354 ? 25.453 2.543 -15.297 1 98.56 354 LEU B C 1
ATOM 5957 O O . LEU B 1 354 ? 26.219 1.734 -14.789 1 98.56 354 LEU B O 1
ATOM 5961 N N . GLU B 1 355 ? 25.812 3.314 -16.328 1 98.56 355 GLU B N 1
ATOM 5962 C CA . GLU B 1 355 ? 27.141 3.236 -16.938 1 98.56 355 GLU B CA 1
ATOM 5963 C C . GLU B 1 355 ? 28.219 3.695 -15.977 1 98.56 355 GLU B C 1
ATOM 5965 O O . GLU B 1 355 ? 29.312 3.123 -15.945 1 98.56 355 GLU B O 1
ATOM 5970 N N . LYS B 1 356 ? 27.906 4.734 -15.227 1 98.62 356 LYS B N 1
ATOM 5971 C CA . LYS B 1 356 ? 28.844 5.203 -14.203 1 98.62 356 LYS B CA 1
ATOM 5972 C C . LYS B 1 356 ? 29.109 4.121 -13.164 1 98.62 356 LYS B C 1
ATOM 5974 O O . LYS B 1 356 ? 30.25 3.939 -12.727 1 98.62 356 LYS B O 1
ATOM 5979 N N . LEU B 1 357 ? 28.078 3.469 -12.758 1 98.44 357 LEU B N 1
ATOM 5980 C CA . LEU B 1 357 ? 28.219 2.389 -11.789 1 98.44 357 LEU B CA 1
ATOM 5981 C C . LEU B 1 357 ? 29.062 1.255 -12.367 1 98.44 357 LEU B C 1
ATOM 5983 O O . LEU B 1 357 ? 29.906 0.68 -11.664 1 98.44 357 LEU B O 1
ATOM 5987 N N . ALA B 1 358 ? 28.828 0.917 -13.617 1 98.56 358 ALA B N 1
ATOM 5988 C CA . ALA B 1 358 ? 29.578 -0.143 -14.289 1 98.56 358 ALA B CA 1
ATOM 5989 C C . ALA B 1 358 ? 31.047 0.238 -14.445 1 98.56 358 ALA B C 1
ATOM 5991 O O . ALA B 1 358 ? 31.938 -0.594 -14.25 1 98.56 358 ALA B O 1
ATOM 5992 N N . HIS B 1 359 ? 31.297 1.46 -14.781 1 98.38 359 HIS B N 1
ATOM 5993 C CA . HIS B 1 359 ? 32.656 1.913 -15.102 1 98.38 359 HIS B CA 1
ATOM 5994 C C . HIS B 1 359 ? 33.438 2.246 -13.836 1 98.38 359 HIS B C 1
ATOM 5996 O O . HIS B 1 359 ? 34.562 1.823 -13.68 1 98.38 359 HIS B O 1
ATOM 6002 N N . ASP B 1 360 ? 32.781 3.014 -12.867 1 98.31 360 ASP B N 1
ATOM 6003 C CA . ASP B 1 360 ? 33.5 3.594 -11.742 1 98.31 360 ASP B CA 1
ATOM 6004 C C . ASP B 1 360 ? 33.25 2.812 -10.453 1 98.31 360 ASP B C 1
ATOM 6006 O O . ASP B 1 360 ? 33.969 2.971 -9.469 1 98.31 360 ASP B O 1
ATOM 6010 N N . GLY B 1 361 ? 32.219 1.996 -10.438 1 98.31 361 GLY B N 1
ATOM 6011 C CA . GLY B 1 361 ? 31.844 1.278 -9.234 1 98.31 361 GLY B CA 1
ATOM 6012 C C . GLY B 1 361 ? 31.172 2.162 -8.195 1 98.31 361 GLY B C 1
ATOM 6013 O O . GLY B 1 361 ? 30.625 3.213 -8.523 1 98.31 361 GLY B O 1
ATOM 6014 N N . ILE B 1 362 ? 31.109 1.617 -6.98 1 98.38 362 ILE B N 1
ATOM 6015 C CA . ILE B 1 362 ? 30.5 2.369 -5.891 1 98.38 362 ILE B CA 1
ATOM 6016 C C . ILE B 1 362 ? 31.562 2.742 -4.859 1 98.38 362 ILE B C 1
ATOM 6018 O O . ILE B 1 362 ? 32.656 2.148 -4.836 1 98.38 362 ILE B O 1
ATOM 6022 N N . THR B 1 363 ? 31.297 3.754 -4.07 1 97.62 363 THR B N 1
ATOM 6023 C CA . THR B 1 363 ? 32.188 4.176 -3.008 1 97.62 363 THR B CA 1
ATOM 6024 C C . THR B 1 363 ? 32 3.32 -1.759 1 97.62 363 THR B C 1
ATOM 6026 O O . THR B 1 363 ? 30.984 2.633 -1.624 1 97.62 363 THR B O 1
ATOM 6029 N N . GLU B 1 364 ? 32.969 3.389 -0.868 1 97.06 364 GLU B N 1
ATOM 6030 C CA . GLU B 1 364 ? 32.844 2.686 0.407 1 97.06 364 GLU B CA 1
ATOM 6031 C C . GLU B 1 364 ? 31.672 3.211 1.224 1 97.06 364 GLU B C 1
ATOM 6033 O O . GLU B 1 364 ? 31 2.447 1.921 1 97.06 364 GLU B O 1
ATOM 6038 N N . ALA B 1 365 ? 31.484 4.457 1.144 1 96.38 365 ALA B N 1
ATOM 6039 C CA . ALA B 1 365 ? 30.375 5.062 1.856 1 96.38 365 ALA B CA 1
ATOM 6040 C C . ALA B 1 365 ? 29.031 4.543 1.331 1 96.38 365 ALA B C 1
ATOM 6042 O O . ALA B 1 365 ? 28.125 4.25 2.109 1 96.38 365 ALA B O 1
ATOM 6043 N N . GLU B 1 366 ? 28.906 4.438 0.024 1 97.56 366 GLU B N 1
ATOM 6044 C CA . GLU B 1 366 ? 27.703 3.891 -0.583 1 97.56 366 GLU B CA 1
ATOM 6045 C C . GLU B 1 366 ? 27.484 2.436 -0.177 1 97.56 366 GLU B C 1
ATOM 6047 O O . GLU B 1 366 ? 26.359 2.02 0.094 1 97.56 366 GLU B O 1
ATOM 6052 N N . LEU B 1 367 ? 28.547 1.691 -0.184 1 98.12 367 LEU B N 1
ATOM 6053 C CA . LEU B 1 367 ? 28.469 0.29 0.209 1 98.12 367 LEU B CA 1
ATOM 6054 C C . LEU B 1 367 ? 27.984 0.159 1.653 1 98.12 367 LEU B C 1
ATOM 6056 O O . LEU B 1 367 ? 27.047 -0.588 1.938 1 98.12 367 LEU B O 1
ATOM 6060 N N . LYS B 1 368 ? 28.656 0.909 2.516 1 96.88 368 LYS B N 1
ATOM 6061 C CA . LYS B 1 368 ? 28.312 0.855 3.934 1 96.88 368 LYS B CA 1
ATOM 6062 C C . LYS B 1 368 ? 26.859 1.248 4.16 1 96.88 368 LYS B C 1
ATOM 6064 O O . LYS B 1 368 ? 26.125 0.579 4.902 1 96.88 368 LYS B O 1
ATOM 6069 N N . ARG B 1 369 ? 26.453 2.264 3.539 1 96.38 369 ARG B N 1
ATOM 6070 C CA . ARG B 1 369 ? 25.078 2.74 3.664 1 96.38 369 ARG B CA 1
ATOM 6071 C C . ARG B 1 369 ? 24.094 1.709 3.131 1 96.38 369 ARG B C 1
ATOM 6073 O O . ARG B 1 369 ? 23.047 1.456 3.75 1 96.38 369 ARG B O 1
ATOM 6080 N N . SER B 1 370 ? 24.359 1.178 1.984 1 97.31 370 SER B N 1
ATOM 6081 C CA . SER B 1 370 ? 23.453 0.219 1.354 1 97.31 370 SER B CA 1
ATOM 6082 C C . SER B 1 370 ? 23.344 -1.06 2.178 1 97.31 370 SER B C 1
ATOM 6084 O O . SER B 1 370 ? 22.25 -1.634 2.297 1 97.31 370 SER B O 1
ATOM 6086 N N . VAL B 1 371 ? 24.453 -1.493 2.693 1 97 371 VAL B N 1
ATOM 6087 C CA . VAL B 1 371 ? 24.438 -2.672 3.555 1 97 371 VAL B CA 1
ATOM 6088 C C . VAL B 1 371 ? 23.609 -2.387 4.809 1 97 371 VAL B C 1
ATOM 6090 O O . VAL B 1 371 ? 22.828 -3.225 5.238 1 97 371 VAL B O 1
ATOM 6093 N N . GLY B 1 372 ? 23.844 -1.232 5.398 1 94.81 372 GLY B N 1
ATOM 6094 C CA . GLY B 1 372 ? 23.016 -0.828 6.527 1 94.81 372 GLY B CA 1
ATOM 6095 C C . GLY B 1 372 ? 21.547 -0.778 6.199 1 94.81 372 GLY B C 1
ATOM 6096 O O . GLY B 1 372 ? 20.719 -1.256 6.973 1 94.81 372 GLY B O 1
ATOM 6097 N N . GLN B 1 373 ? 21.234 -0.212 5.035 1 96.06 373 GLN B N 1
ATOM 6098 C CA . GLN B 1 373 ? 19.859 -0.103 4.562 1 96.06 373 GLN B CA 1
ATOM 6099 C C . GLN B 1 373 ? 19.203 -1.479 4.43 1 96.06 373 GLN B C 1
ATOM 6101 O O . GLN B 1 373 ? 18.109 -1.705 4.941 1 96.06 373 GLN B O 1
ATOM 6106 N N . LEU B 1 374 ? 19.875 -2.361 3.787 1 96.44 374 LEU B N 1
ATOM 6107 C CA . LEU B 1 374 ? 19.344 -3.697 3.537 1 96.44 374 LEU B CA 1
ATOM 6108 C C . LEU B 1 374 ? 19.25 -4.492 4.836 1 96.44 374 LEU B C 1
ATOM 6110 O O . LEU B 1 374 ? 18.266 -5.215 5.047 1 96.44 374 LEU B O 1
ATOM 6114 N N . SER B 1 375 ? 20.219 -4.301 5.695 1 94.06 375 SER B N 1
ATOM 6115 C CA . SER B 1 375 ? 20.203 -4.992 6.98 1 94.06 375 SER B CA 1
ATOM 6116 C C . SER B 1 375 ? 19.031 -4.512 7.848 1 94.06 375 SER B C 1
ATOM 6118 O O . SER B 1 375 ? 18.281 -5.32 8.375 1 94.06 375 SER B O 1
ATOM 6120 N N . GLY B 1 376 ? 18.938 -3.225 7.988 1 91.5 376 GLY B N 1
ATOM 6121 C CA . GLY B 1 376 ? 17.812 -2.674 8.734 1 91.5 376 GLY B CA 1
ATOM 6122 C C . GLY B 1 376 ? 16.469 -3.037 8.148 1 91.5 376 GLY B C 1
ATOM 6123 O O . GLY B 1 376 ? 15.547 -3.414 8.875 1 91.5 376 GLY B O 1
ATOM 6124 N N . GLY B 1 377 ? 16.359 -2.912 6.812 1 92.19 377 GLY B N 1
ATOM 6125 C CA . GLY B 1 377 ? 15.125 -3.258 6.125 1 92.19 377 GLY B CA 1
ATOM 6126 C C . GLY B 1 377 ? 14.719 -4.703 6.328 1 92.19 377 GLY B C 1
ATOM 6127 O O . GLY B 1 377 ? 13.523 -5.004 6.445 1 92.19 377 GLY B O 1
ATOM 6128 N N . THR B 1 378 ? 15.664 -5.535 6.344 1 88.94 378 THR B N 1
ATOM 6129 C CA . THR B 1 378 ? 15.391 -6.949 6.57 1 88.94 378 THR B CA 1
ATOM 6130 C C . THR B 1 378 ? 14.812 -7.176 7.961 1 88.94 378 THR B C 1
ATOM 6132 O O . THR B 1 378 ? 13.828 -7.902 8.117 1 88.94 378 THR B O 1
ATOM 6135 N N . VAL B 1 379 ? 15.336 -6.516 8.906 1 83.38 379 VAL B N 1
ATOM 6136 C CA . VAL B 1 379 ? 14.875 -6.676 10.281 1 83.38 379 VAL B CA 1
ATOM 6137 C C . VAL B 1 379 ? 13.477 -6.078 10.438 1 83.38 379 VAL B C 1
ATOM 6139 O O . VAL B 1 379 ? 12.602 -6.695 11.039 1 83.38 379 VAL B O 1
ATOM 6142 N N . LEU B 1 380 ? 13.234 -4.961 9.859 1 85.62 380 LEU B N 1
ATOM 6143 C CA . LEU B 1 380 ? 11.938 -4.301 9.938 1 85.62 380 LEU B CA 1
ATOM 6144 C C . LEU B 1 380 ? 10.859 -5.133 9.242 1 85.62 380 LEU B C 1
ATOM 6146 O O . LEU B 1 380 ? 9.727 -5.207 9.711 1 85.62 380 LEU B O 1
ATOM 6150 N N . GLY B 1 381 ? 11.211 -5.699 8.109 1 83 381 GLY B N 1
ATOM 6151 C CA . GLY B 1 381 ? 10.273 -6.523 7.363 1 83 381 GLY B CA 1
ATOM 6152 C C . GLY B 1 381 ? 9.836 -7.766 8.117 1 83 381 GLY B C 1
ATOM 6153 O O . GLY B 1 381 ? 8.742 -8.289 7.883 1 83 381 GLY B O 1
ATOM 6154 N N . LEU B 1 382 ? 10.617 -8.195 9.031 1 77.06 382 LEU B N 1
ATOM 6155 C CA . LEU B 1 382 ? 10.367 -9.445 9.742 1 77.06 382 LEU B CA 1
ATOM 6156 C C . LEU B 1 382 ? 9.328 -9.25 10.844 1 77.06 382 LEU B C 1
ATOM 6158 O O . LEU B 1 382 ? 8.867 -10.227 11.445 1 77.06 382 LEU B O 1
ATOM 6162 N N . GLU B 1 383 ? 8.844 -8.086 11.016 1 81.5 383 GLU B N 1
ATOM 6163 C CA . GLU B 1 383 ? 7.789 -7.848 12 1 81.5 383 GLU B CA 1
ATOM 6164 C C . GLU B 1 383 ? 6.406 -8.109 11.406 1 81.5 383 GLU B C 1
ATOM 6166 O O . GLU B 1 383 ? 5.422 -8.219 12.133 1 81.5 383 GLU B O 1
ATOM 6171 N N . ASP B 1 384 ? 6.332 -8.258 10.172 1 86.94 384 ASP B N 1
ATOM 6172 C CA . ASP B 1 384 ? 5.082 -8.484 9.453 1 86.94 384 ASP B CA 1
ATOM 6173 C C . ASP B 1 384 ? 4.879 -9.969 9.164 1 86.94 384 ASP B C 1
ATOM 6175 O O . ASP B 1 384 ? 5.676 -10.586 8.445 1 86.94 384 ASP B O 1
ATOM 6179 N N . SER B 1 385 ? 3.785 -10.508 9.648 1 91.62 385 SER B N 1
ATOM 6180 C CA . SER B 1 385 ? 3.541 -11.938 9.492 1 91.62 385 SER B CA 1
ATOM 6181 C C . SER B 1 385 ? 3.361 -12.305 8.023 1 91.62 385 SER B C 1
ATOM 6183 O O . SER B 1 385 ? 3.705 -13.414 7.613 1 91.62 385 SER B O 1
ATOM 6185 N N . GLY B 1 386 ? 2.807 -11.391 7.211 1 94.44 386 GLY B N 1
ATOM 6186 C CA . GLY B 1 386 ? 2.67 -11.648 5.785 1 94.44 386 GLY B CA 1
ATOM 6187 C C . GLY B 1 386 ? 4 -11.805 5.078 1 94.44 386 GLY B C 1
ATOM 6188 O O . GLY B 1 386 ? 4.168 -12.695 4.246 1 94.44 386 GLY B O 1
ATOM 6189 N N . SER B 1 387 ? 4.941 -10.938 5.402 1 92.56 387 SER B N 1
ATOM 6190 C CA . SER B 1 387 ? 6.273 -11.016 4.82 1 92.56 387 SER B CA 1
ATOM 6191 C C . SER B 1 387 ? 6.977 -12.312 5.211 1 92.56 387 SER B C 1
ATOM 6193 O O . SER B 1 387 ? 7.633 -12.945 4.383 1 92.56 387 SER B O 1
ATOM 6195 N N . ARG B 1 388 ? 6.812 -12.711 6.465 1 92.75 388 ARG B N 1
ATOM 6196 C CA . ARG B 1 388 ? 7.434 -13.945 6.934 1 92.75 388 ARG B CA 1
ATOM 6197 C C . ARG B 1 388 ? 6.809 -15.156 6.262 1 92.75 388 ARG B C 1
ATOM 6199 O O . ARG B 1 388 ? 7.516 -16.078 5.848 1 92.75 388 ARG B O 1
ATOM 6206 N N . MET B 1 389 ? 5.492 -15.125 6.203 1 96.62 389 MET B N 1
ATOM 6207 C CA . MET B 1 389 ? 4.781 -16.203 5.531 1 96.62 389 MET B CA 1
ATOM 6208 C C . MET B 1 389 ? 5.242 -16.344 4.082 1 96.62 389 MET B C 1
ATOM 6210 O O . MET B 1 389 ? 5.508 -17.453 3.609 1 96.62 389 MET B O 1
ATOM 6214 N N . SER B 1 390 ? 5.426 -15.234 3.375 1 96.19 390 SER B N 1
ATOM 6215 C CA . SER B 1 390 ? 5.812 -15.234 1.969 1 96.19 390 SER B CA 1
ATOM 6216 C C . SER B 1 390 ? 7.258 -15.695 1.796 1 96.19 390 SER B C 1
ATOM 6218 O O . SER B 1 390 ? 7.586 -16.375 0.814 1 96.19 390 SER B O 1
ATOM 6220 N N . ARG B 1 391 ? 8.102 -15.312 2.723 1 93.5 391 ARG B N 1
ATOM 6221 C CA . ARG B 1 391 ? 9.492 -15.75 2.697 1 93.5 391 ARG B CA 1
ATOM 6222 C C . ARG B 1 391 ? 9.586 -17.281 2.732 1 93.5 391 ARG B C 1
ATOM 6224 O O . ARG B 1 391 ? 10.383 -17.875 2.002 1 93.5 391 ARG B O 1
ATOM 6231 N N . LEU B 1 392 ? 8.789 -17.922 3.566 1 96.06 392 LEU B N 1
ATOM 6232 C CA . LEU B 1 392 ? 8.766 -19.375 3.654 1 96.06 392 LEU B CA 1
ATOM 6233 C C . LEU B 1 392 ? 8.32 -20 2.334 1 96.06 392 LEU B C 1
ATOM 6235 O O . LEU B 1 392 ? 8.906 -20.984 1.878 1 96.06 392 LEU B O 1
ATOM 6239 N N . GLY B 1 393 ? 7.297 -19.391 1.754 1 97.25 393 GLY B N 1
ATOM 6240 C CA . GLY B 1 393 ? 6.801 -19.891 0.481 1 97.25 393 GLY B CA 1
ATOM 6241 C C . GLY B 1 393 ? 7.832 -19.828 -0.628 1 97.25 393 GLY B C 1
ATOM 6242 O O . GLY B 1 393 ? 8.023 -20.797 -1.36 1 97.25 393 GLY B O 1
ATOM 6243 N N . ARG B 1 394 ? 8.531 -18.766 -0.714 1 94.56 394 ARG B N 1
ATOM 6244 C CA . ARG B 1 394 ? 9.555 -18.594 -1.742 1 94.56 394 ARG B CA 1
ATOM 6245 C C . ARG B 1 394 ? 10.727 -19.547 -1.513 1 94.56 394 ARG B C 1
ATOM 6247 O O . ARG B 1 394 ? 11.266 -20.109 -2.463 1 94.56 394 ARG B O 1
ATOM 6254 N N . ALA B 1 395 ? 11.125 -19.672 -0.272 1 94.56 395 ALA B N 1
ATOM 6255 C CA . ALA B 1 395 ? 12.211 -20.594 0.048 1 94.56 395 ALA B CA 1
ATOM 6256 C C . ALA B 1 395 ? 11.883 -22 -0.444 1 94.56 395 ALA B C 1
ATOM 6258 O O . ALA B 1 395 ? 12.742 -22.688 -1.008 1 94.56 395 ALA B O 1
ATOM 6259 N N . GLU B 1 396 ? 10.664 -22.406 -0.249 1 96.38 396 GLU B N 1
ATOM 6260 C CA . GLU B 1 396 ? 10.25 -23.766 -0.589 1 96.38 396 GLU B CA 1
ATOM 6261 C C . GLU B 1 396 ? 10.094 -23.938 -2.098 1 96.38 396 GLU B C 1
ATOM 6263 O O . GLU B 1 396 ? 10.484 -24.969 -2.654 1 96.38 396 GLU B O 1
ATOM 6268 N N . LEU B 1 397 ? 9.57 -22.906 -2.768 1 95.75 397 LEU B N 1
ATOM 6269 C CA . LEU B 1 397 ? 9.172 -23.078 -4.16 1 95.75 397 LEU B CA 1
ATOM 6270 C C . LEU B 1 397 ? 10.305 -22.672 -5.102 1 95.75 397 LEU B C 1
ATOM 6272 O O . LEU B 1 397 ? 10.398 -23.203 -6.215 1 95.75 397 LEU B O 1
ATOM 6276 N N . VAL B 1 398 ? 11.148 -21.781 -4.633 1 93.25 398 VAL B N 1
ATOM 6277 C CA . VAL B 1 398 ? 12.109 -21.188 -5.562 1 93.25 398 VAL B CA 1
ATOM 6278 C C . VAL B 1 398 ? 13.523 -21.656 -5.215 1 93.25 398 VAL B C 1
ATOM 6280 O O . VAL B 1 398 ? 14.219 -22.219 -6.055 1 93.25 398 VAL B O 1
ATOM 6283 N N . TYR B 1 399 ? 13.922 -21.578 -3.977 1 92.81 399 TYR B N 1
ATOM 6284 C CA . TYR B 1 399 ? 15.336 -21.703 -3.635 1 92.81 399 TYR B CA 1
ATOM 6285 C C . TYR B 1 399 ? 15.68 -23.141 -3.244 1 92.81 399 TYR B C 1
ATOM 6287 O O . TYR B 1 399 ? 16.766 -23.625 -3.561 1 92.81 399 TYR B O 1
ATOM 6295 N N . GLY B 1 400 ? 14.812 -23.75 -2.514 1 93.75 400 GLY B N 1
ATOM 6296 C CA . GLY B 1 400 ? 15.102 -25.062 -1.96 1 93.75 400 GLY B CA 1
ATOM 6297 C C . GLY B 1 400 ? 15.953 -25 -0.703 1 93.75 400 GLY B C 1
ATOM 6298 O O . GLY B 1 400 ? 16.344 -26.031 -0.165 1 93.75 400 GLY B O 1
ATOM 6299 N N . ASP B 1 401 ? 16.234 -23.781 -0.286 1 93.44 401 ASP B N 1
ATOM 6300 C CA . ASP B 1 401 ? 16.984 -23.516 0.944 1 93.44 401 ASP B CA 1
ATOM 6301 C C . ASP B 1 401 ? 16.344 -22.359 1.718 1 93.44 401 ASP B C 1
ATOM 6303 O O . ASP B 1 401 ? 15.766 -21.453 1.123 1 93.44 401 ASP B O 1
ATOM 6307 N N . LEU B 1 402 ? 16.438 -22.469 2.99 1 92.5 402 LEU B N 1
ATOM 6308 C CA . LEU B 1 402 ? 15.992 -21.391 3.873 1 92.5 402 LEU B CA 1
ATOM 6309 C C . LEU B 1 402 ? 17.172 -20.797 4.629 1 92.5 402 LEU B C 1
ATOM 6311 O O . LEU B 1 402 ? 17.875 -21.5 5.355 1 92.5 402 LEU B O 1
ATOM 6315 N N . LEU B 1 403 ? 17.406 -19.516 4.363 1 90.62 403 LEU B N 1
ATOM 6316 C CA . LEU B 1 403 ? 18.453 -18.812 5.094 1 90.62 403 LEU B CA 1
ATOM 6317 C C . LEU B 1 403 ? 17.922 -18.234 6.402 1 90.62 403 LEU B C 1
ATOM 6319 O O . LEU B 1 403 ? 16.812 -17.703 6.441 1 90.62 403 LEU B O 1
ATOM 6323 N N . SER B 1 404 ? 18.703 -18.406 7.438 1 87.12 404 SER B N 1
ATOM 6324 C CA . SER B 1 404 ? 18.375 -17.672 8.656 1 87.12 404 SER B CA 1
ATOM 6325 C C . SER B 1 404 ? 18.562 -16.172 8.461 1 87.12 404 SER B C 1
ATOM 6327 O O . SER B 1 404 ? 19.203 -15.742 7.504 1 87.12 404 SER B O 1
ATOM 6329 N N . LEU B 1 405 ? 17.938 -15.438 9.352 1 83.75 405 LEU B N 1
ATOM 6330 C CA . LEU B 1 405 ? 18.156 -13.992 9.297 1 83.75 405 LEU B CA 1
ATOM 6331 C C . LEU B 1 405 ? 19.641 -13.656 9.391 1 83.75 405 LEU B C 1
ATOM 6333 O O . LEU B 1 405 ? 20.141 -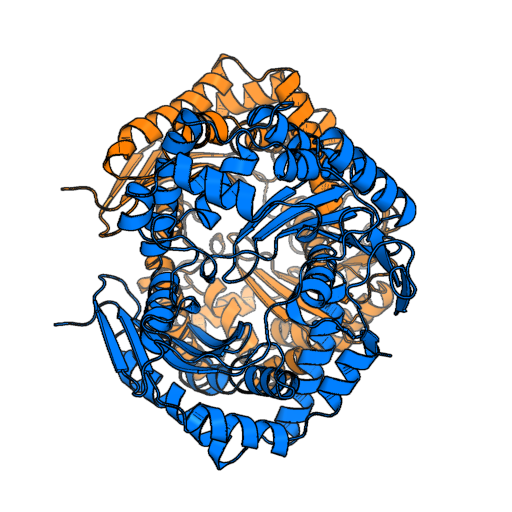12.82 8.633 1 83.75 405 LEU B O 1
ATOM 6337 N N . ALA B 1 406 ? 20.312 -14.328 10.289 1 87.06 406 ALA B N 1
ATOM 6338 C CA . ALA B 1 406 ? 21.75 -14.094 10.484 1 87.06 406 ALA B CA 1
ATOM 6339 C C . ALA B 1 406 ? 22.531 -14.406 9.211 1 87.06 406 ALA B C 1
ATOM 6341 O O . ALA B 1 406 ? 23.422 -13.648 8.828 1 87.06 406 ALA B O 1
ATOM 6342 N N . GLU B 1 407 ? 22.188 -15.461 8.602 1 90.62 407 GLU B N 1
ATOM 6343 C CA . GLU B 1 407 ? 22.875 -15.844 7.375 1 90.62 407 GLU B CA 1
ATOM 6344 C C . GLU B 1 407 ? 22.578 -14.859 6.246 1 90.62 407 GLU B C 1
ATOM 6346 O O . GLU B 1 407 ? 23.469 -14.516 5.465 1 90.62 407 GLU B O 1
ATOM 6351 N N . SER B 1 408 ? 21.312 -14.531 6.16 1 90.38 408 SER B N 1
ATOM 6352 C CA . SER B 1 408 ? 20.953 -13.539 5.152 1 90.38 408 SER B CA 1
ATOM 6353 C C . SER B 1 408 ? 21.734 -12.25 5.336 1 90.38 408 SER B C 1
ATOM 6355 O O . SER B 1 408 ? 22.234 -11.68 4.367 1 90.38 408 SER B O 1
ATOM 6357 N N . LEU B 1 409 ? 21.875 -11.828 6.559 1 91.94 409 LEU B N 1
ATOM 6358 C CA . LEU B 1 409 ? 22.594 -10.602 6.871 1 91.94 409 LEU B CA 1
ATOM 6359 C C . LEU B 1 409 ? 24.094 -10.766 6.59 1 91.94 409 LEU B C 1
ATOM 6361 O O . LEU B 1 409 ? 24.734 -9.844 6.09 1 91.94 409 LEU B O 1
ATOM 6365 N N . GLU B 1 410 ? 24.594 -11.914 6.84 1 95.12 410 GLU B N 1
ATOM 6366 C CA . GLU B 1 410 ? 26 -12.203 6.555 1 95.12 410 GLU B CA 1
ATOM 6367 C C . GLU B 1 410 ? 26.281 -12.141 5.055 1 95.12 410 GLU B C 1
ATOM 6369 O O . GLU B 1 410 ? 27.328 -11.633 4.637 1 95.12 410 GLU B O 1
ATOM 6374 N N . ARG B 1 411 ? 25.344 -12.672 4.309 1 95.69 411 ARG B N 1
ATOM 6375 C CA . ARG B 1 411 ? 25.5 -12.656 2.857 1 95.69 411 ARG B CA 1
ATOM 6376 C C . ARG B 1 411 ? 25.5 -11.234 2.318 1 95.69 411 ARG B C 1
ATOM 6378 O O . ARG B 1 411 ? 26.234 -10.914 1.383 1 95.69 411 ARG B O 1
ATOM 6385 N N . ILE B 1 412 ? 24.672 -10.422 2.83 1 96.06 412 ILE B N 1
ATOM 6386 C CA . ILE B 1 412 ? 24.609 -9.023 2.422 1 96.06 412 ILE B CA 1
ATOM 6387 C C . ILE B 1 412 ? 25.891 -8.305 2.824 1 96.06 412 ILE B C 1
ATOM 6389 O O . ILE B 1 412 ? 26.453 -7.551 2.031 1 96.06 412 ILE B O 1
ATOM 6393 N N . GLN B 1 413 ? 26.391 -8.555 4.02 1 96.69 413 GLN B N 1
ATOM 6394 C CA . GLN B 1 413 ? 27.578 -7.906 4.551 1 96.69 413 GLN B CA 1
ATOM 6395 C C . GLN B 1 413 ? 28.828 -8.352 3.801 1 96.69 413 GLN B C 1
ATOM 6397 O O . GLN B 1 413 ? 29.828 -7.633 3.771 1 96.69 413 GLN B O 1
ATOM 6402 N N . ALA B 1 414 ? 28.734 -9.477 3.211 1 97.62 414 ALA B N 1
ATOM 6403 C CA . ALA B 1 414 ? 29.891 -10.047 2.518 1 97.62 414 ALA B CA 1
ATOM 6404 C C . ALA B 1 414 ? 30.031 -9.453 1.12 1 97.62 414 ALA B C 1
ATOM 6406 O O . ALA B 1 414 ? 31.078 -9.609 0.479 1 97.62 414 ALA B O 1
ATOM 6407 N N . VAL B 1 415 ? 29.031 -8.766 0.643 1 98.38 415 VAL B N 1
ATOM 6408 C CA . VAL B 1 415 ? 29.094 -8.172 -0.686 1 98.38 415 VAL B CA 1
ATOM 6409 C C . VAL B 1 415 ? 30.203 -7.109 -0.724 1 98.38 415 VAL B C 1
ATOM 6411 O O . VAL B 1 415 ? 30.328 -6.309 0.207 1 98.38 415 VAL B O 1
ATOM 6414 N N . THR B 1 416 ? 31.016 -7.094 -1.759 1 98.44 416 THR B N 1
ATOM 6415 C CA . THR B 1 416 ? 32.094 -6.102 -1.932 1 98.44 416 THR B CA 1
ATOM 6416 C C . THR B 1 416 ? 31.719 -5.117 -3.043 1 98.44 416 THR B C 1
ATOM 6418 O O . THR B 1 416 ? 30.844 -5.391 -3.857 1 98.44 416 THR B O 1
ATOM 6421 N N . ALA B 1 417 ? 32.438 -4.016 -3.033 1 98.56 417 ALA B N 1
ATOM 6422 C CA . ALA B 1 417 ? 32.281 -3.049 -4.113 1 98.56 417 ALA B CA 1
ATOM 6423 C C . ALA B 1 417 ? 32.562 -3.678 -5.469 1 98.56 417 ALA B C 1
ATOM 6425 O O . ALA B 1 417 ? 31.938 -3.354 -6.469 1 98.56 417 ALA B O 1
ATOM 6426 N N . ALA B 1 418 ? 33.531 -4.547 -5.438 1 98.56 418 ALA B N 1
ATOM 6427 C CA . ALA B 1 418 ? 33.906 -5.23 -6.672 1 98.56 418 ALA B CA 1
ATOM 6428 C C . ALA B 1 418 ? 32.781 -6.113 -7.18 1 98.56 418 ALA B C 1
ATOM 6430 O O . ALA B 1 418 ? 32.531 -6.195 -8.383 1 98.56 418 ALA B O 1
ATOM 6431 N N . ASP B 1 419 ? 32.062 -6.852 -6.262 1 98.62 419 ASP B N 1
ATOM 6432 C CA . ASP B 1 419 ? 30.906 -7.668 -6.637 1 98.62 419 ASP B CA 1
ATOM 6433 C C . ASP B 1 419 ? 29.844 -6.824 -7.328 1 98.62 419 ASP B C 1
ATOM 6435 O O . ASP B 1 419 ? 29.281 -7.238 -8.344 1 98.62 419 ASP B O 1
ATOM 6439 N N . VAL B 1 420 ? 29.594 -5.66 -6.781 1 98.75 420 VAL B N 1
ATOM 6440 C CA . VAL B 1 420 ? 28.562 -4.773 -7.285 1 98.75 420 VAL B CA 1
ATOM 6441 C C . VAL B 1 420 ? 28.953 -4.234 -8.656 1 98.75 420 VAL B C 1
ATOM 6443 O O . VAL B 1 420 ? 28.141 -4.199 -9.578 1 98.75 420 VAL B O 1
ATOM 6446 N N . GLN B 1 421 ? 30.188 -3.83 -8.805 1 98.75 421 GLN B N 1
ATOM 6447 C CA . GLN B 1 421 ? 30.641 -3.291 -10.078 1 98.75 421 GLN B CA 1
ATOM 6448 C C . GLN B 1 421 ? 30.625 -4.355 -11.172 1 98.75 421 GLN B C 1
ATOM 6450 O O . GLN B 1 421 ? 30.234 -4.074 -12.305 1 98.75 421 GLN B O 1
ATOM 6455 N N . GLU B 1 422 ? 31.062 -5.531 -10.836 1 98.69 422 GLU B N 1
ATOM 6456 C CA . GLU B 1 422 ? 31.031 -6.625 -11.805 1 98.69 422 GLU B CA 1
ATOM 6457 C C . GLU B 1 422 ? 29.625 -6.887 -12.312 1 98.69 422 GLU B C 1
ATOM 6459 O O . GLU B 1 422 ? 29.422 -7.074 -13.516 1 98.69 422 GLU B O 1
ATOM 6464 N N . LEU B 1 423 ? 28.688 -6.93 -11.391 1 98.75 423 LEU B N 1
ATOM 6465 C CA . LEU B 1 423 ? 27.297 -7.141 -11.789 1 98.75 423 LEU B CA 1
ATOM 6466 C C . LEU B 1 423 ? 26.781 -5.973 -12.633 1 98.75 423 LEU B C 1
ATOM 6468 O O . LEU B 1 423 ? 26.062 -6.176 -13.609 1 98.75 423 LEU B O 1
ATOM 6472 N N . ALA B 1 424 ? 27.141 -4.758 -12.234 1 98.81 424 ALA B N 1
ATOM 6473 C CA . ALA B 1 424 ? 26.734 -3.582 -13.008 1 98.81 424 ALA B CA 1
ATOM 6474 C C . ALA B 1 424 ? 27.281 -3.65 -14.43 1 98.81 424 ALA B C 1
ATOM 6476 O O . ALA B 1 424 ? 26.594 -3.281 -15.383 1 98.81 424 ALA B O 1
ATOM 6477 N N . GLN B 1 425 ? 28.531 -4.074 -14.578 1 98.81 425 GLN B N 1
ATOM 6478 C CA . GLN B 1 425 ? 29.141 -4.234 -15.898 1 98.81 425 GLN B CA 1
ATOM 6479 C C . GLN B 1 425 ? 28.375 -5.246 -16.734 1 98.81 425 GLN B C 1
ATOM 6481 O O . GLN B 1 425 ? 28.125 -5.016 -17.922 1 98.81 425 GLN B O 1
ATOM 6486 N N . ASP B 1 426 ? 28.016 -6.309 -16.109 1 98.62 426 ASP B N 1
ATOM 6487 C CA . ASP B 1 426 ? 27.234 -7.332 -16.797 1 98.62 426 ASP B CA 1
ATOM 6488 C C . ASP B 1 426 ? 25.891 -6.777 -17.266 1 98.62 426 ASP B C 1
ATOM 6490 O O . ASP B 1 426 ? 25.531 -6.922 -18.438 1 98.62 426 ASP B O 1
ATOM 6494 N N . LEU B 1 427 ? 25.141 -6.125 -16.391 1 98.5 427 LEU B N 1
ATOM 6495 C CA . LEU B 1 427 ? 23.812 -5.586 -16.703 1 98.5 427 LEU B CA 1
ATOM 6496 C C . LEU B 1 427 ? 23.922 -4.5 -17.766 1 98.5 427 LEU B C 1
ATOM 6498 O O . LEU B 1 427 ? 23.094 -4.441 -18.672 1 98.5 427 LEU B O 1
ATOM 6502 N N . ALA B 1 428 ? 24.969 -3.643 -17.688 1 98.38 428 ALA B N 1
ATOM 6503 C CA . ALA B 1 428 ? 25.141 -2.533 -18.625 1 98.38 428 ALA B CA 1
ATOM 6504 C C . ALA B 1 428 ? 25.516 -3.043 -20.016 1 98.38 428 ALA B C 1
ATOM 6506 O O . ALA B 1 428 ? 25.25 -2.371 -21.016 1 98.38 428 ALA B O 1
ATOM 6507 N N . ALA B 1 429 ? 26.094 -4.199 -20.078 1 97.94 429 ALA B N 1
ATOM 6508 C CA . ALA B 1 429 ? 26.578 -4.742 -21.344 1 97.94 429 ALA B CA 1
ATOM 6509 C C . ALA B 1 429 ? 25.453 -5.477 -22.094 1 97.94 429 ALA B C 1
ATOM 6511 O O . ALA B 1 429 ? 25.578 -5.77 -23.281 1 97.94 429 ALA B O 1
ATOM 6512 N N . ARG B 1 430 ? 24.375 -5.801 -21.406 1 97.69 430 ARG B N 1
ATOM 6513 C CA . ARG B 1 430 ? 23.281 -6.531 -22.016 1 97.69 430 ARG B CA 1
ATOM 6514 C C . ARG B 1 430 ? 22.516 -5.656 -23.016 1 97.69 430 ARG B C 1
ATOM 6516 O O . ARG B 1 430 ? 22.578 -4.43 -22.938 1 97.69 430 ARG B O 1
ATOM 6523 N N . PRO B 1 431 ? 21.828 -6.301 -23.984 1 97.81 431 PRO B N 1
ATOM 6524 C CA . PRO B 1 431 ? 21.016 -5.512 -24.906 1 97.81 431 PRO B CA 1
ATOM 6525 C C . PRO B 1 431 ? 20 -4.617 -24.188 1 97.81 431 PRO B C 1
ATOM 6527 O O . PRO B 1 431 ? 19.094 -5.121 -23.516 1 97.81 431 PRO B O 1
ATOM 6530 N N . ARG B 1 432 ? 20.125 -3.385 -24.375 1 98.31 432 ARG B N 1
ATOM 6531 C CA . ARG B 1 432 ? 19.328 -2.402 -23.656 1 98.31 432 ARG B CA 1
ATOM 6532 C C . ARG B 1 432 ? 18.062 -2.039 -24.438 1 98.31 432 ARG B C 1
ATOM 6534 O O . ARG B 1 432 ? 18.125 -1.805 -25.641 1 98.31 432 ARG B O 1
ATOM 6541 N N . SER B 1 433 ? 16.969 -2.004 -23.75 1 98.81 433 SER B N 1
ATOM 6542 C CA . SER B 1 433 ? 15.703 -1.532 -24.312 1 98.81 433 SER B CA 1
ATOM 6543 C C . SER B 1 433 ? 15.219 -0.268 -23.609 1 98.81 433 SER B C 1
ATOM 6545 O O . SER B 1 433 ? 15.508 -0.06 -22.422 1 98.81 433 SER B O 1
ATOM 6547 N N . VAL B 1 434 ? 14.539 0.613 -24.297 1 98.75 434 VAL B N 1
ATOM 6548 C CA . VAL B 1 434 ? 13.922 1.829 -23.781 1 98.75 434 VAL B CA 1
ATOM 6549 C C . VAL B 1 434 ? 12.445 1.866 -24.156 1 98.75 434 VAL B C 1
ATOM 6551 O O . VAL B 1 434 ? 12.094 1.819 -25.328 1 98.75 434 VAL B O 1
ATOM 6554 N N . VAL B 1 435 ? 11.641 1.877 -23.109 1 98.69 435 VAL B N 1
ATOM 6555 C CA . VAL B 1 435 ? 10.203 1.968 -23.312 1 98.69 435 VAL B CA 1
ATOM 6556 C C . VAL B 1 435 ? 9.68 3.273 -22.734 1 98.69 435 VAL B C 1
ATOM 6558 O O . VAL B 1 435 ? 9.984 3.615 -21.578 1 98.69 435 VAL B O 1
ATOM 6561 N N . ARG B 1 436 ? 8.891 4.035 -23.5 1 98.19 436 ARG B N 1
ATOM 6562 C CA . ARG B 1 436 ? 8.281 5.297 -23.094 1 98.19 436 ARG B CA 1
ATOM 6563 C C . ARG B 1 436 ? 6.77 5.27 -23.297 1 98.19 436 ARG B C 1
ATOM 6565 O O . ARG B 1 436 ? 6.289 4.809 -24.344 1 98.19 436 ARG B O 1
ATOM 6572 N N . VAL B 1 437 ? 6.078 5.676 -22.266 1 97.88 437 VAL B N 1
ATOM 6573 C CA . VAL B 1 437 ? 4.633 5.852 -22.344 1 97.88 437 VAL B CA 1
ATOM 6574 C C . VAL B 1 437 ? 4.266 7.285 -21.969 1 97.88 437 VAL B C 1
ATOM 6576 O O . VAL B 1 437 ? 4.586 7.754 -20.875 1 97.88 437 VAL B O 1
ATOM 6579 N N . GLY B 1 438 ? 3.639 8.031 -22.781 1 95.81 438 GLY B N 1
ATOM 6580 C CA . GLY B 1 438 ? 3.281 9.406 -22.469 1 95.81 438 GLY B CA 1
ATOM 6581 C C . GLY B 1 438 ? 2.768 10.18 -23.672 1 95.81 438 GLY B C 1
ATOM 6582 O O . GLY B 1 438 ? 2.455 9.586 -24.703 1 95.81 438 GLY B O 1
ATOM 6583 N N . PRO B 1 439 ? 2.479 11.461 -23.469 1 93.06 439 PRO B N 1
ATOM 6584 C CA . PRO B 1 439 ? 1.891 12.297 -24.516 1 93.06 439 PRO B CA 1
ATOM 6585 C C . PRO B 1 439 ? 2.908 12.727 -25.578 1 93.06 439 PRO B C 1
ATOM 6587 O O . PRO B 1 439 ? 3.141 13.922 -25.766 1 93.06 439 PRO B O 1
ATOM 6590 N N . PHE B 1 440 ? 3.486 11.766 -26.25 1 88.19 440 PHE B N 1
ATOM 6591 C CA . PHE B 1 440 ? 4.52 12.062 -27.25 1 88.19 440 PHE B CA 1
ATOM 6592 C C . PHE B 1 440 ? 3.9 12.32 -28.609 1 88.19 440 PHE B C 1
ATOM 6594 O O . PHE B 1 440 ? 2.865 11.75 -28.953 1 88.19 440 PHE B O 1
ATOM 6601 N N . ASP B 1 441 ? 4.199 13.539 -29.266 1 70 441 ASP B N 1
ATOM 6602 C CA . ASP B 1 441 ? 3.713 13.867 -30.594 1 70 441 ASP B CA 1
ATOM 6603 C C . ASP B 1 441 ? 4.238 12.867 -31.625 1 70 441 ASP B C 1
ATOM 6605 O O . ASP B 1 441 ? 5.336 12.336 -31.484 1 70 441 ASP B O 1
ATOM 6609 N N . ASN B 1 442 ? 3.254 12.305 -32.438 1 49.09 442 ASN B N 1
ATOM 6610 C CA . ASN B 1 442 ? 3.734 11.578 -33.594 1 49.09 442 ASN B CA 1
ATOM 6611 C C . ASN B 1 442 ? 4.719 12.414 -34.406 1 49.09 442 ASN B C 1
ATOM 6613 O O . ASN B 1 442 ? 4.57 13.633 -34.5 1 49.09 442 ASN B O 1
#